Protein 2L92 (pdb70)

CATH classification: 4.10.430.30

Structure (mmCIF, N/CA/C/O backbone):
data_2L92
#
_entry.id   2L92
#
loop_
_atom_site.group_PDB
_atom_site.id
_atom_site.type_symbol
_atom_site.label_atom_id
_atom_site.label_alt_id
_atom_site.label_comp_id
_atom_site.label_asym_id
_atom_site.label_entity_id
_atom_site.label_seq_id
_atom_site.pdbx_PDB_ins_code
_atom_site.Cartn_x
_atom_site.Cartn_y
_atom_site.Cartn_z
_atom_site.occupancy
_atom_site.B_iso_or_equiv
_atom_site.auth_seq_id
_atom_site.auth_comp_id
_atom_site.auth_asym_id
_atom_site.auth_atom_id
_atom_site.pdbx_PDB_model_num
ATOM 1 N N . MET A 1 1 ? -3.364 7.309 7.983 1.00 1.00 71 MET A N 1
ATOM 2 C CA . MET A 1 1 ? -4.466 7.242 6.976 1.00 1.00 71 MET A CA 1
ATOM 3 C C . MET A 1 1 ? -5.214 8.584 6.907 1.00 1.00 71 MET A C 1
ATOM 4 O O . MET A 1 1 ? -5.698 9.067 7.930 1.00 1.00 71 MET A O 1
ATOM 20 N N . SER A 1 2 ? -5.308 9.187 5.714 1.00 1.00 72 SER A N 1
ATOM 21 C CA . SER A 1 2 ? -5.895 10.531 5.497 1.00 1.00 72 SER A CA 1
ATOM 22 C C . SER A 1 2 ? -6.829 10.638 4.275 1.00 1.00 72 SER A C 1
ATOM 23 O O . SER A 1 2 ? -7.386 11.707 4.013 1.00 1.00 72 SER A O 1
ATOM 31 N N . THR A 1 3 ? -7.045 9.537 3.543 1.00 1.00 73 THR A N 1
ATOM 32 C CA . THR A 1 3 ? -7.896 9.449 2.337 1.00 1.00 73 THR A CA 1
ATOM 33 C C . THR A 1 3 ? -8.720 8.148 2.320 1.00 1.00 73 THR A C 1
ATOM 34 O O . THR A 1 3 ? -8.456 7.224 3.094 1.00 1.00 73 THR A O 1
ATOM 45 N N . VAL A 1 4 ? -9.736 8.071 1.448 1.00 1.00 74 VAL A N 1
ATOM 46 C CA . VAL A 1 4 ? -10.623 6.898 1.282 1.00 1.00 74 VAL A CA 1
ATOM 47 C C . VAL A 1 4 ? -11.015 6.712 -0.199 1.00 1.00 74 VAL A C 1
ATOM 48 O O . VAL A 1 4 ? -11.206 7.714 -0.897 1.00 1.00 74 VAL A O 1
ATOM 61 N N . PRO A 1 5 ? -11.136 5.464 -0.701 1.00 1.00 75 PRO A N 1
ATOM 62 C CA . PRO A 1 5 ? -11.620 5.158 -2.050 1.00 1.00 75 PRO A CA 1
ATOM 63 C C . PRO A 1 5 ? -12.909 5.886 -2.472 1.00 1.00 75 PRO A C 1
ATOM 64 O O . PRO A 1 5 ? -13.791 6.168 -1.654 1.00 1.00 75 PRO A O 1
ATOM 75 N N . LYS A 1 6 ? -13.041 6.105 -3.787 1.00 1.00 76 LYS A N 1
ATOM 76 C CA . LYS A 1 6 ? -14.179 6.772 -4.449 1.00 1.00 76 LYS A CA 1
ATOM 77 C C . LYS A 1 6 ? -14.779 5.941 -5.590 1.00 1.00 76 LYS A C 1
ATOM 78 O O . LYS A 1 6 ? -15.990 5.963 -5.780 1.00 1.00 76 LYS A O 1
ATOM 97 N N . TYR A 1 7 ? -13.972 5.132 -6.278 1.00 1.00 77 TYR A N 1
ATOM 98 C CA . TYR A 1 7 ? -14.389 4.308 -7.424 1.00 1.00 77 TYR A CA 1
ATOM 99 C C . TYR A 1 7 ? -13.773 2.902 -7.349 1.00 1.00 77 TYR A C 1
ATOM 100 O O . TYR A 1 7 ? -12.658 2.748 -6.844 1.00 1.00 77 TYR A O 1
ATOM 118 N N . ARG A 1 8 ? -14.458 1.891 -7.901 1.00 1.00 78 ARG A N 1
ATOM 119 C CA . ARG A 1 8 ? -13.957 0.510 -8.022 1.00 1.00 78 ARG A CA 1
ATOM 120 C C . ARG A 1 8 ? -14.437 -0.166 -9.311 1.00 1.00 78 ARG A C 1
ATOM 121 O O . ARG A 1 8 ? -15.631 -0.395 -9.490 1.00 1.00 78 ARG A O 1
ATOM 142 N N . ASP A 1 9 ? -13.496 -0.505 -10.186 1.00 1.00 79 ASP A N 1
ATOM 143 C CA . ASP A 1 9 ? -13.725 -1.161 -11.474 1.00 1.00 79 ASP A CA 1
ATOM 144 C C . ASP A 1 9 ? -14.328 -2.577 -11.301 1.00 1.00 79 ASP A C 1
ATOM 145 O O . ASP A 1 9 ? -13.670 -3.441 -10.713 1.00 1.00 79 ASP A O 1
ATOM 154 N N . PRO A 1 10 ? -15.537 -2.869 -11.822 1.00 1.00 80 PRO A N 1
ATOM 155 C CA . PRO A 1 10 ? -16.176 -4.179 -11.656 1.00 1.00 80 PRO A CA 1
ATOM 156 C C . PRO A 1 10 ? -15.520 -5.305 -12.478 1.00 1.00 80 PRO A C 1
ATOM 157 O O . PRO A 1 10 ? -15.693 -6.481 -12.143 1.00 1.00 80 PRO A O 1
ATOM 168 N N . ALA A 1 11 ? -14.771 -4.979 -13.541 1.00 1.00 81 ALA A N 1
ATOM 169 C CA . ALA A 1 11 ? -14.140 -5.964 -14.423 1.00 1.00 81 ALA A CA 1
ATOM 170 C C . ALA A 1 11 ? -12.885 -6.631 -13.813 1.00 1.00 81 ALA A C 1
ATOM 171 O O . ALA A 1 11 ? -12.619 -7.801 -14.097 1.00 1.00 81 ALA A O 1
ATOM 178 N N . THR A 1 12 ? -12.139 -5.915 -12.960 1.00 1.00 82 THR A N 1
ATOM 179 C CA . THR A 1 12 ? -10.845 -6.361 -12.390 1.00 1.00 82 THR A CA 1
ATOM 180 C C . THR A 1 12 ? -10.716 -6.188 -10.870 1.00 1.00 82 THR A C 1
ATOM 181 O O . THR A 1 12 ? -9.841 -6.803 -10.259 1.00 1.00 82 THR A O 1
ATOM 192 N N . GLY A 1 13 ? -11.570 -5.367 -10.245 1.00 1.00 83 GLY A N 1
ATOM 193 C CA . GLY A 1 13 ? -11.559 -5.087 -8.804 1.00 1.00 83 GLY A CA 1
ATOM 194 C C . GLY A 1 13 ? -10.671 -3.908 -8.375 1.00 1.00 83 GLY A C 1
ATOM 195 O O . GLY A 1 13 ? -10.644 -3.588 -7.183 1.00 1.00 83 GLY A O 1
ATOM 199 N N . LYS A 1 14 ? -9.954 -3.263 -9.310 1.00 1.00 84 LYS A N 1
ATOM 200 C CA . LYS A 1 14 ? -9.078 -2.097 -9.072 1.00 1.00 84 LYS A CA 1
ATOM 201 C C . LYS A 1 14 ? -9.840 -0.892 -8.512 1.00 1.00 84 LYS A C 1
ATOM 202 O O . LYS A 1 14 ? -11.004 -0.683 -8.842 1.00 1.00 84 LYS A O 1
ATOM 221 N N . THR A 1 15 ? -9.172 -0.071 -7.703 1.00 1.00 85 THR A N 1
ATOM 222 C CA . THR A 1 15 ? -9.765 1.078 -6.982 1.00 1.00 85 THR A CA 1
ATOM 223 C C . THR A 1 15 ? -9.063 2.405 -7.286 1.00 1.00 85 THR A C 1
ATOM 224 O O . THR A 1 15 ? -7.895 2.433 -7.681 1.00 1.00 85 THR A O 1
ATOM 235 N N . TRP A 1 16 ? -9.779 3.516 -7.069 1.00 1.00 86 TRP A N 1
ATOM 236 C CA . TRP A 1 16 ? -9.242 4.885 -7.128 1.00 1.00 86 TRP A CA 1
ATOM 237 C C . TRP A 1 16 ? -10.000 5.814 -6.160 1.00 1.00 86 TRP A C 1
ATOM 238 O O . TRP A 1 16 ? -11.113 5.488 -5.740 1.00 1.00 86 TRP A O 1
ATOM 259 N N . SER A 1 17 ? -9.443 6.987 -5.840 1.00 1.00 87 SER A N 1
ATOM 260 C CA . SER A 1 17 ? -9.927 7.859 -4.745 1.00 1.00 87 SER A CA 1
ATOM 261 C C . SER A 1 17 ? -10.161 9.336 -5.101 1.00 1.00 87 SER A C 1
ATOM 262 O O . SER A 1 17 ? -10.290 10.171 -4.204 1.00 1.00 87 SER A O 1
ATOM 270 N N . GLY A 1 18 ? -10.213 9.689 -6.391 1.00 1.00 88 GLY A N 1
ATOM 271 C CA . GLY A 1 18 ? -10.485 11.074 -6.822 1.00 1.00 88 GLY A CA 1
ATOM 272 C C . GLY A 1 18 ? -9.275 12.023 -6.749 1.00 1.00 88 GLY A C 1
ATOM 273 O O . GLY A 1 18 ? -9.458 13.240 -6.821 1.00 1.00 88 GLY A O 1
ATOM 277 N N . ARG A 1 19 ? -8.056 11.485 -6.578 1.00 1.00 89 ARG A N 1
ATOM 278 C CA . ARG A 1 19 ? -6.793 12.235 -6.388 1.00 1.00 89 ARG A CA 1
ATOM 279 C C . ARG A 1 19 ? -5.653 11.653 -7.236 1.00 1.00 89 ARG A C 1
ATOM 280 O O . ARG A 1 19 ? -5.665 10.465 -7.564 1.00 1.00 89 ARG A O 1
ATOM 301 N N . GLY A 1 20 ? -4.657 12.479 -7.570 1.00 1.00 90 GLY A N 1
ATOM 302 C CA . GLY A 1 20 ? -3.571 12.108 -8.493 1.00 1.00 90 GLY A CA 1
ATOM 303 C C . GLY A 1 20 ? -4.052 11.865 -9.935 1.00 1.00 90 GLY A C 1
ATOM 304 O O . GLY A 1 20 ? -5.173 12.228 -10.304 1.00 1.00 90 GLY A O 1
ATOM 308 N N . ARG A 1 21 ? -3.194 11.261 -10.769 1.00 1.00 91 ARG A N 1
ATOM 309 C CA . ARG A 1 21 ? -3.522 10.874 -12.156 1.00 1.00 91 ARG A CA 1
ATOM 310 C C . ARG A 1 21 ? -4.718 9.910 -12.205 1.00 1.00 91 ARG A C 1
ATOM 311 O O . ARG A 1 21 ? -4.728 8.873 -11.541 1.00 1.00 91 ARG A O 1
ATOM 332 N N . GLN A 1 22 ? -5.716 10.258 -13.017 1.00 1.00 92 GLN A N 1
ATOM 333 C CA . GLN A 1 22 ? -6.945 9.479 -13.206 1.00 1.00 92 GLN A CA 1
ATOM 334 C C . GLN A 1 22 ? -6.666 8.144 -13.953 1.00 1.00 92 GLN A C 1
ATOM 335 O O . GLN A 1 22 ? -5.939 8.162 -14.953 1.00 1.00 92 GLN A O 1
ATOM 349 N N . PRO A 1 23 ? -7.240 6.997 -13.527 1.00 1.00 93 PRO A N 1
ATOM 350 C CA . PRO A 1 23 ? -7.140 5.719 -14.247 1.00 1.00 93 PRO A CA 1
ATOM 351 C C . PRO A 1 23 ? -7.721 5.745 -15.672 1.00 1.00 93 PRO A C 1
ATOM 352 O O . PRO A 1 23 ? -8.630 6.520 -15.974 1.00 1.00 93 PRO A O 1
ATOM 363 N N . ALA A 1 24 ? -7.273 4.817 -16.525 1.00 1.00 94 ALA A N 1
ATOM 364 C CA . ALA A 1 24 ? -7.799 4.646 -17.887 1.00 1.00 94 ALA A CA 1
ATOM 365 C C . ALA A 1 24 ? -9.274 4.180 -17.917 1.00 1.00 94 ALA A C 1
ATOM 366 O O . ALA A 1 24 ? -10.079 4.713 -18.682 1.00 1.00 94 ALA A O 1
ATOM 373 N N . TRP A 1 25 ? -9.652 3.230 -17.045 1.00 1.00 95 TRP A N 1
ATOM 374 C CA . TRP A 1 25 ? -11.034 2.723 -16.922 1.00 1.00 95 TRP A CA 1
ATOM 375 C C . TRP A 1 25 ? -12.048 3.791 -16.475 1.00 1.00 95 TRP A C 1
ATOM 376 O O . TRP A 1 25 ? -13.230 3.696 -16.804 1.00 1.00 95 TRP A O 1
ATOM 397 N N . LEU A 1 26 ? -11.581 4.838 -15.785 1.00 1.00 96 LEU A N 1
ATOM 398 C CA . LEU A 1 26 ? -12.390 5.991 -15.378 1.00 1.00 96 LEU A CA 1
ATOM 399 C C . LEU A 1 26 ? -12.925 6.805 -16.580 1.00 1.00 96 LEU A C 1
ATOM 400 O O . LEU A 1 26 ? -13.989 7.420 -16.499 1.00 1.00 96 LEU A O 1
ATOM 416 N N . GLY A 1 27 ? -12.204 6.797 -17.706 1.00 1.00 97 GLY A N 1
ATOM 417 C CA . GLY A 1 27 ? -12.424 7.658 -18.875 1.00 1.00 97 GLY A CA 1
ATOM 418 C C . GLY A 1 27 ? -13.532 7.196 -19.835 1.00 1.00 97 GLY A C 1
ATOM 419 O O . GLY A 1 27 ? -13.313 7.184 -21.049 1.00 1.00 97 GLY A O 1
ATOM 423 N N . ASN A 1 28 ? -14.698 6.797 -19.312 1.00 1.00 98 ASN A N 1
ATOM 424 C CA . ASN A 1 28 ? -15.848 6.364 -20.119 1.00 1.00 98 ASN A CA 1
ATOM 425 C C . ASN A 1 28 ? -17.201 6.816 -19.530 1.00 1.00 98 ASN A C 1
ATOM 426 O O . ASN A 1 28 ? -17.937 7.556 -20.187 1.00 1.00 98 ASN A O 1
ATOM 437 N N . ASP A 1 29 ? -17.523 6.406 -18.299 1.00 1.00 99 ASP A N 1
ATOM 438 C CA . ASP A 1 29 ? -18.785 6.747 -17.620 1.00 1.00 99 ASP A CA 1
ATOM 439 C C . ASP A 1 29 ? -18.636 6.667 -16.084 1.00 1.00 99 ASP A C 1
ATOM 440 O O . ASP A 1 29 ? -18.966 5.633 -15.496 1.00 1.00 99 ASP A O 1
ATOM 449 N N . PRO A 1 30 ? -18.095 7.713 -15.423 1.00 1.00 100 PRO A N 1
ATOM 450 C CA . PRO A 1 30 ? -17.781 7.720 -13.989 1.00 1.00 100 PRO A CA 1
ATOM 451 C C . PRO A 1 30 ? -18.864 7.177 -13.042 1.00 1.00 100 PRO A C 1
ATOM 452 O O . PRO A 1 30 ? -18.545 6.560 -12.025 1.00 1.00 100 PRO A O 1
ATOM 463 N N . ALA A 1 31 ? -20.147 7.377 -13.367 1.00 1.00 101 ALA A N 1
ATOM 464 C CA . ALA A 1 31 ? -21.276 6.894 -12.574 1.00 1.00 101 ALA A CA 1
ATOM 465 C C . ALA A 1 31 ? -21.391 5.355 -12.491 1.00 1.00 101 ALA A C 1
ATOM 466 O O . ALA A 1 31 ? -21.975 4.839 -11.536 1.00 1.00 101 ALA A O 1
ATOM 473 N N . ALA A 1 32 ? -20.843 4.609 -13.460 1.00 1.00 102 ALA A N 1
ATOM 474 C CA . ALA A 1 32 ? -20.989 3.153 -13.555 1.00 1.00 102 ALA A CA 1
ATOM 475 C C . ALA A 1 32 ? -20.273 2.362 -12.438 1.00 1.00 102 ALA A C 1
ATOM 476 O O . ALA A 1 32 ? -20.683 1.243 -12.11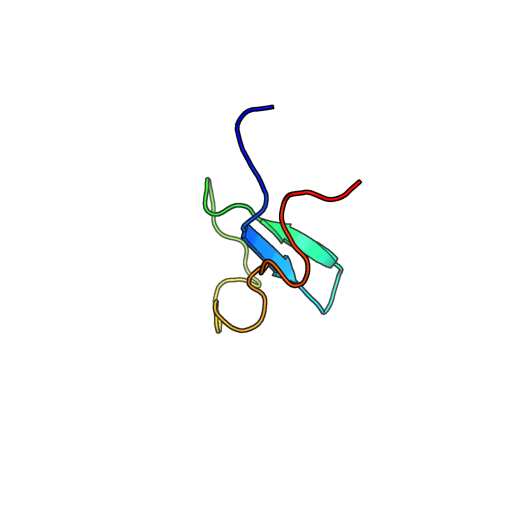8 1.00 1.00 102 ALA A O 1
ATOM 483 N N . PHE A 1 33 ? -19.212 2.930 -11.853 1.00 1.00 103 PHE A N 1
ATOM 484 C CA . PHE A 1 33 ? -18.294 2.247 -10.924 1.00 1.00 103 PHE A CA 1
ATOM 485 C C . PHE A 1 33 ? -17.941 3.083 -9.667 1.00 1.00 103 PHE A C 1
ATOM 486 O O . PHE A 1 33 ? -16.950 2.806 -8.987 1.00 1.00 103 PHE A O 1
ATOM 503 N N . LEU A 1 34 ? -18.723 4.124 -9.349 1.00 1.00 104 LEU A N 1
ATOM 504 C CA . LEU A 1 34 ? -18.628 4.853 -8.073 1.00 1.00 104 LEU A CA 1
ATOM 505 C C . LEU A 1 34 ? -18.921 3.929 -6.879 1.00 1.00 104 LEU A C 1
ATOM 506 O O . LEU A 1 34 ? -19.832 3.100 -6.924 1.00 1.00 104 LEU A O 1
ATOM 522 N N . ILE A 1 35 ? -18.166 4.109 -5.793 1.00 1.00 105 ILE A N 1
ATOM 523 C CA . ILE A 1 35 ? -18.431 3.482 -4.491 1.00 1.00 105 ILE A CA 1
ATOM 524 C C . ILE A 1 35 ? -19.542 4.285 -3.788 1.00 1.00 105 ILE A C 1
ATOM 525 O O . ILE A 1 35 ? -19.521 5.518 -3.775 1.00 1.00 105 ILE A O 1
ATOM 541 N N . GLN A 1 36 ? -20.510 3.577 -3.200 1.00 1.00 106 GLN A N 1
ATOM 542 C CA . GLN A 1 36 ? -21.705 4.145 -2.548 1.00 1.00 106 GLN A CA 1
ATOM 543 C C . GLN A 1 36 ? -21.975 3.504 -1.166 1.00 1.00 106 GLN A C 1
ATOM 544 O O . GLN A 1 36 ? -21.583 2.353 -0.947 1.00 1.00 106 GLN A O 1
ATOM 558 N N . PRO A 1 37 ? -22.665 4.210 -0.241 1.00 1.00 107 PRO A N 1
ATOM 559 C CA . PRO A 1 37 ? -23.011 3.717 1.099 1.00 1.00 107 PRO A CA 1
ATOM 560 C C . PRO A 1 37 ? -24.180 2.705 1.073 1.00 1.00 107 PRO A C 1
ATOM 561 O O . PRO A 1 37 ? -25.270 2.956 1.592 1.00 1.00 107 PRO A O 1
ATOM 572 N N . ASP A 1 38 ? -23.961 1.545 0.444 1.00 1.00 108 ASP A N 1
ATOM 573 C CA . ASP A 1 38 ? -24.904 0.421 0.362 1.00 1.00 108 ASP A CA 1
ATOM 574 C C . ASP A 1 38 ? -25.396 -0.102 1.732 1.00 1.00 108 ASP A C 1
ATOM 575 O O . ASP A 1 38 ? -26.500 -0.644 1.840 1.00 1.00 108 ASP A O 1
ATOM 584 N N . LEU A 1 39 ? -24.592 0.124 2.780 1.00 1.00 109 LEU A N 1
ATOM 585 C CA . LEU A 1 39 ? -24.895 -0.082 4.194 1.00 1.00 109 LEU A CA 1
ATOM 586 C C . LEU A 1 39 ? -24.448 1.148 5.023 1.00 1.00 109 LEU A C 1
ATOM 587 O O . LEU A 1 39 ? -23.554 1.879 4.583 1.00 1.00 109 LEU A O 1
ATOM 603 N N . PRO A 1 40 ? -25.047 1.399 6.210 1.00 1.00 110 PRO A N 1
ATOM 604 C CA . PRO A 1 40 ? -24.694 2.527 7.080 1.00 1.00 110 PRO A CA 1
ATOM 605 C C . PRO A 1 40 ? -23.199 2.623 7.424 1.00 1.00 110 PRO A C 1
ATOM 606 O O . PRO A 1 40 ? -22.537 1.614 7.678 1.00 1.00 110 PRO A O 1
ATOM 617 N N . ALA A 1 41 ? -22.689 3.854 7.551 1.00 1.00 111 ALA A N 1
ATOM 618 C CA . ALA A 1 41 ? -21.305 4.150 7.960 1.00 1.00 111 ALA A CA 1
ATOM 619 C C . ALA A 1 41 ? -21.054 4.033 9.485 1.00 1.00 111 ALA A C 1
ATOM 620 O O . ALA A 1 41 ? -20.227 4.742 10.066 1.00 1.00 111 ALA A O 1
ATOM 627 N N . ILE A 1 42 ? -21.792 3.123 10.124 1.00 1.00 112 ILE A N 1
ATOM 628 C CA . ILE A 1 42 ? -21.821 2.841 11.574 1.00 1.00 112 ILE A CA 1
ATOM 629 C C . ILE A 1 42 ? -21.953 1.329 11.822 1.00 1.00 112 ILE A C 1
ATOM 630 O O . ILE A 1 42 ? -22.866 0.832 12.485 1.00 1.00 112 ILE A O 1
ATOM 646 N N . LEU A 1 43 ? -21.020 0.605 11.206 1.00 1.00 113 LEU A N 1
ATOM 647 C CA . LEU A 1 43 ? -20.992 -0.856 11.081 1.00 1.00 113 LEU A CA 1
ATOM 648 C C . LEU A 1 43 ? -19.540 -1.381 11.051 1.00 1.00 113 LEU A C 1
ATOM 649 O O . LEU A 1 43 ? -18.653 -0.742 10.476 1.00 1.00 113 LEU A O 1
ATOM 665 N N . GLU A 1 44 ? -19.310 -2.554 11.654 1.00 1.00 114 GLU A N 1
ATOM 666 C CA . GLU A 1 44 ? -18.008 -3.247 11.740 1.00 1.00 114 GLU A CA 1
ATOM 667 C C . GLU A 1 44 ? -18.161 -4.780 11.731 1.00 1.00 114 GLU A C 1
ATOM 668 O O . GLU A 1 44 ? -17.547 -5.438 10.858 1.00 1.00 114 GLU A O 1
ATOM 680 N N . MET A 1 1 ? -7.285 6.914 12.880 1.00 1.00 71 MET A N 2
ATOM 681 C CA . MET A 1 1 ? -7.314 7.579 11.542 1.00 1.00 71 MET A CA 2
ATOM 682 C C . MET A 1 1 ? -7.334 6.532 10.419 1.00 1.00 71 MET A C 2
ATOM 683 O O . MET A 1 1 ? -6.556 5.578 10.447 1.00 1.00 71 MET A O 2
ATOM 699 N N . SER A 1 2 ? -8.222 6.700 9.431 1.00 1.00 72 SER A N 2
ATOM 700 C CA . SER A 1 2 ? -8.384 5.796 8.273 1.00 1.00 72 SER A CA 2
ATOM 701 C C . SER A 1 2 ? -8.913 6.531 7.025 1.00 1.00 72 SER A C 2
ATOM 702 O O . SER A 1 2 ? -9.351 7.682 7.104 1.00 1.00 72 SER A O 2
ATOM 710 N N . THR A 1 3 ? -8.860 5.872 5.861 1.00 1.00 73 THR A N 2
ATOM 711 C CA . THR A 1 3 ? -9.378 6.382 4.574 1.00 1.00 73 THR A CA 2
ATOM 712 C C . THR A 1 3 ? -9.999 5.262 3.717 1.00 1.00 73 THR A C 2
ATOM 713 O O . THR A 1 3 ? -9.806 4.076 4.001 1.00 1.00 73 THR A O 2
ATOM 724 N N . VAL A 1 4 ? -10.759 5.625 2.677 1.00 1.00 74 VAL A N 2
ATOM 725 C CA . VAL A 1 4 ? -11.509 4.716 1.783 1.00 1.00 74 VAL A CA 2
ATOM 726 C C . VAL A 1 4 ? -11.448 5.172 0.310 1.00 1.00 74 VAL A C 2
ATOM 727 O O . VAL A 1 4 ? -11.298 6.372 0.052 1.00 1.00 74 VAL A O 2
ATOM 740 N N . PRO A 1 5 ? -11.590 4.250 -0.668 1.00 1.00 75 PRO A N 2
ATOM 741 C CA . PRO A 1 5 ? -11.684 4.602 -2.086 1.00 1.00 75 PRO A CA 2
ATOM 742 C C . PRO A 1 5 ? -12.966 5.378 -2.437 1.00 1.00 75 PRO A C 2
ATOM 743 O O . PRO A 1 5 ? -13.944 5.407 -1.684 1.00 1.00 75 PRO A O 2
ATOM 754 N N . LYS A 1 6 ? -12.950 5.973 -3.634 1.00 1.00 76 LYS A N 2
ATOM 755 C CA . LYS A 1 6 ? -14.060 6.731 -4.249 1.00 1.00 76 LYS A CA 2
ATOM 756 C C . LYS A 1 6 ? -14.652 6.020 -5.478 1.00 1.00 76 LYS A C 2
ATOM 757 O O . LYS A 1 6 ? -15.836 6.163 -5.768 1.00 1.00 76 LYS A O 2
ATOM 776 N N . TYR A 1 7 ? -13.857 5.183 -6.151 1.00 1.00 77 TYR A N 2
ATOM 777 C CA . TYR A 1 7 ? -14.225 4.478 -7.384 1.00 1.00 77 TYR A CA 2
ATOM 778 C C . TYR A 1 7 ? -13.708 3.034 -7.349 1.00 1.00 77 TYR A C 2
ATOM 779 O O . TYR A 1 7 ? -12.614 2.787 -6.832 1.00 1.00 77 TYR A O 2
ATOM 797 N N . ARG A 1 8 ? -14.448 2.096 -7.951 1.00 1.00 78 ARG A N 2
ATOM 798 C CA . ARG A 1 8 ? -14.028 0.704 -8.159 1.00 1.00 78 ARG A CA 2
ATOM 799 C C . ARG A 1 8 ? -14.558 0.143 -9.482 1.00 1.00 78 ARG A C 2
ATOM 800 O O . ARG A 1 8 ? -15.767 0.091 -9.703 1.00 1.00 78 ARG A O 2
ATOM 821 N N . ASP A 1 9 ? -13.649 -0.303 -10.342 1.00 1.00 79 ASP A N 2
ATOM 822 C CA . ASP A 1 9 ? -13.937 -0.970 -11.613 1.00 1.00 79 ASP A CA 2
ATOM 823 C C . ASP A 1 9 ? -14.660 -2.318 -11.388 1.00 1.00 79 ASP A C 2
ATOM 824 O O . ASP A 1 9 ? -14.063 -3.222 -10.791 1.00 1.00 79 ASP A O 2
ATOM 833 N N . PRO A 1 10 ? -15.902 -2.522 -11.869 1.00 1.00 80 PRO A N 2
ATOM 834 C CA . PRO A 1 10 ? -16.631 -3.778 -11.670 1.00 1.00 80 PRO A CA 2
ATOM 835 C C . PRO A 1 10 ? -16.092 -4.952 -12.513 1.00 1.00 80 PRO A C 2
ATOM 836 O O . PRO A 1 10 ? -16.346 -6.111 -12.175 1.00 1.00 80 PRO A O 2
ATOM 847 N N . ALA A 1 11 ? -15.352 -4.681 -13.599 1.00 1.00 81 ALA A N 2
ATOM 848 C CA . ALA A 1 11 ? -14.854 -5.709 -14.517 1.00 1.00 81 ALA A CA 2
ATOM 849 C C . ALA A 1 11 ? -13.680 -6.530 -13.940 1.00 1.00 81 ALA A C 2
ATOM 850 O O . ALA A 1 11 ? -13.617 -7.745 -14.155 1.00 1.00 81 ALA A O 2
ATOM 857 N N . THR A 1 12 ? -12.769 -5.889 -13.197 1.00 1.00 82 THR A N 2
ATOM 858 C CA . THR A 1 12 ? -11.521 -6.492 -12.678 1.00 1.00 82 THR A CA 2
ATOM 859 C C . THR A 1 12 ? -11.217 -6.181 -11.202 1.00 1.00 82 THR A C 2
ATOM 860 O O . THR A 1 12 ? -10.331 -6.807 -10.617 1.00 1.00 82 THR A O 2
ATOM 871 N N . GLY A 1 13 ? -11.947 -5.247 -10.576 1.00 1.00 83 GLY A N 2
ATOM 872 C CA . GLY A 1 13 ? -11.875 -4.956 -9.135 1.00 1.00 83 GLY A CA 2
ATOM 873 C C . GLY A 1 13 ? -10.930 -3.814 -8.734 1.00 1.00 83 GLY A C 2
ATOM 874 O O . GLY A 1 13 ? -10.825 -3.530 -7.539 1.00 1.00 83 GLY A O 2
ATOM 878 N N . LYS A 1 14 ? -10.249 -3.164 -9.694 1.00 1.00 84 LYS A N 2
ATOM 879 C CA . LYS A 1 14 ? -9.322 -2.030 -9.468 1.00 1.00 84 LYS A CA 2
ATOM 880 C C . LYS A 1 14 ? -10.002 -0.859 -8.759 1.00 1.00 84 LYS A C 2
ATOM 881 O O . LYS A 1 14 ? -11.175 -0.593 -9.004 1.00 1.00 84 LYS A O 2
ATOM 900 N N . THR A 1 15 ? -9.263 -0.116 -7.934 1.00 1.00 85 THR A N 2
ATOM 901 C CA . THR A 1 15 ? -9.786 0.993 -7.102 1.00 1.00 85 THR A CA 2
ATOM 902 C C . THR A 1 15 ? -9.017 2.304 -7.292 1.00 1.00 85 THR A C 2
ATOM 903 O O . THR A 1 15 ? -7.841 2.303 -7.668 1.00 1.00 85 THR A O 2
ATOM 914 N N . TRP A 1 16 ? -9.677 3.431 -6.996 1.00 1.00 86 TRP A N 2
ATOM 915 C CA . TRP A 1 16 ? -9.077 4.774 -6.938 1.00 1.00 86 TRP A CA 2
ATOM 916 C C . TRP A 1 16 ? -9.842 5.684 -5.956 1.00 1.00 86 TRP A C 2
ATOM 917 O O . TRP A 1 16 ? -10.981 5.377 -5.586 1.00 1.00 86 TRP A O 2
ATOM 938 N N . SER A 1 17 ? -9.269 6.830 -5.565 1.00 1.00 87 SER A N 2
ATOM 939 C CA . SER A 1 17 ? -9.782 7.658 -4.448 1.00 1.00 87 SER A CA 2
ATOM 940 C C . SER A 1 17 ? -9.891 9.172 -4.695 1.00 1.00 87 SER A C 2
ATOM 941 O O . SER A 1 17 ? -10.074 9.930 -3.742 1.00 1.00 87 SER A O 2
ATOM 949 N N . GLY A 1 18 ? -9.798 9.641 -5.946 1.00 1.00 88 GLY A N 2
ATOM 950 C CA . GLY A 1 18 ? -10.000 11.068 -6.270 1.00 1.00 88 GLY A CA 2
ATOM 951 C C . GLY A 1 18 ? -8.745 11.952 -6.156 1.00 1.00 88 GLY A C 2
ATOM 952 O O . GLY A 1 18 ? -8.870 13.180 -6.146 1.00 1.00 88 GLY A O 2
ATOM 956 N N . ARG A 1 19 ? -7.546 11.354 -6.053 1.00 1.00 89 ARG A N 2
ATOM 957 C CA . ARG A 1 19 ? -6.248 12.044 -5.889 1.00 1.00 89 ARG A CA 2
ATOM 958 C C . ARG A 1 19 ? -5.174 11.439 -6.808 1.00 1.00 89 ARG A C 2
ATOM 959 O O . ARG A 1 19 ? -5.149 10.227 -7.027 1.00 1.00 89 ARG A O 2
ATOM 980 N N . GLY A 1 20 ? -4.285 12.277 -7.343 1.00 1.00 90 GLY A N 2
ATOM 981 C CA . GLY A 1 20 ? -3.320 11.881 -8.383 1.00 1.00 90 GLY A CA 2
ATOM 982 C C . GLY A 1 20 ? -3.964 11.741 -9.771 1.00 1.00 90 GLY A C 2
ATOM 983 O O . GLY A 1 20 ? -5.099 12.176 -9.992 1.00 1.00 90 GLY A O 2
ATOM 987 N N . ARG A 1 21 ? -3.236 11.140 -10.722 1.00 1.00 91 ARG A N 2
ATOM 988 C CA . ARG A 1 21 ? -3.732 10.871 -12.092 1.00 1.00 91 ARG A CA 2
ATOM 989 C C . ARG A 1 21 ? -4.932 9.910 -12.077 1.00 1.00 91 ARG A C 2
ATOM 990 O O . ARG A 1 21 ? -4.874 8.844 -11.462 1.00 1.00 91 ARG A O 2
ATOM 1011 N N . GLN A 1 22 ? -6.007 10.274 -12.779 1.00 1.00 92 GLN A N 2
ATOM 1012 C CA . GLN A 1 22 ? -7.212 9.446 -12.933 1.00 1.00 92 GLN A CA 2
ATOM 1013 C C . GLN A 1 22 ? -6.903 8.147 -13.723 1.00 1.00 92 GLN A C 2
ATOM 1014 O O . GLN A 1 22 ? -6.208 8.218 -14.745 1.00 1.00 92 GLN A O 2
ATOM 1028 N N . PRO A 1 23 ? -7.404 6.963 -13.303 1.00 1.00 93 PRO A N 2
ATOM 1029 C CA . PRO A 1 23 ? -7.173 5.700 -14.012 1.00 1.00 93 PRO A CA 2
ATOM 1030 C C . PRO A 1 23 ? -7.939 5.616 -15.348 1.00 1.00 93 PRO A C 2
ATOM 1031 O O . PRO A 1 23 ? -8.987 6.239 -15.530 1.00 1.00 93 PRO A O 2
ATOM 1042 N N . ALA A 1 24 ? -7.432 4.798 -16.279 1.00 1.00 94 ALA A N 2
ATOM 1043 C CA . ALA A 1 24 ? -7.954 4.698 -17.648 1.00 1.00 94 ALA A CA 2
ATOM 1044 C C . ALA A 1 24 ? -9.410 4.191 -17.736 1.00 1.00 94 ALA A C 2
ATOM 1045 O O . ALA A 1 24 ? -10.194 4.713 -18.533 1.00 1.00 94 ALA A O 2
ATOM 1052 N N . TRP A 1 25 ? -9.794 3.203 -16.911 1.00 1.00 95 TRP A N 2
ATOM 1053 C CA . TRP A 1 25 ? -11.151 2.622 -16.910 1.00 1.00 95 TRP A CA 2
ATOM 1054 C C . TRP A 1 25 ? -12.251 3.630 -16.540 1.00 1.00 95 TRP A C 2
ATOM 1055 O O . TRP A 1 25 ? -13.362 3.553 -17.062 1.00 1.00 95 TRP A O 2
ATOM 1076 N N . LEU A 1 26 ? -11.929 4.603 -15.682 1.00 1.00 96 LEU A N 2
ATOM 1077 C CA . LEU A 1 26 ? -12.850 5.634 -15.199 1.00 1.00 96 LEU A CA 2
ATOM 1078 C C . LEU A 1 26 ? -13.181 6.716 -16.250 1.00 1.00 96 LEU A C 2
ATOM 1079 O O . LEU A 1 26 ? -14.212 7.383 -16.157 1.00 1.00 96 LEU A O 2
ATOM 1095 N N . GLY A 1 27 ? -12.330 6.882 -17.268 1.00 1.00 97 GLY A N 2
ATOM 1096 C CA . GLY A 1 27 ? -12.367 7.984 -18.239 1.00 1.00 97 GLY A CA 2
ATOM 1097 C C . GLY A 1 27 ? -13.441 7.891 -19.336 1.00 1.00 97 GLY A C 2
ATOM 1098 O O . GLY A 1 27 ? -13.129 8.108 -20.509 1.00 1.00 97 GLY A O 2
ATOM 1102 N N . ASN A 1 28 ? -14.690 7.558 -18.982 1.00 1.00 98 ASN A N 2
ATOM 1103 C CA . ASN A 1 28 ? -15.819 7.484 -19.924 1.00 1.00 98 ASN A CA 2
ATOM 1104 C C . ASN A 1 28 ? -17.178 7.897 -19.307 1.00 1.00 98 ASN A C 2
ATOM 1105 O O . ASN A 1 28 ? -17.835 8.792 -19.841 1.00 1.00 98 ASN A O 2
ATOM 1116 N N . ASP A 1 29 ? -17.590 7.285 -18.189 1.00 1.00 99 ASP A N 2
ATOM 1117 C CA . ASP A 1 29 ? -18.888 7.540 -17.537 1.00 1.00 99 ASP A CA 2
ATOM 1118 C C . ASP A 1 29 ? -18.847 7.189 -16.030 1.00 1.00 99 ASP A C 2
ATOM 1119 O O . ASP A 1 29 ? -19.262 6.091 -15.646 1.00 1.00 99 ASP A O 2
ATOM 1128 N N . PRO A 1 30 ? -18.292 8.072 -15.165 1.00 1.00 100 PRO A N 2
ATOM 1129 C CA . PRO A 1 30 ? -18.015 7.812 -13.743 1.00 1.00 100 PRO A CA 2
ATOM 1130 C C . PRO A 1 30 ? -19.094 7.078 -12.942 1.00 1.00 100 PRO A C 2
ATOM 1131 O O . PRO A 1 30 ? -18.759 6.248 -12.096 1.00 1.00 100 PRO A O 2
ATOM 1142 N N . ALA A 1 31 ? -20.379 7.314 -13.211 1.00 1.00 101 ALA A N 2
ATOM 1143 C CA . ALA A 1 31 ? -21.486 6.653 -12.513 1.00 1.00 101 ALA A CA 2
ATOM 1144 C C . ALA A 1 31 ? -21.475 5.108 -12.594 1.00 1.00 101 ALA A C 2
ATOM 1145 O O . ALA A 1 31 ? -22.034 4.451 -11.714 1.00 1.00 101 ALA A O 2
ATOM 1152 N N . ALA A 1 32 ? -20.829 4.524 -13.609 1.00 1.00 102 ALA A N 2
ATOM 1153 C CA . ALA A 1 32 ? -20.686 3.075 -13.773 1.00 1.00 102 ALA A CA 2
ATOM 1154 C C . ALA A 1 32 ? -19.760 2.404 -12.730 1.00 1.00 102 ALA A C 2
ATOM 1155 O O . ALA A 1 32 ? -19.862 1.193 -12.509 1.00 1.00 102 ALA A O 2
ATOM 1162 N N . PHE A 1 33 ? -18.864 3.170 -12.091 1.00 1.00 103 PHE A N 2
ATOM 1163 C CA . PHE A 1 33 ? -17.818 2.665 -11.178 1.00 1.00 103 PHE A CA 2
ATOM 1164 C C . PHE A 1 33 ? -17.613 3.519 -9.908 1.00 1.00 103 PHE A C 2
ATOM 1165 O O . PHE A 1 33 ? -16.875 3.116 -9.010 1.00 1.00 103 PHE A O 2
ATOM 1182 N N . LEU A 1 34 ? -18.252 4.687 -9.797 1.00 1.00 104 LEU A N 2
ATOM 1183 C CA . LEU A 1 34 ? -18.315 5.480 -8.561 1.00 1.00 104 LEU A CA 2
ATOM 1184 C C . LEU A 1 34 ? -18.916 4.636 -7.423 1.00 1.00 104 LEU A C 2
ATOM 1185 O O . LEU A 1 34 ? -19.994 4.057 -7.590 1.00 1.00 104 LEU A O 2
ATOM 1201 N N . ILE A 1 35 ? -18.249 4.583 -6.269 1.00 1.00 105 ILE A N 2
ATOM 1202 C CA . ILE A 1 35 ? -18.762 3.883 -5.083 1.00 1.00 105 ILE A CA 2
ATOM 1203 C C . ILE A 1 35 ? -19.939 4.685 -4.503 1.00 1.00 105 ILE A C 2
ATOM 1204 O O . ILE A 1 35 ? -19.831 5.892 -4.277 1.00 1.00 105 ILE A O 2
ATOM 1220 N N . GLN A 1 36 ? -21.069 4.004 -4.293 1.00 1.00 106 GLN A N 2
ATOM 1221 C CA . GLN A 1 36 ? -22.368 4.593 -3.934 1.00 1.00 106 GLN A CA 2
ATOM 1222 C C . GLN A 1 36 ? -23.055 3.755 -2.830 1.00 1.00 106 GLN A C 2
ATOM 1223 O O . GLN A 1 36 ? -22.839 2.539 -2.769 1.00 1.00 106 GLN A O 2
ATOM 1237 N N . PRO A 1 37 ? -23.896 4.367 -1.966 1.00 1.00 107 PRO A N 2
ATOM 1238 C CA . PRO A 1 37 ? -24.512 3.679 -0.822 1.00 1.00 107 PRO A CA 2
ATOM 1239 C C . PRO A 1 37 ? -25.705 2.771 -1.182 1.00 1.00 107 PRO A C 2
ATOM 1240 O O . PRO A 1 37 ? -26.174 2.013 -0.332 1.00 1.00 107 PRO A O 2
ATOM 1251 N N . ASP A 1 38 ? -26.200 2.847 -2.424 1.00 1.00 108 ASP A N 2
ATOM 1252 C CA . ASP A 1 38 ? -27.436 2.205 -2.923 1.00 1.00 108 ASP A CA 2
ATOM 1253 C C . ASP A 1 38 ? -28.674 2.363 -1.997 1.00 1.00 108 ASP A C 2
ATOM 1254 O O . ASP A 1 38 ? -29.565 1.510 -1.955 1.00 1.00 108 ASP A O 2
ATOM 1263 N N . LEU A 1 39 ? -28.725 3.471 -1.246 1.00 1.00 109 LEU A N 2
ATOM 1264 C CA . LEU A 1 39 ? -29.752 3.818 -0.252 1.00 1.00 109 LEU A CA 2
ATOM 1265 C C . LEU A 1 39 ? -30.083 5.330 -0.289 1.00 1.00 109 LEU A C 2
ATOM 1266 O O . LEU A 1 39 ? -29.276 6.117 -0.798 1.00 1.00 109 LEU A O 2
ATOM 1282 N N . PRO A 1 40 ? -31.239 5.762 0.264 1.00 1.00 110 PRO A N 2
ATOM 1283 C CA . PRO A 1 40 ? -31.564 7.176 0.481 1.00 1.00 110 PRO A CA 2
ATOM 1284 C C . PRO A 1 40 ? -30.489 7.963 1.247 1.00 1.00 110 PRO A C 2
ATOM 1285 O O . PRO A 1 40 ? -29.716 7.408 2.031 1.00 1.00 110 PRO A O 2
ATOM 1296 N N . ALA A 1 41 ? -30.503 9.291 1.080 1.00 1.00 111 ALA A N 2
ATOM 1297 C CA . ALA A 1 41 ? -29.580 10.250 1.709 1.00 1.00 111 ALA A CA 2
ATOM 1298 C C . ALA A 1 41 ? -29.841 10.514 3.218 1.00 1.00 111 ALA A C 2
ATOM 1299 O O . ALA A 1 41 ? -29.662 11.627 3.716 1.00 1.00 111 ALA A O 2
ATOM 1306 N N . ILE A 1 42 ? -30.264 9.470 3.930 1.00 1.00 112 ILE A N 2
ATOM 1307 C CA . ILE A 1 42 ? -30.624 9.416 5.357 1.00 1.00 112 ILE A CA 2
ATOM 1308 C C . ILE A 1 42 ? -29.975 8.146 5.934 1.00 1.00 112 ILE A C 2
ATOM 1309 O O 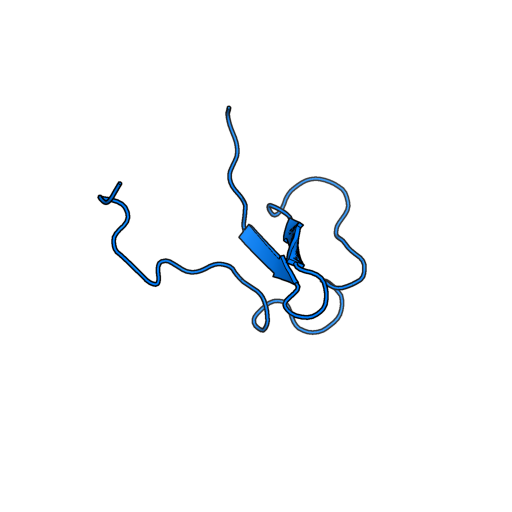. ILE A 1 42 ? -30.606 7.094 6.076 1.00 1.00 112 ILE A O 2
ATOM 1325 N N . LEU A 1 43 ? -28.659 8.235 6.168 1.00 1.00 113 LEU A N 2
ATOM 1326 C CA . LEU A 1 43 ? -27.788 7.096 6.509 1.00 1.00 113 LEU A CA 2
ATOM 1327 C C . LEU A 1 43 ? -26.752 7.404 7.620 1.00 1.00 113 LEU A C 2
ATOM 1328 O O . LEU A 1 43 ? -25.926 6.552 7.958 1.00 1.00 113 LEU A O 2
ATOM 1344 N N . GLU A 1 44 ? -26.806 8.606 8.214 1.00 1.00 114 GLU A N 2
ATOM 1345 C CA . GLU A 1 44 ? -25.890 9.115 9.256 1.00 1.00 114 GLU A CA 2
ATOM 1346 C C . GLU A 1 44 ? -26.623 9.924 10.344 1.00 1.00 114 GLU A C 2
ATOM 1347 O O . GLU A 1 44 ? -26.363 9.678 11.545 1.00 1.00 114 GLU A O 2
ATOM 1359 N N . MET A 1 1 ? -6.955 4.990 8.738 1.00 1.00 71 MET A N 3
ATOM 1360 C CA . MET A 1 1 ? -6.307 5.480 7.481 1.00 1.00 71 MET A CA 3
ATOM 1361 C C . MET A 1 1 ? -6.658 6.953 7.225 1.00 1.00 71 MET A C 3
ATOM 1362 O O . MET A 1 1 ? -7.791 7.371 7.463 1.00 1.00 71 MET A O 3
ATOM 1378 N N . SER A 1 2 ? -5.697 7.750 6.735 1.00 1.00 72 SER A N 3
ATOM 1379 C CA . SER A 1 2 ? -5.873 9.186 6.432 1.00 1.00 72 SER A CA 3
ATOM 1380 C C . SER A 1 2 ? -6.716 9.477 5.176 1.00 1.00 72 SER A C 3
ATOM 1381 O O . SER A 1 2 ? -7.244 10.583 5.038 1.00 1.00 72 SER A O 3
ATOM 1389 N N . THR A 1 3 ? -6.879 8.495 4.280 1.00 1.00 73 THR A N 3
ATOM 1390 C CA . THR A 1 3 ? -7.652 8.585 3.026 1.00 1.00 73 THR A CA 3
ATOM 1391 C C . THR A 1 3 ? -8.519 7.336 2.794 1.00 1.00 73 THR A C 3
ATOM 1392 O O . THR A 1 3 ? -8.310 6.295 3.424 1.00 1.00 73 THR A O 3
ATOM 1403 N N . VAL A 1 4 ? -9.493 7.432 1.879 1.00 1.00 74 VAL A N 3
ATOM 1404 C CA . VAL A 1 4 ? -10.452 6.362 1.522 1.00 1.00 74 VAL A CA 3
ATOM 1405 C C . VAL A 1 4 ? -10.708 6.333 0.002 1.00 1.00 74 VAL A C 3
ATOM 1406 O O . VAL A 1 4 ? -10.559 7.367 -0.655 1.00 1.00 74 VAL A O 3
ATOM 1419 N N . PRO A 1 5 ? -11.102 5.183 -0.586 1.00 1.00 75 PRO A N 3
ATOM 1420 C CA . PRO A 1 5 ? -11.447 5.093 -2.006 1.00 1.00 75 PRO A CA 3
ATOM 1421 C C . PRO A 1 5 ? -12.748 5.839 -2.354 1.00 1.00 75 PRO A C 3
ATOM 1422 O O . PRO A 1 5 ? -13.569 6.166 -1.491 1.00 1.00 75 PRO A O 3
ATOM 1433 N N . LYS A 1 6 ? -12.930 6.072 -3.659 1.00 1.00 76 LYS A N 3
ATOM 1434 C CA . LYS A 1 6 ? -14.060 6.793 -4.285 1.00 1.00 76 LYS A CA 3
ATOM 1435 C C . LYS A 1 6 ? -14.687 6.018 -5.456 1.00 1.00 76 LYS A C 3
ATOM 1436 O O . LYS A 1 6 ? -15.882 6.145 -5.704 1.00 1.00 76 LYS A O 3
ATOM 1455 N N . TYR A 1 7 ? -13.917 5.149 -6.116 1.00 1.00 77 TYR A N 3
ATOM 1456 C CA . TYR A 1 7 ? -14.334 4.380 -7.294 1.00 1.00 77 TYR A CA 3
ATOM 1457 C C . TYR A 1 7 ? -13.801 2.940 -7.230 1.00 1.00 77 TYR A C 3
ATOM 1458 O O . TYR A 1 7 ? -12.713 2.712 -6.697 1.00 1.00 77 TYR A O 3
ATOM 1476 N N . ARG A 1 8 ? -14.512 1.987 -7.849 1.00 1.00 78 ARG A N 3
ATOM 1477 C CA . ARG A 1 8 ? -14.078 0.597 -8.063 1.00 1.00 78 ARG A CA 3
ATOM 1478 C C . ARG A 1 8 ? -14.535 0.082 -9.436 1.00 1.00 78 ARG A C 3
ATOM 1479 O O . ARG A 1 8 ? -15.731 0.008 -9.710 1.00 1.00 78 ARG A O 3
ATOM 1500 N N . ASP A 1 9 ? -13.583 -0.310 -10.274 1.00 1.00 79 ASP A N 3
ATOM 1501 C CA . ASP A 1 9 ? -13.810 -0.939 -11.578 1.00 1.00 79 ASP A CA 3
ATOM 1502 C C . ASP A 1 9 ? -14.507 -2.312 -11.426 1.00 1.00 79 ASP A C 3
ATOM 1503 O O . ASP A 1 9 ? -13.922 -3.214 -10.818 1.00 1.00 79 ASP A O 3
ATOM 1512 N N . PRO A 1 10 ? -15.719 -2.532 -11.977 1.00 1.00 80 PRO A N 3
ATOM 1513 C CA . PRO A 1 10 ? -16.433 -3.803 -11.823 1.00 1.00 80 PRO A CA 3
ATOM 1514 C C . PRO A 1 10 ? -15.808 -4.971 -12.608 1.00 1.00 80 PRO A C 3
ATOM 1515 O O . PRO A 1 10 ? -16.050 -6.131 -12.266 1.00 1.00 80 PRO A O 3
ATOM 1526 N N . ALA A 1 11 ? -15.007 -4.697 -13.647 1.00 1.00 81 ALA A N 3
ATOM 1527 C CA . ALA A 1 11 ? -14.399 -5.725 -14.495 1.00 1.00 81 ALA A CA 3
ATOM 1528 C C . ALA A 1 11 ? -13.217 -6.463 -13.824 1.00 1.00 81 ALA A C 3
ATOM 1529 O O . ALA A 1 11 ? -12.993 -7.642 -14.110 1.00 1.00 81 ALA A O 3
ATOM 1536 N N . THR A 1 12 ? -12.481 -5.803 -12.919 1.00 1.00 82 THR A N 3
ATOM 1537 C CA . THR A 1 12 ? -11.262 -6.337 -12.271 1.00 1.00 82 THR A CA 3
ATOM 1538 C C . THR A 1 12 ? -11.221 -6.191 -10.744 1.00 1.00 82 THR A C 3
ATOM 1539 O O . THR A 1 12 ? -10.435 -6.871 -10.083 1.00 1.00 82 THR A O 3
ATOM 1550 N N . GLY A 1 13 ? -12.051 -5.317 -10.162 1.00 1.00 83 GLY A N 3
ATOM 1551 C CA . GLY A 1 13 ? -12.102 -5.027 -8.724 1.00 1.00 83 GLY A CA 3
ATOM 1552 C C . GLY A 1 13 ? -11.142 -3.923 -8.254 1.00 1.00 83 GLY A C 3
ATOM 1553 O O . GLY A 1 13 ? -11.178 -3.568 -7.072 1.00 1.00 83 GLY A O 3
ATOM 1557 N N . LYS A 1 14 ? -10.297 -3.381 -9.147 1.00 1.00 84 LYS A N 3
ATOM 1558 C CA . LYS A 1 14 ? -9.344 -2.280 -8.889 1.00 1.00 84 LYS A CA 3
ATOM 1559 C C . LYS A 1 14 ? -10.046 -0.990 -8.454 1.00 1.00 84 LYS A C 3
ATOM 1560 O O . LYS A 1 14 ? -11.171 -0.727 -8.864 1.00 1.00 84 LYS A O 3
ATOM 1579 N N . THR A 1 15 ? -9.374 -0.172 -7.645 1.00 1.00 85 THR A N 3
ATOM 1580 C CA . THR A 1 15 ? -9.945 1.034 -7.002 1.00 1.00 85 THR A CA 3
ATOM 1581 C C . THR A 1 15 ? -9.169 2.321 -7.299 1.00 1.00 85 THR A C 3
ATOM 1582 O O . THR A 1 15 ? -7.998 2.291 -7.692 1.00 1.00 85 THR A O 3
ATOM 1593 N N . TRP A 1 16 ? -9.827 3.465 -7.076 1.00 1.00 86 TRP A N 3
ATOM 1594 C CA . TRP A 1 16 ? -9.228 4.807 -7.102 1.00 1.00 86 TRP A CA 3
ATOM 1595 C C . TRP A 1 16 ? -9.929 5.735 -6.091 1.00 1.00 86 TRP A C 3
ATOM 1596 O O . TRP A 1 16 ? -11.016 5.407 -5.612 1.00 1.00 86 TRP A O 3
ATOM 1617 N N . SER A 1 17 ? -9.352 6.898 -5.773 1.00 1.00 87 SER A N 3
ATOM 1618 C CA . SER A 1 17 ? -9.785 7.758 -4.652 1.00 1.00 87 SER A CA 3
ATOM 1619 C C . SER A 1 17 ? -9.982 9.256 -4.933 1.00 1.00 87 SER A C 3
ATOM 1620 O O . SER A 1 17 ? -10.336 9.995 -4.011 1.00 1.00 87 SER A O 3
ATOM 1628 N N . GLY A 1 18 ? -9.789 9.729 -6.169 1.00 1.00 88 GLY A N 3
ATOM 1629 C CA . GLY A 1 18 ? -9.912 11.162 -6.495 1.00 1.00 88 GLY A CA 3
ATOM 1630 C C . GLY A 1 18 ? -8.596 11.956 -6.445 1.00 1.00 88 GLY A C 3
ATOM 1631 O O . GLY A 1 18 ? -8.632 13.187 -6.507 1.00 1.00 88 GLY A O 3
ATOM 1635 N N . ARG A 1 19 ? -7.443 11.280 -6.320 1.00 1.00 89 ARG A N 3
ATOM 1636 C CA . ARG A 1 19 ? -6.101 11.879 -6.184 1.00 1.00 89 ARG A CA 3
ATOM 1637 C C . ARG A 1 19 ? -5.072 11.176 -7.085 1.00 1.00 89 ARG A C 3
ATOM 1638 O O . ARG A 1 19 ? -5.163 9.967 -7.308 1.00 1.00 89 ARG A O 3
ATOM 1659 N N . GLY A 1 20 ? -4.093 11.926 -7.597 1.00 1.00 90 GLY A N 3
ATOM 1660 C CA . GLY A 1 20 ? -3.116 11.437 -8.583 1.00 1.00 90 GLY A CA 3
ATOM 1661 C C . GLY A 1 20 ? -3.675 11.360 -10.013 1.00 1.00 90 GLY A C 3
ATOM 1662 O O . GLY A 1 20 ? -4.769 11.858 -10.295 1.00 1.00 90 GLY A O 3
ATOM 1666 N N . ARG A 1 21 ? -2.908 10.750 -10.929 1.00 1.00 91 ARG A N 3
ATOM 1667 C CA . ARG A 1 21 ? -3.299 10.562 -12.344 1.00 1.00 91 ARG A CA 3
ATOM 1668 C C . ARG A 1 21 ? -4.591 9.739 -12.482 1.00 1.00 91 ARG A C 3
ATOM 1669 O O . ARG A 1 21 ? -4.784 8.746 -11.777 1.00 1.00 91 ARG A O 3
ATOM 1690 N N . GLN A 1 22 ? -5.462 10.142 -13.411 1.00 1.00 92 GLN A N 3
ATOM 1691 C CA . GLN A 1 22 ? -6.755 9.495 -13.671 1.00 1.00 92 GLN A CA 3
ATOM 1692 C C . GLN A 1 22 ? -6.571 8.052 -14.210 1.00 1.00 92 GLN A C 3
ATOM 1693 O O . GLN A 1 22 ? -5.814 7.870 -15.173 1.00 1.00 92 GLN A O 3
ATOM 1707 N N . PRO A 1 23 ? -7.246 7.024 -13.648 1.00 1.00 93 PRO A N 3
ATOM 1708 C CA . PRO A 1 23 ? -7.243 5.662 -14.192 1.00 1.00 93 PRO A CA 3
ATOM 1709 C C . PRO A 1 23 ? -7.780 5.580 -15.630 1.00 1.00 93 PRO A C 3
ATOM 1710 O O . PRO A 1 23 ? -8.728 6.283 -15.985 1.00 1.00 93 PRO A O 3
ATOM 1721 N N . ALA A 1 24 ? -7.244 4.664 -16.442 1.00 1.00 94 ALA A N 3
ATOM 1722 C CA . ALA A 1 24 ? -7.671 4.469 -17.837 1.00 1.00 94 ALA A CA 3
ATOM 1723 C C . ALA A 1 24 ? -9.151 4.048 -17.970 1.00 1.00 94 ALA A C 3
ATOM 1724 O O . ALA A 1 24 ? -9.857 4.521 -18.866 1.00 1.00 94 ALA A O 3
ATOM 1731 N N . TRP A 1 25 ? -9.643 3.202 -17.055 1.00 1.00 95 TRP A N 3
ATOM 1732 C CA . TRP A 1 25 ? -11.049 2.765 -16.993 1.00 1.00 95 TRP A CA 3
ATOM 1733 C C . TRP A 1 25 ? -12.034 3.878 -16.596 1.00 1.00 95 TRP A C 3
ATOM 1734 O O . TRP A 1 25 ? -13.228 3.760 -16.880 1.00 1.00 95 TRP A O 3
ATOM 1755 N N . LEU A 1 26 ? -11.559 4.972 -15.986 1.00 1.00 96 LEU A N 3
ATOM 1756 C CA . LEU A 1 26 ? -12.411 6.079 -15.536 1.00 1.00 96 LEU A CA 3
ATOM 1757 C C . LEU A 1 26 ? -12.995 6.920 -16.694 1.00 1.00 96 LEU A C 3
ATOM 1758 O O . LEU A 1 26 ? -13.988 7.627 -16.517 1.00 1.00 96 LEU A O 3
ATOM 1774 N N . GLY A 1 27 ? -12.382 6.859 -17.881 1.00 1.00 97 GLY A N 3
ATOM 1775 C CA . GLY A 1 27 ? -12.657 7.731 -19.033 1.00 1.00 97 GLY A CA 3
ATOM 1776 C C . GLY A 1 27 ? -13.861 7.330 -19.896 1.00 1.00 97 GLY A C 3
ATOM 1777 O O . GLY A 1 27 ? -13.730 7.271 -21.121 1.00 1.00 97 GLY A O 3
ATOM 1781 N N . ASN A 1 28 ? -15.019 7.038 -19.288 1.00 1.00 98 ASN A N 3
ATOM 1782 C CA . ASN A 1 28 ? -16.249 6.691 -20.014 1.00 1.00 98 ASN A CA 3
ATOM 1783 C C . ASN A 1 28 ? -17.530 7.221 -19.335 1.00 1.00 98 ASN A C 3
ATOM 1784 O O . ASN A 1 28 ? -18.223 8.058 -19.914 1.00 1.00 98 ASN A O 3
ATOM 1795 N N . ASP A 1 29 ? -17.838 6.770 -18.113 1.00 1.00 99 ASP A N 3
ATOM 1796 C CA . ASP A 1 29 ? -19.061 7.141 -17.378 1.00 1.00 99 ASP A CA 3
ATOM 1797 C C . ASP A 1 29 ? -18.893 6.917 -15.858 1.00 1.00 99 ASP A C 3
ATOM 1798 O O . ASP A 1 29 ? -19.179 5.817 -15.378 1.00 1.00 99 ASP A O 3
ATOM 1807 N N . PRO A 1 30 ? -18.411 7.920 -15.090 1.00 1.00 100 PRO A N 3
ATOM 1808 C CA . PRO A 1 30 ? -18.134 7.819 -13.651 1.00 1.00 100 PRO A CA 3
ATOM 1809 C C . PRO A 1 30 ? -19.171 7.077 -12.801 1.00 1.00 100 PRO A C 3
ATOM 1810 O O . PRO A 1 30 ? -18.806 6.310 -11.907 1.00 1.00 100 PRO A O 3
ATOM 1821 N N . ALA A 1 31 ? -20.464 7.260 -13.076 1.00 1.00 101 ALA A N 3
ATOM 1822 C CA . ALA A 1 31 ? -21.532 6.628 -12.309 1.00 1.00 101 ALA A CA 3
ATOM 1823 C C . ALA A 1 31 ? -21.566 5.085 -12.394 1.00 1.00 101 ALA A C 3
ATOM 1824 O O . ALA A 1 31 ? -22.114 4.446 -11.492 1.00 1.00 101 ALA A O 3
ATOM 1831 N N . ALA A 1 32 ? -20.958 4.478 -13.421 1.00 1.00 102 ALA A N 3
ATOM 1832 C CA . ALA A 1 32 ? -20.867 3.025 -13.574 1.00 1.00 102 ALA A CA 3
ATOM 1833 C C . ALA A 1 32 ? -19.934 2.346 -12.546 1.00 1.00 102 ALA A C 3
ATOM 1834 O O . ALA A 1 32 ? -20.081 1.149 -12.283 1.00 1.00 102 ALA A O 3
ATOM 1841 N N . PHE A 1 33 ? -18.981 3.091 -11.966 1.00 1.00 103 PHE A N 3
ATOM 1842 C CA . PHE A 1 33 ? -17.947 2.568 -11.056 1.00 1.00 103 PHE A CA 3
ATOM 1843 C C . PHE A 1 33 ? -17.696 3.434 -9.803 1.00 1.00 103 PHE A C 3
ATOM 1844 O O . PHE A 1 33 ? -16.879 3.060 -8.964 1.00 1.00 103 PHE A O 3
ATOM 1861 N N . LEU A 1 34 ? -18.371 4.577 -9.630 1.00 1.00 104 LEU A N 3
ATOM 1862 C CA . LEU A 1 34 ? -18.368 5.331 -8.362 1.00 1.00 104 LEU A CA 3
ATOM 1863 C C . LEU A 1 34 ? -18.893 4.436 -7.227 1.00 1.00 104 LEU A C 3
ATOM 1864 O O . LEU A 1 34 ? -19.901 3.747 -7.400 1.00 1.00 104 LEU A O 3
ATOM 1880 N N . ILE A 1 35 ? -18.244 4.467 -6.060 1.00 1.00 105 ILE A N 3
ATOM 1881 C CA . ILE A 1 35 ? -18.761 3.797 -4.857 1.00 1.00 105 ILE A CA 3
ATOM 1882 C C . ILE A 1 35 ? -20.047 4.518 -4.413 1.00 1.00 105 ILE A C 3
ATOM 1883 O O . ILE A 1 35 ? -20.053 5.730 -4.183 1.00 1.00 105 ILE A O 3
ATOM 1899 N N . GLN A 1 36 ? -21.145 3.762 -4.342 1.00 1.00 106 GLN A N 3
ATOM 1900 C CA . GLN A 1 36 ? -22.511 4.249 -4.126 1.00 1.00 106 GLN A CA 3
ATOM 1901 C C . GLN A 1 36 ? -23.327 3.242 -3.282 1.00 1.00 106 GLN A C 3
ATOM 1902 O O . GLN A 1 36 ? -23.026 2.044 -3.324 1.00 1.00 106 GLN A O 3
ATOM 1916 N N . PRO A 1 37 ? -24.341 3.685 -2.511 1.00 1.00 107 PRO A N 3
ATOM 1917 C CA . PRO A 1 37 ? -25.104 2.798 -1.633 1.00 1.00 107 PRO A CA 3
ATOM 1918 C C . PRO A 1 37 ? -25.957 1.793 -2.431 1.00 1.00 107 PRO A C 3
ATOM 1919 O O . PRO A 1 37 ? -26.599 2.143 -3.424 1.00 1.00 107 PRO A O 3
ATOM 1930 N N . ASP A 1 38 ? -25.978 0.537 -1.970 1.00 1.00 108 ASP A N 3
ATOM 1931 C CA . ASP A 1 38 ? -26.699 -0.586 -2.592 1.00 1.00 108 ASP A CA 3
ATOM 1932 C C . ASP A 1 38 ? -28.210 -0.349 -2.813 1.00 1.00 108 ASP A C 3
ATOM 1933 O O . ASP A 1 38 ? -28.803 -0.898 -3.747 1.00 1.00 108 ASP A O 3
ATOM 1942 N N . LEU A 1 39 ? -28.817 0.502 -1.980 1.00 1.00 109 LEU A N 3
ATOM 1943 C CA . LEU A 1 39 ? -30.189 0.990 -2.054 1.00 1.00 109 LEU A CA 3
ATOM 1944 C C . LEU A 1 39 ? -30.191 2.487 -1.671 1.00 1.00 109 LEU A C 3
ATOM 1945 O O . LEU A 1 39 ? -29.511 2.848 -0.706 1.00 1.00 109 LEU A O 3
ATOM 1961 N N . PRO A 1 40 ? -30.907 3.373 -2.396 1.00 1.00 110 PRO A N 3
ATOM 1962 C CA . PRO A 1 40 ? -30.907 4.824 -2.161 1.00 1.00 110 PRO A CA 3
ATOM 1963 C C . PRO A 1 40 ? -31.685 5.240 -0.897 1.00 1.00 110 PRO A C 3
ATOM 1964 O O . PRO A 1 40 ? -32.797 5.772 -0.944 1.00 1.00 110 PRO A O 3
ATOM 1975 N N . ALA A 1 41 ? -31.061 4.978 0.253 1.00 1.00 111 ALA A N 3
ATOM 1976 C CA . ALA A 1 41 ? -31.571 5.237 1.606 1.00 1.00 111 ALA A CA 3
ATOM 1977 C C . ALA A 1 41 ? -30.443 5.671 2.573 1.00 1.00 111 ALA A C 3
ATOM 1978 O O . ALA A 1 41 ? -30.401 5.260 3.735 1.00 1.00 111 ALA A O 3
ATOM 1985 N N . ILE A 1 42 ? -29.519 6.493 2.049 1.00 1.00 112 ILE A N 3
ATOM 1986 C CA . ILE A 1 42 ? -28.293 7.019 2.688 1.00 1.00 112 ILE A CA 3
ATOM 1987 C C . ILE A 1 42 ? -27.631 6.042 3.688 1.00 1.00 112 ILE A C 3
ATOM 1988 O O . ILE A 1 42 ? -27.489 6.291 4.890 1.00 1.00 112 ILE A O 3
ATOM 2004 N N . LEU A 1 43 ? -27.248 4.878 3.148 1.00 1.00 113 LEU A N 3
ATOM 2005 C CA . LEU A 1 43 ? -26.733 3.732 3.919 1.00 1.00 113 LEU A CA 3
ATOM 2006 C C . LEU A 1 43 ? -25.342 3.970 4.552 1.00 1.00 113 LEU A C 3
ATOM 2007 O O . LEU A 1 43 ? -25.025 3.356 5.574 1.00 1.00 113 LEU A O 3
ATOM 2023 N N . GLU A 1 44 ? -24.521 4.846 3.956 1.00 1.00 114 GLU A N 3
ATOM 2024 C CA . GLU A 1 44 ? -23.145 5.182 4.382 1.00 1.00 114 GLU A CA 3
ATOM 2025 C C . GLU A 1 44 ? -22.689 6.590 3.946 1.00 1.00 114 GLU A C 3
ATOM 2026 O O . GLU A 1 44 ? -21.887 7.202 4.690 1.00 1.00 114 GLU A O 3
ATOM 2038 N N . MET A 1 1 ? -8.319 8.830 12.508 1.00 1.00 71 MET A N 4
ATOM 2039 C CA . MET A 1 1 ? -8.339 9.346 11.107 1.00 1.00 71 MET A CA 4
ATOM 2040 C C . MET A 1 1 ? -8.316 8.185 10.101 1.00 1.00 71 MET A C 4
ATOM 2041 O O . MET A 1 1 ? -7.534 7.247 10.258 1.00 1.00 71 MET A O 4
ATOM 2057 N N . SER A 1 2 ? -9.167 8.241 9.068 1.00 1.00 72 SER A N 4
ATOM 2058 C CA . SER A 1 2 ? -9.298 7.216 8.013 1.00 1.00 72 SER A CA 4
ATOM 2059 C C . SER A 1 2 ? -9.737 7.820 6.664 1.00 1.00 72 SER A C 4
ATOM 2060 O O . SER A 1 2 ? -10.113 8.993 6.587 1.00 1.00 72 SER A O 4
ATOM 2068 N N . THR A 1 3 ? -9.672 7.023 5.590 1.00 1.00 73 THR A N 4
ATOM 2069 C CA . THR A 1 3 ? -10.098 7.402 4.225 1.00 1.00 73 THR A CA 4
ATOM 2070 C C . THR A 1 3 ? -10.744 6.224 3.471 1.00 1.00 73 THR A C 4
ATOM 2071 O O . THR A 1 3 ? -10.637 5.070 3.898 1.00 1.00 73 THR A O 4
ATOM 2082 N N . VAL A 1 4 ? -11.434 6.499 2.357 1.00 1.00 74 VAL A N 4
ATOM 2083 C CA . VAL A 1 4 ? -12.148 5.521 1.511 1.00 1.00 74 VAL A CA 4
ATOM 2084 C C . VAL A 1 4 ? -12.090 5.928 0.023 1.00 1.00 74 VAL A C 4
ATOM 2085 O O . VAL A 1 4 ? -12.176 7.123 -0.285 1.00 1.00 74 VAL A O 4
ATOM 2098 N N . PRO A 1 5 ? -11.947 4.977 -0.923 1.00 1.00 75 PRO A N 4
ATOM 2099 C CA . PRO A 1 5 ? -11.984 5.253 -2.362 1.00 1.00 75 PRO A CA 4
ATOM 2100 C C . PRO A 1 5 ? -13.339 5.789 -2.854 1.00 1.00 75 PRO A C 4
ATOM 2101 O O . PRO A 1 5 ? -14.385 5.614 -2.226 1.00 1.00 75 PRO A O 4
ATOM 2112 N N . LYS A 1 6 ? -13.299 6.423 -4.032 1.00 1.00 76 LYS A N 4
ATOM 2113 C CA . LYS A 1 6 ? -14.468 6.905 -4.791 1.00 1.00 76 LYS A CA 4
ATOM 2114 C C . LYS A 1 6 ? -14.981 5.883 -5.810 1.00 1.00 76 LYS A C 4
ATOM 2115 O O . LYS A 1 6 ? -16.179 5.834 -6.057 1.00 1.00 76 LYS A O 4
ATOM 2134 N N . TYR A 1 7 ? -14.116 5.039 -6.373 1.00 1.00 77 TYR A N 4
ATOM 2135 C CA . TYR A 1 7 ? -14.459 4.151 -7.496 1.00 1.00 77 TYR A CA 4
ATOM 2136 C C . TYR A 1 7 ? -13.851 2.753 -7.329 1.00 1.00 77 TYR A C 4
ATOM 2137 O O . TYR A 1 7 ? -12.763 2.615 -6.764 1.00 1.00 77 TYR A O 4
ATOM 2155 N N . ARG A 1 8 ? -14.523 1.734 -7.884 1.00 1.00 78 ARG A N 4
ATOM 2156 C CA . ARG A 1 8 ? -14.069 0.333 -7.937 1.00 1.00 78 ARG A CA 4
ATOM 2157 C C . ARG A 1 8 ? -14.487 -0.318 -9.261 1.00 1.00 78 ARG A C 4
ATOM 2158 O O . ARG A 1 8 ? -15.670 -0.544 -9.496 1.00 1.00 78 ARG A O 4
ATOM 2179 N N . ASP A 1 9 ? -13.512 -0.633 -10.109 1.00 1.00 79 ASP A N 4
ATOM 2180 C CA . ASP A 1 9 ? -13.702 -1.303 -11.397 1.00 1.00 79 ASP A CA 4
ATOM 2181 C C . ASP A 1 9 ? -14.280 -2.727 -11.219 1.00 1.00 79 ASP A C 4
ATOM 2182 O O . ASP A 1 9 ? -13.620 -3.571 -10.603 1.00 1.00 79 ASP A O 4
ATOM 2191 N N . PRO A 1 10 ? -15.477 -3.043 -11.749 1.00 1.00 80 PRO A N 4
ATOM 2192 C CA . PRO A 1 10 ? -16.114 -4.345 -11.537 1.00 1.00 80 PRO A CA 4
ATOM 2193 C C . PRO A 1 10 ? -15.438 -5.504 -12.297 1.00 1.00 80 PRO A C 4
ATOM 2194 O O . PRO A 1 10 ? -15.619 -6.665 -11.927 1.00 1.00 80 PRO A O 4
ATOM 2205 N N . ALA A 1 11 ? -14.658 -5.213 -13.346 1.00 1.00 81 ALA A N 4
ATOM 2206 C CA . ALA A 1 11 ? -13.987 -6.218 -14.172 1.00 1.00 81 ALA A CA 4
ATOM 2207 C C . ALA A 1 11 ? -12.697 -6.790 -13.534 1.00 1.00 81 ALA A C 4
ATOM 2208 O O . ALA A 1 11 ? -12.332 -7.933 -13.822 1.00 1.00 81 ALA A O 4
ATOM 2215 N N . THR A 1 12 ? -12.031 -6.031 -12.654 1.00 1.00 82 THR A N 4
ATOM 2216 C CA . THR A 1 12 ? -10.714 -6.377 -12.074 1.00 1.00 82 THR A CA 4
ATOM 2217 C C . THR A 1 12 ? -10.595 -6.176 -10.558 1.00 1.00 82 THR A C 4
ATOM 2218 O O . THR A 1 12 ? -9.712 -6.770 -9.931 1.00 1.00 82 THR A O 4
ATOM 2229 N N . GLY A 1 13 ? -11.451 -5.350 -9.949 1.00 1.00 83 GLY A N 4
ATOM 2230 C CA . GLY A 1 13 ? -11.390 -4.984 -8.529 1.00 1.00 83 GLY A CA 4
ATOM 2231 C C . GLY A 1 13 ? -10.472 -3.789 -8.208 1.00 1.00 83 GLY A C 4
ATOM 2232 O O . GLY A 1 13 ? -10.365 -3.416 -7.036 1.00 1.00 83 GLY A O 4
ATOM 2236 N N . LYS A 1 14 ? -9.813 -3.183 -9.211 1.00 1.00 84 LYS A N 4
ATOM 2237 C CA . LYS A 1 14 ? -8.998 -1.956 -9.060 1.00 1.00 84 LYS A CA 4
ATOM 2238 C C . LYS A 1 14 ? -9.825 -0.780 -8.526 1.00 1.00 84 LYS A C 4
ATOM 2239 O O . LYS A 1 14 ? -11.015 -0.675 -8.815 1.00 1.00 84 LYS A O 4
ATOM 2258 N N . THR A 1 15 ? -9.196 0.125 -7.776 1.00 1.00 85 THR A N 4
ATOM 2259 C CA . THR A 1 15 ? -9.866 1.256 -7.096 1.00 1.00 85 THR A CA 4
ATOM 2260 C C . THR A 1 15 ? -9.158 2.598 -7.312 1.00 1.00 85 THR A C 4
ATOM 2261 O O . THR A 1 15 ? -7.970 2.643 -7.640 1.00 1.00 85 THR A O 4
ATOM 2272 N N . TRP A 1 16 ? -9.893 3.702 -7.112 1.00 1.00 86 TRP A N 4
ATOM 2273 C CA . TRP A 1 16 ? -9.360 5.073 -7.178 1.00 1.00 86 TRP A CA 4
ATOM 2274 C C . TRP A 1 16 ? -10.140 6.033 -6.267 1.00 1.00 86 TRP A C 4
ATOM 2275 O O . TRP A 1 16 ? -11.274 5.745 -5.880 1.00 1.00 86 TRP A O 4
ATOM 2296 N N . SER A 1 17 ? -9.552 7.183 -5.922 1.00 1.00 87 SER A N 4
ATOM 2297 C CA . SER A 1 17 ? -10.065 8.105 -4.884 1.00 1.00 87 SER A CA 4
ATOM 2298 C C . SER A 1 17 ? -9.969 9.603 -5.210 1.00 1.00 87 SER A C 4
ATOM 2299 O O . SER A 1 17 ? -10.510 10.414 -4.458 1.00 1.00 87 SER A O 4
ATOM 2307 N N . GLY A 1 18 ? -9.291 9.993 -6.294 1.00 1.00 88 GLY A N 4
ATOM 2308 C CA . GLY A 1 18 ? -9.045 11.399 -6.657 1.00 1.00 88 GLY A CA 4
ATOM 2309 C C . GLY A 1 18 ? -7.556 11.782 -6.684 1.00 1.00 88 GLY A C 4
ATOM 2310 O O . GLY A 1 18 ? -7.186 12.754 -7.346 1.00 1.00 88 GLY A O 4
ATOM 2314 N N . ARG A 1 19 ? -6.698 11.027 -5.980 1.00 1.00 89 ARG A N 4
ATOM 2315 C CA . ARG A 1 19 ? -5.237 11.243 -5.924 1.00 1.00 89 ARG A CA 4
ATOM 2316 C C . ARG A 1 19 ? -4.546 10.856 -7.239 1.00 1.00 89 ARG A C 4
ATOM 2317 O O . ARG A 1 19 ? -4.966 9.914 -7.915 1.00 1.00 89 ARG A O 4
ATOM 2338 N N . GLY A 1 20 ? -3.444 11.539 -7.563 1.00 1.00 90 GLY A N 4
ATOM 2339 C CA . GLY A 1 20 ? -2.647 11.297 -8.778 1.00 1.00 90 GLY A CA 4
ATOM 2340 C C . GLY A 1 20 ? -3.412 11.518 -10.098 1.00 1.00 90 GLY A C 4
ATOM 2341 O O . GLY A 1 20 ? -4.492 12.117 -10.126 1.00 1.00 90 GLY A O 4
ATOM 2345 N N . ARG A 1 21 ? -2.835 11.039 -11.209 1.00 1.00 91 ARG A N 4
ATOM 2346 C CA . ARG A 1 21 ? -3.497 11.010 -12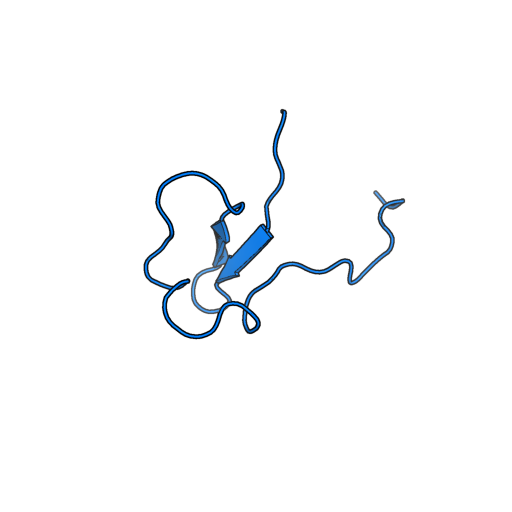.530 1.00 1.00 91 ARG A CA 4
ATOM 2347 C C . ARG A 1 21 ? -4.695 10.046 -12.532 1.00 1.00 91 ARG A C 4
ATOM 2348 O O . ARG A 1 21 ? -4.633 8.964 -11.945 1.00 1.00 91 ARG A O 4
ATOM 2369 N N . GLN A 1 22 ? -5.775 10.428 -13.215 1.00 1.00 92 GLN A N 4
ATOM 2370 C CA . GLN A 1 22 ? -6.991 9.613 -13.347 1.00 1.00 92 GLN A CA 4
ATOM 2371 C C . GLN A 1 22 ? -6.718 8.292 -14.121 1.00 1.00 92 GLN A C 4
ATOM 2372 O O . GLN A 1 22 ? -6.072 8.346 -15.175 1.00 1.00 92 GLN A O 4
ATOM 2386 N N . PRO A 1 23 ? -7.201 7.119 -13.652 1.00 1.00 93 PRO A N 4
ATOM 2387 C CA . PRO A 1 23 ? -7.063 5.840 -14.364 1.00 1.00 93 PRO A CA 4
ATOM 2388 C C . PRO A 1 23 ? -7.692 5.807 -15.770 1.00 1.00 93 PRO A C 4
ATOM 2389 O O . PRO A 1 23 ? -8.645 6.533 -16.060 1.00 1.00 93 PRO A O 4
ATOM 2400 N N . ALA A 1 24 ? -7.224 4.885 -16.618 1.00 1.00 94 ALA A N 4
ATOM 2401 C CA . ALA A 1 24 ? -7.755 4.684 -17.973 1.00 1.00 94 ALA A CA 4
ATOM 2402 C C . ALA A 1 24 ? -9.206 4.151 -17.993 1.00 1.00 94 ALA A C 4
ATOM 2403 O O . ALA A 1 24 ? -10.021 4.610 -18.794 1.00 1.00 94 ALA A O 4
ATOM 2410 N N . TRP A 1 25 ? -9.557 3.223 -17.085 1.00 1.00 95 TRP A N 4
ATOM 2411 C CA . TRP A 1 25 ? -10.924 2.680 -16.958 1.00 1.00 95 TRP A CA 4
ATOM 2412 C C . TRP A 1 25 ? -11.957 3.741 -16.542 1.00 1.00 95 TRP A C 4
ATOM 2413 O O . TRP A 1 25 ? -13.100 3.704 -17.000 1.00 1.00 95 TRP A O 4
ATOM 2434 N N . LEU A 1 26 ? -11.527 4.737 -15.758 1.00 1.00 96 LEU A N 4
ATOM 2435 C CA . LEU A 1 26 ? -12.335 5.874 -15.306 1.00 1.00 96 LEU A CA 4
ATOM 2436 C C . LEU A 1 26 ? -12.915 6.708 -16.467 1.00 1.00 96 LEU A C 4
ATOM 2437 O O . LEU A 1 26 ? -14.039 7.197 -16.384 1.00 1.00 96 LEU A O 4
ATOM 2453 N N . GLY A 1 27 ? -12.165 6.839 -17.568 1.00 1.00 97 GLY A N 4
ATOM 2454 C CA . GLY A 1 27 ? -12.475 7.689 -18.725 1.00 1.00 97 GLY A CA 4
ATOM 2455 C C . GLY A 1 27 ? -13.523 7.114 -19.694 1.00 1.00 97 GLY A C 4
ATOM 2456 O O . GLY A 1 27 ? -13.295 7.110 -20.906 1.00 1.00 97 GLY A O 4
ATOM 2460 N N . ASN A 1 28 ? -14.645 6.604 -19.171 1.00 1.00 98 ASN A N 4
ATOM 2461 C CA . ASN A 1 28 ? -15.729 5.987 -19.954 1.00 1.00 98 ASN A CA 4
ATOM 2462 C C . ASN A 1 28 ? -17.114 6.467 -19.481 1.00 1.00 98 ASN A C 4
ATOM 2463 O O . ASN A 1 28 ? -17.813 7.157 -20.226 1.00 1.00 98 ASN A O 4
ATOM 2474 N N . ASP A 1 29 ? -17.491 6.153 -18.236 1.00 1.00 99 ASP A N 4
ATOM 2475 C CA . ASP A 1 29 ? -18.733 6.602 -17.588 1.00 1.00 99 ASP A CA 4
ATOM 2476 C C . ASP A 1 29 ? -18.573 6.535 -16.051 1.00 1.00 99 ASP A C 4
ATOM 2477 O O . ASP A 1 29 ? -18.983 5.544 -15.441 1.00 1.00 99 ASP A O 4
ATOM 2486 N N . PRO A 1 30 ? -17.911 7.530 -15.419 1.00 1.00 100 PRO A N 4
ATOM 2487 C CA . PRO A 1 30 ? -17.499 7.495 -14.011 1.00 1.00 100 PRO A CA 4
ATOM 2488 C C . PRO A 1 30 ? -18.534 6.967 -13.004 1.00 1.00 100 PRO A C 4
ATOM 2489 O O . PRO A 1 30 ? -18.191 6.196 -12.107 1.00 1.00 100 PRO A O 4
ATOM 2500 N N . ALA A 1 31 ? -19.805 7.351 -13.152 1.00 1.00 101 ALA A N 4
ATOM 2501 C CA . ALA A 1 31 ? -20.889 6.955 -12.254 1.00 1.00 101 ALA A CA 4
ATOM 2502 C C . ALA A 1 31 ? -21.205 5.442 -12.255 1.00 1.00 101 ALA A C 4
ATOM 2503 O O . ALA A 1 31 ? -21.751 4.940 -11.269 1.00 1.00 101 ALA A O 4
ATOM 2510 N N . ALA A 1 32 ? -20.861 4.706 -13.320 1.00 1.00 102 ALA A N 4
ATOM 2511 C CA . ALA A 1 32 ? -21.150 3.274 -13.465 1.00 1.00 102 ALA A CA 4
ATOM 2512 C C . ALA A 1 32 ? -20.398 2.379 -12.455 1.00 1.00 102 ALA A C 4
ATOM 2513 O O . ALA A 1 32 ? -20.875 1.292 -12.115 1.00 1.00 102 ALA A O 4
ATOM 2520 N N . PHE A 1 33 ? -19.244 2.844 -11.962 1.00 1.00 103 PHE A N 4
ATOM 2521 C CA . PHE A 1 33 ? -18.356 2.123 -11.037 1.00 1.00 103 PHE A CA 4
ATOM 2522 C C . PHE A 1 33 ? -17.923 2.998 -9.836 1.00 1.00 103 PHE A C 4
ATOM 2523 O O . PHE A 1 33 ? -16.988 2.656 -9.112 1.00 1.00 103 PHE A O 4
ATOM 2540 N N . LEU A 1 34 ? -18.596 4.134 -9.608 1.00 1.00 104 LEU A N 4
ATOM 2541 C CA . LEU A 1 34 ? -18.458 4.955 -8.399 1.00 1.00 104 LEU A CA 4
ATOM 2542 C C . LEU A 1 34 ? -19.107 4.205 -7.221 1.00 1.00 104 LEU A C 4
ATOM 2543 O O . LEU A 1 34 ? -20.243 3.739 -7.331 1.00 1.00 104 LEU A O 4
ATOM 2559 N N . ILE A 1 35 ? -18.388 4.055 -6.109 1.00 1.00 105 ILE A N 4
ATOM 2560 C CA . ILE A 1 35 ? -18.847 3.344 -4.906 1.00 1.00 105 ILE A CA 4
ATOM 2561 C C . ILE A 1 35 ? -20.021 4.110 -4.267 1.00 1.00 105 ILE A C 4
ATOM 2562 O O . ILE A 1 35 ? -19.885 5.276 -3.892 1.00 1.00 105 ILE A O 4
ATOM 2578 N N . GLN A 1 36 ? -21.180 3.451 -4.161 1.00 1.00 106 GLN A N 4
ATOM 2579 C CA . GLN A 1 36 ? -22.472 4.046 -3.776 1.00 1.00 106 GLN A CA 4
ATOM 2580 C C . GLN A 1 36 ? -23.261 3.114 -2.821 1.00 1.00 106 GLN A C 4
ATOM 2581 O O . GLN A 1 36 ? -22.949 1.920 -2.755 1.00 1.00 106 GLN A O 4
ATOM 2595 N N . PRO A 1 37 ? -24.285 3.617 -2.092 1.00 1.00 107 PRO A N 4
ATOM 2596 C CA . PRO A 1 37 ? -25.085 2.824 -1.144 1.00 1.00 107 PRO A CA 4
ATOM 2597 C C . PRO A 1 37 ? -25.868 1.627 -1.719 1.00 1.00 107 PRO A C 4
ATOM 2598 O O . PRO A 1 37 ? -26.337 0.782 -0.953 1.00 1.00 107 PRO A O 4
ATOM 2609 N N . ASP A 1 38 ? -26.037 1.567 -3.046 1.00 1.00 108 ASP A N 4
ATOM 2610 C CA . ASP A 1 38 ? -26.918 0.634 -3.785 1.00 1.00 108 ASP A CA 4
ATOM 2611 C C . ASP A 1 38 ? -28.373 0.556 -3.246 1.00 1.00 108 ASP A C 4
ATOM 2612 O O . ASP A 1 38 ? -29.083 -0.433 -3.437 1.00 1.00 108 ASP A O 4
ATOM 2621 N N . LEU A 1 39 ? -28.818 1.626 -2.578 1.00 1.00 109 LEU A N 4
ATOM 2622 C CA . LEU A 1 39 ? -30.134 1.805 -1.954 1.00 1.00 109 LEU A CA 4
ATOM 2623 C C . LEU A 1 39 ? -30.628 3.262 -2.134 1.00 1.00 109 LEU A C 4
ATOM 2624 O O . LEU A 1 39 ? -29.803 4.158 -2.353 1.00 1.00 109 LEU A O 4
ATOM 2640 N N . PRO A 1 40 ? -31.948 3.530 -2.019 1.00 1.00 110 PRO A N 4
ATOM 2641 C CA . PRO A 1 40 ? -32.503 4.885 -1.986 1.00 1.00 110 PRO A CA 4
ATOM 2642 C C . PRO A 1 40 ? -31.854 5.802 -0.933 1.00 1.00 110 PRO A C 4
ATOM 2643 O O . PRO A 1 40 ? -31.515 5.364 0.171 1.00 1.00 110 PRO A O 4
ATOM 2654 N N . ALA A 1 41 ? -31.749 7.096 -1.260 1.00 1.00 111 ALA A N 4
ATOM 2655 C CA . ALA A 1 41 ? -31.211 8.144 -0.376 1.00 1.00 111 ALA A CA 4
ATOM 2656 C C . ALA A 1 41 ? -31.996 9.471 -0.473 1.00 1.00 111 ALA A C 4
ATOM 2657 O O . ALA A 1 41 ? -31.446 10.563 -0.314 1.00 1.00 111 ALA A O 4
ATOM 2664 N N . ILE A 1 42 ? -33.300 9.343 -0.738 1.00 1.00 112 ILE A N 4
ATOM 2665 C CA . ILE A 1 42 ? -34.285 10.422 -0.945 1.00 1.00 112 ILE A CA 4
ATOM 2666 C C . ILE A 1 42 ? -35.526 10.079 -0.101 1.00 1.00 112 ILE A C 4
ATOM 2667 O O . ILE A 1 42 ? -36.542 9.574 -0.588 1.00 1.00 112 ILE A O 4
ATOM 2683 N N . LEU A 1 43 ? -35.376 10.267 1.212 1.00 1.00 113 LEU A N 4
ATOM 2684 C CA . LEU A 1 43 ? -36.332 9.865 2.250 1.00 1.00 113 LEU A CA 4
ATOM 2685 C C . LEU A 1 43 ? -36.268 10.821 3.461 1.00 1.00 113 LEU A C 4
ATOM 2686 O O . LEU A 1 43 ? -35.188 11.296 3.826 1.00 1.00 113 LEU A O 4
ATOM 2702 N N . GLU A 1 44 ? -37.418 11.075 4.096 1.00 1.00 114 GLU A N 4
ATOM 2703 C CA . GLU A 1 44 ? -37.589 11.943 5.281 1.00 1.00 114 GLU A CA 4
ATOM 2704 C C . GLU A 1 44 ? -38.696 11.417 6.216 1.00 1.00 114 GLU A C 4
ATOM 2705 O O . GLU A 1 44 ? -39.865 11.301 5.776 1.00 1.00 114 GLU A O 4
ATOM 2717 N N . MET A 1 1 ? -6.206 8.549 11.074 1.00 1.00 71 MET A N 5
ATOM 2718 C CA . MET A 1 1 ? -7.635 8.349 10.686 1.00 1.00 71 MET A CA 5
ATOM 2719 C C . MET A 1 1 ? -7.739 7.480 9.426 1.00 1.00 71 MET A C 5
ATOM 2720 O O . MET A 1 1 ? -7.013 7.705 8.457 1.00 1.00 71 MET A O 5
ATOM 2736 N N . SER A 1 2 ? -8.626 6.479 9.434 1.00 1.00 72 SER A N 5
ATOM 2737 C CA . SER A 1 2 ? -8.874 5.563 8.299 1.00 1.00 72 SER A CA 5
ATOM 2738 C C . SER A 1 2 ? -9.394 6.278 7.037 1.00 1.00 72 SER A C 5
ATOM 2739 O O . SER A 1 2 ? -10.005 7.346 7.116 1.00 1.00 72 SER A O 5
ATOM 2747 N N . THR A 1 3 ? -9.195 5.653 5.871 1.00 1.00 73 THR A N 5
ATOM 2748 C CA . THR A 1 3 ? -9.612 6.157 4.544 1.00 1.00 73 THR A CA 5
ATOM 2749 C C . THR A 1 3 ? -10.234 5.049 3.675 1.00 1.00 73 THR A C 5
ATOM 2750 O O . THR A 1 3 ? -10.087 3.858 3.968 1.00 1.00 73 THR A O 5
ATOM 2761 N N . VAL A 1 4 ? -10.949 5.440 2.611 1.00 1.00 74 VAL A N 5
ATOM 2762 C CA . VAL A 1 4 ? -11.669 4.542 1.680 1.00 1.00 74 VAL A CA 5
ATOM 2763 C C . VAL A 1 4 ? -11.544 5.008 0.217 1.00 1.00 74 VAL A C 5
ATOM 2764 O O . VAL A 1 4 ? -11.337 6.203 -0.022 1.00 1.00 74 VAL A O 5
ATOM 2777 N N . PRO A 1 5 ? -11.694 4.110 -0.781 1.00 1.00 75 PRO A N 5
ATOM 2778 C CA . PRO A 1 5 ? -11.798 4.499 -2.188 1.00 1.00 75 PRO A CA 5
ATOM 2779 C C . PRO A 1 5 ? -13.099 5.261 -2.493 1.00 1.00 75 PRO A C 5
ATOM 2780 O O . PRO A 1 5 ? -14.076 5.223 -1.740 1.00 1.00 75 PRO A O 5
ATOM 2791 N N . LYS A 1 6 ? -13.101 5.909 -3.661 1.00 1.00 76 LYS A N 5
ATOM 2792 C CA . LYS A 1 6 ? -14.222 6.667 -4.249 1.00 1.00 76 LYS A CA 5
ATOM 2793 C C . LYS A 1 6 ? -14.769 6.003 -5.519 1.00 1.00 76 LYS A C 5
ATOM 2794 O O . LYS A 1 6 ? -15.917 6.234 -5.877 1.00 1.00 76 LYS A O 5
ATOM 2813 N N . TYR A 1 7 ? -13.992 5.120 -6.154 1.00 1.00 77 TYR A N 5
ATOM 2814 C CA . TYR A 1 7 ? -14.355 4.419 -7.388 1.00 1.00 77 TYR A CA 5
ATOM 2815 C C . TYR A 1 7 ? -13.775 2.995 -7.382 1.00 1.00 77 TYR A C 5
ATOM 2816 O O . TYR A 1 7 ? -12.659 2.792 -6.894 1.00 1.00 77 TYR A O 5
ATOM 2834 N N . ARG A 1 8 ? -14.486 2.021 -7.964 1.00 1.00 78 ARG A N 5
ATOM 2835 C CA . ARG A 1 8 ? -14.004 0.643 -8.166 1.00 1.00 78 ARG A CA 5
ATOM 2836 C C . ARG A 1 8 ? -14.560 0.029 -9.455 1.00 1.00 78 ARG A C 5
ATOM 2837 O O . ARG A 1 8 ? -15.768 -0.126 -9.600 1.00 1.00 78 ARG A O 5
ATOM 2858 N N . ASP A 1 9 ? -13.668 -0.347 -10.366 1.00 1.00 79 ASP A N 5
ATOM 2859 C CA . ASP A 1 9 ? -13.987 -1.036 -11.619 1.00 1.00 79 ASP A CA 5
ATOM 2860 C C . ASP A 1 9 ? -14.585 -2.440 -11.363 1.00 1.00 79 ASP A C 5
ATOM 2861 O O . ASP A 1 9 ? -13.882 -3.291 -10.808 1.00 1.00 79 ASP A O 5
ATOM 2870 N N . PRO A 1 10 ? -15.832 -2.745 -11.775 1.00 1.00 80 PRO A N 5
ATOM 2871 C CA . PRO A 1 10 ? -16.437 -4.060 -11.551 1.00 1.00 80 PRO A CA 5
ATOM 2872 C C . PRO A 1 10 ? -15.857 -5.175 -12.440 1.00 1.00 80 PRO A C 5
ATOM 2873 O O . PRO A 1 10 ? -15.990 -6.354 -12.106 1.00 1.00 80 PRO A O 5
ATOM 2884 N N . ALA A 1 11 ? -15.217 -4.832 -13.566 1.00 1.00 81 ALA A N 5
ATOM 2885 C CA . ALA A 1 11 ? -14.684 -5.804 -14.525 1.00 1.00 81 ALA A CA 5
ATOM 2886 C C . ALA A 1 11 ? -13.394 -6.508 -14.040 1.00 1.00 81 ALA A C 5
ATOM 2887 O O . ALA A 1 11 ? -13.193 -7.689 -14.336 1.00 1.00 81 ALA A O 5
ATOM 2894 N N . THR A 1 12 ? -12.545 -5.812 -13.271 1.00 1.00 82 THR A N 5
ATOM 2895 C CA . THR A 1 12 ? -11.231 -6.304 -12.799 1.00 1.00 82 THR A CA 5
ATOM 2896 C C . THR A 1 12 ? -10.974 -6.112 -11.298 1.00 1.00 82 THR A C 5
ATOM 2897 O O . THR A 1 12 ? -10.057 -6.728 -10.751 1.00 1.00 82 THR A O 5
ATOM 2908 N N . GLY A 1 13 ? -11.770 -5.278 -10.614 1.00 1.00 83 GLY A N 5
ATOM 2909 C CA . GLY A 1 13 ? -11.683 -5.024 -9.170 1.00 1.00 83 GLY A CA 5
ATOM 2910 C C . GLY A 1 13 ? -10.788 -3.843 -8.763 1.00 1.00 83 GLY A C 5
ATOM 2911 O O . GLY A 1 13 ? -10.703 -3.553 -7.566 1.00 1.00 83 GLY A O 5
ATOM 2915 N N . LYS A 1 14 ? -10.132 -3.169 -9.722 1.00 1.00 84 LYS A N 5
ATOM 2916 C CA . LYS A 1 14 ? -9.236 -2.010 -9.503 1.00 1.00 84 LYS A CA 5
ATOM 2917 C C . LYS A 1 14 ? -9.951 -0.834 -8.829 1.00 1.00 84 LYS A C 5
ATOM 2918 O O . LYS A 1 14 ? -11.127 -0.596 -9.086 1.00 1.00 84 LYS A O 5
ATOM 2937 N N . THR A 1 15 ? -9.234 -0.069 -8.006 1.00 1.00 85 THR A N 5
ATOM 2938 C CA . THR A 1 15 ? -9.782 1.012 -7.154 1.00 1.00 85 THR A CA 5
ATOM 2939 C C . THR A 1 15 ? -9.063 2.353 -7.344 1.00 1.00 85 THR A C 5
ATOM 2940 O O . THR A 1 15 ? -7.892 2.400 -7.728 1.00 1.00 85 THR A O 5
ATOM 2951 N N . TRP A 1 16 ? -9.764 3.452 -7.035 1.00 1.00 86 TRP A N 5
ATOM 2952 C CA . TRP A 1 16 ? -9.219 4.819 -6.994 1.00 1.00 86 TRP A CA 5
ATOM 2953 C C . TRP A 1 16 ? -10.007 5.696 -6.000 1.00 1.00 86 TRP A C 5
ATOM 2954 O O . TRP A 1 16 ? -11.109 5.329 -5.588 1.00 1.00 86 TRP A O 5
ATOM 2975 N N . SER A 1 17 ? -9.475 6.860 -5.609 1.00 1.00 87 SER A N 5
ATOM 2976 C CA . SER A 1 17 ? -10.011 7.683 -4.502 1.00 1.00 87 SER A CA 5
ATOM 2977 C C . SER A 1 17 ? -10.128 9.194 -4.751 1.00 1.00 87 SER A C 5
ATOM 2978 O O . SER A 1 17 ? -10.786 9.878 -3.966 1.00 1.00 87 SER A O 5
ATOM 2986 N N . GLY A 1 18 ? -9.519 9.729 -5.814 1.00 1.00 88 GLY A N 5
ATOM 2987 C CA . GLY A 1 18 ? -9.475 11.173 -6.109 1.00 1.00 88 GLY A CA 5
ATOM 2988 C C . GLY A 1 18 ? -8.055 11.761 -6.175 1.00 1.00 88 GLY A C 5
ATOM 2989 O O . GLY A 1 18 ? -7.867 12.846 -6.730 1.00 1.00 88 GLY A O 5
ATOM 2993 N N . ARG A 1 19 ? -7.052 11.060 -5.621 1.00 1.00 89 ARG A N 5
ATOM 2994 C CA . ARG A 1 19 ? -5.631 11.461 -5.655 1.00 1.00 89 ARG A CA 5
ATOM 2995 C C . ARG A 1 19 ? -5.053 11.379 -7.077 1.00 1.00 89 ARG A C 5
ATOM 2996 O O . ARG A 1 19 ? -5.153 10.334 -7.726 1.00 1.00 89 ARG A O 5
ATOM 3017 N N . GLY A 1 20 ? -4.411 12.455 -7.541 1.00 1.00 90 GLY A N 5
ATOM 3018 C CA . GLY A 1 20 ? -3.814 12.537 -8.885 1.00 1.00 90 GLY A CA 5
ATOM 3019 C C . GLY A 1 20 ? -4.840 12.492 -10.032 1.00 1.00 90 GLY A C 5
ATOM 3020 O O . GLY A 1 20 ? -6.043 12.676 -9.824 1.00 1.00 90 GLY A O 5
ATOM 3024 N N . ARG A 1 21 ? -4.361 12.264 -11.265 1.00 1.00 91 ARG A N 5
ATOM 3025 C CA . ARG A 1 21 ? -5.212 12.027 -12.447 1.00 1.00 91 ARG A CA 5
ATOM 3026 C C . ARG A 1 21 ? -5.980 10.700 -12.321 1.00 1.00 91 ARG A C 5
ATOM 3027 O O . ARG A 1 21 ? -5.432 9.703 -11.840 1.00 1.00 91 ARG A O 5
ATOM 3048 N N . GLN A 1 22 ? -7.234 10.676 -12.773 1.00 1.00 92 GLN A N 5
ATOM 3049 C CA . GLN A 1 22 ? -8.078 9.477 -12.806 1.00 1.00 92 GLN A CA 5
ATOM 3050 C C . GLN A 1 22 ? -7.475 8.326 -13.653 1.00 1.00 92 GLN A C 5
ATOM 3051 O O . GLN A 1 22 ? -6.783 8.601 -14.642 1.00 1.00 92 GLN A O 5
ATOM 3065 N N . PRO A 1 23 ? -7.737 7.046 -13.316 1.00 1.00 93 PRO A N 5
ATOM 3066 C CA . PRO A 1 23 ? -7.237 5.900 -14.079 1.00 1.00 93 PRO A CA 5
ATOM 3067 C C . PRO A 1 23 ? -7.995 5.707 -15.405 1.00 1.00 93 PRO A C 5
ATOM 3068 O O . PRO A 1 23 ? -9.127 6.164 -15.572 1.00 1.00 93 PRO A O 5
ATOM 3079 N N . ALA A 1 24 ? -7.381 4.982 -16.346 1.00 1.00 94 ALA A N 5
ATOM 3080 C CA . ALA A 1 24 ? -7.894 4.808 -17.713 1.00 1.00 94 ALA A CA 5
ATOM 3081 C C . ALA A 1 24 ? -9.299 4.176 -17.794 1.00 1.00 94 ALA A C 5
ATOM 3082 O O . ALA A 1 24 ? -10.101 4.568 -18.647 1.00 1.00 94 ALA A O 5
ATOM 3089 N N . TRP A 1 25 ? -9.629 3.236 -16.896 1.00 1.00 95 TRP A N 5
ATOM 3090 C CA . TRP A 1 25 ? -10.956 2.597 -16.843 1.00 1.00 95 TRP A CA 5
ATOM 3091 C C . TRP A 1 25 ? -12.097 3.571 -16.509 1.00 1.00 95 TRP A C 5
ATOM 3092 O O . TRP A 1 25 ? -13.227 3.356 -16.948 1.00 1.00 95 TRP A O 5
ATOM 3113 N N . LEU A 1 26 ? -11.817 4.668 -15.790 1.00 1.00 96 LEU A N 5
ATOM 3114 C CA . LEU A 1 26 ? -12.833 5.651 -15.389 1.00 1.00 96 LEU A CA 5
ATOM 3115 C C . LEU A 1 26 ? -13.383 6.493 -16.562 1.00 1.00 96 LEU A C 5
ATOM 3116 O O . LEU A 1 26 ? -14.462 7.076 -16.452 1.00 1.00 96 LEU A O 5
ATOM 3132 N N . GLY A 1 27 ? -12.638 6.574 -17.673 1.00 1.00 97 GLY A N 5
ATOM 3133 C CA . GLY A 1 27 ? -12.874 7.481 -18.807 1.00 1.00 97 GLY A CA 5
ATOM 3134 C C . GLY A 1 27 ? -14.295 7.514 -19.383 1.00 1.00 97 GLY A C 5
ATOM 3135 O O . GLY A 1 27 ? -14.796 8.586 -19.732 1.00 1.00 97 GLY A O 5
ATOM 3139 N N . ASN A 1 28 ? -14.934 6.349 -19.499 1.00 1.00 98 ASN A N 5
ATOM 3140 C CA . ASN A 1 28 ? -16.241 6.198 -20.149 1.00 1.00 98 ASN A CA 5
ATOM 3141 C C . ASN A 1 28 ? -17.372 6.986 -19.449 1.00 1.00 98 ASN A C 5
ATOM 3142 O O . ASN A 1 28 ? -18.046 7.796 -20.088 1.00 1.00 98 ASN A O 5
ATOM 3153 N N . ASP A 1 29 ? -17.582 6.746 -18.147 1.00 1.00 99 ASP A N 5
ATOM 3154 C CA . ASP A 1 29 ? -18.675 7.321 -17.345 1.00 1.00 99 ASP A CA 5
ATOM 3155 C C . ASP A 1 29 ? -18.479 7.018 -15.838 1.00 1.00 99 ASP A C 5
ATOM 3156 O O . ASP A 1 29 ? -18.826 5.914 -15.409 1.00 1.00 99 ASP A O 5
ATOM 3165 N N . PRO A 1 30 ? -17.944 7.950 -15.017 1.00 1.00 100 PRO A N 5
ATOM 3166 C CA . PRO A 1 30 ? -17.732 7.774 -13.572 1.00 1.00 100 PRO A CA 5
ATOM 3167 C C . PRO A 1 30 ? -18.872 7.093 -12.795 1.00 1.00 100 PRO A C 5
ATOM 3168 O O . PRO A 1 30 ? -18.606 6.279 -11.911 1.00 1.00 100 PRO A O 5
ATOM 3179 N N . ALA A 1 31 ? -20.135 7.363 -13.138 1.00 1.00 101 ALA A N 5
ATOM 3180 C CA . ALA A 1 31 ? -21.298 6.762 -12.485 1.00 1.00 101 ALA A CA 5
ATOM 3181 C C . ALA A 1 31 ? -21.378 5.221 -12.589 1.00 1.00 101 ALA A C 5
ATOM 3182 O O . ALA A 1 31 ? -22.030 4.589 -11.752 1.00 1.00 101 ALA A O 5
ATOM 3189 N N . ALA A 1 32 ? -20.701 4.594 -13.560 1.00 1.00 102 ALA A N 5
ATOM 3190 C CA . ALA A 1 32 ? -20.653 3.138 -13.713 1.00 1.00 102 ALA A CA 5
ATOM 3191 C C . ALA A 1 32 ? -19.883 2.413 -12.583 1.00 1.00 102 ALA A C 5
ATOM 3192 O O . ALA A 1 32 ? -20.132 1.233 -12.326 1.00 1.00 102 ALA A O 5
ATOM 3199 N N . PHE A 1 33 ? -18.956 3.110 -11.910 1.00 1.00 103 PHE A N 5
ATOM 3200 C CA . PHE A 1 33 ? -18.021 2.540 -10.923 1.00 1.00 103 PHE A CA 5
ATOM 3201 C C . PHE A 1 33 ? -17.793 3.421 -9.673 1.00 1.00 103 PHE A C 5
ATOM 3202 O O . PHE A 1 33 ? -17.036 3.038 -8.779 1.00 1.00 103 PHE A O 5
ATOM 3219 N N . LEU A 1 34 ? -18.450 4.583 -9.574 1.00 1.00 104 LEU A N 5
ATOM 3220 C CA . LEU A 1 34 ? -18.508 5.432 -8.375 1.00 1.00 104 LEU A CA 5
ATOM 3221 C C . LEU A 1 34 ? -18.994 4.685 -7.115 1.00 1.00 104 LEU A C 5
ATOM 3222 O O . LEU A 1 34 ? -19.838 3.789 -7.181 1.00 1.00 104 LEU A O 5
ATOM 3238 N N . ILE A 1 35 ? -18.502 5.133 -5.958 1.00 1.00 105 ILE A N 5
ATOM 3239 C CA . ILE A 1 35 ? -18.856 4.665 -4.614 1.00 1.00 105 ILE A CA 5
ATOM 3240 C C . ILE A 1 35 ? -19.378 5.864 -3.809 1.00 1.00 105 ILE A C 5
ATOM 3241 O O . ILE A 1 35 ? -18.735 6.914 -3.754 1.00 1.00 105 ILE A O 5
ATOM 3257 N N . GLN A 1 36 ? -20.534 5.694 -3.162 1.00 1.00 106 GLN A N 5
ATOM 3258 C CA . GLN A 1 36 ? -21.169 6.691 -2.283 1.00 1.00 106 GLN A CA 5
ATOM 3259 C C . GLN A 1 36 ? -21.675 6.043 -0.970 1.00 1.00 106 GLN A C 5
ATOM 3260 O O . GLN A 1 36 ? -22.054 4.868 -0.980 1.00 1.00 106 GLN A O 5
ATOM 3274 N N . PRO A 1 37 ? -21.701 6.784 0.161 1.00 1.00 107 PRO A N 5
ATOM 3275 C CA . PRO A 1 37 ? -22.019 6.225 1.484 1.00 1.00 107 PRO A CA 5
ATOM 3276 C C . PRO A 1 37 ? -23.524 6.053 1.779 1.00 1.00 107 PRO A C 5
ATOM 3277 O O . PRO A 1 37 ? -23.881 5.476 2.808 1.00 1.00 107 PRO A O 5
ATOM 3288 N N . ASP A 1 38 ? -24.403 6.548 0.896 1.00 1.00 108 ASP A N 5
ATOM 3289 C CA . ASP A 1 38 ? -25.867 6.648 1.087 1.00 1.00 108 ASP A CA 5
ATOM 3290 C C . ASP A 1 38 ? -26.285 7.252 2.455 1.00 1.00 108 ASP A C 5
ATOM 3291 O O . ASP A 1 38 ? -27.293 6.869 3.062 1.00 1.00 108 ASP A O 5
ATOM 3300 N N . LEU A 1 39 ? -25.483 8.206 2.950 1.00 1.00 109 LEU A N 5
ATOM 3301 C CA . LEU A 1 39 ? -25.615 8.874 4.250 1.00 1.00 109 LEU A CA 5
ATOM 3302 C C . LEU A 1 39 ? -25.156 10.348 4.127 1.00 1.00 109 LEU A C 5
ATOM 3303 O O . LEU A 1 39 ? -24.140 10.596 3.468 1.00 1.00 109 LEU A O 5
ATOM 3319 N N . PRO A 1 40 ? -25.845 11.334 4.742 1.00 1.00 110 PRO A N 5
ATOM 3320 C CA . PRO A 1 40 ? -25.414 12.734 4.710 1.00 1.00 110 PRO A CA 5
ATOM 3321 C C . PRO A 1 40 ? -24.091 12.944 5.474 1.00 1.00 110 PRO A C 5
ATOM 3322 O O . PRO A 1 40 ? -23.874 12.377 6.549 1.00 1.00 110 PRO A O 5
ATOM 3333 N N . ALA A 1 41 ? -23.207 13.772 4.912 1.00 1.00 111 ALA A N 5
ATOM 3334 C CA . ALA A 1 41 ? -21.853 14.028 5.410 1.00 1.00 111 ALA A CA 5
ATOM 3335 C C . ALA A 1 41 ? -21.339 15.427 5.002 1.00 1.00 111 ALA A C 5
ATOM 3336 O O . ALA A 1 41 ? -21.915 16.089 4.133 1.00 1.00 111 ALA A O 5
ATOM 3343 N N . ILE A 1 42 ? -20.210 15.856 5.580 1.00 1.00 112 ILE A N 5
ATOM 3344 C CA . ILE A 1 42 ? -19.543 17.147 5.314 1.00 1.00 112 ILE A CA 5
ATOM 3345 C C . ILE A 1 42 ? -18.619 17.035 4.083 1.00 1.00 112 ILE A C 5
ATOM 3346 O O . ILE A 1 42 ? -17.406 17.243 4.112 1.00 1.00 112 ILE A O 5
ATOM 3362 N N . LEU A 1 43 ? -19.253 16.638 2.980 1.00 1.00 113 LEU A N 5
ATOM 3363 C CA . LEU A 1 43 ? -18.646 16.320 1.675 1.00 1.00 113 LEU A CA 5
ATOM 3364 C C . LEU A 1 43 ? -19.305 17.082 0.498 1.00 1.00 113 LEU A C 5
ATOM 3365 O O . LEU A 1 43 ? -18.967 16.843 -0.665 1.00 1.00 113 LEU A O 5
ATOM 3381 N N . GLU A 1 44 ? -20.231 18.006 0.787 1.00 1.00 114 GLU A N 5
ATOM 3382 C CA . GLU A 1 44 ? -20.980 18.837 -0.179 1.00 1.00 114 GLU A CA 5
ATOM 3383 C C . GLU A 1 44 ? -21.258 20.252 0.369 1.00 1.00 114 GLU A C 5
ATOM 3384 O O . GLU A 1 44 ? -21.789 20.379 1.499 1.00 1.00 114 GLU A O 5
ATOM 3396 N N . MET A 1 1 ? -8.652 2.852 9.275 1.00 1.00 71 MET A N 6
ATOM 3397 C CA . MET A 1 1 ? -7.888 3.151 8.026 1.00 1.00 71 MET A CA 6
ATOM 3398 C C . MET A 1 1 ? -7.984 4.647 7.684 1.00 1.00 71 MET A C 6
ATOM 3399 O O . MET A 1 1 ? -9.073 5.219 7.706 1.00 1.00 71 MET A O 6
ATOM 3415 N N . SER A 1 2 ? -6.851 5.295 7.378 1.00 1.00 72 SER A N 6
ATOM 3416 C CA . SER A 1 2 ? -6.747 6.761 7.196 1.00 1.00 72 SER A CA 6
ATOM 3417 C C . SER A 1 2 ? -7.420 7.318 5.925 1.00 1.00 72 SER A C 6
ATOM 3418 O O . SER A 1 2 ? -7.695 8.519 5.855 1.00 1.00 72 SER A O 6
ATOM 3426 N N . THR A 1 3 ? -7.694 6.469 4.929 1.00 1.00 73 THR A N 6
ATOM 3427 C CA . THR A 1 3 ? -8.279 6.823 3.616 1.00 1.00 73 THR A CA 6
ATOM 3428 C C . THR A 1 3 ? -9.356 5.816 3.176 1.00 1.00 73 THR A C 6
ATOM 3429 O O . THR A 1 3 ? -9.482 4.731 3.750 1.00 1.00 73 THR A O 6
ATOM 3440 N N . VAL A 1 4 ? -10.157 6.173 2.160 1.00 1.00 74 VAL A N 6
ATOM 3441 C CA . VAL A 1 4 ? -11.225 5.325 1.586 1.00 1.00 74 VAL A CA 6
ATOM 3442 C C . VAL A 1 4 ? -11.367 5.564 0.066 1.00 1.00 74 VAL A C 6
ATOM 3443 O O . VAL A 1 4 ? -11.246 6.709 -0.382 1.00 1.00 74 VAL A O 6
ATOM 3456 N N . PRO A 1 5 ? -11.601 4.515 -0.753 1.00 1.00 75 PRO A N 6
ATOM 3457 C CA . PRO A 1 5 ? -11.837 4.653 -2.195 1.00 1.00 75 PRO A CA 6
ATOM 3458 C C . PRO A 1 5 ? -13.173 5.348 -2.524 1.00 1.00 75 PRO A C 6
ATOM 3459 O O . PRO A 1 5 ? -14.088 5.446 -1.705 1.00 1.00 75 PRO A O 6
ATOM 3470 N N . LYS A 1 6 ? -13.278 5.789 -3.783 1.00 1.00 76 LYS A N 6
ATOM 3471 C CA . LYS A 1 6 ? -14.455 6.452 -4.385 1.00 1.00 76 LYS A CA 6
ATOM 3472 C C . LYS A 1 6 ? -14.982 5.702 -5.617 1.00 1.00 76 LYS A C 6
ATOM 3473 O O . LYS A 1 6 ? -16.167 5.782 -5.915 1.00 1.00 76 LYS A O 6
ATOM 3492 N N . TYR A 1 7 ? -14.149 4.897 -6.278 1.00 1.00 77 TYR A N 6
ATOM 3493 C CA . TYR A 1 7 ? -14.514 4.101 -7.460 1.00 1.00 77 TYR A CA 6
ATOM 3494 C C . TYR A 1 7 ? -13.855 2.719 -7.394 1.00 1.00 77 TYR A C 6
ATOM 3495 O O . TYR A 1 7 ? -12.730 2.605 -6.901 1.00 1.00 77 TYR A O 6
ATOM 3513 N N . ARG A 1 8 ? -14.524 1.687 -7.926 1.00 1.00 78 ARG A N 6
ATOM 3514 C CA . ARG A 1 8 ? -14.011 0.304 -7.995 1.00 1.00 78 ARG A CA 6
ATOM 3515 C C . ARG A 1 8 ? -14.463 -0.390 -9.284 1.00 1.00 78 ARG A C 6
ATOM 3516 O O . ARG A 1 8 ? -15.638 -0.714 -9.433 1.00 1.00 78 ARG A O 6
ATOM 3537 N N . ASP A 1 9 ? -13.525 -0.638 -10.191 1.00 1.00 79 ASP A N 6
ATOM 3538 C CA . ASP A 1 9 ? -13.734 -1.332 -11.465 1.00 1.00 79 ASP A CA 6
ATOM 3539 C C . ASP A 1 9 ? -14.266 -2.768 -11.254 1.00 1.00 79 ASP A C 6
ATOM 3540 O O . ASP A 1 9 ? -13.541 -3.598 -10.695 1.00 1.00 79 ASP A O 6
ATOM 3549 N N . PRO A 1 10 ? -15.491 -3.112 -11.699 1.00 1.00 80 PRO A N 6
ATOM 3550 C CA . PRO A 1 10 ? -16.062 -4.443 -11.477 1.00 1.00 80 PRO A CA 6
ATOM 3551 C C . PRO A 1 10 ? -15.393 -5.551 -12.314 1.00 1.00 80 PRO A C 6
ATOM 3552 O O . PRO A 1 10 ? -15.516 -6.730 -11.975 1.00 1.00 80 PRO A O 6
ATOM 3563 N N . ALA A 1 11 ? -14.685 -5.198 -13.397 1.00 1.00 81 ALA A N 6
ATOM 3564 C CA . ALA A 1 11 ? -14.038 -6.155 -14.299 1.00 1.00 81 ALA A CA 6
ATOM 3565 C C . ALA A 1 11 ? -12.720 -6.743 -13.741 1.00 1.00 81 ALA A C 6
ATOM 3566 O O . ALA A 1 11 ? -12.415 -7.912 -13.995 1.00 1.00 81 ALA A O 6
ATOM 3573 N N . THR A 1 12 ? -11.951 -5.960 -12.968 1.00 1.00 82 THR A N 6
ATOM 3574 C CA . THR A 1 12 ? -10.595 -6.318 -12.489 1.00 1.00 82 THR A CA 6
ATOM 3575 C C . THR A 1 12 ? -10.322 -6.026 -11.004 1.00 1.00 82 THR A C 6
ATOM 3576 O O . THR A 1 12 ? -9.339 -6.529 -10.454 1.00 1.00 82 THR A O 6
ATOM 3587 N N . GLY A 1 13 ? -11.168 -5.234 -10.333 1.00 1.00 83 GLY A N 6
ATOM 3588 C CA . GLY A 1 13 ? -11.033 -4.889 -8.908 1.00 1.00 83 GLY A CA 6
ATOM 3589 C C . GLY A 1 13 ? -10.173 -3.648 -8.612 1.00 1.00 83 GLY A C 6
ATOM 3590 O O . GLY A 1 13 ? -9.976 -3.319 -7.440 1.00 1.00 83 GLY A O 6
ATOM 3594 N N . LYS A 1 14 ? -9.659 -2.958 -9.642 1.00 1.00 84 LYS A N 6
ATOM 3595 C CA . LYS A 1 14 ? -8.902 -1.691 -9.533 1.00 1.00 84 LYS A CA 6
ATOM 3596 C C . LYS A 1 14 ? -9.730 -0.580 -8.873 1.00 1.00 84 LYS A C 6
ATOM 3597 O O . LYS A 1 14 ? -10.949 -0.538 -9.029 1.00 1.00 84 LYS A O 6
ATOM 3616 N N . THR A 1 15 ? -9.071 0.340 -8.166 1.00 1.00 85 THR A N 6
ATOM 3617 C CA . THR A 1 15 ? -9.726 1.413 -7.385 1.00 1.00 85 THR A CA 6
ATOM 3618 C C . THR A 1 15 ? -9.076 2.793 -7.554 1.00 1.00 85 THR A C 6
ATOM 3619 O O . THR A 1 15 ? -7.913 2.907 -7.949 1.00 1.00 85 THR A O 6
ATOM 3630 N N . TRP A 1 16 ? -9.837 3.847 -7.230 1.00 1.00 86 TRP A N 6
ATOM 3631 C CA . TRP A 1 16 ? -9.375 5.246 -7.149 1.00 1.00 86 TRP A CA 6
ATOM 3632 C C . TRP A 1 16 ? -10.211 6.021 -6.117 1.00 1.00 86 TRP A C 6
ATOM 3633 O O . TRP A 1 16 ? -11.291 5.561 -5.740 1.00 1.00 86 TRP A O 6
ATOM 3654 N N . SER A 1 17 ? -9.764 7.200 -5.669 1.00 1.00 87 SER A N 6
ATOM 3655 C CA . SER A 1 17 ? -10.363 7.910 -4.515 1.00 1.00 87 SER A CA 6
ATOM 3656 C C . SER A 1 17 ? -10.604 9.422 -4.648 1.00 1.00 87 SER A C 6
ATOM 3657 O O . SER A 1 17 ? -11.282 9.984 -3.788 1.00 1.00 87 SER A O 6
ATOM 3665 N N . GLY A 1 18 ? -10.097 10.087 -5.694 1.00 1.00 88 GLY A N 6
ATOM 3666 C CA . GLY A 1 18 ? -10.235 11.547 -5.871 1.00 1.00 88 GLY A CA 6
ATOM 3667 C C . GLY A 1 18 ? -8.916 12.335 -5.947 1.00 1.00 88 GLY A C 6
ATOM 3668 O O . GLY A 1 18 ? -8.956 13.559 -6.095 1.00 1.00 88 GLY A O 6
ATOM 3672 N N . ARG A 1 19 ? -7.757 11.665 -5.832 1.00 1.00 89 ARG A N 6
ATOM 3673 C CA . ARG A 1 19 ? -6.412 12.280 -5.755 1.00 1.00 89 ARG A CA 6
ATOM 3674 C C . ARG A 1 19 ? -5.400 11.555 -6.656 1.00 1.00 89 ARG A C 6
ATOM 3675 O O . ARG A 1 19 ? -5.511 10.349 -6.883 1.00 1.00 89 ARG A O 6
ATOM 3696 N N . GLY A 1 20 ? -4.411 12.292 -7.169 1.00 1.00 90 GLY A N 6
ATOM 3697 C CA . GLY A 1 20 ? -3.449 11.803 -8.169 1.00 1.00 90 GLY A CA 6
ATOM 3698 C C . GLY A 1 20 ? -4.078 11.591 -9.558 1.00 1.00 90 GLY A C 6
ATOM 3699 O O . GLY A 1 20 ? -5.267 11.858 -9.766 1.00 1.00 90 GLY A O 6
ATOM 3703 N N . ARG A 1 21 ? -3.277 11.115 -10.523 1.00 1.00 91 ARG A N 6
ATOM 3704 C CA . ARG A 1 21 ? -3.733 10.814 -11.896 1.00 1.00 91 ARG A CA 6
ATOM 3705 C C . ARG A 1 21 ? -4.836 9.746 -11.903 1.00 1.00 91 ARG A C 6
ATOM 3706 O O . ARG A 1 21 ? -4.655 8.643 -11.385 1.00 1.00 91 ARG A O 6
ATOM 3727 N N . GLN A 1 22 ? -5.968 10.085 -12.515 1.00 1.00 92 GLN A N 6
ATOM 3728 C CA . GLN A 1 22 ? -7.141 9.219 -12.645 1.00 1.00 92 GLN A CA 6
ATOM 3729 C C . GLN A 1 22 ? -6.885 8.091 -13.679 1.00 1.00 92 GLN A C 6
ATOM 3730 O O . GLN A 1 22 ? -6.397 8.386 -14.776 1.00 1.00 92 GLN A O 6
ATOM 3744 N N . PRO A 1 23 ? -7.190 6.812 -13.372 1.00 1.00 93 PRO A N 6
ATOM 3745 C CA . PRO A 1 23 ? -6.884 5.682 -14.258 1.00 1.00 93 PRO A CA 6
ATOM 3746 C C . PRO A 1 23 ? -7.822 5.574 -15.478 1.00 1.00 93 PRO A C 6
ATOM 3747 O O . PRO A 1 23 ? -8.964 6.039 -15.463 1.00 1.00 93 PRO A O 6
ATOM 3758 N N . ALA A 1 24 ? -7.340 4.914 -16.539 1.00 1.00 94 ALA A N 6
ATOM 3759 C CA . ALA A 1 24 ? -7.975 4.876 -17.865 1.00 1.00 94 ALA A CA 6
ATOM 3760 C C . ALA A 1 24 ? -9.379 4.233 -17.913 1.00 1.00 94 ALA A C 6
ATOM 3761 O O . ALA A 1 24 ? -10.240 4.704 -18.661 1.00 1.00 94 ALA A O 6
ATOM 3768 N N . TRP A 1 25 ? -9.636 3.189 -17.112 1.00 1.00 95 TRP A N 6
ATOM 3769 C CA . TRP A 1 25 ? -10.968 2.560 -17.010 1.00 1.00 95 TRP A CA 6
ATOM 3770 C C . TRP A 1 25 ? -12.041 3.526 -16.489 1.00 1.00 95 TRP A C 6
ATOM 3771 O O . TRP A 1 25 ? -13.211 3.425 -16.867 1.00 1.00 95 TRP A O 6
ATOM 3792 N N . LEU A 1 26 ? -11.636 4.467 -15.630 1.00 1.00 96 LEU A N 6
ATOM 3793 C CA . LEU A 1 26 ? -12.524 5.338 -14.868 1.00 1.00 96 LEU A CA 6
ATOM 3794 C C . LEU A 1 26 ? -13.038 6.519 -15.707 1.00 1.00 96 LEU A C 6
ATOM 3795 O O . LEU A 1 26 ? -14.230 6.818 -15.693 1.00 1.00 96 LEU A O 6
ATOM 3811 N N . GLY A 1 27 ? -12.151 7.145 -16.489 1.00 1.00 97 GLY A N 6
ATOM 3812 C CA . GLY A 1 27 ? -12.447 8.319 -17.321 1.00 1.00 97 GLY A CA 6
ATOM 3813 C C . GLY A 1 27 ? -13.604 8.166 -18.316 1.00 1.00 97 GLY A C 6
ATOM 3814 O O . GLY A 1 27 ? -14.285 9.144 -18.639 1.00 1.00 97 GLY A O 6
ATOM 3818 N N . ASN A 1 28 ? -13.810 6.943 -18.811 1.00 1.00 98 ASN A N 6
ATOM 3819 C CA . ASN A 1 28 ? -14.817 6.607 -19.822 1.00 1.00 98 ASN A CA 6
ATOM 3820 C C . ASN A 1 28 ? -16.264 6.950 -19.403 1.00 1.00 98 ASN A C 6
ATOM 3821 O O . ASN A 1 28 ? -16.998 7.559 -20.185 1.00 1.00 98 ASN A O 6
ATOM 3832 N N . ASP A 1 29 ? -16.671 6.575 -18.184 1.00 1.00 99 ASP A N 6
ATOM 3833 C CA . ASP A 1 29 ? -18.002 6.860 -17.621 1.00 1.00 99 ASP A CA 6
ATOM 3834 C C . ASP A 1 29 ? -17.992 6.728 -16.077 1.00 1.00 99 ASP A C 6
ATOM 3835 O O . ASP A 1 29 ? -18.424 5.700 -15.543 1.00 1.00 99 ASP A O 6
ATOM 3844 N N . PRO A 1 30 ? -17.463 7.732 -15.341 1.00 1.00 100 PRO A N 6
ATOM 3845 C CA . PRO A 1 30 ? -17.192 7.652 -13.902 1.00 1.00 100 PRO A CA 6
ATOM 3846 C C . PRO A 1 30 ? -18.318 7.088 -13.020 1.00 1.00 100 PRO A C 6
ATOM 3847 O O . PRO A 1 30 ? -18.059 6.297 -12.113 1.00 1.00 100 PRO A O 6
ATOM 3858 N N . ALA A 1 31 ? -19.575 7.462 -13.282 1.00 1.00 101 ALA A N 6
ATOM 3859 C CA . ALA A 1 31 ? -20.722 7.062 -12.465 1.00 1.00 101 ALA A CA 6
ATOM 3860 C C . ALA A 1 31 ? -21.049 5.551 -12.500 1.00 1.00 101 ALA A C 6
ATOM 3861 O O . ALA A 1 31 ? -21.735 5.059 -11.601 1.00 1.00 101 ALA A O 6
ATOM 3868 N N . ALA A 1 32 ? -20.569 4.800 -13.503 1.00 1.00 102 ALA A N 6
ATOM 3869 C CA . ALA A 1 32 ? -20.878 3.373 -13.675 1.00 1.00 102 ALA A CA 6
ATOM 3870 C C . ALA A 1 32 ? -20.350 2.466 -12.538 1.00 1.00 102 ALA A C 6
ATOM 3871 O O . ALA A 1 32 ? -20.940 1.418 -12.254 1.00 1.0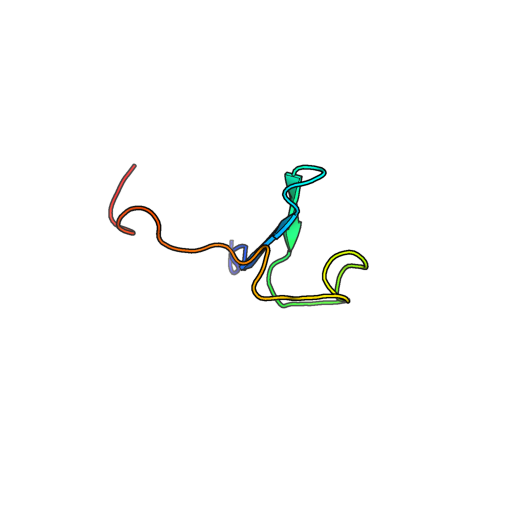0 102 ALA A O 6
ATOM 3878 N N . PHE A 1 33 ? -19.251 2.869 -11.887 1.00 1.00 103 PHE A N 6
ATOM 3879 C CA . PHE A 1 33 ? -18.511 2.097 -10.877 1.00 1.00 103 PHE A CA 6
ATOM 3880 C C . PHE A 1 33 ? -18.095 2.955 -9.656 1.00 1.00 103 PHE A C 6
ATOM 3881 O O . PHE A 1 33 ? -17.173 2.606 -8.913 1.00 1.00 103 PHE A O 6
ATOM 3898 N N . LEU A 1 34 ? -18.753 4.102 -9.451 1.00 1.00 104 LEU A N 6
ATOM 3899 C CA . LEU A 1 34 ? -18.600 4.960 -8.270 1.00 1.00 104 LEU A CA 6
ATOM 3900 C C . LEU A 1 34 ? -19.236 4.281 -7.039 1.00 1.00 104 LEU A C 6
ATOM 3901 O O . LEU A 1 34 ? -20.408 3.904 -7.063 1.00 1.00 104 LEU A O 6
ATOM 3917 N N . ILE A 1 35 ? -18.456 4.099 -5.974 1.00 1.00 105 ILE A N 6
ATOM 3918 C CA . ILE A 1 35 ? -18.874 3.443 -4.726 1.00 1.00 105 ILE A CA 6
ATOM 3919 C C . ILE A 1 35 ? -19.872 4.339 -3.971 1.00 1.00 105 ILE A C 6
ATOM 3920 O O . ILE A 1 35 ? -19.566 5.491 -3.670 1.00 1.00 105 ILE A O 6
ATOM 3936 N N . GLN A 1 36 ? -21.041 3.797 -3.620 1.00 1.00 106 GLN A N 6
ATOM 3937 C CA . GLN A 1 36 ? -22.062 4.431 -2.763 1.00 1.00 106 GLN A CA 6
ATOM 3938 C C . GLN A 1 36 ? -22.620 3.387 -1.761 1.00 1.00 106 GLN A C 6
ATOM 3939 O O . GLN A 1 36 ? -22.614 2.191 -2.072 1.00 1.00 106 GLN A O 6
ATOM 3953 N N . PRO A 1 37 ? -23.096 3.796 -0.565 1.00 1.00 107 PRO A N 6
ATOM 3954 C CA . PRO A 1 37 ? -23.430 2.858 0.520 1.00 1.00 107 PRO A CA 6
ATOM 3955 C C . PRO A 1 37 ? -24.705 2.023 0.320 1.00 1.00 107 PRO A C 6
ATOM 3956 O O . PRO A 1 37 ? -24.811 0.922 0.865 1.00 1.00 107 PRO A O 6
ATOM 3967 N N . ASP A 1 38 ? -25.656 2.533 -0.466 1.00 1.00 108 ASP A N 6
ATOM 3968 C CA . ASP A 1 38 ? -26.911 1.872 -0.866 1.00 1.00 108 ASP A CA 6
ATOM 3969 C C . ASP A 1 38 ? -27.669 2.658 -1.955 1.00 1.00 108 ASP A C 6
ATOM 3970 O O . ASP A 1 38 ? -28.182 2.076 -2.913 1.00 1.00 108 ASP A O 6
ATOM 3979 N N . LEU A 1 39 ? -27.674 3.989 -1.827 1.00 1.00 109 LEU A N 6
ATOM 3980 C CA . LEU A 1 39 ? -28.244 4.976 -2.744 1.00 1.00 109 LEU A CA 6
ATOM 3981 C C . LEU A 1 39 ? -27.317 6.210 -2.861 1.00 1.00 109 LEU A C 6
ATOM 3982 O O . LEU A 1 39 ? -26.455 6.398 -1.993 1.00 1.00 109 LEU A O 6
ATOM 3998 N N . PRO A 1 40 ? -27.462 7.051 -3.909 1.00 1.00 110 PRO A N 6
ATOM 3999 C CA . PRO A 1 40 ? -26.672 8.274 -4.078 1.00 1.00 110 PRO A CA 6
ATOM 4000 C C . PRO A 1 40 ? -26.687 9.201 -2.856 1.00 1.00 110 PRO A C 6
ATOM 4001 O O . PRO A 1 40 ? -27.744 9.470 -2.280 1.00 1.00 110 PRO A O 6
ATOM 4012 N N . ALA A 1 41 ? -25.535 9.786 -2.521 1.00 1.00 111 ALA A N 6
ATOM 4013 C CA . ALA A 1 41 ? -25.360 10.776 -1.450 1.00 1.00 111 ALA A CA 6
ATOM 4014 C C . ALA A 1 41 ? -25.867 12.196 -1.809 1.00 1.00 111 ALA A C 6
ATOM 4015 O O . ALA A 1 41 ? -25.315 13.208 -1.369 1.00 1.00 111 ALA A O 6
ATOM 4022 N N . ILE A 1 42 ? -26.928 12.250 -2.617 1.00 1.00 112 ILE A N 6
ATOM 4023 C CA . ILE A 1 42 ? -27.596 13.457 -3.145 1.00 1.00 112 ILE A CA 6
ATOM 4024 C C . ILE A 1 42 ? -29.121 13.295 -3.102 1.00 1.00 112 ILE A C 6
ATOM 4025 O O . ILE A 1 42 ? -29.844 13.448 -4.090 1.00 1.00 112 ILE A O 6
ATOM 4041 N N . LEU A 1 43 ? -29.587 12.937 -1.903 1.00 1.00 113 LEU A N 6
ATOM 4042 C CA . LEU A 1 43 ? -30.962 12.505 -1.601 1.00 1.00 113 LEU A CA 6
ATOM 4043 C C . LEU A 1 43 ? -31.550 13.141 -0.313 1.00 1.00 113 LEU A C 6
ATOM 4044 O O . LEU A 1 43 ? -32.697 12.864 0.041 1.00 1.00 113 LEU A O 6
ATOM 4060 N N . GLU A 1 44 ? -30.781 14.022 0.351 1.00 1.00 114 GLU A N 6
ATOM 4061 C CA . GLU A 1 44 ? -31.062 14.705 1.640 1.00 1.00 114 GLU A CA 6
ATOM 4062 C C . GLU A 1 44 ? -31.799 13.847 2.701 1.00 1.00 114 GLU A C 6
ATOM 4063 O O . GLU A 1 44 ? -33.027 13.989 2.912 1.00 1.00 114 GLU A O 6
ATOM 4075 N N . MET A 1 1 ? -8.557 2.819 8.147 1.00 1.00 71 MET A N 7
ATOM 4076 C CA . MET A 1 1 ? -7.596 3.950 7.948 1.00 1.00 71 MET A CA 7
ATOM 4077 C C . MET A 1 1 ? -8.322 5.299 7.789 1.00 1.00 71 MET A C 7
ATOM 4078 O O . MET A 1 1 ? -9.551 5.342 7.740 1.00 1.00 71 MET A O 7
ATOM 4094 N N . SER A 1 2 ? -7.581 6.413 7.727 1.00 1.00 72 SER A N 7
ATOM 4095 C CA . SER A 1 2 ? -8.120 7.792 7.699 1.00 1.00 72 SER A CA 7
ATOM 4096 C C . SER A 1 2 ? -8.842 8.209 6.401 1.00 1.00 72 SER A C 7
ATOM 4097 O O . SER A 1 2 ? -9.571 9.205 6.402 1.00 1.00 72 SER A O 7
ATOM 4105 N N . THR A 1 3 ? -8.681 7.457 5.306 1.00 1.00 73 THR A N 7
ATOM 4106 C CA . THR A 1 3 ? -9.268 7.733 3.977 1.00 1.00 73 THR A CA 7
ATOM 4107 C C . THR A 1 3 ? -9.899 6.482 3.341 1.00 1.00 73 THR A C 7
ATOM 4108 O O . THR A 1 3 ? -9.677 5.358 3.797 1.00 1.00 73 THR A O 7
ATOM 4119 N N . VAL A 1 4 ? -10.704 6.672 2.286 1.00 1.00 74 VAL A N 7
ATOM 4120 C CA . VAL A 1 4 ? -11.435 5.606 1.561 1.00 1.00 74 VAL A CA 7
ATOM 4121 C C . VAL A 1 4 ? -11.436 5.841 0.039 1.00 1.00 74 VAL A C 7
ATOM 4122 O O . VAL A 1 4 ? -11.327 6.992 -0.400 1.00 1.00 74 VAL A O 7
ATOM 4135 N N . PRO A 1 5 ? -11.585 4.785 -0.792 1.00 1.00 75 PRO A N 7
ATOM 4136 C CA . PRO A 1 5 ? -11.789 4.924 -2.237 1.00 1.00 75 PRO A CA 7
ATOM 4137 C C . PRO A 1 5 ? -13.151 5.553 -2.589 1.00 1.00 75 PRO A C 7
ATOM 4138 O O . PRO A 1 5 ? -14.069 5.628 -1.770 1.00 1.00 75 PRO A O 7
ATOM 4149 N N . LYS A 1 6 ? -13.266 5.967 -3.857 1.00 1.00 76 LYS A N 7
ATOM 4150 C CA . LYS A 1 6 ? -14.456 6.589 -4.477 1.00 1.00 76 LYS A CA 7
ATOM 4151 C C . LYS A 1 6 ? -14.986 5.787 -5.672 1.00 1.00 76 LYS A C 7
ATOM 4152 O O . LYS A 1 6 ? -16.174 5.847 -5.962 1.00 1.00 76 LYS A O 7
ATOM 4171 N N . TYR A 1 7 ? -14.154 4.971 -6.319 1.00 1.00 77 TYR A N 7
ATOM 4172 C CA . TYR A 1 7 ? -14.519 4.156 -7.483 1.00 1.00 77 TYR A CA 7
ATOM 4173 C C . TYR A 1 7 ? -13.857 2.777 -7.399 1.00 1.00 77 TYR A C 7
ATOM 4174 O O . TYR A 1 7 ? -12.730 2.671 -6.910 1.00 1.00 77 TYR A O 7
ATOM 4192 N N . ARG A 1 8 ? -14.518 1.739 -7.927 1.00 1.00 78 ARG A N 7
ATOM 4193 C CA . ARG A 1 8 ? -13.946 0.392 -8.063 1.00 1.00 78 ARG A CA 7
ATOM 4194 C C . ARG A 1 8 ? -14.425 -0.304 -9.342 1.00 1.00 78 ARG A C 7
ATOM 4195 O O . ARG A 1 8 ? -15.616 -0.554 -9.513 1.00 1.00 78 ARG A O 7
ATOM 4216 N N . ASP A 1 9 ? -13.483 -0.635 -10.217 1.00 1.00 79 ASP A N 7
ATOM 4217 C CA . ASP A 1 9 ? -13.696 -1.337 -11.484 1.00 1.00 79 ASP A CA 7
ATOM 4218 C C . ASP A 1 9 ? -14.301 -2.743 -11.268 1.00 1.00 79 ASP A C 7
ATOM 4219 O O . ASP A 1 9 ? -13.640 -3.588 -10.655 1.00 1.00 79 ASP A O 7
ATOM 4228 N N . PRO A 1 10 ? -15.514 -3.045 -11.769 1.00 1.00 80 PRO A N 7
ATOM 4229 C CA . PRO A 1 10 ? -16.152 -4.346 -11.557 1.00 1.00 80 PRO A CA 7
ATOM 4230 C C . PRO A 1 10 ? -15.507 -5.495 -12.357 1.00 1.00 80 PRO A C 7
ATOM 4231 O O . PRO A 1 10 ? -15.687 -6.663 -12.000 1.00 1.00 80 PRO A O 7
ATOM 4242 N N . ALA A 1 11 ? -14.754 -5.194 -13.424 1.00 1.00 81 ALA A N 7
ATOM 4243 C CA . ALA A 1 11 ? -14.139 -6.197 -14.295 1.00 1.00 81 ALA A CA 7
ATOM 4244 C C . ALA A 1 11 ? -12.909 -6.891 -13.667 1.00 1.00 81 ALA A C 7
ATOM 4245 O O . ALA A 1 11 ? -12.732 -8.103 -13.834 1.00 1.00 81 ALA A O 7
ATOM 4252 N N . THR A 1 12 ? -12.075 -6.143 -12.930 1.00 1.00 82 THR A N 7
ATOM 4253 C CA . THR A 1 12 ? -10.785 -6.612 -12.378 1.00 1.00 82 THR A CA 7
ATOM 4254 C C . THR A 1 12 ? -10.507 -6.201 -10.921 1.00 1.00 82 THR A C 7
ATOM 4255 O O . THR A 1 12 ? -9.574 -6.724 -10.309 1.00 1.00 82 THR A O 7
ATOM 4266 N N . GLY A 1 13 ? -11.306 -5.299 -10.336 1.00 1.00 83 GLY A N 7
ATOM 4267 C CA . GLY A 1 13 ? -11.246 -4.932 -8.909 1.00 1.00 83 GLY A CA 7
ATOM 4268 C C . GLY A 1 13 ? -10.391 -3.703 -8.571 1.00 1.00 83 GLY A C 7
ATOM 4269 O O . GLY A 1 13 ? -10.277 -3.369 -7.389 1.00 1.00 83 GLY A O 7
ATOM 4273 N N . LYS A 1 14 ? -9.794 -3.034 -9.570 1.00 1.00 84 LYS A N 7
ATOM 4274 C CA . LYS A 1 14 ? -8.976 -1.807 -9.418 1.00 1.00 84 LYS A CA 7
ATOM 4275 C C . LYS A 1 14 ? -9.757 -0.671 -8.753 1.00 1.00 84 LYS A C 7
ATOM 4276 O O . LYS A 1 14 ? -10.959 -0.559 -8.955 1.00 1.00 84 LYS A O 7
ATOM 4295 N N . THR A 1 15 ? -9.083 0.202 -8.008 1.00 1.00 85 THR A N 7
ATOM 4296 C CA . THR A 1 15 ? -9.703 1.305 -7.234 1.00 1.00 85 THR A CA 7
ATOM 4297 C C . THR A 1 15 ? -9.109 2.685 -7.546 1.00 1.00 85 THR A C 7
ATOM 4298 O O . THR A 1 15 ? -7.959 2.806 -7.973 1.00 1.00 85 THR A O 7
ATOM 4309 N N . TRP A 1 16 ? -9.903 3.738 -7.306 1.00 1.00 86 TRP A N 7
ATOM 4310 C CA . TRP A 1 16 ? -9.480 5.149 -7.346 1.00 1.00 86 TRP A CA 7
ATOM 4311 C C . TRP A 1 16 ? -10.276 5.981 -6.319 1.00 1.00 86 TRP A C 7
ATOM 4312 O O . TRP A 1 16 ? -11.310 5.519 -5.831 1.00 1.00 86 TRP A O 7
ATOM 4333 N N . SER A 1 17 ? -9.842 7.203 -5.991 1.00 1.00 87 SER A N 7
ATOM 4334 C CA . SER A 1 17 ? -10.383 7.988 -4.853 1.00 1.00 87 SER A CA 7
ATOM 4335 C C . SER A 1 17 ? -10.663 9.481 -5.098 1.00 1.00 87 SER A C 7
ATOM 4336 O O . SER A 1 17 ? -11.036 10.185 -4.158 1.00 1.00 87 SER A O 7
ATOM 4344 N N . GLY A 1 18 ? -10.520 9.985 -6.331 1.00 1.00 88 GLY A N 7
ATOM 4345 C CA . GLY A 1 18 ? -10.755 11.406 -6.646 1.00 1.00 88 GLY A CA 7
ATOM 4346 C C . GLY A 1 18 ? -9.496 12.292 -6.638 1.00 1.00 88 GLY A C 7
ATOM 4347 O O . GLY A 1 18 ? -9.614 13.510 -6.792 1.00 1.00 88 GLY A O 7
ATOM 4351 N N . ARG A 1 19 ? -8.306 11.702 -6.435 1.00 1.00 89 ARG A N 7
ATOM 4352 C CA . ARG A 1 19 ? -7.009 12.398 -6.286 1.00 1.00 89 ARG A CA 7
ATOM 4353 C C . ARG A 1 19 ? -5.889 11.683 -7.062 1.00 1.00 89 ARG A C 7
ATOM 4354 O O . ARG A 1 19 ? -5.969 10.479 -7.306 1.00 1.00 89 ARG A O 7
ATOM 4375 N N . GLY A 1 20 ? -4.833 12.417 -7.431 1.00 1.00 90 GLY A N 7
ATOM 4376 C CA . GLY A 1 20 ? -3.674 11.881 -8.164 1.00 1.00 90 GLY A CA 7
ATOM 4377 C C . GLY A 1 20 ? -3.977 11.532 -9.630 1.00 1.00 90 GLY A C 7
ATOM 4378 O O . GLY A 1 20 ? -5.014 11.913 -10.181 1.00 1.00 90 GLY A O 7
ATOM 4382 N N . ARG A 1 21 ? -3.050 10.810 -10.274 1.00 1.00 91 ARG A N 7
ATOM 4383 C CA . ARG A 1 21 ? -3.171 10.323 -11.665 1.00 1.00 91 ARG A CA 7
ATOM 4384 C C . ARG A 1 21 ? -4.328 9.319 -11.812 1.00 1.00 91 ARG A C 7
ATOM 4385 O O . ARG A 1 21 ? -4.210 8.156 -11.423 1.00 1.00 91 ARG A O 7
ATOM 4406 N N . GLN A 1 22 ? -5.450 9.780 -12.368 1.00 1.00 92 GLN A N 7
ATOM 4407 C CA . GLN A 1 22 ? -6.652 8.974 -12.625 1.00 1.00 92 GLN A CA 7
ATOM 4408 C C . GLN A 1 22 ? -6.359 7.801 -13.597 1.00 1.00 92 GLN A C 7
ATOM 4409 O O . GLN A 1 22 ? -5.705 8.026 -14.623 1.00 1.00 92 GLN A O 7
ATOM 4423 N N . PRO A 1 23 ? -6.833 6.566 -13.324 1.00 1.00 93 PRO A N 7
ATOM 4424 C CA . PRO A 1 23 ? -6.589 5.407 -14.187 1.00 1.00 93 PRO A CA 7
ATOM 4425 C C . PRO A 1 23 ? -7.464 5.398 -15.456 1.00 1.00 93 PRO A C 7
ATOM 4426 O O . PRO A 1 23 ? -8.499 6.063 -15.528 1.00 1.00 93 PRO A O 7
ATOM 4437 N N . ALA A 1 24 ? -7.071 4.603 -16.459 1.00 1.00 94 ALA A N 7
ATOM 4438 C CA . ALA A 1 24 ? -7.703 4.591 -17.787 1.00 1.00 94 ALA A CA 7
ATOM 4439 C C . ALA A 1 24 ? -9.185 4.159 -17.788 1.00 1.00 94 ALA A C 7
ATOM 4440 O O . ALA A 1 24 ? -9.993 4.734 -18.520 1.00 1.00 94 ALA A O 7
ATOM 4447 N N . TRP A 1 25 ? -9.567 3.178 -16.956 1.00 1.00 95 TRP A N 7
ATOM 4448 C CA . TRP A 1 25 ? -10.950 2.663 -16.865 1.00 1.00 95 TRP A CA 7
ATOM 4449 C C . TRP A 1 25 ? -11.969 3.716 -16.397 1.00 1.00 95 TRP A C 7
ATOM 4450 O O . TRP A 1 25 ? -13.149 3.622 -16.739 1.00 1.00 95 TRP A O 7
ATOM 4471 N N . LEU A 1 26 ? -11.517 4.750 -15.675 1.00 1.00 96 LEU A N 7
ATOM 4472 C CA . LEU A 1 26 ? -12.340 5.885 -15.245 1.00 1.00 96 LEU A CA 7
ATOM 4473 C C . LEU A 1 26 ? -12.861 6.731 -16.427 1.00 1.00 96 LEU A C 7
ATOM 4474 O O . LEU A 1 26 ? -13.933 7.330 -16.343 1.00 1.00 96 LEU A O 7
ATOM 4490 N N . GLY A 1 27 ? -12.125 6.764 -17.544 1.00 1.00 97 GLY A N 7
ATOM 4491 C CA . GLY A 1 27 ? -12.347 7.650 -18.693 1.00 1.00 97 GLY A CA 7
ATOM 4492 C C . GLY A 1 27 ? -13.443 7.201 -19.674 1.00 1.00 97 GLY A C 7
ATOM 4493 O O . GLY A 1 27 ? -13.209 7.202 -20.884 1.00 1.00 97 GLY A O 7
ATOM 4497 N N . ASN A 1 28 ? -14.618 6.800 -19.174 1.00 1.00 98 ASN A N 7
ATOM 4498 C CA . ASN A 1 28 ? -15.763 6.384 -19.998 1.00 1.00 98 ASN A CA 7
ATOM 4499 C C . ASN A 1 28 ? -17.119 6.844 -19.419 1.00 1.00 98 ASN A C 7
ATOM 4500 O O . ASN A 1 28 ? -17.824 7.622 -20.064 1.00 1.00 98 ASN A O 7
ATOM 4511 N N . ASP A 1 29 ? -17.470 6.402 -18.205 1.00 1.00 99 ASP A N 7
ATOM 4512 C CA . ASP A 1 29 ? -18.721 6.766 -17.520 1.00 1.00 99 ASP A CA 7
ATOM 4513 C C . ASP A 1 29 ? -18.562 6.644 -15.989 1.00 1.00 99 ASP A C 7
ATOM 4514 O O . ASP A 1 29 ? -18.949 5.622 -15.415 1.00 1.00 99 ASP A O 7
ATOM 4523 N N . PRO A 1 30 ? -17.938 7.639 -15.318 1.00 1.00 100 PRO A N 7
ATOM 4524 C CA . PRO A 1 30 ? -17.542 7.568 -13.907 1.00 1.00 100 PRO A CA 7
ATOM 4525 C C . PRO A 1 30 ? -18.592 7.022 -12.925 1.00 1.00 100 PRO A C 7
ATOM 4526 O O . PRO A 1 30 ? -18.258 6.256 -12.020 1.00 1.00 100 PRO A O 7
ATOM 4537 N N . ALA A 1 31 ? -19.867 7.384 -13.100 1.00 1.00 101 ALA A N 7
ATOM 4538 C CA . ALA A 1 31 ? -20.963 6.966 -12.226 1.00 1.00 101 ALA A CA 7
ATOM 4539 C C . ALA A 1 31 ? -21.270 5.451 -12.256 1.00 1.00 101 ALA A C 7
ATOM 4540 O O . ALA A 1 31 ? -21.846 4.933 -11.296 1.00 1.00 101 ALA A O 7
ATOM 4547 N N . ALA A 1 32 ? -20.875 4.728 -13.314 1.00 1.00 102 ALA A N 7
ATOM 4548 C CA . ALA A 1 32 ? -21.148 3.296 -13.483 1.00 1.00 102 ALA A CA 7
ATOM 4549 C C . ALA A 1 32 ? -20.426 2.398 -12.453 1.00 1.00 102 ALA A C 7
ATOM 4550 O O . ALA A 1 32 ? -20.914 1.313 -12.124 1.00 1.00 102 ALA A O 7
ATOM 4557 N N . PHE A 1 33 ? -19.281 2.857 -11.936 1.00 1.00 103 PHE A N 7
ATOM 4558 C CA . PHE A 1 33 ? -18.406 2.120 -11.010 1.00 1.00 103 PHE A CA 7
ATOM 4559 C C . PHE A 1 33 ? -17.976 2.969 -9.787 1.00 1.00 103 PHE A C 7
ATOM 4560 O O . PHE A 1 33 ? -17.074 2.587 -9.038 1.00 1.00 103 PHE A O 7
ATOM 4577 N N . LEU A 1 34 ? -18.611 4.131 -9.570 1.00 1.00 104 LEU A N 7
ATOM 4578 C CA . LEU A 1 34 ? -18.474 4.936 -8.346 1.00 1.00 104 LEU A CA 7
ATOM 4579 C C . LEU A 1 34 ? -19.075 4.145 -7.169 1.00 1.00 104 LEU A C 7
ATOM 4580 O O . LEU A 1 34 ? -20.183 3.613 -7.273 1.00 1.00 104 LEU A O 7
ATOM 4596 N N . ILE A 1 35 ? -18.353 4.045 -6.055 1.00 1.00 105 ILE A N 7
ATOM 4597 C CA . ILE A 1 35 ? -18.808 3.371 -4.831 1.00 1.00 105 ILE A CA 7
ATOM 4598 C C . ILE A 1 35 ? -19.991 4.157 -4.237 1.00 1.00 105 ILE A C 7
ATOM 4599 O O . ILE A 1 35 ? -19.828 5.282 -3.763 1.00 1.00 105 ILE A O 7
ATOM 4615 N N . GLN A 1 36 ? -21.187 3.565 -4.298 1.00 1.00 106 GLN A N 7
ATOM 4616 C CA . GLN A 1 36 ? -22.473 4.213 -3.989 1.00 1.00 106 GLN A CA 7
ATOM 4617 C C . GLN A 1 36 ? -23.426 3.258 -3.232 1.00 1.00 106 GLN A C 7
ATOM 4618 O O . GLN A 1 36 ? -23.184 2.050 -3.254 1.00 1.00 106 GLN A O 7
ATOM 4632 N N . PRO A 1 37 ? -24.514 3.754 -2.594 1.00 1.00 107 PRO A N 7
ATOM 4633 C CA . PRO A 1 37 ? -25.443 2.955 -1.769 1.00 1.00 107 PRO A CA 7
ATOM 4634 C C . PRO A 1 37 ? -26.095 1.710 -2.402 1.00 1.00 107 PRO A C 7
ATOM 4635 O O . PRO A 1 37 ? -26.739 0.926 -1.700 1.00 1.00 107 PRO A O 7
ATOM 4646 N N . ASP A 1 38 ? -25.938 1.512 -3.713 1.00 1.00 108 ASP A N 7
ATOM 4647 C CA . ASP A 1 38 ? -26.297 0.287 -4.430 1.00 1.00 108 ASP A CA 7
ATOM 4648 C C . ASP A 1 38 ? -25.589 -0.971 -3.873 1.00 1.00 108 ASP A C 7
ATOM 4649 O O . ASP A 1 38 ? -26.101 -2.089 -3.996 1.00 1.00 108 ASP A O 7
ATOM 4658 N N . LEU A 1 39 ? -24.439 -0.776 -3.215 1.00 1.00 109 LEU A N 7
ATOM 4659 C CA . LEU A 1 39 ? -23.620 -1.773 -2.536 1.00 1.00 109 LEU A CA 7
ATOM 4660 C C . LEU A 1 39 ? -23.362 -1.373 -1.061 1.00 1.00 109 LEU A C 7
ATOM 4661 O O . LEU A 1 39 ? -23.470 -0.189 -0.728 1.00 1.00 109 LEU A O 7
ATOM 4677 N N . PRO A 1 40 ? -23.011 -2.317 -0.164 1.00 1.00 110 PRO A N 7
ATOM 4678 C CA . PRO A 1 40 ? -22.831 -2.075 1.274 1.00 1.00 110 PRO A CA 7
ATOM 4679 C C . PRO A 1 40 ? -21.512 -1.353 1.610 1.00 1.00 110 PRO A C 7
ATOM 4680 O O . PRO A 1 40 ? -20.593 -1.889 2.233 1.00 1.00 110 PRO A O 7
ATOM 4691 N N . ALA A 1 41 ? -21.431 -0.102 1.166 1.00 1.00 111 ALA A N 7
ATOM 4692 C CA . ALA A 1 41 ? -20.302 0.825 1.294 1.00 1.00 111 ALA A CA 7
ATOM 4693 C C . ALA A 1 41 ? -20.178 1.431 2.717 1.00 1.00 111 ALA A C 7
ATOM 4694 O O . ALA A 1 41 ? -20.149 2.654 2.879 1.00 1.00 111 ALA A O 7
ATOM 4701 N N . ILE A 1 42 ? -20.147 0.568 3.748 1.00 1.00 112 ILE A N 7
ATOM 4702 C CA . ILE A 1 42 ? -20.200 0.885 5.191 1.00 1.00 112 ILE A CA 7
ATOM 4703 C C . ILE A 1 42 ? -21.118 2.082 5.529 1.00 1.00 112 ILE A C 7
ATOM 4704 O O . ILE A 1 42 ? -20.722 3.118 6.068 1.00 1.00 112 ILE A O 7
ATOM 4720 N N . LEU A 1 43 ? -22.386 1.911 5.135 1.00 1.00 113 LEU A N 7
ATOM 4721 C CA . LEU A 1 43 ? -23.422 2.958 5.134 1.00 1.00 113 LEU A CA 7
ATOM 4722 C C . LEU A 1 43 ? -23.921 3.360 6.539 1.00 1.00 113 LEU A C 7
ATOM 4723 O O . LEU A 1 43 ? -24.510 4.436 6.689 1.00 1.00 113 LEU A O 7
ATOM 4739 N N . GLU A 1 44 ? -23.688 2.524 7.561 1.00 1.00 114 GLU A N 7
ATOM 4740 C CA . GLU A 1 44 ? -24.088 2.735 8.972 1.00 1.00 114 GLU A CA 7
ATOM 4741 C C . GLU A 1 44 ? -23.096 2.097 9.967 1.00 1.00 114 GLU A C 7
ATOM 4742 O O . GLU A 1 44 ? -22.840 0.873 9.876 1.00 1.00 114 GLU A O 7
ATOM 4754 N N . MET A 1 1 ? -2.636 4.875 8.545 1.00 1.00 71 MET A N 8
ATOM 4755 C CA . MET A 1 1 ? -3.255 5.420 7.296 1.00 1.00 71 MET A CA 8
ATOM 4756 C C . MET A 1 1 ? -4.787 5.411 7.412 1.00 1.00 71 MET A C 8
ATOM 4757 O O . MET A 1 1 ? -5.353 4.452 7.940 1.00 1.00 71 MET A O 8
ATOM 4773 N N . SER A 1 2 ? -5.458 6.459 6.912 1.00 1.00 72 SER A N 8
ATOM 4774 C CA . SER A 1 2 ? -6.906 6.702 7.134 1.00 1.00 72 SER A CA 8
ATOM 4775 C C . SER A 1 2 ? -7.685 7.081 5.857 1.00 1.00 72 SER A C 8
ATOM 4776 O O . SER A 1 2 ? -8.831 7.531 5.937 1.00 1.00 72 SER A O 8
ATOM 4784 N N . THR A 1 3 ? -7.081 6.917 4.674 1.00 1.00 73 THR A N 8
ATOM 4785 C CA . THR A 1 3 ? -7.726 7.167 3.367 1.00 1.00 73 THR A CA 8
ATOM 4786 C C . THR A 1 3 ? -8.770 6.093 3.003 1.00 1.00 73 THR A C 8
ATOM 4787 O O . THR A 1 3 ? -8.775 4.991 3.564 1.00 1.00 73 THR A O 8
ATOM 4798 N N . VAL A 1 4 ? -9.664 6.406 2.056 1.00 1.00 74 VAL A N 8
ATOM 4799 C CA . VAL A 1 4 ? -10.715 5.501 1.545 1.00 1.00 74 VAL A CA 8
ATOM 4800 C C . VAL A 1 4 ? -10.988 5.761 0.049 1.00 1.00 74 VAL A C 8
ATOM 4801 O O . VAL A 1 4 ? -11.006 6.926 -0.365 1.00 1.00 74 VAL A O 8
ATOM 4814 N N . PRO A 1 5 ? -11.193 4.716 -0.780 1.00 1.00 75 PRO A N 8
ATOM 4815 C CA . PRO A 1 5 ? -11.505 4.858 -2.204 1.00 1.00 75 PRO A CA 8
ATOM 4816 C C . PRO A 1 5 ? -12.897 5.453 -2.474 1.00 1.00 75 PRO A C 8
ATOM 4817 O O . PRO A 1 5 ? -13.772 5.502 -1.606 1.00 1.00 75 PRO A O 8
ATOM 4828 N N . LYS A 1 6 ? -13.094 5.866 -3.733 1.00 1.00 76 LYS A N 8
ATOM 4829 C CA . LYS A 1 6 ? -14.323 6.483 -4.268 1.00 1.00 76 LYS A CA 8
ATOM 4830 C C . LYS A 1 6 ? -14.926 5.686 -5.434 1.00 1.00 76 LYS A C 8
ATOM 4831 O O . LYS A 1 6 ? -16.143 5.638 -5.576 1.00 1.00 76 LYS A O 8
ATOM 4850 N N . TYR A 1 7 ? -14.096 4.978 -6.204 1.00 1.00 77 TYR A N 8
ATOM 4851 C CA . TYR A 1 7 ? -14.495 4.197 -7.383 1.00 1.00 77 TYR A CA 8
ATOM 4852 C C . TYR A 1 7 ? -13.818 2.820 -7.365 1.00 1.00 77 TYR A C 8
ATOM 4853 O O . TYR A 1 7 ? -12.680 2.703 -6.902 1.00 1.00 77 TYR A O 8
ATOM 4871 N N . ARG A 1 8 ? -14.482 1.789 -7.906 1.00 1.00 78 ARG A N 8
ATOM 4872 C CA . ARG A 1 8 ? -13.930 0.433 -8.044 1.00 1.00 78 ARG A CA 8
ATOM 4873 C C . ARG A 1 8 ? -14.426 -0.258 -9.319 1.00 1.00 78 ARG A C 8
ATOM 4874 O O . ARG A 1 8 ? -15.616 -0.524 -9.468 1.00 1.00 78 ARG A O 8
ATOM 4895 N N . ASP A 1 9 ? -13.497 -0.572 -10.219 1.00 1.00 79 ASP A N 8
ATOM 4896 C CA . ASP A 1 9 ? -13.747 -1.255 -11.492 1.00 1.00 79 ASP A CA 8
ATOM 4897 C C . ASP A 1 9 ? -14.328 -2.675 -11.282 1.00 1.00 79 ASP A C 8
ATOM 4898 O O . ASP A 1 9 ? -13.641 -3.523 -10.700 1.00 1.00 79 ASP A O 8
ATOM 4907 N N . PRO A 1 10 ? -15.549 -2.989 -11.759 1.00 1.00 80 PRO A N 8
ATOM 4908 C CA . PRO A 1 10 ? -16.169 -4.299 -11.542 1.00 1.00 80 PRO A CA 8
ATOM 4909 C C . PRO A 1 10 ? -15.514 -5.441 -12.340 1.00 1.00 80 PRO A C 8
ATOM 4910 O O . PRO A 1 10 ? -15.667 -6.609 -11.972 1.00 1.00 80 PRO A O 8
ATOM 4921 N N . ALA A 1 11 ? -14.782 -5.136 -13.422 1.00 1.00 81 ALA A N 8
ATOM 4922 C CA . ALA A 1 11 ? -14.154 -6.138 -14.287 1.00 1.00 81 ALA A CA 8
ATOM 4923 C C . ALA A 1 11 ? -12.865 -6.752 -13.694 1.00 1.00 81 ALA A C 8
ATOM 4924 O O . ALA A 1 11 ? -12.575 -7.926 -13.946 1.00 1.00 81 ALA A O 8
ATOM 4931 N N . THR A 1 12 ? -12.106 -5.985 -12.899 1.00 1.00 82 THR A N 8
ATOM 4932 C CA . THR A 1 12 ? -10.775 -6.369 -12.374 1.00 1.00 82 THR A CA 8
ATOM 4933 C C . THR A 1 12 ? -10.570 -6.127 -10.872 1.00 1.00 82 THR A C 8
ATOM 4934 O O . THR A 1 12 ? -9.646 -6.691 -10.283 1.00 1.00 82 THR A O 8
ATOM 4945 N N . GLY A 1 13 ? -11.413 -5.304 -10.235 1.00 1.00 83 GLY A N 8
ATOM 4946 C CA . GLY A 1 13 ? -11.343 -4.976 -8.805 1.00 1.00 83 GLY A CA 8
ATOM 4947 C C . GLY A 1 13 ? -10.452 -3.773 -8.454 1.00 1.00 83 GLY A C 8
ATOM 4948 O O . GLY A 1 13 ? -10.360 -3.428 -7.273 1.00 1.00 83 GLY A O 8
ATOM 4952 N N . LYS A 1 14 ? -9.806 -3.134 -9.442 1.00 1.00 84 LYS A N 8
ATOM 4953 C CA . LYS A 1 14 ? -8.972 -1.919 -9.287 1.00 1.00 84 LYS A CA 8
ATOM 4954 C C . LYS A 1 14 ? -9.763 -0.740 -8.705 1.00 1.00 84 LYS A C 8
ATOM 4955 O O . LYS A 1 14 ? -10.957 -0.608 -8.959 1.00 1.00 84 LYS A O 8
ATOM 4974 N N . THR A 1 15 ? -9.096 0.139 -7.958 1.00 1.00 85 THR A N 8
ATOM 4975 C CA . THR A 1 15 ? -9.718 1.262 -7.219 1.00 1.00 85 THR A CA 8
ATOM 4976 C C . THR A 1 15 ? -9.089 2.625 -7.534 1.00 1.00 85 THR A C 8
ATOM 4977 O O . THR A 1 15 ? -7.937 2.717 -7.967 1.00 1.00 85 THR A O 8
ATOM 4988 N N . TRP A 1 16 ? -9.856 3.696 -7.290 1.00 1.00 86 TRP A N 8
ATOM 4989 C CA . TRP A 1 16 ? -9.395 5.093 -7.317 1.00 1.00 86 TRP A CA 8
ATOM 4990 C C . TRP A 1 16 ? -10.145 5.924 -6.259 1.00 1.00 86 TRP A C 8
ATOM 4991 O O . TRP A 1 16 ? -11.225 5.527 -5.818 1.00 1.00 86 TRP A O 8
ATOM 5012 N N . SER A 1 17 ? -9.620 7.095 -5.876 1.00 1.00 87 SER A N 8
ATOM 5013 C CA . SER A 1 17 ? -10.099 7.862 -4.703 1.00 1.00 87 SER A CA 8
ATOM 5014 C C . SER A 1 17 ? -10.445 9.341 -4.944 1.00 1.00 87 SER A C 8
ATOM 5015 O O . SER A 1 17 ? -10.590 10.099 -3.986 1.00 1.00 87 SER A O 8
ATOM 5023 N N . GLY A 1 18 ? -10.590 9.777 -6.201 1.00 1.00 88 GLY A N 8
ATOM 5024 C CA . GLY A 1 18 ? -11.031 11.146 -6.528 1.00 1.00 88 GLY A CA 8
ATOM 5025 C C . GLY A 1 18 ? -9.917 12.206 -6.563 1.00 1.00 88 GLY A C 8
ATOM 5026 O O . GLY A 1 18 ? -10.225 13.396 -6.667 1.00 1.00 88 GLY A O 8
ATOM 5030 N N . ARG A 1 19 ? -8.643 11.798 -6.457 1.00 1.00 89 ARG A N 8
ATOM 5031 C CA . ARG A 1 19 ? -7.457 12.682 -6.422 1.00 1.00 89 ARG A CA 8
ATOM 5032 C C . ARG A 1 19 ? -6.326 12.161 -7.320 1.00 1.00 89 ARG A C 8
ATOM 5033 O O . ARG A 1 19 ? -6.222 10.958 -7.562 1.00 1.00 89 ARG A O 8
ATOM 5054 N N . GLY A 1 20 ? -5.468 13.067 -7.794 1.00 1.00 90 GLY A N 8
ATOM 5055 C CA . GLY A 1 20 ? -4.403 12.760 -8.762 1.00 1.00 90 GLY A CA 8
ATOM 5056 C C . GLY A 1 20 ? -4.926 12.347 -10.150 1.00 1.00 90 GLY A C 8
ATOM 5057 O O . GLY A 1 20 ? -6.119 12.464 -10.447 1.00 1.00 90 GLY A O 8
ATOM 5061 N N . ARG A 1 21 ? -4.024 11.870 -11.018 1.00 1.00 91 ARG A N 8
ATOM 5062 C CA . ARG A 1 21 ? -4.357 11.341 -12.355 1.00 1.00 91 ARG A CA 8
ATOM 5063 C C . ARG A 1 21 ? -5.229 10.079 -12.253 1.00 1.00 91 ARG A C 8
ATOM 5064 O O . ARG A 1 21 ? -4.761 9.028 -11.812 1.00 1.00 91 ARG A O 8
ATOM 5085 N N . GLN A 1 22 ? -6.494 10.185 -12.667 1.00 1.00 92 GLN A N 8
ATOM 5086 C CA . GLN A 1 22 ? -7.434 9.054 -12.716 1.00 1.00 92 GLN A CA 8
ATOM 5087 C C . GLN A 1 22 ? -6.963 7.926 -13.669 1.00 1.00 92 GLN A C 8
ATOM 5088 O O . GLN A 1 22 ? -6.315 8.217 -14.682 1.00 1.00 92 GLN A O 8
ATOM 5102 N N . PRO A 1 23 ? -7.281 6.646 -13.384 1.00 1.00 93 PRO A N 8
ATOM 5103 C CA . PRO A 1 23 ? -6.882 5.513 -14.223 1.00 1.00 93 PRO A CA 8
ATOM 5104 C C . PRO A 1 23 ? -7.700 5.416 -15.525 1.00 1.00 93 PRO A C 8
ATOM 5105 O O . PRO A 1 23 ? -8.768 6.012 -15.655 1.00 1.00 93 PRO A O 8
ATOM 5116 N N . ALA A 1 24 ? -7.222 4.616 -16.486 1.00 1.00 94 ALA A N 8
ATOM 5117 C CA . ALA A 1 24 ? -7.799 4.518 -17.834 1.00 1.00 94 ALA A CA 8
ATOM 5118 C C . ALA A 1 24 ? -9.280 4.082 -17.861 1.00 1.00 94 ALA A C 8
ATOM 5119 O O . ALA A 1 24 ? -10.065 4.611 -18.650 1.00 1.00 94 ALA A O 8
ATOM 5126 N N . TRP A 1 25 ? -9.685 3.160 -16.975 1.00 1.00 95 TRP A N 8
ATOM 5127 C CA . TRP A 1 25 ? -11.080 2.703 -16.851 1.00 1.00 95 TRP A CA 8
ATOM 5128 C C . TRP A 1 25 ? -12.049 3.797 -16.361 1.00 1.00 95 TRP A C 8
ATOM 5129 O O . TRP A 1 25 ? -13.243 3.735 -16.661 1.00 1.00 95 TRP A O 8
ATOM 5150 N N . LEU A 1 26 ? -11.544 4.817 -15.655 1.00 1.00 96 LEU A N 8
ATOM 5151 C CA . LEU A 1 26 ? -12.335 5.955 -15.170 1.00 1.00 96 LEU A CA 8
ATOM 5152 C C . LEU A 1 26 ? -12.815 6.871 -16.314 1.00 1.00 96 LEU A C 8
ATOM 5153 O O . LEU A 1 26 ? -13.918 7.418 -16.260 1.00 1.00 96 LEU A O 8
ATOM 5169 N N . GLY A 1 27 ? -12.010 7.004 -17.373 1.00 1.00 97 GLY A N 8
ATOM 5170 C CA . GLY A 1 27 ? -12.198 7.951 -18.482 1.00 1.00 97 GLY A CA 8
ATOM 5171 C C . GLY A 1 27 ? -13.250 7.548 -19.527 1.00 1.00 97 GLY A C 8
ATOM 5172 O O . GLY A 1 27 ? -12.978 7.632 -20.726 1.00 1.00 97 GLY A O 8
ATOM 5176 N N . ASN A 1 28 ? -14.432 7.093 -19.093 1.00 1.00 98 ASN A N 8
ATOM 5177 C CA . ASN A 1 28 ? -15.540 6.701 -19.974 1.00 1.00 98 ASN A CA 8
ATOM 5178 C C . ASN A 1 28 ? -16.922 7.089 -19.413 1.00 1.00 98 ASN A C 8
ATOM 5179 O O . ASN A 1 28 ? -17.659 7.832 -20.062 1.00 1.00 98 ASN A O 8
ATOM 5190 N N . ASP A 1 29 ? -17.270 6.622 -18.205 1.00 1.00 99 ASP A N 8
ATOM 5191 C CA . ASP A 1 29 ? -18.562 6.905 -17.553 1.00 1.00 99 ASP A CA 8
ATOM 5192 C C . ASP A 1 29 ? -18.456 6.791 -16.013 1.00 1.00 99 ASP A C 8
ATOM 5193 O O . ASP A 1 29 ? -18.811 5.750 -15.451 1.00 1.00 99 ASP A O 8
ATOM 5202 N N . PRO A 1 30 ? -17.923 7.822 -15.317 1.00 1.00 100 PRO A N 8
ATOM 5203 C CA . PRO A 1 30 ? -17.616 7.789 -13.879 1.00 1.00 100 PRO A CA 8
ATOM 5204 C C . PRO A 1 30 ? -18.705 7.227 -12.947 1.00 1.00 100 PRO A C 8
ATOM 5205 O O . PRO A 1 30 ? -18.393 6.585 -11.942 1.00 1.00 100 PRO A O 8
ATOM 5216 N N . ALA A 1 31 ? -19.987 7.446 -13.267 1.00 1.00 101 ALA A N 8
ATOM 5217 C CA . ALA A 1 31 ? -21.120 6.962 -12.477 1.00 1.00 101 ALA A CA 8
ATOM 5218 C C . ALA A 1 31 ? -21.260 5.421 -12.435 1.00 1.00 101 ALA A C 8
ATOM 5219 O O . ALA A 1 31 ? -21.849 4.890 -11.492 1.00 1.00 101 ALA A O 8
ATOM 5226 N N . ALA A 1 32 ? -20.737 4.695 -13.432 1.00 1.00 102 ALA A N 8
ATOM 5227 C CA . ALA A 1 32 ? -20.953 3.252 -13.598 1.00 1.00 102 ALA A CA 8
ATOM 5228 C C . ALA A 1 32 ? -20.299 2.372 -12.507 1.00 1.00 102 ALA A C 8
ATOM 5229 O O . ALA A 1 32 ? -20.756 1.252 -12.260 1.00 1.00 102 ALA A O 8
ATOM 5236 N N . PHE A 1 33 ? -19.241 2.870 -11.855 1.00 1.00 103 PHE A N 8
ATOM 5237 C CA . PHE A 1 33 ? -18.372 2.112 -10.938 1.00 1.00 103 PHE A CA 8
ATOM 5238 C C . PHE A 1 33 ? -18.025 2.887 -9.644 1.00 1.00 103 PHE A C 8
ATOM 5239 O O . PHE A 1 33 ? -17.034 2.590 -8.972 1.00 1.00 103 PHE A O 8
ATOM 5256 N N . LEU A 1 34 ? -18.815 3.908 -9.286 1.00 1.00 104 LEU A N 8
ATOM 5257 C CA . LEU A 1 34 ? -18.734 4.580 -7.977 1.00 1.00 104 LEU A CA 8
ATOM 5258 C C . LEU A 1 34 ? -19.023 3.584 -6.839 1.00 1.00 104 LEU A C 8
ATOM 5259 O O . LEU A 1 34 ? -19.923 2.745 -6.945 1.00 1.00 104 LEU A O 8
ATOM 5275 N N . ILE A 1 35 ? -18.288 3.700 -5.732 1.00 1.00 105 ILE A N 8
ATOM 5276 C CA . ILE A 1 35 ? -18.534 2.926 -4.505 1.00 1.00 105 ILE A CA 8
ATOM 5277 C C . ILE A 1 35 ? -19.716 3.555 -3.747 1.00 1.00 105 ILE A C 8
ATOM 5278 O O . ILE A 1 35 ? -19.666 4.728 -3.368 1.00 1.00 105 ILE A O 8
ATOM 5294 N N . GLN A 1 36 ? -20.780 2.773 -3.533 1.00 1.00 106 GLN A N 8
ATOM 5295 C CA . GLN A 1 36 ? -22.032 3.191 -2.877 1.00 1.00 106 GLN A CA 8
ATOM 5296 C C . GLN A 1 36 ? -22.576 2.076 -1.951 1.00 1.00 106 GLN A C 8
ATOM 5297 O O . GLN A 1 36 ? -22.309 0.895 -2.204 1.00 1.00 106 GLN A O 8
ATOM 5311 N N . PRO A 1 37 ? -23.370 2.411 -0.908 1.00 1.00 107 PRO A N 8
ATOM 5312 C CA . PRO A 1 37 ? -24.003 1.446 -0.000 1.00 1.00 107 PRO A CA 8
ATOM 5313 C C . PRO A 1 37 ? -25.227 0.751 -0.640 1.00 1.00 107 PRO A C 8
ATOM 5314 O O . PRO A 1 37 ? -26.376 0.948 -0.234 1.00 1.00 107 PRO A O 8
ATOM 5325 N N . ASP A 1 38 ? -24.984 -0.054 -1.682 1.00 1.00 108 ASP A N 8
ATOM 5326 C CA . ASP A 1 38 ? -25.986 -0.833 -2.419 1.00 1.00 108 ASP A CA 8
ATOM 5327 C C . ASP A 1 38 ? -26.827 -1.786 -1.537 1.00 1.00 108 ASP A C 8
ATOM 5328 O O . ASP A 1 38 ? -27.978 -2.097 -1.858 1.00 1.00 108 ASP A O 8
ATOM 5337 N N . LEU A 1 39 ? -26.265 -2.188 -0.394 1.00 1.00 109 LEU A N 8
ATOM 5338 C CA . LEU A 1 39 ? -26.896 -2.907 0.708 1.00 1.00 109 LEU A CA 8
ATOM 5339 C C . LEU A 1 39 ? -26.484 -2.273 2.060 1.00 1.00 109 LEU A C 8
ATOM 5340 O O . LEU A 1 39 ? -25.429 -1.630 2.123 1.00 1.00 109 LEU A O 8
ATOM 5356 N N . PRO A 1 40 ? -27.281 -2.439 3.136 1.00 1.00 110 PRO A N 8
ATOM 5357 C CA . PRO A 1 40 ? -26.966 -1.921 4.473 1.00 1.00 110 PRO A CA 8
ATOM 5358 C C . PRO A 1 40 ? -25.562 -2.292 4.992 1.00 1.00 110 PRO A C 8
ATOM 5359 O O . PRO A 1 40 ? -25.081 -3.412 4.785 1.00 1.00 110 PRO A O 8
ATOM 5370 N N . ALA A 1 41 ? -24.934 -1.357 5.712 1.00 1.00 111 ALA A N 8
ATOM 5371 C CA . ALA A 1 41 ? -23.610 -1.506 6.328 1.00 1.00 111 ALA A CA 8
ATOM 5372 C C . ALA A 1 41 ? -23.499 -0.710 7.648 1.00 1.00 111 ALA A C 8
ATOM 5373 O O . ALA A 1 41 ? -24.267 0.230 7.875 1.00 1.00 111 ALA A O 8
ATOM 5380 N N . ILE A 1 42 ? -22.520 -1.082 8.490 1.00 1.00 112 ILE A N 8
ATOM 5381 C CA . ILE A 1 42 ? -22.203 -0.515 9.823 1.00 1.00 112 ILE A CA 8
ATOM 5382 C C . ILE A 1 42 ? -23.425 0.025 10.604 1.00 1.00 112 ILE A C 8
ATOM 5383 O O . ILE A 1 42 ? -23.560 1.211 10.919 1.00 1.00 112 ILE A O 8
ATOM 5399 N N . LEU A 1 43 ? -24.341 -0.905 10.895 1.00 1.00 113 LEU A N 8
ATOM 5400 C CA . LEU A 1 43 ? -25.635 -0.649 11.543 1.00 1.00 113 LEU A CA 8
ATOM 5401 C C . LEU A 1 43 ? -26.092 -1.806 12.456 1.00 1.00 113 LEU A C 8
ATOM 5402 O O . LEU A 1 43 ? -26.542 -1.559 13.578 1.00 1.00 113 LEU A O 8
ATOM 5418 N N . GLU A 1 44 ? -25.956 -3.055 11.991 1.00 1.00 114 GLU A N 8
ATOM 5419 C CA . GLU A 1 44 ? -26.344 -4.295 12.696 1.00 1.00 114 GLU A CA 8
ATOM 5420 C C . GLU A 1 44 ? -25.507 -5.524 12.277 1.00 1.00 114 GLU A C 8
ATOM 5421 O O . GLU A 1 44 ? -25.396 -6.469 13.092 1.00 1.00 114 GLU A O 8
ATOM 5433 N N . MET A 1 1 ? -6.019 2.826 7.528 1.00 1.00 71 MET A N 9
ATOM 5434 C CA . MET A 1 1 ? -5.466 3.877 8.434 1.00 1.00 71 MET A CA 9
ATOM 5435 C C . MET A 1 1 ? -6.382 5.113 8.482 1.00 1.00 71 MET A C 9
ATOM 5436 O O . MET A 1 1 ? -7.172 5.227 9.420 1.00 1.00 71 MET A O 9
ATOM 5452 N N . SER A 1 2 ? -6.305 6.031 7.501 1.00 1.00 72 SER A N 9
ATOM 5453 C CA . SER A 1 2 ? -6.971 7.358 7.545 1.00 1.00 72 SER A CA 9
ATOM 5454 C C . SER A 1 2 ? -7.654 7.790 6.230 1.00 1.00 72 SER A C 9
ATOM 5455 O O . SER A 1 2 ? -8.160 8.911 6.137 1.00 1.00 72 SER A O 9
ATOM 5463 N N . THR A 1 3 ? -7.707 6.914 5.218 1.00 1.00 73 THR A N 9
ATOM 5464 C CA . THR A 1 3 ? -8.276 7.185 3.878 1.00 1.00 73 THR A CA 9
ATOM 5465 C C . THR A 1 3 ? -9.098 5.995 3.348 1.00 1.00 73 THR A C 9
ATOM 5466 O O . THR A 1 3 ? -8.976 4.870 3.846 1.00 1.00 73 THR A O 9
ATOM 5477 N N . VAL A 1 4 ? -9.952 6.246 2.343 1.00 1.00 74 VAL A N 9
ATOM 5478 C CA . VAL A 1 4 ? -10.857 5.257 1.712 1.00 1.00 74 VAL A CA 9
ATOM 5479 C C . VAL A 1 4 ? -10.939 5.455 0.187 1.00 1.00 74 VAL A C 9
ATOM 5480 O O . VAL A 1 4 ? -10.711 6.574 -0.291 1.00 1.00 74 VAL A O 9
ATOM 5493 N N . PRO A 1 5 ? -11.279 4.417 -0.606 1.00 1.00 75 PRO A N 9
ATOM 5494 C CA . PRO A 1 5 ? -11.569 4.566 -2.031 1.00 1.00 75 PRO A CA 9
ATOM 5495 C C . PRO A 1 5 ? -12.880 5.335 -2.290 1.00 1.00 75 PRO A C 9
ATOM 5496 O O . PRO A 1 5 ? -13.727 5.503 -1.408 1.00 1.00 75 PRO A O 9
ATOM 5507 N N . LYS A 1 6 ? -13.043 5.759 -3.546 1.00 1.00 76 LYS A N 9
ATOM 5508 C CA . LYS A 1 6 ? -14.215 6.479 -4.086 1.00 1.00 76 LYS A CA 9
ATOM 5509 C C . LYS A 1 6 ? -14.778 5.829 -5.360 1.00 1.00 76 LYS A C 9
ATOM 5510 O O . LYS A 1 6 ? -15.966 5.951 -5.645 1.00 1.00 76 LYS A O 9
ATOM 5529 N N . TYR A 1 7 ? -13.957 5.063 -6.081 1.00 1.00 77 TYR A N 9
ATOM 5530 C CA . TYR A 1 7 ? -14.305 4.414 -7.350 1.00 1.00 77 TYR A CA 9
ATOM 5531 C C . TYR A 1 7 ? -13.717 2.996 -7.388 1.00 1.00 77 TYR A C 9
ATOM 5532 O O . TYR A 1 7 ? -12.603 2.780 -6.901 1.00 1.00 77 TYR A O 9
ATOM 5550 N N . ARG A 1 8 ? -14.427 2.041 -7.999 1.00 1.00 78 ARG A N 9
ATOM 5551 C CA . ARG A 1 8 ? -13.964 0.663 -8.206 1.00 1.00 78 ARG A CA 9
ATOM 5552 C C . ARG A 1 8 ? -14.471 0.094 -9.534 1.00 1.00 78 ARG A C 9
ATOM 5553 O O . ARG A 1 8 ? -15.677 0.017 -9.759 1.00 1.00 78 ARG A O 9
ATOM 5574 N N . ASP A 1 9 ? -13.547 -0.318 -10.394 1.00 1.00 79 ASP A N 9
ATOM 5575 C CA . ASP A 1 9 ? -13.823 -0.970 -11.676 1.00 1.00 79 ASP A CA 9
ATOM 5576 C C . ASP A 1 9 ? -14.507 -2.343 -11.483 1.00 1.00 79 ASP A C 9
ATOM 5577 O O . ASP A 1 9 ? -13.887 -3.245 -10.910 1.00 1.00 79 ASP A O 9
ATOM 5586 N N . PRO A 1 10 ? -15.746 -2.564 -11.965 1.00 1.00 80 PRO A N 9
ATOM 5587 C CA . PRO A 1 10 ? -16.440 -3.842 -11.793 1.00 1.00 80 PRO A CA 9
ATOM 5588 C C . PRO A 1 10 ? -15.856 -4.986 -12.649 1.00 1.00 80 PRO A C 9
ATOM 5589 O O . PRO A 1 10 ? -16.067 -6.158 -12.328 1.00 1.00 80 PRO A O 9
ATOM 5600 N N . ALA A 1 11 ? -15.124 -4.670 -13.728 1.00 1.00 81 ALA A N 9
ATOM 5601 C CA . ALA A 1 11 ? -14.573 -5.665 -14.654 1.00 1.00 81 ALA A CA 9
ATOM 5602 C C . ALA A 1 11 ? -13.345 -6.422 -14.098 1.00 1.00 81 ALA A C 9
ATOM 5603 O O . ALA A 1 11 ? -13.179 -7.611 -14.381 1.00 1.00 81 ALA A O 9
ATOM 5610 N N . THR A 1 12 ? -12.502 -5.755 -13.298 1.00 1.00 82 THR A N 9
ATOM 5611 C CA . THR A 1 12 ? -11.220 -6.293 -12.785 1.00 1.00 82 THR A CA 9
ATOM 5612 C C . THR A 1 12 ? -10.994 -6.089 -11.280 1.00 1.00 82 THR A C 9
ATOM 5613 O O . THR A 1 12 ? -10.116 -6.730 -10.701 1.00 1.00 82 THR A O 9
ATOM 5624 N N . GLY A 1 13 ? -11.772 -5.215 -10.626 1.00 1.00 83 GLY A N 9
ATOM 5625 C CA . GLY A 1 13 ? -11.713 -4.959 -9.179 1.00 1.00 83 GLY A CA 9
ATOM 5626 C C . GLY A 1 13 ? -10.784 -3.813 -8.746 1.00 1.00 83 GLY A C 9
ATOM 5627 O O . GLY A 1 13 ? -10.708 -3.533 -7.545 1.00 1.00 83 GLY A O 9
ATOM 5631 N N . LYS A 1 14 ? -10.091 -3.152 -9.685 1.00 1.00 84 LYS A N 9
ATOM 5632 C CA . LYS A 1 14 ? -9.179 -2.009 -9.441 1.00 1.00 84 LYS A CA 9
ATOM 5633 C C . LYS A 1 14 ? -9.887 -0.826 -8.769 1.00 1.00 84 LYS A C 9
ATOM 5634 O O . LYS A 1 14 ? -11.062 -0.586 -9.026 1.00 1.00 84 LYS A O 9
ATOM 5653 N N . THR A 1 15 ? -9.165 -0.059 -7.952 1.00 1.00 85 THR A N 9
ATOM 5654 C CA . THR A 1 15 ? -9.717 1.019 -7.095 1.00 1.00 85 THR A CA 9
ATOM 5655 C C . THR A 1 15 ? -8.995 2.362 -7.264 1.00 1.00 85 THR A C 9
ATOM 5656 O O . THR A 1 15 ? -7.807 2.409 -7.590 1.00 1.00 85 THR A O 9
ATOM 5667 N N . TRP A 1 16 ? -9.712 3.458 -6.992 1.00 1.00 86 TRP A N 9
ATOM 5668 C CA . TRP A 1 16 ? -9.192 4.836 -6.950 1.00 1.00 86 TRP A CA 9
ATOM 5669 C C . TRP A 1 16 ? -9.985 5.685 -5.933 1.00 1.00 86 TRP A C 9
ATOM 5670 O O . TRP A 1 16 ? -11.064 5.279 -5.497 1.00 1.00 86 TRP A O 9
ATOM 5691 N N . SER A 1 17 ? -9.496 6.872 -5.555 1.00 1.00 87 SER A N 9
ATOM 5692 C CA . SER A 1 17 ? -10.024 7.665 -4.421 1.00 1.00 87 SER A CA 9
ATOM 5693 C C . SER A 1 17 ? -10.267 9.163 -4.664 1.00 1.00 87 SER A C 9
ATOM 5694 O O . SER A 1 17 ? -10.613 9.880 -3.723 1.00 1.00 87 SER A O 9
ATOM 5702 N N . GLY A 1 18 ? -10.126 9.659 -5.900 1.00 1.00 88 GLY A N 9
ATOM 5703 C CA . GLY A 1 18 ? -10.372 11.079 -6.211 1.00 1.00 88 GLY A CA 9
ATOM 5704 C C . GLY A 1 18 ? -9.147 11.992 -6.047 1.00 1.00 88 GLY A C 9
ATOM 5705 O O . GLY A 1 18 ? -9.305 13.210 -5.925 1.00 1.00 88 GLY A O 9
ATOM 5709 N N . ARG A 1 19 ? -7.933 11.418 -6.027 1.00 1.00 89 ARG A N 9
ATOM 5710 C CA . ARG A 1 19 ? -6.647 12.121 -5.838 1.00 1.00 89 ARG A CA 9
ATOM 5711 C C . ARG A 1 19 ? -5.682 11.804 -6.985 1.00 1.00 89 ARG A C 9
ATOM 5712 O O . ARG A 1 19 ? -5.619 10.663 -7.452 1.00 1.00 89 ARG A O 9
ATOM 5733 N N . GLY A 1 20 ? -4.936 12.812 -7.440 1.00 1.00 90 GLY A N 9
ATOM 5734 C CA . GLY A 1 20 ? -4.129 12.737 -8.665 1.00 1.00 90 GLY A CA 9
ATOM 5735 C C . GLY A 1 20 ? -4.980 12.608 -9.942 1.00 1.00 90 GLY A C 9
ATOM 5736 O O . GLY A 1 20 ? -6.206 12.772 -9.912 1.00 1.00 90 GLY A O 9
ATOM 5740 N N . ARG A 1 21 ? -4.335 12.324 -11.081 1.00 1.00 91 ARG A N 9
ATOM 5741 C CA . ARG A 1 21 ? -5.015 12.027 -12.359 1.00 1.00 91 ARG A CA 9
ATOM 5742 C C . ARG A 1 21 ? -5.862 10.742 -12.257 1.00 1.00 91 ARG A C 9
ATOM 5743 O O . ARG A 1 21 ? -5.417 9.753 -11.673 1.00 1.00 91 ARG A O 9
ATOM 5764 N N . GLN A 1 22 ? -7.064 10.750 -12.843 1.00 1.00 92 GLN A N 9
ATOM 5765 C CA . GLN A 1 22 ? -7.952 9.575 -12.903 1.00 1.00 92 GLN A CA 9
ATOM 5766 C C . GLN A 1 22 ? -7.303 8.357 -13.607 1.00 1.00 92 GLN A C 9
ATOM 5767 O O . GLN A 1 22 ? -6.464 8.537 -14.496 1.00 1.00 92 GLN A O 9
ATOM 5781 N N . PRO A 1 23 ? -7.713 7.114 -13.285 1.00 1.00 93 PRO A N 9
ATOM 5782 C CA . PRO A 1 23 ? -7.321 5.926 -14.044 1.00 1.00 93 PRO A CA 9
ATOM 5783 C C . PRO A 1 23 ? -8.058 5.848 -15.395 1.00 1.00 93 PRO A C 9
ATOM 5784 O O . PRO A 1 23 ? -9.101 6.478 -15.598 1.00 1.00 93 PRO A O 9
ATOM 5795 N N . ALA A 1 24 ? -7.531 5.038 -16.321 1.00 1.00 94 ALA A N 9
ATOM 5796 C CA . ALA A 1 24 ? -8.090 4.875 -17.667 1.00 1.00 94 ALA A CA 9
ATOM 5797 C C . ALA A 1 24 ? -9.486 4.212 -17.677 1.00 1.00 94 ALA A C 9
ATOM 5798 O O . ALA A 1 24 ? -10.358 4.620 -18.448 1.00 1.00 94 ALA A O 9
ATOM 5805 N N . TRP A 1 25 ? -9.726 3.226 -16.798 1.00 1.00 95 TRP A N 9
ATOM 5806 C CA . TRP A 1 25 ? -11.013 2.516 -16.698 1.00 1.00 95 TRP A CA 9
ATOM 5807 C C . TRP A 1 25 ? -12.196 3.420 -16.313 1.00 1.00 95 TRP A C 9
ATOM 5808 O O . TRP A 1 25 ? -13.339 3.088 -16.628 1.00 1.00 95 TRP A O 9
ATOM 5829 N N . LEU A 1 26 ? -11.938 4.578 -15.686 1.00 1.00 96 LEU A N 9
ATOM 5830 C CA . LEU A 1 26 ? -12.968 5.563 -15.331 1.00 1.00 96 LEU A CA 9
ATOM 5831 C C . LEU A 1 26 ? -13.602 6.262 -16.560 1.00 1.00 96 LEU A C 9
ATOM 5832 O O . LEU A 1 26 ? -14.657 6.886 -16.436 1.00 1.00 96 LEU A O 9
ATOM 5848 N N . GLY A 1 27 ? -12.978 6.166 -17.745 1.00 1.00 97 GLY A N 9
ATOM 5849 C CA . GLY A 1 27 ? -13.448 6.799 -18.982 1.00 1.00 97 GLY A CA 9
ATOM 5850 C C . GLY A 1 27 ? -13.764 8.295 -18.816 1.00 1.00 97 GLY A C 9
ATOM 5851 O O . GLY A 1 27 ? -12.944 9.049 -18.286 1.00 1.00 97 GLY A O 9
ATOM 5855 N N . ASN A 1 28 ? -14.966 8.710 -19.244 1.00 1.00 98 ASN A N 9
ATOM 5856 C CA . ASN A 1 28 ? -15.470 10.091 -19.143 1.00 1.00 98 ASN A CA 9
ATOM 5857 C C . ASN A 1 28 ? -16.849 10.185 -18.437 1.00 1.00 98 ASN A C 9
ATOM 5858 O O . ASN A 1 28 ? -17.511 11.223 -18.504 1.00 1.00 98 ASN A O 9
ATOM 5869 N N . ASP A 1 29 ? -17.289 9.119 -17.757 1.00 1.00 99 ASP A N 9
ATOM 5870 C CA . ASP A 1 29 ? -18.579 9.040 -17.052 1.00 1.00 99 ASP A CA 9
ATOM 5871 C C . ASP A 1 29 ? -18.482 8.150 -15.786 1.00 1.00 99 ASP A C 9
ATOM 5872 O O . ASP A 1 29 ? -18.858 6.972 -15.827 1.00 1.00 99 ASP A O 9
ATOM 5881 N N . PRO A 1 30 ? -17.937 8.673 -14.665 1.00 1.00 100 PRO A N 9
ATOM 5882 C CA . PRO A 1 30 ? -17.670 7.924 -13.424 1.00 1.00 100 PRO A CA 9
ATOM 5883 C C . PRO A 1 30 ? -18.827 7.113 -12.818 1.00 1.00 100 PRO A C 9
ATOM 5884 O O . PRO A 1 30 ? -18.571 6.185 -12.054 1.00 1.00 100 PRO A O 9
ATOM 5895 N N . ALA A 1 31 ? -20.090 7.431 -13.122 1.00 1.00 101 ALA A N 9
ATOM 5896 C CA . ALA A 1 31 ? -21.275 6.824 -12.502 1.00 1.00 101 ALA A CA 9
ATOM 5897 C C . ALA A 1 31 ? -21.337 5.282 -12.567 1.00 1.00 101 ALA A C 9
ATOM 5898 O O . ALA A 1 31 ? -21.894 4.657 -11.660 1.00 1.00 101 ALA A O 9
ATOM 5905 N N . ALA A 1 32 ? -20.746 4.662 -13.596 1.00 1.00 102 ALA A N 9
ATOM 5906 C CA . ALA A 1 32 ? -20.708 3.203 -13.768 1.00 1.00 102 ALA A CA 9
ATOM 5907 C C . ALA A 1 32 ? -19.795 2.458 -12.763 1.00 1.00 102 ALA A C 9
ATOM 5908 O O . ALA A 1 32 ? -19.976 1.257 -12.547 1.00 1.00 102 ALA A O 9
ATOM 5915 N N . PHE A 1 33 ? -18.829 3.153 -12.148 1.00 1.00 103 PHE A N 9
ATOM 5916 C CA . PHE A 1 33 ? -17.793 2.585 -11.256 1.00 1.00 103 PHE A CA 9
ATOM 5917 C C . PHE A 1 33 ? -17.617 3.375 -9.942 1.00 1.00 103 PHE A C 9
ATOM 5918 O O . PHE A 1 33 ? -16.874 2.956 -9.056 1.00 1.00 103 PHE A O 9
ATOM 5935 N N . LEU A 1 34 ? -18.290 4.518 -9.781 1.00 1.00 104 LEU A N 9
ATOM 5936 C CA . LEU A 1 34 ? -18.400 5.260 -8.521 1.00 1.00 104 LEU A CA 9
ATOM 5937 C C . LEU A 1 34 ? -18.945 4.343 -7.411 1.00 1.00 104 LEU A C 9
ATOM 5938 O O . LEU A 1 34 ? -19.968 3.680 -7.605 1.00 1.00 104 LEU A O 9
ATOM 5954 N N . ILE A 1 35 ? -18.299 4.324 -6.243 1.00 1.00 105 ILE A N 9
ATOM 5955 C CA . ILE A 1 35 ? -18.831 3.619 -5.067 1.00 1.00 105 ILE A CA 9
ATOM 5956 C C . ILE A 1 35 ? -20.066 4.384 -4.567 1.00 1.00 105 ILE A C 9
ATOM 5957 O O . ILE A 1 35 ? -19.989 5.569 -4.232 1.00 1.00 105 ILE A O 9
ATOM 5973 N N . GLN A 1 36 ? -21.216 3.707 -4.570 1.00 1.00 106 GLN A N 9
ATOM 5974 C CA . GLN A 1 36 ? -22.547 4.284 -4.338 1.00 1.00 106 GLN A CA 9
ATOM 5975 C C . GLN A 1 36 ? -23.440 3.312 -3.532 1.00 1.00 106 GLN A C 9
ATOM 5976 O O . GLN A 1 36 ? -23.245 2.095 -3.627 1.00 1.00 106 GLN A O 9
ATOM 5990 N N . PRO A 1 37 ? -24.402 3.805 -2.725 1.00 1.00 107 PRO A N 9
ATOM 5991 C CA . PRO A 1 37 ? -25.212 2.955 -1.855 1.00 1.00 107 PRO A CA 9
ATOM 5992 C C . PRO A 1 37 ? -26.173 2.059 -2.651 1.00 1.00 107 PRO A C 9
ATOM 5993 O O . PRO A 1 37 ? -26.850 2.505 -3.581 1.00 1.00 107 PRO A O 9
ATOM 6004 N N . ASP A 1 38 ? -26.247 0.784 -2.260 1.00 1.00 108 ASP A N 9
ATOM 6005 C CA . ASP A 1 38 ? -27.209 -0.185 -2.797 1.00 1.00 108 ASP A CA 9
ATOM 6006 C C . ASP A 1 38 ? -28.682 0.183 -2.503 1.00 1.00 108 ASP A C 9
ATOM 6007 O O . ASP A 1 38 ? -29.580 -0.119 -3.295 1.00 1.00 108 ASP A O 9
ATOM 6016 N N . LEU A 1 39 ? -28.922 0.848 -1.364 1.00 1.00 109 LEU A N 9
ATOM 6017 C CA . LEU A 1 39 ? -30.232 1.306 -0.902 1.00 1.00 109 LEU A CA 9
ATOM 6018 C C . LEU A 1 39 ? -30.829 2.406 -1.819 1.00 1.00 109 LEU A C 9
ATOM 6019 O O . LEU A 1 39 ? -30.074 3.194 -2.404 1.00 1.00 109 LEU A O 9
ATOM 6035 N N . PRO A 1 40 ? -32.171 2.525 -1.911 1.00 1.00 110 PRO A N 9
ATOM 6036 C CA . PRO A 1 40 ? -32.838 3.588 -2.669 1.00 1.00 110 PRO A CA 9
ATOM 6037 C C . PRO A 1 40 ? -32.629 4.979 -2.046 1.00 1.00 110 PRO A C 9
ATOM 6038 O O . PRO A 1 40 ? -32.397 5.129 -0.842 1.00 1.00 110 PRO A O 9
ATOM 6049 N N . ALA A 1 41 ? -32.731 6.009 -2.892 1.00 1.00 111 ALA A N 9
ATOM 6050 C CA . ALA A 1 41 ? -32.674 7.419 -2.490 1.00 1.00 111 ALA A CA 9
ATOM 6051 C C . ALA A 1 41 ? -33.865 7.843 -1.599 1.00 1.00 111 ALA A C 9
ATOM 6052 O O . ALA A 1 41 ? -34.901 7.174 -1.545 1.00 1.00 111 ALA A O 9
ATOM 6059 N N . ILE A 1 42 ? -33.748 9.009 -0.948 1.00 1.00 112 ILE A N 9
ATOM 6060 C CA . ILE A 1 42 ? -34.785 9.648 -0.109 1.00 1.00 112 ILE A CA 9
ATOM 6061 C C . ILE A 1 42 ? -35.852 10.377 -0.951 1.00 1.00 112 ILE A C 9
ATOM 6062 O O . ILE A 1 42 ? -36.170 11.556 -0.793 1.00 1.00 112 ILE A O 9
ATOM 6078 N N . LEU A 1 43 ? -36.386 9.616 -1.905 1.00 1.00 113 LEU A N 9
ATOM 6079 C CA . LEU A 1 43 ? -37.449 10.004 -2.839 1.00 1.00 113 LEU A CA 9
ATOM 6080 C C . LEU A 1 43 ? -38.827 10.193 -2.155 1.00 1.00 113 LEU A C 9
ATOM 6081 O O . LEU A 1 43 ? -39.687 10.907 -2.680 1.00 1.00 113 LEU A O 9
ATOM 6097 N N . GLU A 1 44 ? -39.033 9.556 -0.995 1.00 1.00 114 GLU A N 9
ATOM 6098 C CA . GLU A 1 44 ? -40.264 9.614 -0.174 1.00 1.00 114 GLU A CA 9
ATOM 6099 C C . GLU A 1 44 ? -40.703 11.039 0.230 1.00 1.00 114 GLU A C 9
ATOM 6100 O O . GLU A 1 44 ? -41.894 11.371 0.018 1.00 1.00 114 GLU A O 9
ATOM 6112 N N . MET A 1 1 ? -7.811 3.768 10.567 1.00 1.00 71 MET A N 10
ATOM 6113 C CA . MET A 1 1 ? -7.867 4.235 9.147 1.00 1.00 71 MET A CA 10
ATOM 6114 C C . MET A 1 1 ? -8.656 5.549 9.039 1.00 1.00 71 MET A C 10
ATOM 6115 O O . MET A 1 1 ? -9.651 5.726 9.743 1.00 1.00 71 MET A O 10
ATOM 6131 N N . SER A 1 2 ? -8.226 6.459 8.149 1.00 1.00 72 SER A N 10
ATOM 6132 C CA . SER A 1 2 ? -8.736 7.849 8.070 1.00 1.00 72 SER A CA 10
ATOM 6133 C C . SER A 1 2 ? -9.084 8.316 6.641 1.00 1.00 72 SER A C 10
ATOM 6134 O O . SER A 1 2 ? -9.304 9.508 6.414 1.00 1.00 72 SER A O 10
ATOM 6142 N N . THR A 1 3 ? -9.126 7.401 5.664 1.00 1.00 73 THR A N 10
ATOM 6143 C CA . THR A 1 3 ? -9.502 7.670 4.261 1.00 1.00 73 THR A CA 10
ATOM 6144 C C . THR A 1 3 ? -10.252 6.486 3.625 1.00 1.00 73 THR A C 10
ATOM 6145 O O . THR A 1 3 ? -10.207 5.366 4.144 1.00 1.00 73 THR A O 10
ATOM 6156 N N . VAL A 1 4 ? -10.953 6.725 2.510 1.00 1.00 74 VAL A N 10
ATOM 6157 C CA . VAL A 1 4 ? -11.790 5.749 1.779 1.00 1.00 74 VAL A CA 10
ATOM 6158 C C . VAL A 1 4 ? -11.662 5.915 0.251 1.00 1.00 74 VAL A C 10
ATOM 6159 O O . VAL A 1 4 ? -11.367 7.021 -0.220 1.00 1.00 74 VAL A O 10
ATOM 6172 N N . PRO A 1 5 ? -11.906 4.857 -0.552 1.00 1.00 75 PRO A N 10
ATOM 6173 C CA . PRO A 1 5 ? -11.982 4.972 -2.009 1.00 1.00 75 PRO A CA 10
ATOM 6174 C C . PRO A 1 5 ? -13.214 5.771 -2.468 1.00 1.00 75 PRO A C 10
ATOM 6175 O O . PRO A 1 5 ? -14.208 5.915 -1.750 1.00 1.00 75 PRO A O 10
ATOM 6186 N N . LYS A 1 6 ? -13.149 6.231 -3.722 1.00 1.00 76 LYS A N 10
ATOM 6187 C CA . LYS A 1 6 ? -14.244 6.895 -4.454 1.00 1.00 76 LYS A CA 10
ATOM 6188 C C . LYS A 1 6 ? -14.781 6.047 -5.609 1.00 1.00 76 LYS A C 10
ATOM 6189 O O . LYS A 1 6 ? -15.946 6.187 -5.963 1.00 1.00 76 LYS A O 10
ATOM 6208 N N . TYR A 1 7 ? -13.972 5.139 -6.162 1.00 1.00 77 TYR A N 10
ATOM 6209 C CA . TYR A 1 7 ? -14.307 4.385 -7.372 1.00 1.00 77 TYR A CA 10
ATOM 6210 C C . TYR A 1 7 ? -13.799 2.937 -7.284 1.00 1.00 77 TYR A C 10
ATOM 6211 O O . TYR A 1 7 ? -12.712 2.698 -6.752 1.00 1.00 77 TYR A O 10
ATOM 6229 N N . ARG A 1 8 ? -14.552 1.985 -7.852 1.00 1.00 78 ARG A N 10
ATOM 6230 C CA . ARG A 1 8 ? -14.209 0.558 -7.977 1.00 1.00 78 ARG A CA 10
ATOM 6231 C C . ARG A 1 8 ? -14.715 0.006 -9.314 1.00 1.00 78 ARG A C 10
ATOM 6232 O O . ARG A 1 8 ? -15.921 -0.073 -9.525 1.00 1.00 78 ARG A O 10
ATOM 6253 N N . ASP A 1 9 ? -13.799 -0.361 -10.206 1.00 1.00 79 ASP A N 10
ATOM 6254 C CA . ASP A 1 9 ? -14.071 -0.922 -11.535 1.00 1.00 79 ASP A CA 10
ATOM 6255 C C . ASP A 1 9 ? -14.775 -2.297 -11.464 1.00 1.00 79 ASP A C 10
ATOM 6256 O O . ASP A 1 9 ? -14.115 -3.279 -11.106 1.00 1.00 79 ASP A O 10
ATOM 6265 N N . PRO A 1 10 ? -16.071 -2.435 -11.815 1.00 1.00 80 PRO A N 10
ATOM 6266 C CA . PRO A 1 10 ? -16.772 -3.725 -11.774 1.00 1.00 80 PRO A CA 10
ATOM 6267 C C . PRO A 1 10 ? -16.124 -4.829 -12.628 1.00 1.00 80 PRO A C 10
ATOM 6268 O O . PRO A 1 10 ? -16.271 -6.015 -12.327 1.00 1.00 80 PRO A O 10
ATOM 6279 N N . ALA A 1 11 ? -15.406 -4.450 -13.693 1.00 1.00 81 ALA A N 10
ATOM 6280 C CA . ALA A 1 11 ? -14.792 -5.370 -14.645 1.00 1.00 81 ALA A CA 10
ATOM 6281 C C . ALA A 1 11 ? -13.506 -6.060 -14.130 1.00 1.00 81 ALA A C 10
ATOM 6282 O O . ALA A 1 11 ? -13.124 -7.102 -14.675 1.00 1.00 81 ALA A O 10
ATOM 6289 N N . THR A 1 12 ? -12.846 -5.522 -13.094 1.00 1.00 82 THR A N 10
ATOM 6290 C CA . THR A 1 12 ? -11.547 -6.027 -12.586 1.00 1.00 82 THR A CA 10
ATOM 6291 C C . THR A 1 12 ? -11.383 -6.015 -11.061 1.00 1.00 82 THR A C 10
ATOM 6292 O O . THR A 1 12 ? -10.555 -6.760 -10.532 1.00 1.00 82 THR A O 10
ATOM 6303 N N . GLY A 1 13 ? -12.131 -5.171 -10.343 1.00 1.00 83 GLY A N 10
ATOM 6304 C CA . GLY A 1 13 ? -11.957 -4.932 -8.905 1.00 1.00 83 GLY A CA 10
ATOM 6305 C C . GLY A 1 13 ? -10.915 -3.856 -8.555 1.00 1.00 83 GLY A C 10
ATOM 6306 O O . GLY A 1 13 ? -10.697 -3.598 -7.368 1.00 1.00 83 GLY A O 10
ATOM 6310 N N . LYS A 1 14 ? -10.273 -3.220 -9.551 1.00 1.00 84 LYS A N 10
ATOM 6311 C CA . LYS A 1 14 ? -9.377 -2.060 -9.360 1.00 1.00 84 LYS A CA 10
ATOM 6312 C C . LYS A 1 14 ? -10.110 -0.888 -8.695 1.00 1.00 84 LYS A C 10
ATOM 6313 O O . LYS A 1 14 ? -11.302 -0.696 -8.918 1.00 1.00 84 LYS A O 10
ATOM 6332 N N . THR A 1 15 ? -9.390 -0.084 -7.914 1.00 1.00 85 THR A N 10
ATOM 6333 C CA . THR A 1 15 ? -9.956 1.023 -7.110 1.00 1.00 85 THR A CA 10
ATOM 6334 C C . THR A 1 15 ? -9.161 2.325 -7.232 1.00 1.00 85 THR A C 10
ATOM 6335 O O . THR A 1 15 ? -7.976 2.321 -7.574 1.00 1.00 85 THR A O 10
ATOM 6346 N N . TRP A 1 16 ? -9.823 3.451 -6.932 1.00 1.00 86 TRP A N 10
ATOM 6347 C CA . TRP A 1 16 ? -9.221 4.792 -6.908 1.00 1.00 86 TRP A CA 10
ATOM 6348 C C . TRP A 1 16 ? -9.959 5.726 -5.932 1.00 1.00 86 TRP A C 10
ATOM 6349 O O . TRP A 1 16 ? -11.092 5.446 -5.534 1.00 1.00 86 TRP A O 10
ATOM 6370 N N . SER A 1 17 ? -9.339 6.845 -5.540 1.00 1.00 87 SER A N 10
ATOM 6371 C CA . SER A 1 17 ? -9.812 7.724 -4.451 1.00 1.00 87 SER A CA 10
ATOM 6372 C C . SER A 1 17 ? -9.646 9.237 -4.686 1.00 1.00 87 SER A C 10
ATOM 6373 O O . SER A 1 17 ? -10.006 10.034 -3.818 1.00 1.00 87 SER A O 10
ATOM 6381 N N . GLY A 1 18 ? -9.107 9.651 -5.841 1.00 1.00 88 GLY A N 10
ATOM 6382 C CA . GLY A 1 18 ? -8.854 11.062 -6.184 1.00 1.00 88 GLY A CA 10
ATOM 6383 C C . GLY A 1 18 ? -7.369 11.465 -6.176 1.00 1.00 88 GLY A C 10
ATOM 6384 O O . GLY A 1 18 ? -7.007 12.478 -6.781 1.00 1.00 88 GLY A O 10
ATOM 6388 N N . ARG A 1 19 ? -6.502 10.686 -5.509 1.00 1.00 89 ARG A N 10
ATOM 6389 C CA . ARG A 1 19 ? -5.040 10.903 -5.458 1.00 1.00 89 ARG A CA 10
ATOM 6390 C C . ARG A 1 19 ? -4.383 10.614 -6.819 1.00 1.00 89 ARG A C 10
ATOM 6391 O O . ARG A 1 19 ? -4.658 9.580 -7.431 1.00 1.00 89 ARG A O 10
ATOM 6412 N N . GLY A 1 20 ? -3.481 11.490 -7.265 1.00 1.00 90 GLY A N 10
ATOM 6413 C CA . GLY A 1 20 ? -2.780 11.357 -8.556 1.00 1.00 90 GLY A CA 10
ATOM 6414 C C . GLY A 1 20 ? -3.694 11.477 -9.788 1.00 1.00 90 GLY A C 10
ATOM 6415 O O . GLY A 1 20 ? -4.837 11.938 -9.700 1.00 1.00 90 GLY A O 10
ATOM 6419 N N . ARG A 1 21 ? -3.174 11.078 -10.961 1.00 1.00 91 ARG A N 10
ATOM 6420 C CA . ARG A 1 21 ? -3.921 11.064 -12.237 1.00 1.00 91 ARG A CA 10
ATOM 6421 C C . ARG A 1 21 ? -5.096 10.072 -12.214 1.00 1.00 91 ARG A C 10
ATOM 6422 O O . ARG A 1 21 ? -5.015 9.009 -11.593 1.00 1.00 91 ARG A O 10
ATOM 6443 N N . GLN A 1 22 ? -6.165 10.398 -12.944 1.00 1.00 92 GLN A N 10
ATOM 6444 C CA . GLN A 1 22 ? -7.339 9.531 -13.129 1.00 1.00 92 GLN A CA 10
ATOM 6445 C C . GLN A 1 22 ? -6.964 8.206 -13.844 1.00 1.00 92 GLN A C 10
ATOM 6446 O O . GLN A 1 22 ? -6.262 8.254 -14.860 1.00 1.00 92 GLN A O 10
ATOM 6460 N N . PRO A 1 23 ? -7.449 7.031 -13.382 1.00 1.00 93 PRO A N 10
ATOM 6461 C CA . PRO A 1 23 ? -7.336 5.766 -14.114 1.00 1.00 93 PRO A CA 10
ATOM 6462 C C . PRO A 1 23 ? -7.961 5.811 -15.518 1.00 1.00 93 PRO A C 10
ATOM 6463 O O . PRO A 1 23 ? -8.932 6.536 -15.757 1.00 1.00 93 PRO A O 10
ATOM 6474 N N . ALA A 1 24 ? -7.454 4.980 -16.435 1.00 1.00 94 ALA A N 10
ATOM 6475 C CA . ALA A 1 24 ? -7.958 4.894 -17.810 1.00 1.00 94 ALA A CA 10
ATOM 6476 C C . ALA A 1 24 ? -9.376 4.291 -17.898 1.00 1.00 94 ALA A C 10
ATOM 6477 O O . ALA A 1 24 ? -10.199 4.764 -18.684 1.00 1.00 94 ALA A O 10
ATOM 6484 N N . TRP A 1 25 ? -9.690 3.283 -17.066 1.00 1.00 95 TRP A N 10
ATOM 6485 C CA . TRP A 1 25 ? -11.014 2.632 -17.028 1.00 1.00 95 TRP A CA 10
ATOM 6486 C C . TRP A 1 25 ? -12.160 3.587 -16.664 1.00 1.00 95 TRP A C 10
ATOM 6487 O O . TRP A 1 25 ? -13.279 3.408 -17.147 1.00 1.00 95 TRP A O 10
ATOM 6508 N N . LEU A 1 26 ? -11.877 4.630 -15.873 1.00 1.00 96 LEU A N 10
ATOM 6509 C CA . LEU A 1 26 ? -12.875 5.611 -15.426 1.00 1.00 96 LEU A CA 10
ATOM 6510 C C . LEU A 1 26 ? -13.433 6.510 -16.557 1.00 1.00 96 LEU A C 10
ATOM 6511 O O . LEU A 1 26 ? -14.471 7.148 -16.385 1.00 1.00 96 LEU A O 10
ATOM 6527 N N . GLY A 1 27 ? -12.741 6.579 -17.702 1.00 1.00 97 GLY A N 10
ATOM 6528 C CA . GLY A 1 27 ? -12.986 7.529 -18.798 1.00 1.00 97 GLY A CA 10
ATOM 6529 C C . GLY A 1 27 ? -14.413 7.598 -19.358 1.00 1.00 97 GLY A C 10
ATOM 6530 O O . GLY A 1 27 ? -14.905 8.689 -19.655 1.00 1.00 97 GLY A O 10
ATOM 6534 N N . ASN A 1 28 ? -15.060 6.441 -19.529 1.00 1.00 98 ASN A N 10
ATOM 6535 C CA . ASN A 1 28 ? -16.349 6.330 -20.226 1.00 1.00 98 ASN A CA 10
ATOM 6536 C C . ASN A 1 28 ? -17.495 7.110 -19.541 1.00 1.00 98 ASN A C 10
ATOM 6537 O O . ASN A 1 28 ? -18.150 7.936 -20.180 1.00 1.00 98 ASN A O 10
ATOM 6548 N N . ASP A 1 29 ? -17.737 6.843 -18.252 1.00 1.00 99 ASP A N 10
ATOM 6549 C CA . ASP A 1 29 ? -18.825 7.432 -17.452 1.00 1.00 99 ASP A CA 10
ATOM 6550 C C . ASP A 1 29 ? -18.634 7.107 -15.954 1.00 1.00 99 ASP A C 10
ATOM 6551 O O . ASP A 1 29 ? -19.000 6.004 -15.540 1.00 1.00 99 ASP A O 10
ATOM 6560 N N . PRO A 1 30 ? -18.042 8.002 -15.129 1.00 1.00 100 PRO A N 10
ATOM 6561 C CA . PRO A 1 30 ? -17.739 7.767 -13.709 1.00 1.00 100 PRO A CA 10
ATOM 6562 C C . PRO A 1 30 ? -18.836 7.089 -12.875 1.00 1.00 100 PRO A C 10
ATOM 6563 O O . PRO A 1 30 ? -18.528 6.287 -11.992 1.00 1.00 100 PRO A O 10
ATOM 6574 N N . ALA A 1 31 ? -20.116 7.339 -13.169 1.00 1.00 101 ALA A N 10
ATOM 6575 C CA . ALA A 1 31 ? -21.249 6.699 -12.496 1.00 1.00 101 ALA A CA 10
ATOM 6576 C C . ALA A 1 31 ? -21.262 5.154 -12.565 1.00 1.00 101 ALA A C 10
ATOM 6577 O O . ALA A 1 31 ? -21.841 4.511 -11.686 1.00 1.00 101 ALA A O 10
ATOM 6584 N N . ALA A 1 32 ? -20.598 4.548 -13.558 1.00 1.00 102 ALA A N 10
ATOM 6585 C CA . ALA A 1 32 ? -20.483 3.093 -13.701 1.00 1.00 102 ALA A CA 10
ATOM 6586 C C . ALA A 1 32 ? -19.611 2.418 -12.613 1.00 1.00 102 ALA A C 10
ATOM 6587 O O . ALA A 1 32 ? -19.757 1.218 -12.373 1.00 1.00 102 ALA A O 10
ATOM 6594 N N . PHE A 1 33 ? -18.725 3.175 -11.949 1.00 1.00 103 PHE A N 10
ATOM 6595 C CA . PHE A 1 33 ? -17.734 2.666 -10.983 1.00 1.00 103 PHE A CA 10
ATOM 6596 C C . PHE A 1 33 ? -17.670 3.479 -9.674 1.00 1.00 103 PHE A C 10
ATOM 6597 O O . PHE A 1 33 ? -17.035 3.041 -8.717 1.00 1.00 103 PHE A O 10
ATOM 6614 N N . LEU A 1 34 ? -18.295 4.660 -9.618 1.00 1.00 104 LEU A N 10
ATOM 6615 C CA . LEU A 1 34 ? -18.421 5.504 -8.424 1.00 1.00 104 LEU A CA 10
ATOM 6616 C C . LEU A 1 34 ? -19.013 4.756 -7.211 1.00 1.00 104 LEU A C 10
ATOM 6617 O O . LEU A 1 34 ? -19.879 3.889 -7.355 1.00 1.00 104 LEU A O 10
ATOM 6633 N N . ILE A 1 35 ? -18.594 5.167 -6.011 1.00 1.00 105 ILE A N 10
ATOM 6634 C CA . ILE A 1 35 ? -19.021 4.616 -4.719 1.00 1.00 105 ILE A CA 10
ATOM 6635 C C . ILE A 1 35 ? -19.717 5.731 -3.923 1.00 1.00 105 ILE A C 10
ATOM 6636 O O . ILE A 1 35 ? -19.130 6.784 -3.671 1.00 1.00 105 ILE A O 10
ATOM 6652 N N . GLN A 1 36 ? -20.969 5.487 -3.526 1.00 1.00 106 GLN A N 10
ATOM 6653 C CA . GLN A 1 36 ? -21.804 6.404 -2.731 1.00 1.00 106 GLN A CA 10
ATOM 6654 C C . GLN A 1 36 ? -22.622 5.626 -1.672 1.00 1.00 106 GLN A C 10
ATOM 6655 O O . GLN A 1 36 ? -22.890 4.440 -1.884 1.00 1.00 106 GLN A O 10
ATOM 6669 N N . PRO A 1 37 ? -23.072 6.264 -0.564 1.00 1.00 107 PRO A N 10
ATOM 6670 C CA . PRO A 1 37 ? -23.831 5.620 0.526 1.00 1.00 107 PRO A CA 10
ATOM 6671 C C . PRO A 1 37 ? -25.111 4.855 0.147 1.00 1.00 107 PRO A C 10
ATOM 6672 O O . PRO A 1 37 ? -25.613 4.058 0.944 1.00 1.00 107 PRO A O 10
ATOM 6683 N N . ASP A 1 38 ? -25.630 5.066 -1.064 1.00 1.00 108 ASP A N 10
ATOM 6684 C CA . ASP A 1 38 ? -26.729 4.314 -1.671 1.00 1.00 108 ASP A CA 10
ATOM 6685 C C . ASP A 1 38 ? -26.520 2.780 -1.678 1.00 1.00 108 ASP A C 10
ATOM 6686 O O . ASP A 1 38 ? -27.493 2.020 -1.657 1.00 1.00 108 ASP A O 10
ATOM 6695 N N . LEU A 1 39 ? -25.258 2.329 -1.644 1.00 1.00 109 LEU A N 10
ATOM 6696 C CA . LEU A 1 39 ? -24.843 0.942 -1.463 1.00 1.00 109 LEU A CA 10
ATOM 6697 C C . LEU A 1 39 ? -23.602 0.873 -0.542 1.00 1.00 109 LEU A C 10
ATOM 6698 O O . LEU A 1 39 ? -22.596 1.517 -0.855 1.00 1.00 109 LEU A O 10
ATOM 6714 N N . PRO A 1 40 ? -23.640 0.128 0.587 1.00 1.00 110 PRO A N 10
ATOM 6715 C CA . PRO A 1 40 ? -22.514 -0.039 1.516 1.00 1.00 110 PRO A CA 10
ATOM 6716 C C . PRO A 1 40 ? -21.178 -0.382 0.830 1.00 1.00 110 PRO A C 10
ATOM 6717 O O . PRO A 1 40 ? -21.041 -1.454 0.233 1.00 1.00 110 PRO A O 10
ATOM 6728 N N . ALA A 1 41 ? -20.195 0.525 0.918 1.00 1.00 111 ALA A N 10
ATOM 6729 C CA . ALA A 1 41 ? -18.892 0.434 0.246 1.00 1.00 111 ALA A CA 10
ATOM 6730 C C . ALA A 1 41 ? -18.203 -0.930 0.474 1.00 1.00 111 ALA A C 10
ATOM 6731 O O . ALA A 1 41 ? -17.706 -1.207 1.568 1.00 1.00 111 ALA A O 10
ATOM 6738 N N . ILE A 1 42 ? -18.194 -1.774 -0.571 1.00 1.00 112 ILE A N 10
ATOM 6739 C CA . ILE A 1 42 ? -17.803 -3.196 -0.570 1.00 1.00 112 ILE A CA 10
ATOM 6740 C C . ILE A 1 42 ? -18.155 -3.976 0.717 1.00 1.00 112 ILE A C 10
ATOM 6741 O O . ILE A 1 42 ? -17.360 -4.705 1.314 1.00 1.00 112 ILE A O 10
ATOM 6757 N N . LEU A 1 43 ? -19.425 -3.819 1.099 1.00 1.00 113 LEU A N 10
ATOM 6758 C CA . LEU A 1 43 ? -20.088 -4.419 2.271 1.00 1.00 113 LEU A CA 10
ATOM 6759 C C . LEU A 1 43 ? -21.516 -4.938 1.962 1.00 1.00 113 LEU A C 10
ATOM 6760 O O . LEU A 1 43 ? -22.220 -5.390 2.872 1.00 1.00 113 LEU A O 10
ATOM 6776 N N . GLU A 1 44 ? -21.937 -4.912 0.689 1.00 1.00 114 GLU A N 10
ATOM 6777 C CA . GLU A 1 44 ? -23.227 -5.422 0.182 1.00 1.00 114 GLU A CA 10
ATOM 6778 C C . GLU A 1 44 ? -23.092 -6.066 -1.215 1.00 1.00 114 GLU A C 10
ATOM 6779 O O . GLU A 1 44 ? -23.577 -7.208 -1.391 1.00 1.00 114 GLU A O 10
ATOM 6791 N N . MET A 1 1 ? -9.631 7.766 13.226 1.00 1.00 71 MET A N 11
ATOM 6792 C CA . MET A 1 1 ? -9.999 8.310 11.883 1.00 1.00 71 MET A CA 11
ATOM 6793 C C . MET A 1 1 ? -9.632 7.310 10.775 1.00 1.00 71 MET A C 11
ATOM 6794 O O . MET A 1 1 ? -8.646 6.582 10.896 1.00 1.00 71 MET A O 11
ATOM 6810 N N . SER A 1 2 ? -10.421 7.265 9.695 1.00 1.00 72 SER A N 11
ATOM 6811 C CA . SER A 1 2 ? -10.234 6.364 8.539 1.00 1.00 72 SER A CA 11
ATOM 6812 C C . SER A 1 2 ? -10.772 6.968 7.227 1.00 1.00 72 SER A C 11
ATOM 6813 O O . SER A 1 2 ? -11.464 7.990 7.234 1.00 1.00 72 SER A O 11
ATOM 6821 N N . THR A 1 3 ? -10.448 6.335 6.093 1.00 1.00 73 THR A N 11
ATOM 6822 C CA . THR A 1 3 ? -10.816 6.768 4.728 1.00 1.00 73 THR A CA 11
ATOM 6823 C C . THR A 1 3 ? -11.251 5.586 3.841 1.00 1.00 73 THR A C 11
ATOM 6824 O O . THR A 1 3 ? -11.037 4.420 4.190 1.00 1.00 73 THR A O 11
ATOM 6835 N N . VAL A 1 4 ? -11.882 5.875 2.692 1.00 1.00 74 VAL A N 11
ATOM 6836 C CA . VAL A 1 4 ? -12.355 4.876 1.710 1.00 1.00 74 VAL A CA 11
ATOM 6837 C C . VAL A 1 4 ? -12.226 5.406 0.265 1.00 1.00 74 VAL A C 11
ATOM 6838 O O . VAL A 1 4 ? -12.389 6.612 0.046 1.00 1.00 74 VAL A O 11
ATOM 6851 N N . PRO A 1 5 ? -11.917 4.546 -0.731 1.00 1.00 75 PRO A N 11
ATOM 6852 C CA . PRO A 1 5 ? -11.974 4.881 -2.159 1.00 1.00 75 PRO A CA 11
ATOM 6853 C C . PRO A 1 5 ? -13.310 5.481 -2.632 1.00 1.00 75 PRO A C 11
ATOM 6854 O O . PRO A 1 5 ? -14.351 5.360 -1.982 1.00 1.00 75 PRO A O 11
ATOM 6865 N N . LYS A 1 6 ? -13.271 6.083 -3.828 1.00 1.00 76 LYS A N 11
ATOM 6866 C CA . LYS A 1 6 ? -14.407 6.736 -4.516 1.00 1.00 76 LYS A CA 11
ATOM 6867 C C . LYS A 1 6 ? -14.944 5.911 -5.696 1.00 1.00 76 LYS A C 11
ATOM 6868 O O . LYS A 1 6 ? -16.127 5.995 -6.021 1.00 1.00 76 LYS A O 11
ATOM 6887 N N . TYR A 1 7 ? -14.117 5.046 -6.285 1.00 1.00 77 TYR A N 11
ATOM 6888 C CA . TYR A 1 7 ? -14.437 4.273 -7.490 1.00 1.00 77 TYR A CA 11
ATOM 6889 C C . TYR A 1 7 ? -13.844 2.860 -7.402 1.00 1.00 77 TYR A C 11
ATOM 6890 O O . TYR A 1 7 ? -12.738 2.697 -6.877 1.00 1.00 77 TYR A O 11
ATOM 6908 N N . ARG A 1 8 ? -14.519 1.853 -7.977 1.00 1.00 78 ARG A N 11
ATOM 6909 C CA . ARG A 1 8 ? -13.980 0.488 -8.126 1.00 1.00 78 ARG A CA 11
ATOM 6910 C C . ARG A 1 8 ? -14.432 -0.186 -9.428 1.00 1.00 78 ARG A C 11
ATOM 6911 O O . ARG A 1 8 ? -15.607 -0.494 -9.600 1.00 1.00 78 ARG A O 11
ATOM 6932 N N . ASP A 1 9 ? -13.478 -0.448 -10.316 1.00 1.00 79 ASP A N 11
ATOM 6933 C CA . ASP A 1 9 ? -13.660 -1.118 -11.607 1.00 1.00 79 ASP A CA 11
ATOM 6934 C C . ASP A 1 9 ? -14.310 -2.518 -11.449 1.00 1.00 79 ASP A C 11
ATOM 6935 O O . ASP A 1 9 ? -13.695 -3.396 -10.833 1.00 1.00 79 ASP A O 11
ATOM 6944 N N . PRO A 1 10 ? -15.505 -2.784 -12.009 1.00 1.00 80 PRO A N 11
ATOM 6945 C CA . PRO A 1 10 ? -16.171 -4.080 -11.870 1.00 1.00 80 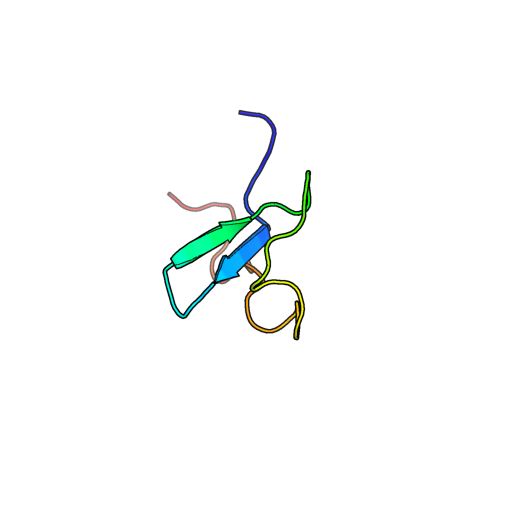PRO A CA 11
ATOM 6946 C C . PRO A 1 10 ? -15.511 -5.210 -12.683 1.00 1.00 80 PRO A C 11
ATOM 6947 O O . PRO A 1 10 ? -15.718 -6.385 -12.365 1.00 1.00 80 PRO A O 11
ATOM 6958 N N . ALA A 1 11 ? -14.730 -4.888 -13.722 1.00 1.00 81 ALA A N 11
ATOM 6959 C CA . ALA A 1 11 ? -14.115 -5.878 -14.606 1.00 1.00 81 ALA A CA 11
ATOM 6960 C C . ALA A 1 11 ? -12.933 -6.633 -13.959 1.00 1.00 81 ALA A C 11
ATOM 6961 O O . ALA A 1 11 ? -12.791 -7.841 -14.167 1.00 1.00 81 ALA A O 11
ATOM 6968 N N . THR A 1 12 ? -12.106 -5.938 -13.166 1.00 1.00 82 THR A N 11
ATOM 6969 C CA . THR A 1 12 ? -10.853 -6.470 -12.580 1.00 1.00 82 THR A CA 11
ATOM 6970 C C . THR A 1 12 ? -10.639 -6.135 -11.095 1.00 1.00 82 THR A C 11
ATOM 6971 O O . THR A 1 12 ? -9.744 -6.701 -10.464 1.00 1.00 82 THR A O 11
ATOM 6982 N N . GLY A 1 13 ? -11.445 -5.237 -10.512 1.00 1.00 83 GLY A N 11
ATOM 6983 C CA . GLY A 1 13 ? -11.444 -4.930 -9.072 1.00 1.00 83 GLY A CA 11
ATOM 6984 C C . GLY A 1 13 ? -10.566 -3.742 -8.649 1.00 1.00 83 GLY A C 11
ATOM 6985 O O . GLY A 1 13 ? -10.492 -3.459 -7.450 1.00 1.00 83 GLY A O 11
ATOM 6989 N N . LYS A 1 14 ? -9.906 -3.052 -9.593 1.00 1.00 84 LYS A N 11
ATOM 6990 C CA . LYS A 1 14 ? -9.049 -1.869 -9.350 1.00 1.00 84 LYS A CA 11
ATOM 6991 C C . LYS A 1 14 ? -9.818 -0.723 -8.686 1.00 1.00 84 LYS A C 11
ATOM 6992 O O . LYS A 1 14 ? -10.997 -0.537 -8.960 1.00 1.00 84 LYS A O 11
ATOM 7011 N N . THR A 1 15 ? -9.148 0.088 -7.870 1.00 1.00 85 THR A N 11
ATOM 7012 C CA . THR A 1 15 ? -9.755 1.195 -7.093 1.00 1.00 85 THR A CA 11
ATOM 7013 C C . THR A 1 15 ? -9.085 2.551 -7.339 1.00 1.00 85 THR A C 11
ATOM 7014 O O . THR A 1 15 ? -7.911 2.621 -7.712 1.00 1.00 85 THR A O 11
ATOM 7025 N N . TRP A 1 16 ? -9.832 3.636 -7.100 1.00 1.00 86 TRP A N 11
ATOM 7026 C CA . TRP A 1 16 ? -9.325 5.020 -7.094 1.00 1.00 86 TRP A CA 11
ATOM 7027 C C . TRP A 1 16 ? -10.134 5.901 -6.123 1.00 1.00 86 TRP A C 11
ATOM 7028 O O . TRP A 1 16 ? -11.237 5.523 -5.724 1.00 1.00 86 TRP A O 11
ATOM 7049 N N . SER A 1 17 ? -9.631 7.082 -5.746 1.00 1.00 87 SER A N 11
ATOM 7050 C CA . SER A 1 17 ? -10.186 7.904 -4.645 1.00 1.00 87 SER A CA 11
ATOM 7051 C C . SER A 1 17 ? -10.350 9.411 -4.905 1.00 1.00 87 SER A C 11
ATOM 7052 O O . SER A 1 17 ? -10.691 10.155 -3.981 1.00 1.00 87 SER A O 11
ATOM 7060 N N . GLY A 1 18 ? -10.151 9.887 -6.140 1.00 1.00 88 GLY A N 11
ATOM 7061 C CA . GLY A 1 18 ? -10.326 11.313 -6.467 1.00 1.00 88 GLY A CA 11
ATOM 7062 C C . GLY A 1 18 ? -9.084 12.183 -6.235 1.00 1.00 88 GLY A C 11
ATOM 7063 O O . GLY A 1 18 ? -9.211 13.403 -6.115 1.00 1.00 88 GLY A O 11
ATOM 7067 N N . ARG A 1 19 ? -7.889 11.579 -6.139 1.00 1.00 89 ARG A N 11
ATOM 7068 C CA . ARG A 1 19 ? -6.582 12.243 -5.925 1.00 1.00 89 ARG A CA 11
ATOM 7069 C C . ARG A 1 19 ? -5.555 11.762 -6.958 1.00 1.00 89 ARG A C 11
ATOM 7070 O O . ARG A 1 19 ? -5.568 10.597 -7.355 1.00 1.00 89 ARG A O 11
ATOM 7091 N N . GLY A 1 20 ? -4.654 12.653 -7.386 1.00 1.00 90 GLY A N 11
ATOM 7092 C CA . GLY A 1 20 ? -3.754 12.405 -8.523 1.00 1.00 90 GLY A CA 11
ATOM 7093 C C . GLY A 1 20 ? -4.501 12.292 -9.863 1.00 1.00 90 GLY A C 11
ATOM 7094 O O . GLY A 1 20 ? -5.686 12.627 -9.963 1.00 1.00 90 GLY A O 11
ATOM 7098 N N . ARG A 1 21 ? -3.810 11.823 -10.910 1.00 1.00 91 ARG A N 11
ATOM 7099 C CA . ARG A 1 21 ? -4.426 11.522 -12.219 1.00 1.00 91 ARG A CA 11
ATOM 7100 C C . ARG A 1 21 ? -5.394 10.330 -12.122 1.00 1.00 91 ARG A C 11
ATOM 7101 O O . ARG A 1 21 ? -5.088 9.328 -11.470 1.00 1.00 91 ARG A O 11
ATOM 7122 N N . GLN A 1 22 ? -6.539 10.421 -12.805 1.00 1.00 92 GLN A N 11
ATOM 7123 C CA . GLN A 1 22 ? -7.506 9.318 -12.919 1.00 1.00 92 GLN A CA 11
ATOM 7124 C C . GLN A 1 22 ? -6.925 8.078 -13.639 1.00 1.00 92 GLN A C 11
ATOM 7125 O O . GLN A 1 22 ? -6.057 8.230 -14.509 1.00 1.00 92 GLN A O 11
ATOM 7139 N N . PRO A 1 23 ? -7.417 6.856 -13.344 1.00 1.00 93 PRO A N 11
ATOM 7140 C CA . PRO A 1 23 ? -7.046 5.649 -14.082 1.00 1.00 93 PRO A CA 11
ATOM 7141 C C . PRO A 1 23 ? -7.748 5.568 -15.452 1.00 1.00 93 PRO A C 11
ATOM 7142 O O . PRO A 1 23 ? -8.793 6.184 -15.675 1.00 1.00 93 PRO A O 11
ATOM 7153 N N . ALA A 1 24 ? -7.204 4.758 -16.366 1.00 1.00 94 ALA A N 11
ATOM 7154 C CA . ALA A 1 24 ? -7.707 4.631 -17.741 1.00 1.00 94 ALA A CA 11
ATOM 7155 C C . ALA A 1 24 ? -9.165 4.128 -17.829 1.00 1.00 94 ALA A C 11
ATOM 7156 O O . ALA A 1 24 ? -9.938 4.613 -18.659 1.00 1.00 94 ALA A O 11
ATOM 7163 N N . TRP A 1 25 ? -9.573 3.199 -16.950 1.00 1.00 95 TRP A N 11
ATOM 7164 C CA . TRP A 1 25 ? -10.944 2.664 -16.900 1.00 1.00 95 TRP A CA 11
ATOM 7165 C C . TRP A 1 25 ? -12.010 3.697 -16.500 1.00 1.00 95 TRP A C 11
ATOM 7166 O O . TRP A 1 25 ? -13.195 3.475 -16.766 1.00 1.00 95 TRP A O 11
ATOM 7187 N N . LEU A 1 26 ? -11.621 4.841 -15.920 1.00 1.00 96 LEU A N 11
ATOM 7188 C CA . LEU A 1 26 ? -12.560 5.912 -15.574 1.00 1.00 96 LEU A CA 11
ATOM 7189 C C . LEU A 1 26 ? -13.170 6.617 -16.809 1.00 1.00 96 LEU A C 11
ATOM 7190 O O . LEU A 1 26 ? -14.230 7.239 -16.713 1.00 1.00 96 LEU A O 11
ATOM 7206 N N . GLY A 1 27 ? -12.501 6.531 -17.966 1.00 1.00 97 GLY A N 11
ATOM 7207 C CA . GLY A 1 27 ? -12.784 7.287 -19.196 1.00 1.00 97 GLY A CA 11
ATOM 7208 C C . GLY A 1 27 ? -13.965 6.784 -20.037 1.00 1.00 97 GLY A C 11
ATOM 7209 O O . GLY A 1 27 ? -13.820 6.620 -21.251 1.00 1.00 97 GLY A O 11
ATOM 7213 N N . ASN A 1 28 ? -15.122 6.532 -19.413 1.00 1.00 98 ASN A N 11
ATOM 7214 C CA . ASN A 1 28 ? -16.364 6.150 -20.103 1.00 1.00 98 ASN A CA 11
ATOM 7215 C C . ASN A 1 28 ? -17.613 6.760 -19.439 1.00 1.00 98 ASN A C 11
ATOM 7216 O O . ASN A 1 28 ? -18.344 7.519 -20.077 1.00 1.00 98 ASN A O 11
ATOM 7227 N N . ASP A 1 29 ? -17.838 6.470 -18.152 1.00 1.00 99 ASP A N 11
ATOM 7228 C CA . ASP A 1 29 ? -18.961 6.995 -17.363 1.00 1.00 99 ASP A CA 11
ATOM 7229 C C . ASP A 1 29 ? -18.625 6.940 -15.857 1.00 1.00 99 ASP A C 11
ATOM 7230 O O . ASP A 1 29 ? -18.808 5.885 -15.243 1.00 1.00 99 ASP A O 11
ATOM 7239 N N . PRO A 1 30 ? -18.105 8.030 -15.252 1.00 1.00 100 PRO A N 11
ATOM 7240 C CA . PRO A 1 30 ? -17.703 8.090 -13.843 1.00 1.00 100 PRO A CA 11
ATOM 7241 C C . PRO A 1 30 ? -18.708 7.555 -12.804 1.00 1.00 100 PRO A C 11
ATOM 7242 O O . PRO A 1 30 ? -18.298 7.175 -11.711 1.00 1.00 100 PRO A O 11
ATOM 7253 N N . ALA A 1 31 ? -20.011 7.512 -13.110 1.00 1.00 101 ALA A N 11
ATOM 7254 C CA . ALA A 1 31 ? -21.043 6.964 -12.232 1.00 1.00 101 ALA A CA 11
ATOM 7255 C C . ALA A 1 31 ? -21.155 5.419 -12.254 1.00 1.00 101 ALA A C 11
ATOM 7256 O O . ALA A 1 31 ? -21.647 4.833 -11.287 1.00 1.00 101 ALA A O 11
ATOM 7263 N N . ALA A 1 32 ? -20.704 4.746 -13.323 1.00 1.00 102 ALA A N 11
ATOM 7264 C CA . ALA A 1 32 ? -20.933 3.311 -13.574 1.00 1.00 102 ALA A CA 11
ATOM 7265 C C . ALA A 1 32 ? -20.264 2.354 -12.558 1.00 1.00 102 ALA A C 11
ATOM 7266 O O . ALA A 1 32 ? -20.710 1.219 -12.375 1.00 1.00 102 ALA A O 11
ATOM 7273 N N . PHE A 1 33 ? -19.210 2.824 -11.891 1.00 1.00 103 PHE A N 11
ATOM 7274 C CA . PHE A 1 33 ? -18.348 2.078 -10.958 1.00 1.00 103 PHE A CA 11
ATOM 7275 C C . PHE A 1 33 ? -18.118 2.856 -9.639 1.00 1.00 103 PHE A C 11
ATOM 7276 O O . PHE A 1 33 ? -17.205 2.555 -8.868 1.00 1.00 103 PHE A O 11
ATOM 7293 N N . LEU A 1 34 ? -18.890 3.928 -9.422 1.00 1.00 104 LEU A N 11
ATOM 7294 C CA . LEU A 1 34 ? -18.748 4.841 -8.289 1.00 1.00 104 LEU A CA 11
ATOM 7295 C C . LEU A 1 34 ? -19.211 4.168 -6.986 1.00 1.00 104 LEU A C 11
ATOM 7296 O O . LEU A 1 34 ? -20.342 3.681 -6.902 1.00 1.00 104 LEU A O 11
ATOM 7312 N N . ILE A 1 35 ? -18.356 4.173 -5.961 1.00 1.00 105 ILE A N 11
ATOM 7313 C CA . ILE A 1 35 ? -18.710 3.704 -4.614 1.00 1.00 105 ILE A CA 11
ATOM 7314 C C . ILE A 1 35 ? -19.708 4.693 -3.993 1.00 1.00 105 ILE A C 11
ATOM 7315 O O . ILE A 1 35 ? -19.495 5.908 -3.995 1.00 1.00 105 ILE A O 11
ATOM 7331 N N . GLN A 1 36 ? -20.811 4.153 -3.479 1.00 1.00 106 GLN A N 11
ATOM 7332 C CA . GLN A 1 36 ? -21.977 4.894 -2.985 1.00 1.00 106 GLN A CA 11
ATOM 7333 C C . GLN A 1 36 ? -22.630 4.167 -1.793 1.00 1.00 106 GLN A C 11
ATOM 7334 O O . GLN A 1 36 ? -22.513 2.937 -1.700 1.00 1.00 106 GLN A O 11
ATOM 7348 N N . PRO A 1 37 ? -23.303 4.883 -0.870 1.00 1.00 107 PRO A N 11
ATOM 7349 C CA . PRO A 1 37 ? -23.884 4.274 0.323 1.00 1.00 107 PRO A CA 11
ATOM 7350 C C . PRO A 1 37 ? -25.054 3.335 -0.012 1.00 1.00 107 PRO A C 11
ATOM 7351 O O . PRO A 1 37 ? -25.844 3.579 -0.929 1.00 1.00 107 PRO A O 11
ATOM 7362 N N . ASP A 1 38 ? -25.164 2.252 0.764 1.00 1.00 108 ASP A N 11
ATOM 7363 C CA . ASP A 1 38 ? -26.182 1.200 0.627 1.00 1.00 108 ASP A CA 11
ATOM 7364 C C . ASP A 1 38 ? -27.647 1.688 0.721 1.00 1.00 108 ASP A C 11
ATOM 7365 O O . ASP A 1 38 ? -28.556 1.040 0.194 1.00 1.00 108 ASP A O 11
ATOM 7374 N N . LEU A 1 39 ? -27.864 2.850 1.347 1.00 1.00 109 LEU A N 11
ATOM 7375 C CA . LEU A 1 39 ? -29.140 3.545 1.502 1.00 1.00 109 LEU A CA 11
ATOM 7376 C C . LEU A 1 39 ? -28.971 5.064 1.261 1.00 1.00 109 LEU A C 11
ATOM 7377 O O . LEU A 1 39 ? -27.894 5.609 1.536 1.00 1.00 109 LEU A O 11
ATOM 7393 N N . PRO A 1 40 ? -30.009 5.768 0.770 1.00 1.00 110 PRO A N 11
ATOM 7394 C CA . PRO A 1 40 ? -29.943 7.205 0.485 1.00 1.00 110 PRO A CA 11
ATOM 7395 C C . PRO A 1 40 ? -29.821 8.065 1.755 1.00 1.00 110 PRO A C 11
ATOM 7396 O O . PRO A 1 40 ? -30.277 7.690 2.842 1.00 1.00 110 PRO A O 11
ATOM 7407 N N . ALA A 1 41 ? -29.216 9.247 1.600 1.00 1.00 111 ALA A N 11
ATOM 7408 C CA . ALA A 1 41 ? -29.117 10.269 2.645 1.00 1.00 111 ALA A CA 11
ATOM 7409 C C . ALA A 1 41 ? -30.484 10.890 3.008 1.00 1.00 111 ALA A C 11
ATOM 7410 O O . ALA A 1 41 ? -31.459 10.799 2.254 1.00 1.00 111 ALA A O 11
ATOM 7417 N N . ILE A 1 42 ? -30.544 11.601 4.143 1.00 1.00 112 ILE A N 11
ATOM 7418 C CA . ILE A 1 42 ? -31.714 12.367 4.621 1.00 1.00 112 ILE A CA 11
ATOM 7419 C C . ILE A 1 42 ? -31.712 13.741 3.925 1.00 1.00 112 ILE A C 11
ATOM 7420 O O . ILE A 1 42 ? -31.520 14.803 4.522 1.00 1.00 112 ILE A O 11
ATOM 7436 N N . LEU A 1 43 ? -31.845 13.660 2.601 1.00 1.00 113 LEU A N 11
ATOM 7437 C CA . LEU A 1 43 ? -31.674 14.750 1.630 1.00 1.00 113 LEU A CA 11
ATOM 7438 C C . LEU A 1 43 ? -32.785 14.797 0.552 1.00 1.00 113 LEU A C 11
ATOM 7439 O O . LEU A 1 43 ? -32.887 15.777 -0.192 1.00 1.00 113 LEU A O 11
ATOM 7455 N N . GLU A 1 44 ? -33.642 13.768 0.482 1.00 1.00 114 GLU A N 11
ATOM 7456 C CA . GLU A 1 44 ? -34.762 13.629 -0.473 1.00 1.00 114 GLU A CA 11
ATOM 7457 C C . GLU A 1 44 ? -35.971 12.898 0.145 1.00 1.00 114 GLU A C 11
ATOM 7458 O O . GLU A 1 44 ? -37.091 13.457 0.086 1.00 1.00 114 GLU A O 11
ATOM 7470 N N . MET A 1 1 ? -5.881 8.775 12.159 1.00 1.00 71 MET A N 12
ATOM 7471 C CA . MET A 1 1 ? -6.751 9.166 11.009 1.00 1.00 71 MET A CA 12
ATOM 7472 C C . MET A 1 1 ? -6.817 8.059 9.943 1.00 1.00 71 MET A C 12
ATOM 7473 O O . MET A 1 1 ? -5.923 7.211 9.871 1.00 1.00 71 MET A O 12
ATOM 7489 N N . SER A 1 2 ? -7.861 8.075 9.103 1.00 1.00 72 SER A N 12
ATOM 7490 C CA . SER A 1 2 ? -8.150 7.045 8.082 1.00 1.00 72 SER A CA 12
ATOM 7491 C C . SER A 1 2 ? -8.700 7.655 6.781 1.00 1.00 72 SER A C 12
ATOM 7492 O O . SER A 1 2 ? -9.173 8.796 6.769 1.00 1.00 72 SER A O 12
ATOM 7500 N N . THR A 1 3 ? -8.657 6.891 5.683 1.00 1.00 73 THR A N 12
ATOM 7501 C CA . THR A 1 3 ? -9.209 7.266 4.362 1.00 1.00 73 THR A CA 12
ATOM 7502 C C . THR A 1 3 ? -9.824 6.058 3.631 1.00 1.00 73 THR A C 12
ATOM 7503 O O . THR A 1 3 ? -9.607 4.908 4.030 1.00 1.00 73 THR A O 12
ATOM 7514 N N . VAL A 1 4 ? -10.608 6.308 2.576 1.00 1.00 74 VAL A N 12
ATOM 7515 C CA . VAL A 1 4 ? -11.370 5.309 1.798 1.00 1.00 74 VAL A CA 12
ATOM 7516 C C . VAL A 1 4 ? -11.339 5.612 0.287 1.00 1.00 74 VAL A C 12
ATOM 7517 O O . VAL A 1 4 ? -11.201 6.782 -0.094 1.00 1.00 74 VAL A O 12
ATOM 7530 N N . PRO A 1 5 ? -11.498 4.601 -0.595 1.00 1.00 75 PRO A N 12
ATOM 7531 C CA . PRO A 1 5 ? -11.623 4.810 -2.038 1.00 1.00 75 PRO A CA 12
ATOM 7532 C C . PRO A 1 5 ? -12.920 5.534 -2.433 1.00 1.00 75 PRO A C 12
ATOM 7533 O O . PRO A 1 5 ? -13.884 5.609 -1.668 1.00 1.00 75 PRO A O 12
ATOM 7544 N N . LYS A 1 6 ? -12.937 6.024 -3.680 1.00 1.00 76 LYS A N 12
ATOM 7545 C CA . LYS A 1 6 ? -14.074 6.726 -4.312 1.00 1.00 76 LYS A CA 12
ATOM 7546 C C . LYS A 1 6 ? -14.661 5.967 -5.510 1.00 1.00 76 LYS A C 12
ATOM 7547 O O . LYS A 1 6 ? -15.842 6.117 -5.802 1.00 1.00 76 LYS A O 12
ATOM 7566 N N . TYR A 1 7 ? -13.887 5.094 -6.157 1.00 1.00 77 TYR A N 12
ATOM 7567 C CA . TYR A 1 7 ? -14.280 4.361 -7.370 1.00 1.00 77 TYR A CA 12
ATOM 7568 C C . TYR A 1 7 ? -13.772 2.914 -7.312 1.00 1.00 77 TYR A C 12
ATOM 7569 O O . TYR A 1 7 ? -12.683 2.667 -6.788 1.00 1.00 77 TYR A O 12
ATOM 7587 N N . ARG A 1 8 ? -14.520 1.976 -7.903 1.00 1.00 78 ARG A N 12
ATOM 7588 C CA . ARG A 1 8 ? -14.172 0.550 -8.028 1.00 1.00 78 ARG A CA 12
ATOM 7589 C C . ARG A 1 8 ? -14.690 -0.030 -9.353 1.00 1.00 78 ARG A C 12
ATOM 7590 O O . ARG A 1 8 ? -15.897 -0.122 -9.570 1.00 1.00 78 ARG A O 12
ATOM 7611 N N . ASP A 1 9 ? -13.774 -0.445 -10.223 1.00 1.00 79 ASP A N 12
ATOM 7612 C CA . ASP A 1 9 ? -14.065 -1.101 -11.500 1.00 1.00 79 ASP A CA 12
ATOM 7613 C C . ASP A 1 9 ? -14.759 -2.470 -11.290 1.00 1.00 79 ASP A C 12
ATOM 7614 O O . ASP A 1 9 ? -14.162 -3.354 -10.665 1.00 1.00 79 ASP A O 12
ATOM 7623 N N . PRO A 1 10 ? -15.985 -2.700 -11.801 1.00 1.00 80 PRO A N 12
ATOM 7624 C CA . PRO A 1 10 ? -16.721 -3.944 -11.556 1.00 1.00 80 PRO A CA 12
ATOM 7625 C C . PRO A 1 10 ? -16.157 -5.170 -12.301 1.00 1.00 80 PRO A C 12
ATOM 7626 O O . PRO A 1 10 ? -16.416 -6.303 -11.886 1.00 1.00 80 PRO A O 12
ATOM 7637 N N . ALA A 1 11 ? -15.391 -4.973 -13.383 1.00 1.00 81 ALA A N 12
ATOM 7638 C CA . ALA A 1 11 ? -14.843 -6.059 -14.198 1.00 1.00 81 ALA A CA 12
ATOM 7639 C C . ALA A 1 11 ? -13.570 -6.702 -13.599 1.00 1.00 81 ALA A C 12
ATOM 7640 O O . ALA A 1 11 ? -13.307 -7.883 -13.844 1.00 1.00 81 ALA A O 12
ATOM 7647 N N . THR A 1 12 ? -12.793 -5.947 -12.809 1.00 1.00 82 THR A N 12
ATOM 7648 C CA . THR A 1 12 ? -11.458 -6.353 -12.312 1.00 1.00 82 THR A CA 12
ATOM 7649 C C . THR A 1 12 ? -11.223 -6.122 -10.816 1.00 1.00 82 THR A C 12
ATOM 7650 O O . THR A 1 12 ? -10.289 -6.698 -10.251 1.00 1.00 82 THR A O 12
ATOM 7661 N N . GLY A 1 13 ? -12.036 -5.286 -10.155 1.00 1.00 83 GLY A N 12
ATOM 7662 C CA . GLY A 1 13 ? -11.885 -4.931 -8.740 1.00 1.00 83 GLY A CA 12
ATOM 7663 C C . GLY A 1 13 ? -10.845 -3.834 -8.454 1.00 1.00 83 GLY A C 12
ATOM 7664 O O . GLY A 1 13 ? -10.607 -3.519 -7.285 1.00 1.00 83 GLY A O 12
ATOM 7668 N N . LYS A 1 14 ? -10.223 -3.246 -9.491 1.00 1.00 84 LYS A N 12
ATOM 7669 C CA . LYS A 1 14 ? -9.331 -2.071 -9.391 1.00 1.00 84 LYS A CA 12
ATOM 7670 C C . LYS A 1 14 ? -10.055 -0.869 -8.778 1.00 1.00 84 LYS A C 12
ATOM 7671 O O . LYS A 1 14 ? -11.256 -0.704 -8.973 1.00 1.00 84 LYS A O 12
ATOM 7690 N N . THR A 1 15 ? -9.331 -0.004 -8.070 1.00 1.00 85 THR A N 12
ATOM 7691 C CA . THR A 1 15 ? -9.902 1.147 -7.334 1.00 1.00 85 THR A CA 12
ATOM 7692 C C . THR A 1 15 ? -9.145 2.460 -7.564 1.00 1.00 85 THR A C 12
ATOM 7693 O O . THR A 1 15 ? -7.986 2.467 -7.983 1.00 1.00 85 THR A O 12
ATOM 7704 N N . TRP A 1 16 ? -9.811 3.585 -7.267 1.00 1.00 86 TRP A N 12
ATOM 7705 C CA . TRP A 1 16 ? -9.211 4.928 -7.233 1.00 1.00 86 TRP A CA 12
ATOM 7706 C C . TRP A 1 16 ? -9.874 5.796 -6.146 1.00 1.00 86 TRP A C 12
ATOM 7707 O O . TRP A 1 16 ? -10.998 5.507 -5.724 1.00 1.00 86 TRP A O 12
ATOM 7728 N N . SER A 1 17 ? -9.214 6.883 -5.725 1.00 1.00 87 SER A N 12
ATOM 7729 C CA . SER A 1 17 ? -9.608 7.664 -4.529 1.00 1.00 87 SER A CA 12
ATOM 7730 C C . SER A 1 17 ? -9.564 9.196 -4.678 1.00 1.00 87 SER A C 12
ATOM 7731 O O . SER A 1 17 ? -9.565 9.907 -3.672 1.00 1.00 87 SER A O 12
ATOM 7739 N N . GLY A 1 18 ? -9.524 9.728 -5.904 1.00 1.00 88 GLY A N 12
ATOM 7740 C CA . GLY A 1 18 ? -9.581 11.182 -6.143 1.00 1.00 88 GLY A CA 12
ATOM 7741 C C . GLY A 1 18 ? -8.228 11.914 -6.120 1.00 1.00 88 GLY A C 12
ATOM 7742 O O . GLY A 1 18 ? -8.214 13.145 -6.050 1.00 1.00 88 GLY A O 12
ATOM 7746 N N . ARG A 1 19 ? -7.101 11.182 -6.151 1.00 1.00 89 ARG A N 12
ATOM 7747 C CA . ARG A 1 19 ? -5.727 11.715 -6.022 1.00 1.00 89 ARG A CA 12
ATOM 7748 C C . ARG A 1 19 ? -4.756 11.053 -7.015 1.00 1.00 89 ARG A C 12
ATOM 7749 O O . ARG A 1 19 ? -4.905 9.875 -7.344 1.00 1.00 89 ARG A O 12
ATOM 7770 N N . GLY A 1 20 ? -3.747 11.800 -7.469 1.00 1.00 90 GLY A N 12
ATOM 7771 C CA . GLY A 1 20 ? -2.752 11.330 -8.448 1.00 1.00 90 GLY A CA 12
ATOM 7772 C C . GLY A 1 20 ? -3.302 11.167 -9.874 1.00 1.00 90 GLY A C 12
ATOM 7773 O O . GLY A 1 20 ? -4.423 11.585 -10.180 1.00 1.00 90 GLY A O 12
ATOM 7777 N N . ARG A 1 21 ? -2.499 10.563 -10.764 1.00 1.00 91 ARG A N 12
ATOM 7778 C CA . ARG A 1 21 ? -2.896 10.245 -12.152 1.00 1.00 91 ARG A CA 12
ATOM 7779 C C . ARG A 1 21 ? -4.019 9.196 -12.161 1.00 1.00 91 ARG A C 12
ATOM 7780 O O . ARG A 1 21 ? -3.805 8.045 -11.779 1.00 1.00 91 ARG A O 12
ATOM 7801 N N . GLN A 1 22 ? -5.218 9.605 -12.583 1.00 1.00 92 GLN A N 12
ATOM 7802 C CA . GLN A 1 22 ? -6.418 8.758 -12.645 1.00 1.00 92 GLN A CA 12
ATOM 7803 C C . GLN A 1 22 ? -6.222 7.531 -13.577 1.00 1.00 92 GLN A C 12
ATOM 7804 O O . GLN A 1 22 ? -5.825 7.719 -14.734 1.00 1.00 92 GLN A O 12
ATOM 7818 N N . PRO A 1 23 ? -6.508 6.289 -13.127 1.00 1.00 93 PRO A N 12
ATOM 7819 C CA . PRO A 1 23 ? -6.508 5.087 -13.973 1.00 1.00 93 PRO A CA 12
ATOM 7820 C C . PRO A 1 23 ? -7.394 5.183 -15.232 1.00 1.00 93 PRO A C 12
ATOM 7821 O O . PRO A 1 23 ? -8.438 5.838 -15.231 1.00 1.00 93 PRO A O 12
ATOM 7832 N N . ALA A 1 24 ? -7.000 4.487 -16.304 1.00 1.00 94 ALA A N 12
ATOM 7833 C CA . ALA A 1 24 ? -7.617 4.616 -17.631 1.00 1.00 94 ALA A CA 12
ATOM 7834 C C . ALA A 1 24 ? -9.106 4.214 -17.706 1.00 1.00 94 ALA A C 12
ATOM 7835 O O . ALA A 1 24 ? -9.872 4.828 -18.453 1.00 1.00 94 ALA A O 12
ATOM 7842 N N . TRP A 1 25 ? -9.543 3.213 -16.925 1.00 1.00 95 TRP A N 12
ATOM 7843 C CA . TRP A 1 25 ? -10.933 2.719 -16.938 1.00 1.00 95 TRP A CA 12
ATOM 7844 C C . TRP A 1 25 ? -11.973 3.781 -16.553 1.00 1.00 95 TRP A C 12
ATOM 7845 O O . TRP A 1 25 ? -13.108 3.716 -17.028 1.00 1.00 95 TRP A O 12
ATOM 7866 N N . LEU A 1 26 ? -11.589 4.793 -15.763 1.00 1.00 96 LEU A N 12
ATOM 7867 C CA . LEU A 1 26 ? -12.487 5.882 -15.363 1.00 1.00 96 LEU A CA 12
ATOM 7868 C C . LEU A 1 26 ? -12.902 6.811 -16.521 1.00 1.00 96 LEU A C 12
ATOM 7869 O O . LEU A 1 26 ? -13.909 7.508 -16.416 1.00 1.00 96 LEU A O 12
ATOM 7885 N N . GLY A 1 27 ? -12.169 6.803 -17.643 1.00 1.00 97 GLY A N 12
ATOM 7886 C CA . GLY A 1 27 ? -12.418 7.635 -18.828 1.00 1.00 97 GLY A CA 12
ATOM 7887 C C . GLY A 1 27 ? -13.573 7.154 -19.722 1.00 1.00 97 GLY A C 12
ATOM 7888 O O . GLY A 1 27 ? -13.412 7.091 -20.943 1.00 1.00 97 GLY A O 12
ATOM 7892 N N . ASN A 1 28 ? -14.716 6.782 -19.126 1.00 1.00 98 ASN A N 12
ATOM 7893 C CA . ASN A 1 28 ? -15.879 6.215 -19.824 1.00 1.00 98 ASN A CA 12
ATOM 7894 C C . ASN A 1 28 ? -17.214 6.803 -19.314 1.00 1.00 98 ASN A C 12
ATOM 7895 O O . ASN A 1 28 ? -17.837 7.601 -20.015 1.00 1.00 98 ASN A O 12
ATOM 7906 N N . ASP A 1 29 ? -17.642 6.431 -18.100 1.00 1.00 99 ASP A N 12
ATOM 7907 C CA . ASP A 1 29 ? -18.918 6.850 -17.495 1.00 1.00 99 ASP A CA 12
ATOM 7908 C C . ASP A 1 29 ? -18.869 6.720 -15.955 1.00 1.00 99 ASP A C 12
ATOM 7909 O O . ASP A 1 29 ? -19.280 5.686 -15.423 1.00 1.00 99 ASP A O 12
ATOM 7918 N N . PRO A 1 30 ? -18.314 7.717 -15.228 1.00 1.00 100 PRO A N 12
ATOM 7919 C CA . PRO A 1 30 ? -18.048 7.663 -13.785 1.00 1.00 100 PRO A CA 12
ATOM 7920 C C . PRO A 1 30 ? -19.110 7.009 -12.894 1.00 1.00 100 PRO A C 12
ATOM 7921 O O . PRO A 1 30 ? -18.772 6.244 -11.991 1.00 1.00 100 PRO A O 12
ATOM 7932 N N . ALA A 1 31 ? -20.396 7.260 -13.142 1.00 1.00 101 ALA A N 12
ATOM 7933 C CA . ALA A 1 31 ? -21.479 6.717 -12.326 1.00 1.00 101 ALA A CA 12
ATOM 7934 C C . ALA A 1 31 ? -21.604 5.176 -12.354 1.00 1.00 101 ALA A C 12
ATOM 7935 O O . ALA A 1 31 ? -22.176 4.598 -11.425 1.00 1.00 101 ALA A O 12
ATOM 7942 N N . ALA A 1 32 ? -21.052 4.502 -13.372 1.00 1.00 102 ALA A N 12
ATOM 7943 C CA . ALA A 1 32 ? -21.051 3.041 -13.482 1.00 1.00 102 ALA A CA 12
ATOM 7944 C C . ALA A 1 32 ? -20.124 2.340 -12.462 1.00 1.00 102 ALA A C 12
ATOM 7945 O O . ALA A 1 32 ? -20.351 1.173 -12.131 1.00 1.00 102 ALA A O 12
ATOM 7952 N N . PHE A 1 33 ? -19.093 3.038 -11.965 1.00 1.00 103 PHE A N 12
ATOM 7953 C CA . PHE A 1 33 ? -18.063 2.490 -11.067 1.00 1.00 103 PHE A CA 12
ATOM 7954 C C . PHE A 1 33 ? -17.742 3.379 -9.845 1.00 1.00 103 PHE A C 12
ATOM 7955 O O . PHE A 1 33 ? -16.911 3.005 -9.016 1.00 1.00 103 PHE A O 12
ATOM 7972 N N . LEU A 1 34 ? -18.377 4.549 -9.691 1.00 1.00 104 LEU A N 12
ATOM 7973 C CA . LEU A 1 34 ? -18.321 5.338 -8.449 1.00 1.00 104 LEU A CA 12
ATOM 7974 C C . LEU A 1 34 ? -18.868 4.487 -7.291 1.00 1.00 104 LEU A C 12
ATOM 7975 O O . LEU A 1 34 ? -19.928 3.871 -7.424 1.00 1.00 104 LEU A O 12
ATOM 7991 N N . ILE A 1 35 ? -18.184 4.476 -6.147 1.00 1.00 105 ILE A N 12
ATOM 7992 C CA . ILE A 1 35 ? -18.690 3.830 -4.927 1.00 1.00 105 ILE A CA 12
ATOM 7993 C C . ILE A 1 35 ? -19.866 4.661 -4.388 1.00 1.00 105 ILE A C 12
ATOM 7994 O O . ILE A 1 35 ? -19.737 5.867 -4.162 1.00 1.00 105 ILE A O 12
ATOM 8010 N N . GLN A 1 36 ? -21.024 4.014 -4.217 1.00 1.00 106 GLN A N 12
ATOM 8011 C CA . GLN A 1 36 ? -22.319 4.641 -3.918 1.00 1.00 106 GLN A CA 12
ATOM 8012 C C . GLN A 1 36 ? -23.083 3.841 -2.835 1.00 1.00 106 GLN A C 12
ATOM 8013 O O . GLN A 1 36 ? -22.890 2.626 -2.727 1.00 1.00 106 GLN A O 12
ATOM 8027 N N . PRO A 1 37 ? -23.968 4.485 -2.047 1.00 1.00 107 PRO A N 12
ATOM 8028 C CA . PRO A 1 37 ? -24.672 3.849 -0.925 1.00 1.00 107 PRO A CA 12
ATOM 8029 C C . PRO A 1 37 ? -25.879 2.976 -1.330 1.00 1.00 107 PRO A C 12
ATOM 8030 O O . PRO A 1 37 ? -26.513 2.372 -0.464 1.00 1.00 107 PRO A O 12
ATOM 8041 N N . ASP A 1 38 ? -26.212 2.908 -2.628 1.00 1.00 108 ASP A N 12
ATOM 8042 C CA . ASP A 1 38 ? -27.436 2.289 -3.187 1.00 1.00 108 ASP A CA 12
ATOM 8043 C C . ASP A 1 38 ? -28.754 2.723 -2.488 1.00 1.00 108 ASP A C 12
ATOM 8044 O O . ASP A 1 38 ? -29.722 1.963 -2.398 1.00 1.00 108 ASP A O 12
ATOM 8053 N N . LEU A 1 39 ? -28.786 3.966 -1.984 1.00 1.00 109 LEU A N 12
ATOM 8054 C CA . LEU A 1 39 ? -29.891 4.590 -1.242 1.00 1.00 109 LEU A CA 12
ATOM 8055 C C . LEU A 1 39 ? -30.066 6.074 -1.641 1.00 1.00 109 LEU A C 12
ATOM 8056 O O . LEU A 1 39 ? -29.100 6.700 -2.095 1.00 1.00 109 LEU A O 12
ATOM 8072 N N . PRO A 1 40 ? -31.263 6.668 -1.450 1.00 1.00 110 PRO A N 12
ATOM 8073 C CA . PRO A 1 40 ? -31.498 8.094 -1.696 1.00 1.00 110 PRO A CA 12
ATOM 8074 C C . PRO A 1 40 ? -30.757 8.999 -0.695 1.00 1.00 110 PRO A C 12
ATOM 8075 O O . PRO A 1 40 ? -30.442 8.601 0.433 1.00 1.00 110 PRO A O 12
ATOM 8086 N N . ALA A 1 41 ? -30.502 10.240 -1.118 1.00 1.00 111 ALA A N 12
ATOM 8087 C CA . ALA A 1 41 ? -29.765 11.259 -0.364 1.00 1.00 111 ALA A CA 12
ATOM 8088 C C . ALA A 1 41 ? -30.263 12.690 -0.668 1.00 1.00 111 ALA A C 12
ATOM 8089 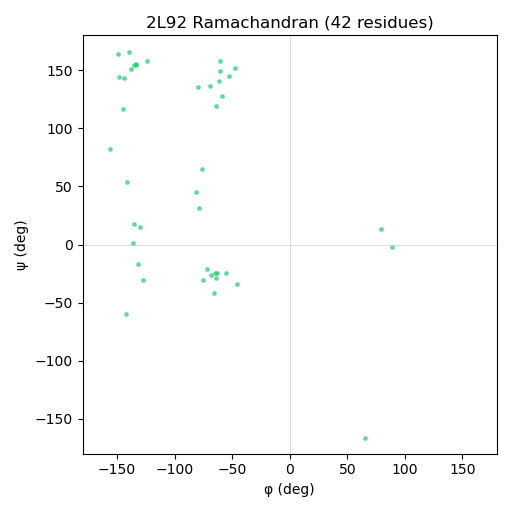O O . ALA A 1 41 ? -30.986 12.919 -1.641 1.00 1.00 111 ALA A O 12
ATOM 8096 N N . ILE A 1 42 ? -29.834 13.667 0.137 1.00 1.00 112 ILE A N 12
ATOM 8097 C CA . ILE A 1 42 ? -30.212 15.090 0.035 1.00 1.00 112 ILE A CA 12
ATOM 8098 C C . ILE A 1 42 ? -29.252 15.793 -0.943 1.00 1.00 112 ILE A C 12
ATOM 8099 O O . ILE A 1 42 ? -28.467 16.676 -0.595 1.00 1.00 112 ILE A O 12
ATOM 8115 N N . LEU A 1 43 ? -29.299 15.300 -2.180 1.00 1.00 113 LEU A N 12
ATOM 8116 C CA . LEU A 1 43 ? -28.438 15.674 -3.315 1.00 1.00 113 LEU A CA 12
ATOM 8117 C C . LEU A 1 43 ? -29.240 16.059 -4.582 1.00 1.00 113 LEU A C 12
ATOM 8118 O O . LEU A 1 43 ? -28.649 16.325 -5.634 1.00 1.00 113 LEU A O 12
ATOM 8134 N N . GLU A 1 44 ? -30.577 16.108 -4.494 1.00 1.00 114 GLU A N 12
ATOM 8135 C CA . GLU A 1 44 ? -31.517 16.453 -5.579 1.00 1.00 114 GLU A CA 12
ATOM 8136 C C . GLU A 1 44 ? -32.753 17.216 -5.060 1.00 1.00 114 GLU A C 12
ATOM 8137 O O . GLU A 1 44 ? -33.028 18.324 -5.577 1.00 1.00 114 GLU A O 12
ATOM 8149 N N . MET A 1 1 ? -4.785 10.645 11.047 1.00 1.00 71 MET A N 13
ATOM 8150 C CA . MET A 1 1 ? -5.003 10.920 9.598 1.00 1.00 71 MET A CA 13
ATOM 8151 C C . MET A 1 1 ? -5.287 9.616 8.834 1.00 1.00 71 MET A C 13
ATOM 8152 O O . MET A 1 1 ? -4.579 8.625 9.023 1.00 1.00 71 MET A O 13
ATOM 8168 N N . SER A 1 2 ? -6.313 9.605 7.977 1.00 1.00 72 SER A N 13
ATOM 8169 C CA . SER A 1 2 ? -6.732 8.440 7.169 1.00 1.00 72 SER A CA 13
ATOM 8170 C C . SER A 1 2 ? -7.383 8.856 5.836 1.00 1.00 72 SER A C 13
ATOM 8171 O O . SER A 1 2 ? -7.687 10.032 5.613 1.00 1.00 72 SER A O 13
ATOM 8179 N N . THR A 1 3 ? -7.588 7.887 4.933 1.00 1.00 73 THR A N 13
ATOM 8180 C CA . THR A 1 3 ? -8.252 8.074 3.624 1.00 1.00 73 THR A CA 13
ATOM 8181 C C . THR A 1 3 ? -9.108 6.853 3.235 1.00 1.00 73 THR A C 13
ATOM 8182 O O . THR A 1 3 ? -8.985 5.785 3.842 1.00 1.00 73 THR A O 13
ATOM 8193 N N . VAL A 1 4 ? -9.983 7.004 2.234 1.00 1.00 74 VAL A N 13
ATOM 8194 C CA . VAL A 1 4 ? -10.923 5.975 1.735 1.00 1.00 74 VAL A CA 13
ATOM 8195 C C . VAL A 1 4 ? -11.038 6.008 0.198 1.00 1.00 74 VAL A C 13
ATOM 8196 O O . VAL A 1 4 ? -10.849 7.068 -0.406 1.00 1.00 74 VAL A O 13
ATOM 8209 N N . PRO A 1 5 ? -11.371 4.880 -0.464 1.00 1.00 75 PRO A N 13
ATOM 8210 C CA . PRO A 1 5 ? -11.647 4.855 -1.902 1.00 1.00 75 PRO A CA 13
ATOM 8211 C C . PRO A 1 5 ? -12.960 5.577 -2.254 1.00 1.00 75 PRO A C 13
ATOM 8212 O O . PRO A 1 5 ? -13.840 5.779 -1.416 1.00 1.00 75 PRO A O 13
ATOM 8223 N N . LYS A 1 6 ? -13.087 5.923 -3.541 1.00 1.00 76 LYS A N 13
ATOM 8224 C CA . LYS A 1 6 ? -14.263 6.588 -4.146 1.00 1.00 76 LYS A CA 13
ATOM 8225 C C . LYS A 1 6 ? -14.782 5.868 -5.398 1.00 1.00 76 LYS A C 13
ATOM 8226 O O . LYS A 1 6 ? -15.966 5.965 -5.707 1.00 1.00 76 LYS A O 13
ATOM 8245 N N . TYR A 1 7 ? -13.938 5.095 -6.081 1.00 1.00 77 TYR A N 13
ATOM 8246 C CA . TYR A 1 7 ? -14.254 4.438 -7.356 1.00 1.00 77 TYR A CA 13
ATOM 8247 C C . TYR A 1 7 ? -13.684 3.015 -7.367 1.00 1.00 77 TYR A C 13
ATOM 8248 O O . TYR A 1 7 ? -12.606 2.782 -6.816 1.00 1.00 77 TYR A O 13
ATOM 8266 N N . ARG A 1 8 ? -14.375 2.073 -8.017 1.00 1.00 78 ARG A N 13
ATOM 8267 C CA . ARG A 1 8 ? -13.939 0.679 -8.183 1.00 1.00 78 ARG A CA 13
ATOM 8268 C C . ARG A 1 8 ? -14.386 0.121 -9.536 1.00 1.00 78 ARG A C 13
ATOM 8269 O O . ARG A 1 8 ? -15.580 0.045 -9.817 1.00 1.00 78 ARG A O 13
ATOM 8290 N N . ASP A 1 9 ? -13.424 -0.287 -10.359 1.00 1.00 79 ASP A N 13
ATOM 8291 C CA . ASP A 1 9 ? -13.649 -0.925 -11.656 1.00 1.00 79 ASP A CA 13
ATOM 8292 C C . ASP A 1 9 ? -14.351 -2.295 -11.500 1.00 1.00 79 ASP A C 13
ATOM 8293 O O . ASP A 1 9 ? -13.750 -3.203 -10.919 1.00 1.00 79 ASP A O 13
ATOM 8302 N N . PRO A 1 10 ? -15.575 -2.508 -12.023 1.00 1.00 80 PRO A N 13
ATOM 8303 C CA . PRO A 1 10 ? -16.279 -3.784 -11.890 1.00 1.00 80 PRO A CA 13
ATOM 8304 C C . PRO A 1 10 ? -15.656 -4.926 -12.720 1.00 1.00 80 PRO A C 13
ATOM 8305 O O . PRO A 1 10 ? -15.901 -6.098 -12.423 1.00 1.00 80 PRO A O 13
ATOM 8316 N N . ALA A 1 11 ? -14.856 -4.613 -13.747 1.00 1.00 81 ALA A N 13
ATOM 8317 C CA . ALA A 1 11 ? -14.251 -5.605 -14.639 1.00 1.00 81 ALA A CA 13
ATOM 8318 C C . ALA A 1 11 ? -13.064 -6.363 -14.003 1.00 1.00 81 ALA A C 13
ATOM 8319 O O . ALA A 1 11 ? -12.858 -7.542 -14.314 1.00 1.00 81 ALA A O 13
ATOM 8326 N N . THR A 1 12 ? -12.306 -5.721 -13.103 1.00 1.00 82 THR A N 13
ATOM 8327 C CA . THR A 1 12 ? -11.084 -6.278 -12.477 1.00 1.00 82 THR A CA 13
ATOM 8328 C C . THR A 1 12 ? -11.031 -6.150 -10.949 1.00 1.00 82 THR A C 13
ATOM 8329 O O . THR A 1 12 ? -10.244 -6.845 -10.303 1.00 1.00 82 THR A O 13
ATOM 8340 N N . GLY A 1 13 ? -11.851 -5.278 -10.349 1.00 1.00 83 GLY A N 13
ATOM 8341 C CA . GLY A 1 13 ? -11.904 -5.023 -8.902 1.00 1.00 83 GLY A CA 13
ATOM 8342 C C . GLY A 1 13 ? -10.951 -3.927 -8.401 1.00 1.00 83 GLY A C 13
ATOM 8343 O O . GLY A 1 13 ? -10.966 -3.629 -7.205 1.00 1.00 83 GLY A O 13
ATOM 8347 N N . LYS A 1 14 ? -10.134 -3.327 -9.277 1.00 1.00 84 LYS A N 13
ATOM 8348 C CA . LYS A 1 14 ? -9.183 -2.239 -8.954 1.00 1.00 84 LYS A CA 13
ATOM 8349 C C . LYS A 1 14 ? -9.892 -0.967 -8.467 1.00 1.00 84 LYS A C 13
ATOM 8350 O O . LYS A 1 14 ? -11.000 -0.667 -8.900 1.00 1.00 84 LYS A O 13
ATOM 8369 N N . THR A 1 15 ? -9.243 -0.204 -7.588 1.00 1.00 85 THR A N 13
ATOM 8370 C CA . THR A 1 15 ? -9.827 0.954 -6.872 1.00 1.00 85 THR A CA 13
ATOM 8371 C C . THR A 1 15 ? -9.066 2.265 -7.106 1.00 1.00 85 THR A C 13
ATOM 8372 O O . THR A 1 15 ? -7.892 2.270 -7.484 1.00 1.00 85 THR A O 13
ATOM 8383 N N . TRP A 1 16 ? -9.748 3.392 -6.857 1.00 1.00 86 TRP A N 13
ATOM 8384 C CA . TRP A 1 16 ? -9.194 4.754 -6.903 1.00 1.00 86 TRP A CA 13
ATOM 8385 C C . TRP A 1 16 ? -9.942 5.681 -5.921 1.00 1.00 86 TRP A C 13
ATOM 8386 O O . TRP A 1 16 ? -11.042 5.357 -5.467 1.00 1.00 86 TRP A O 13
ATOM 8407 N N . SER A 1 17 ? -9.380 6.848 -5.595 1.00 1.00 87 SER A N 13
ATOM 8408 C CA . SER A 1 17 ? -9.848 7.730 -4.502 1.00 1.00 87 SER A CA 13
ATOM 8409 C C . SER A 1 17 ? -9.929 9.228 -4.834 1.00 1.00 87 SER A C 13
ATOM 8410 O O . SER A 1 17 ? -9.927 10.061 -3.925 1.00 1.00 87 SER A O 13
ATOM 8418 N N . GLY A 1 18 ? -10.015 9.601 -6.113 1.00 1.00 88 GLY A N 13
ATOM 8419 C CA . GLY A 1 18 ? -10.290 10.992 -6.524 1.00 1.00 88 GLY A CA 13
ATOM 8420 C C . GLY A 1 18 ? -9.078 11.933 -6.529 1.00 1.00 88 GLY A C 13
ATOM 8421 O O . GLY A 1 18 ? -9.258 13.153 -6.529 1.00 1.00 88 GLY A O 13
ATOM 8425 N N . ARG A 1 19 ? -7.852 11.387 -6.499 1.00 1.00 89 ARG A N 13
ATOM 8426 C CA . ARG A 1 19 ? -6.579 12.134 -6.432 1.00 1.00 89 ARG A CA 13
ATOM 8427 C C . ARG A 1 19 ? -5.487 11.537 -7.330 1.00 1.00 89 ARG A C 13
ATOM 8428 O O . ARG A 1 19 ? -5.557 10.364 -7.700 1.00 1.00 89 ARG A O 13
ATOM 8449 N N . GLY A 1 20 ? -4.483 12.340 -7.679 1.00 1.00 90 GLY A N 13
ATOM 8450 C CA . GLY A 1 20 ? -3.481 11.986 -8.698 1.00 1.00 90 GLY A CA 13
ATOM 8451 C C . GLY A 1 20 ? -4.083 11.862 -10.111 1.00 1.00 90 GLY A C 13
ATOM 8452 O O . GLY A 1 20 ? -5.220 12.275 -10.356 1.00 1.00 90 GLY A O 13
ATOM 8456 N N . ARG A 1 21 ? -3.313 11.303 -11.056 1.00 1.00 91 ARG A N 13
ATOM 8457 C CA . ARG A 1 21 ? -3.768 11.034 -12.435 1.00 1.00 91 ARG A CA 13
ATOM 8458 C C . ARG A 1 21 ? -4.978 10.084 -12.457 1.00 1.00 91 ARG A C 13
ATOM 8459 O O . ARG A 1 21 ? -4.992 9.059 -11.772 1.00 1.00 91 ARG A O 13
ATOM 8480 N N . GLN A 1 22 ? -5.981 10.426 -13.266 1.00 1.00 92 GLN A N 13
ATOM 8481 C CA . GLN A 1 22 ? -7.211 9.640 -13.442 1.00 1.00 92 GLN A CA 13
ATOM 8482 C C . GLN A 1 22 ? -6.906 8.230 -14.005 1.00 1.00 92 GLN A C 13
ATOM 8483 O O . GLN A 1 22 ? -6.133 8.126 -14.965 1.00 1.00 92 GLN A O 13
ATOM 8497 N N . PRO A 1 23 ? -7.511 7.146 -13.476 1.00 1.00 93 PRO A N 13
ATOM 8498 C CA . PRO A 1 23 ? -7.344 5.802 -14.026 1.00 1.00 93 PRO A CA 13
ATOM 8499 C C . PRO A 1 23 ? -8.076 5.642 -15.369 1.00 1.00 93 PRO A C 13
ATOM 8500 O O . PRO A 1 23 ? -9.194 6.129 -15.547 1.00 1.00 93 PRO A O 13
ATOM 8511 N N . ALA A 1 24 ? -7.462 4.921 -16.314 1.00 1.00 94 ALA A N 13
ATOM 8512 C CA . ALA A 1 24 ? -7.964 4.787 -17.689 1.00 1.00 94 ALA A CA 13
ATOM 8513 C C . ALA A 1 24 ? -9.373 4.166 -17.786 1.00 1.00 94 ALA A C 13
ATOM 8514 O O . ALA A 1 24 ? -10.156 4.537 -18.663 1.00 1.00 94 ALA A O 13
ATOM 8521 N N . TRP A 1 25 ? -9.724 3.255 -16.868 1.00 1.00 95 TRP A N 13
ATOM 8522 C CA . TRP A 1 25 ? -11.047 2.616 -16.814 1.00 1.00 95 TRP A CA 13
ATOM 8523 C C . TRP A 1 25 ? -12.208 3.568 -16.475 1.00 1.00 95 TRP A C 13
ATOM 8524 O O . TRP A 1 25 ? -13.356 3.222 -16.759 1.00 1.00 95 TRP A O 13
ATOM 8545 N N . LEU A 1 26 ? -11.945 4.763 -15.923 1.00 1.00 96 LEU A N 13
ATOM 8546 C CA . LEU A 1 26 ? -12.996 5.742 -15.601 1.00 1.00 96 LEU A CA 13
ATOM 8547 C C . LEU A 1 26 ? -13.711 6.321 -16.847 1.00 1.00 96 LEU A C 13
ATOM 8548 O O . LEU A 1 26 ? -14.825 6.839 -16.739 1.00 1.00 96 LEU A O 13
ATOM 8564 N N . GLY A 1 27 ? -13.093 6.229 -18.035 1.00 1.00 97 GLY A N 13
ATOM 8565 C CA . GLY A 1 27 ? -13.676 6.643 -19.320 1.00 1.00 97 GLY A CA 13
ATOM 8566 C C . GLY A 1 27 ? -14.253 8.066 -19.309 1.00 1.00 97 GLY A C 13
ATOM 8567 O O . GLY A 1 27 ? -13.527 9.029 -19.046 1.00 1.00 97 GLY A O 13
ATOM 8571 N N . ASN A 1 28 ? -15.557 8.196 -19.593 1.00 1.00 98 ASN A N 13
ATOM 8572 C CA . ASN A 1 28 ? -16.276 9.478 -19.695 1.00 1.00 98 ASN A CA 13
ATOM 8573 C C . ASN A 1 28 ? -17.587 9.527 -18.870 1.00 1.00 98 ASN A C 13
ATOM 8574 O O . ASN A 1 28 ? -18.370 10.470 -19.012 1.00 1.00 98 ASN A O 13
ATOM 8585 N N . ASP A 1 29 ? -17.845 8.533 -18.007 1.00 1.00 99 ASP A N 13
ATOM 8586 C CA . ASP A 1 29 ? -19.068 8.441 -17.188 1.00 1.00 99 ASP A CA 13
ATOM 8587 C C . ASP A 1 29 ? -18.808 7.749 -15.827 1.00 1.00 99 ASP A C 13
ATOM 8588 O O . ASP A 1 29 ? -19.111 6.561 -15.668 1.00 1.00 99 ASP A O 13
ATOM 8597 N N . PRO A 1 30 ? -18.235 8.469 -14.834 1.00 1.00 100 PRO A N 13
ATOM 8598 C CA . PRO A 1 30 ? -17.882 7.944 -13.505 1.00 1.00 100 PRO A CA 13
ATOM 8599 C C . PRO A 1 30 ? -18.962 7.128 -12.782 1.00 1.00 100 PRO A C 13
ATOM 8600 O O . PRO A 1 30 ? -18.629 6.229 -12.013 1.00 1.00 100 PRO A O 13
ATOM 8611 N N . ALA A 1 31 ? -20.249 7.403 -13.016 1.00 1.00 101 ALA A N 13
ATOM 8612 C CA . ALA A 1 31 ? -21.369 6.734 -12.350 1.00 1.00 101 ALA A CA 13
ATOM 8613 C C . ALA A 1 31 ? -21.393 5.197 -12.510 1.00 1.00 101 ALA A C 13
ATOM 8614 O O . ALA A 1 31 ? -21.954 4.508 -11.656 1.00 1.00 101 ALA A O 13
ATOM 8621 N N . ALA A 1 32 ? -20.765 4.649 -13.559 1.00 1.00 102 ALA A N 13
ATOM 8622 C CA . ALA A 1 32 ? -20.661 3.205 -13.791 1.00 1.00 102 ALA A CA 13
ATOM 8623 C C . ALA A 1 32 ? -19.730 2.460 -12.801 1.00 1.00 102 ALA A C 13
ATOM 8624 O O . ALA A 1 32 ? -19.858 1.244 -12.637 1.00 1.00 102 ALA A O 13
ATOM 8631 N N . PHE A 1 33 ? -18.806 3.172 -12.141 1.00 1.00 103 PHE A N 13
ATOM 8632 C CA . PHE A 1 33 ? -17.769 2.611 -11.248 1.00 1.00 103 PHE A CA 13
ATOM 8633 C C . PHE A 1 33 ? -17.584 3.401 -9.936 1.00 1.00 103 PHE A C 13
ATOM 8634 O O . PHE A 1 33 ? -16.837 2.978 -9.055 1.00 1.00 103 PHE A O 13
ATOM 8651 N N . LEU A 1 34 ? -18.253 4.547 -9.769 1.00 1.00 104 LEU A N 13
ATOM 8652 C CA . LEU A 1 34 ? -18.351 5.277 -8.501 1.00 1.00 104 LEU A CA 13
ATOM 8653 C C . LEU A 1 34 ? -18.909 4.351 -7.406 1.00 1.00 104 LEU A C 13
ATOM 8654 O O . LEU A 1 34 ? -19.925 3.686 -7.619 1.00 1.00 104 LEU A O 13
ATOM 8670 N N . ILE A 1 35 ? -18.275 4.316 -6.233 1.00 1.00 105 ILE A N 13
ATOM 8671 C CA . ILE A 1 35 ? -18.766 3.544 -5.080 1.00 1.00 105 ILE A CA 13
ATOM 8672 C C . ILE A 1 35 ? -20.053 4.205 -4.544 1.00 1.00 105 ILE A C 13
ATOM 8673 O O . ILE A 1 35 ? -20.051 5.379 -4.168 1.00 1.00 105 ILE A O 13
ATOM 8689 N N . GLN A 1 36 ? -21.155 3.447 -4.553 1.00 1.00 106 GLN A N 13
ATOM 8690 C CA . GLN A 1 36 ? -22.529 3.910 -4.292 1.00 1.00 106 GLN A CA 13
ATOM 8691 C C . GLN A 1 36 ? -23.296 2.872 -3.435 1.00 1.00 106 GLN A C 13
ATOM 8692 O O . GLN A 1 36 ? -22.944 1.692 -3.489 1.00 1.00 106 GLN A O 13
ATOM 8706 N N . PRO A 1 37 ? -24.359 3.258 -2.688 1.00 1.00 107 PRO A N 13
ATOM 8707 C CA . PRO A 1 37 ? -25.156 2.360 -1.828 1.00 1.00 107 PRO A CA 13
ATOM 8708 C C . PRO A 1 37 ? -25.746 1.088 -2.463 1.00 1.00 107 PRO A C 13
ATOM 8709 O O . PRO A 1 37 ? -26.175 0.178 -1.749 1.00 1.00 107 PRO A O 13
ATOM 8720 N N . ASP A 1 38 ? -25.756 0.999 -3.796 1.00 1.00 108 ASP A N 13
ATOM 8721 C CA . ASP A 1 38 ? -26.066 -0.208 -4.568 1.00 1.00 108 ASP A CA 13
ATOM 8722 C C . ASP A 1 38 ? -25.127 -1.400 -4.249 1.00 1.00 108 ASP A C 13
ATOM 8723 O O . ASP A 1 38 ? -25.450 -2.557 -4.528 1.00 1.00 108 ASP A O 13
ATOM 8732 N N . LEU A 1 39 ? -23.985 -1.108 -3.619 1.00 1.00 109 LEU A N 13
ATOM 8733 C CA . LEU A 1 39 ? -22.950 -2.014 -3.132 1.00 1.00 109 LEU A CA 13
ATOM 8734 C C . LEU A 1 39 ? -22.571 -1.650 -1.675 1.00 1.00 109 LEU A C 13
ATOM 8735 O O . LEU A 1 39 ? -22.768 -0.503 -1.259 1.00 1.00 109 LEU A O 13
ATOM 8751 N N . PRO A 1 40 ? -22.006 -2.587 -0.886 1.00 1.00 110 PRO A N 13
ATOM 8752 C CA . PRO A 1 40 ? -21.534 -2.304 0.470 1.00 1.00 110 PRO A CA 13
ATOM 8753 C C . PRO A 1 40 ? -20.397 -1.264 0.455 1.00 1.00 110 PRO A C 13
ATOM 8754 O O . PRO A 1 40 ? -19.388 -1.438 -0.236 1.00 1.00 110 PRO A O 13
ATOM 8765 N N . ALA A 1 41 ? -20.567 -0.177 1.212 1.00 1.00 111 ALA A N 13
ATOM 8766 C CA . ALA A 1 41 ? -19.672 0.985 1.229 1.00 1.00 111 ALA A CA 13
ATOM 8767 C C . ALA A 1 41 ? -19.584 1.652 2.620 1.00 1.00 111 ALA A C 13
ATOM 8768 O O . ALA A 1 41 ? -20.366 1.354 3.525 1.00 1.00 111 ALA A O 13
ATOM 8775 N N . ILE A 1 42 ? -18.656 2.607 2.780 1.00 1.00 112 ILE A N 13
ATOM 8776 C CA . ILE A 1 42 ? -18.421 3.410 4.000 1.00 1.00 112 ILE A CA 13
ATOM 8777 C C . ILE A 1 42 ? -19.429 4.569 4.148 1.00 1.00 112 ILE A C 13
ATOM 8778 O O . ILE A 1 42 ? -19.107 5.741 4.333 1.00 1.00 112 ILE A O 13
ATOM 8794 N N . LEU A 1 43 ? -20.701 4.190 4.028 1.00 1.00 113 LEU A N 13
ATOM 8795 C CA . LEU A 1 43 ? -21.885 5.043 4.186 1.00 1.00 113 LEU A CA 13
ATOM 8796 C C . LEU A 1 43 ? -22.126 5.484 5.653 1.00 1.00 113 LEU A C 13
ATOM 8797 O O . LEU A 1 43 ? -22.826 6.472 5.895 1.00 1.00 113 LEU A O 13
ATOM 8813 N N . GLU A 1 44 ? -21.546 4.763 6.623 1.00 1.00 114 GLU A N 13
ATOM 8814 C CA . GLU A 1 44 ? -21.641 5.009 8.079 1.00 1.00 114 GLU A CA 13
ATOM 8815 C C . GLU A 1 44 ? -21.250 6.438 8.519 1.00 1.00 114 GLU A C 13
ATOM 8816 O O . GLU A 1 44 ? -20.153 6.920 8.153 1.00 1.00 114 GLU A O 13
ATOM 8828 N N . MET A 1 1 ? -7.348 8.779 12.703 1.00 1.00 71 MET A N 14
ATOM 8829 C CA . MET A 1 1 ? -7.882 9.186 11.364 1.00 1.00 71 MET A CA 14
ATOM 8830 C C . MET A 1 1 ? -7.801 8.021 10.366 1.00 1.00 71 MET A C 14
ATOM 8831 O O . MET A 1 1 ? -6.893 7.194 10.446 1.00 1.00 71 MET A O 14
ATOM 8847 N N . SER A 1 2 ? -8.743 7.950 9.418 1.00 1.00 72 SER A N 14
ATOM 8848 C CA . SER A 1 2 ? -8.793 6.938 8.344 1.00 1.00 72 SER A CA 14
ATOM 8849 C C . SER A 1 2 ? -9.482 7.482 7.072 1.00 1.00 72 SER A C 14
ATOM 8850 O O . SER A 1 2 ? -10.109 8.547 7.105 1.00 1.00 72 SER A O 14
ATOM 8858 N N . THR A 1 3 ? -9.359 6.765 5.950 1.00 1.00 73 THR A N 14
ATOM 8859 C CA . THR A 1 3 ? -9.949 7.111 4.641 1.00 1.00 73 THR A CA 14
ATOM 8860 C C . THR A 1 3 ? -10.339 5.856 3.832 1.00 1.00 73 THR A C 14
ATOM 8861 O O . THR A 1 3 ? -9.922 4.743 4.166 1.00 1.00 73 THR A O 14
ATOM 8872 N N . VAL A 1 4 ? -11.138 6.024 2.770 1.00 1.00 74 VAL A N 14
ATOM 8873 C CA . VAL A 1 4 ? -11.661 4.950 1.898 1.00 1.00 74 VAL A CA 14
ATOM 8874 C C . VAL A 1 4 ? -11.660 5.365 0.412 1.00 1.00 74 VAL A C 14
ATOM 8875 O O . VAL A 1 4 ? -11.696 6.566 0.117 1.00 1.00 74 VAL A O 14
ATOM 8888 N N . PRO A 1 5 ? -11.631 4.407 -0.542 1.00 1.00 75 PRO A N 14
ATOM 8889 C CA . PRO A 1 5 ? -11.797 4.678 -1.972 1.00 1.00 75 PRO A CA 14
ATOM 8890 C C . PRO A 1 5 ? -13.059 5.469 -2.347 1.00 1.00 75 PRO A C 14
ATOM 8891 O O . PRO A 1 5 ? -14.058 5.493 -1.624 1.00 1.00 75 PRO A O 14
ATOM 8902 N N . LYS A 1 6 ? -13.018 6.049 -3.553 1.00 1.00 76 LYS A N 14
ATOM 8903 C CA . LYS A 1 6 ? -14.116 6.784 -4.216 1.00 1.00 76 LYS A CA 14
ATOM 8904 C C . LYS A 1 6 ? -14.684 6.017 -5.422 1.00 1.00 76 LYS A C 14
ATOM 8905 O O . LYS A 1 6 ? -15.854 6.171 -5.759 1.00 1.00 76 LYS A O 14
ATOM 8924 N N . TYR A 1 7 ? -13.889 5.125 -6.019 1.00 1.00 77 TYR A N 14
ATOM 8925 C CA . TYR A 1 7 ? -14.238 4.340 -7.208 1.00 1.00 77 TYR A CA 14
ATOM 8926 C C . TYR A 1 7 ? -13.778 2.882 -7.095 1.00 1.00 77 TYR A C 14
ATOM 8927 O O . TYR A 1 7 ? -12.736 2.602 -6.502 1.00 1.00 77 TYR A O 14
ATOM 8945 N N . ARG A 1 8 ? -14.511 1.981 -7.759 1.00 1.00 78 ARG A N 14
ATOM 8946 C CA . ARG A 1 8 ? -14.166 0.571 -7.977 1.00 1.00 78 ARG A CA 14
ATOM 8947 C C . ARG A 1 8 ? -14.627 0.126 -9.371 1.00 1.00 78 ARG A C 14
ATOM 8948 O O . ARG A 1 8 ? -15.821 0.101 -9.656 1.00 1.00 78 ARG A O 14
ATOM 8969 N N . ASP A 1 9 ? -13.678 -0.238 -10.226 1.00 1.00 79 ASP A N 14
ATOM 8970 C CA . ASP A 1 9 ? -13.911 -0.797 -11.560 1.00 1.00 79 ASP A CA 14
ATOM 8971 C C . ASP A 1 9 ? -14.629 -2.166 -11.472 1.00 1.00 79 ASP A C 14
ATOM 8972 O O . ASP A 1 9 ? -14.045 -3.109 -10.926 1.00 1.00 79 ASP A O 14
ATOM 8981 N N . PRO A 1 10 ? -15.852 -2.339 -12.011 1.00 1.00 80 PRO A N 14
ATOM 8982 C CA . PRO A 1 10 ? -16.583 -3.604 -11.912 1.00 1.00 80 PRO A CA 14
ATOM 8983 C C . PRO A 1 10 ? -15.982 -4.735 -12.770 1.00 1.00 80 PRO A C 14
ATOM 8984 O O . PRO A 1 10 ? -16.247 -5.910 -12.499 1.00 1.00 80 PRO A O 14
ATOM 8995 N N . ALA A 1 11 ? -15.178 -4.413 -13.793 1.00 1.00 81 ALA A N 14
ATOM 8996 C CA . ALA A 1 11 ? -14.592 -5.401 -14.704 1.00 1.00 81 ALA A CA 14
ATOM 8997 C C . ALA A 1 11 ? -13.408 -6.183 -14.092 1.00 1.00 81 ALA A C 14
ATOM 8998 O O . ALA A 1 11 ? -13.225 -7.361 -14.413 1.00 1.00 81 ALA A O 14
ATOM 9005 N N . THR A 1 12 ? -12.624 -5.558 -13.202 1.00 1.00 82 THR A N 14
ATOM 9006 C CA . THR A 1 12 ? -11.374 -6.126 -12.644 1.00 1.00 82 THR A CA 14
ATOM 9007 C C . THR A 1 12 ? -11.228 -6.005 -11.120 1.00 1.00 82 THR A C 14
ATOM 9008 O O . THR A 1 12 ? -10.391 -6.692 -10.531 1.00 1.00 82 THR A O 14
ATOM 9019 N N . GLY A 1 13 ? -12.020 -5.146 -10.466 1.00 1.00 83 GLY A N 14
ATOM 9020 C CA . GLY A 1 13 ? -11.968 -4.903 -9.017 1.00 1.00 83 GLY A CA 14
ATOM 9021 C C . GLY A 1 13 ? -10.951 -3.839 -8.572 1.00 1.00 83 GLY A C 14
ATOM 9022 O O . GLY A 1 13 ? -10.828 -3.591 -7.370 1.00 1.00 83 GLY A O 14
ATOM 9026 N N . LYS A 1 14 ? -10.230 -3.202 -9.507 1.00 1.00 84 LYS A N 14
ATOM 9027 C CA . LYS A 1 14 ? -9.313 -2.069 -9.253 1.00 1.00 84 LYS A CA 14
ATOM 9028 C C . LYS A 1 14 ? -10.042 -0.879 -8.620 1.00 1.00 84 LYS A C 14
ATOM 9029 O O . LYS A 1 14 ? -11.217 -0.650 -8.901 1.00 1.00 84 LYS A O 14
ATOM 9048 N N . THR A 1 15 ? -9.346 -0.097 -7.797 1.00 1.00 85 THR A N 14
ATOM 9049 C CA . THR A 1 15 ? -9.924 1.016 -7.015 1.00 1.00 85 THR A CA 14
ATOM 9050 C C . THR A 1 15 ? -9.110 2.311 -7.117 1.00 1.00 85 THR A C 14
ATOM 9051 O O . THR A 1 15 ? -7.921 2.296 -7.446 1.00 1.00 85 THR A O 14
ATOM 9062 N N . TRP A 1 16 ? -9.764 3.444 -6.827 1.00 1.00 86 TRP A N 14
ATOM 9063 C CA . TRP A 1 16 ? -9.162 4.787 -6.821 1.00 1.00 86 TRP A CA 14
ATOM 9064 C C . TRP A 1 16 ? -9.896 5.722 -5.841 1.00 1.00 86 TRP A C 14
ATOM 9065 O O . TRP A 1 16 ? -11.038 5.441 -5.467 1.00 1.00 86 TRP A O 14
ATOM 9086 N N . SER A 1 17 ? -9.285 6.849 -5.454 1.00 1.00 87 SER A N 14
ATOM 9087 C CA . SER A 1 17 ? -9.765 7.706 -4.347 1.00 1.00 87 SER A CA 14
ATOM 9088 C C . SER A 1 17 ? -9.816 9.218 -4.635 1.00 1.00 87 SER A C 14
ATOM 9089 O O . SER A 1 17 ? -9.926 10.016 -3.702 1.00 1.00 87 SER A O 14
ATOM 9097 N N . GLY A 1 18 ? -9.748 9.638 -5.903 1.00 1.00 88 GLY A N 14
ATOM 9098 C CA . GLY A 1 18 ? -9.939 11.048 -6.289 1.00 1.00 88 GLY A CA 14
ATOM 9099 C C . GLY A 1 18 ? -8.670 11.917 -6.300 1.00 1.00 88 GLY A C 14
ATOM 9100 O O . GLY A 1 18 ? -8.786 13.143 -6.338 1.00 1.00 88 GLY A O 14
ATOM 9104 N N . ARG A 1 19 ? -7.473 11.310 -6.249 1.00 1.00 89 ARG A N 14
ATOM 9105 C CA . ARG A 1 19 ? -6.163 12.004 -6.201 1.00 1.00 89 ARG A CA 14
ATOM 9106 C C . ARG A 1 19 ? -5.145 11.377 -7.164 1.00 1.00 89 ARG A C 14
ATOM 9107 O O . ARG A 1 19 ? -5.212 10.182 -7.453 1.00 1.00 89 ARG A O 14
ATOM 9128 N N . GLY A 1 20 ? -4.193 12.176 -7.649 1.00 1.00 90 GLY A N 14
ATOM 9129 C CA . GLY A 1 20 ? -3.263 11.778 -8.716 1.00 1.00 90 GLY A CA 14
ATOM 9130 C C . GLY A 1 20 ? -3.943 11.639 -10.091 1.00 1.00 90 GLY A C 14
ATOM 9131 O O . GLY A 1 20 ? -5.091 12.058 -10.279 1.00 1.00 90 GLY A O 14
ATOM 9135 N N . ARG A 1 21 ? -3.227 11.061 -11.069 1.00 1.00 91 ARG A N 14
ATOM 9136 C CA . ARG A 1 21 ? -3.746 10.791 -12.428 1.00 1.00 91 ARG A CA 14
ATOM 9137 C C . ARG A 1 21 ? -4.961 9.850 -12.393 1.00 1.00 91 ARG A C 14
ATOM 9138 O O . ARG A 1 21 ? -4.927 8.803 -11.742 1.00 1.00 91 ARG A O 14
ATOM 9159 N N . GLN A 1 22 ? -6.025 10.215 -13.112 1.00 1.00 92 GLN A N 14
ATOM 9160 C CA . GLN A 1 22 ? -7.272 9.440 -13.183 1.00 1.00 92 GLN A CA 14
ATOM 9161 C C . GLN A 1 22 ? -7.061 8.080 -13.906 1.00 1.00 92 GLN A C 14
ATOM 9162 O O . GLN A 1 22 ? -6.430 8.062 -14.969 1.00 1.00 92 GLN A O 14
ATOM 9176 N N . PRO A 1 23 ? -7.581 6.949 -13.382 1.00 1.00 93 PRO A N 14
ATOM 9177 C CA . PRO A 1 23 ? -7.524 5.635 -14.039 1.00 1.00 93 PRO A CA 14
ATOM 9178 C C . PRO A 1 23 ? -8.097 5.598 -15.469 1.00 1.00 93 PRO A C 14
ATOM 9179 O O . PRO A 1 23 ? -9.084 6.269 -15.776 1.00 1.00 93 PRO A O 14
ATOM 9190 N N . ALA A 1 24 ? -7.524 4.753 -16.334 1.00 1.00 94 ALA A N 14
ATOM 9191 C CA . ALA A 1 24 ? -7.900 4.656 -17.751 1.00 1.00 94 ALA A CA 14
ATOM 9192 C C . ALA A 1 24 ? -9.341 4.156 -17.988 1.00 1.00 94 ALA A C 14
ATOM 9193 O O . ALA A 1 24 ? -10.021 4.642 -18.896 1.00 1.00 94 ALA A O 14
ATOM 9200 N N . TRP A 1 25 ? -9.830 3.219 -17.163 1.00 1.00 95 TRP A N 14
ATOM 9201 C CA . TRP A 1 25 ? -11.212 2.705 -17.218 1.00 1.00 95 TRP A CA 14
ATOM 9202 C C . TRP A 1 25 ? -12.268 3.772 -16.889 1.00 1.00 95 TRP A C 14
ATOM 9203 O O . TRP A 1 25 ? -13.376 3.732 -17.425 1.00 1.00 95 TRP A O 14
ATOM 9224 N N . LEU A 1 26 ? -11.919 4.731 -16.025 1.00 1.00 96 LEU A N 14
ATOM 9225 C CA . LEU A 1 26 ? -12.841 5.712 -15.447 1.00 1.00 96 LEU A CA 14
ATOM 9226 C C . LEU A 1 26 ? -13.264 6.807 -16.450 1.00 1.00 96 LEU A C 14
ATOM 9227 O O . LEU A 1 26 ? -14.391 7.296 -16.400 1.00 1.00 96 LEU A O 14
ATOM 9243 N N . GLY A 1 27 ? -12.376 7.166 -17.385 1.00 1.00 97 GLY A N 14
ATOM 9244 C CA . GLY A 1 27 ? -12.477 8.316 -18.298 1.00 1.00 97 GLY A CA 14
ATOM 9245 C C . GLY A 1 27 ? -13.537 8.249 -19.412 1.00 1.00 97 GLY A C 14
ATOM 9246 O O . GLY A 1 27 ? -13.223 8.543 -20.569 1.00 1.00 97 GLY A O 14
ATOM 9250 N N . ASN A 1 28 ? -14.777 7.868 -19.086 1.00 1.00 98 ASN A N 14
ATOM 9251 C CA . ASN A 1 28 ? -15.920 7.857 -20.008 1.00 1.00 98 ASN A CA 14
ATOM 9252 C C . ASN A 1 28 ? -17.254 8.215 -19.316 1.00 1.00 98 ASN A C 14
ATOM 9253 O O . ASN A 1 28 ? -17.978 9.082 -19.807 1.00 1.00 98 ASN A O 14
ATOM 9264 N N . ASP A 1 29 ? -17.578 7.569 -18.185 1.00 1.00 99 ASP A N 14
ATOM 9265 C CA . ASP A 1 29 ? -18.869 7.703 -17.491 1.00 1.00 99 ASP A CA 14
ATOM 9266 C C . ASP A 1 29 ? -18.784 7.310 -15.991 1.00 1.00 99 ASP A C 14
ATOM 9267 O O . ASP A 1 29 ? -19.157 6.192 -15.624 1.00 1.00 99 ASP A O 14
ATOM 9276 N N . PRO A 1 30 ? -18.290 8.211 -15.103 1.00 1.00 100 PRO A N 14
ATOM 9277 C CA . PRO A 1 30 ? -18.042 7.977 -13.667 1.00 1.00 100 PRO A CA 14
ATOM 9278 C C . PRO A 1 30 ? -19.075 7.145 -12.893 1.00 1.00 100 PRO A C 14
ATOM 9279 O O . PRO A 1 30 ? -18.700 6.319 -12.060 1.00 1.00 100 PRO A O 14
ATOM 9290 N N . ALA A 1 31 ? -20.371 7.315 -13.174 1.00 1.00 101 ALA A N 14
ATOM 9291 C CA . ALA A 1 31 ? -21.450 6.595 -12.497 1.00 1.00 101 ALA A CA 14
ATOM 9292 C C . ALA A 1 31 ? -21.369 5.052 -12.609 1.00 1.00 101 ALA A C 14
ATOM 9293 O O . ALA A 1 31 ? -21.922 4.352 -11.756 1.00 1.00 101 ALA A O 14
ATOM 9300 N N . ALA A 1 32 ? -20.675 4.509 -13.618 1.00 1.00 102 ALA A N 14
ATOM 9301 C CA . ALA A 1 32 ? -20.470 3.065 -13.782 1.00 1.00 102 ALA A CA 14
ATOM 9302 C C . ALA A 1 32 ? -19.555 2.423 -12.711 1.00 1.00 102 ALA A C 14
ATOM 9303 O O . ALA A 1 32 ? -19.619 1.209 -12.499 1.00 1.00 102 ALA A O 14
ATOM 9310 N N . PHE A 1 33 ? -18.715 3.221 -12.039 1.00 1.00 103 PHE A N 14
ATOM 9311 C CA . PHE A 1 33 ? -17.680 2.746 -11.100 1.00 1.00 103 PHE A CA 14
ATOM 9312 C C . PHE A 1 33 ? -17.551 3.587 -9.815 1.00 1.00 103 PHE A C 14
ATOM 9313 O O . PHE A 1 33 ? -16.832 3.188 -8.899 1.00 1.00 103 PHE A O 14
ATOM 9330 N N . LEU A 1 34 ? -18.230 4.733 -9.708 1.00 1.00 104 LEU A N 14
ATOM 9331 C CA . LEU A 1 34 ? -18.355 5.497 -8.460 1.00 1.00 104 LEU A CA 14
ATOM 9332 C C . LEU A 1 34 ? -18.933 4.622 -7.334 1.00 1.00 104 LEU A C 14
ATOM 9333 O O . LEU A 1 34 ? -19.982 3.994 -7.501 1.00 1.00 104 LEU A O 14
ATOM 9349 N N . ILE A 1 35 ? -18.271 4.614 -6.173 1.00 1.00 105 ILE A N 14
ATOM 9350 C CA . ILE A 1 35 ? -18.791 3.977 -4.952 1.00 1.00 105 ILE A CA 14
ATOM 9351 C C . ILE A 1 35 ? -19.894 4.869 -4.364 1.00 1.00 105 ILE A C 14
ATOM 9352 O O . ILE A 1 35 ? -19.720 6.081 -4.233 1.00 1.00 105 ILE A O 14
ATOM 9368 N N . GLN A 1 36 ? -21.039 4.273 -4.026 1.00 1.00 106 GLN A N 14
ATOM 9369 C CA . GLN A 1 36 ? -22.236 4.941 -3.487 1.00 1.00 106 GLN A CA 14
ATOM 9370 C C . GLN A 1 36 ? -22.847 4.098 -2.336 1.00 1.00 106 GLN A C 14
ATOM 9371 O O . GLN A 1 36 ? -22.662 2.877 -2.316 1.00 1.00 106 GLN A O 14
ATOM 9385 N N . PRO A 1 37 ? -23.576 4.710 -1.378 1.00 1.00 107 PRO A N 14
ATOM 9386 C CA . PRO A 1 37 ? -23.997 4.031 -0.142 1.00 1.00 107 PRO A CA 14
ATOM 9387 C C . PRO A 1 37 ? -25.139 3.010 -0.283 1.00 1.00 107 PRO A C 14
ATOM 9388 O O . PRO A 1 37 ? -25.270 2.122 0.561 1.00 1.00 107 PRO A O 14
ATOM 9399 N N . ASP A 1 38 ? -25.944 3.119 -1.342 1.00 1.00 108 ASP A N 14
ATOM 9400 C CA . ASP A 1 38 ? -27.026 2.185 -1.691 1.00 1.00 108 ASP A CA 14
ATOM 9401 C C . ASP A 1 38 ? -27.565 2.384 -3.119 1.00 1.00 108 ASP A C 14
ATOM 9402 O O . ASP A 1 38 ? -27.757 1.419 -3.862 1.00 1.00 108 ASP A O 14
ATOM 9411 N N . LEU A 1 39 ? -27.763 3.651 -3.506 1.00 1.00 109 LEU A N 14
ATOM 9412 C CA . LEU A 1 39 ? -28.242 4.101 -4.811 1.00 1.00 109 LEU A CA 14
ATOM 9413 C C . LEU A 1 39 ? -27.527 5.418 -5.205 1.00 1.00 109 LEU A C 14
ATOM 9414 O O . LEU A 1 39 ? -27.333 6.264 -4.325 1.00 1.00 109 LEU A O 14
ATOM 9430 N N . PRO A 1 40 ? -27.116 5.617 -6.476 1.00 1.00 110 PRO A N 14
ATOM 9431 C CA . PRO A 1 40 ? -26.452 6.845 -6.920 1.00 1.00 110 PRO A CA 14
ATOM 9432 C C . PRO A 1 40 ? -27.194 8.146 -6.584 1.00 1.00 110 PRO A C 14
ATOM 9433 O O . PRO A 1 40 ? -28.402 8.262 -6.800 1.00 1.00 110 PRO A O 14
ATOM 9444 N N . ALA A 1 41 ? -26.444 9.167 -6.154 1.00 1.00 111 ALA A N 14
ATOM 9445 C CA . ALA A 1 41 ? -26.904 10.550 -5.949 1.00 1.00 111 ALA A CA 14
ATOM 9446 C C . ALA A 1 41 ? -27.090 11.332 -7.276 1.00 1.00 111 ALA A C 14
ATOM 9447 O O . ALA A 1 41 ? -26.726 12.502 -7.400 1.00 1.00 111 ALA A O 14
ATOM 9454 N N . ILE A 1 42 ? -27.625 10.642 -8.288 1.00 1.00 112 ILE A N 14
ATOM 9455 C CA . ILE A 1 42 ? -27.767 11.067 -9.691 1.00 1.00 112 ILE A CA 14
ATOM 9456 C C . ILE A 1 42 ? -29.153 10.609 -10.173 1.00 1.00 112 ILE A C 14
ATOM 9457 O O . ILE A 1 42 ? -29.305 9.693 -10.985 1.00 1.00 112 ILE A O 14
ATOM 9473 N N . LEU A 1 43 ? -30.177 11.219 -9.567 1.00 1.00 113 LEU A N 14
ATOM 9474 C CA . LEU A 1 43 ? -31.589 10.814 -9.681 1.00 1.00 113 LEU A CA 14
ATOM 9475 C C . LEU A 1 43 ? -32.572 12.003 -9.836 1.00 1.00 113 LEU A C 14
ATOM 9476 O O . LEU A 1 43 ? -33.787 11.800 -9.929 1.00 1.00 113 LEU A O 14
ATOM 9492 N N . GLU A 1 44 ? -32.064 13.243 -9.896 1.00 1.00 114 GLU A N 14
ATOM 9493 C CA . GLU A 1 44 ? -32.840 14.497 -10.021 1.00 1.00 114 GLU A CA 14
ATOM 9494 C C . GLU A 1 44 ? -32.093 15.566 -10.849 1.00 1.00 114 GLU A C 14
ATOM 9495 O O . GLU A 1 44 ? -30.919 15.868 -10.535 1.00 1.00 114 GLU A O 14
ATOM 9507 N N . MET A 1 1 ? -5.247 8.785 11.720 1.00 1.00 71 MET A N 15
ATOM 9508 C CA . MET A 1 1 ? -5.716 9.298 10.398 1.00 1.00 71 MET A CA 15
ATOM 9509 C C . MET A 1 1 ? -5.894 8.137 9.407 1.00 1.00 71 MET A C 15
ATOM 9510 O O . MET A 1 1 ? -5.015 7.279 9.303 1.00 1.00 71 MET A O 15
ATOM 9526 N N . SER A 1 2 ? -7.020 8.113 8.680 1.00 1.00 72 SER A N 15
ATOM 9527 C CA . SER A 1 2 ? -7.420 7.019 7.769 1.00 1.00 72 SER A CA 15
ATOM 9528 C C . SER A 1 2 ? -8.110 7.549 6.501 1.00 1.00 72 SER A C 15
ATOM 9529 O O . SER A 1 2 ? -8.652 8.657 6.498 1.00 1.00 72 SER A O 15
ATOM 9537 N N . THR A 1 3 ? -8.124 6.742 5.435 1.00 1.00 73 THR A N 15
ATOM 9538 C CA . THR A 1 3 ? -8.704 7.076 4.117 1.00 1.00 73 THR A CA 15
ATOM 9539 C C . THR A 1 3 ? -9.474 5.890 3.508 1.00 1.00 73 THR A C 15
ATOM 9540 O O . THR A 1 3 ? -9.330 4.745 3.945 1.00 1.00 73 THR A O 15
ATOM 9551 N N . VAL A 1 4 ? -10.309 6.165 2.494 1.00 1.00 74 VAL A N 15
ATOM 9552 C CA . VAL A 1 4 ? -11.160 5.183 1.782 1.00 1.00 74 VAL A CA 15
ATOM 9553 C C . VAL A 1 4 ? -11.202 5.464 0.266 1.00 1.00 74 VAL A C 15
ATOM 9554 O O . VAL A 1 4 ? -11.013 6.615 -0.144 1.00 1.00 74 VAL A O 15
ATOM 9567 N N . PRO A 1 5 ? -11.468 4.454 -0.589 1.00 1.00 75 PRO A N 15
ATOM 9568 C CA . PRO A 1 5 ? -11.695 4.664 -2.021 1.00 1.00 75 PRO A CA 15
ATOM 9569 C C . PRO A 1 5 ? -13.015 5.401 -2.309 1.00 1.00 75 PRO A C 15
ATOM 9570 O O . PRO A 1 5 ? -13.929 5.456 -1.482 1.00 1.00 75 PRO A O 15
ATOM 9581 N N . LYS A 1 6 ? -13.117 5.913 -3.541 1.00 1.00 76 LYS A N 15
ATOM 9582 C CA . LYS A 1 6 ? -14.313 6.557 -4.122 1.00 1.00 76 LYS A CA 15
ATOM 9583 C C . LYS A 1 6 ? -14.826 5.842 -5.374 1.00 1.00 76 LYS A C 15
ATOM 9584 O O . LYS A 1 6 ? -16.000 5.963 -5.701 1.00 1.00 76 LYS A O 15
ATOM 9603 N N . TYR A 1 7 ? -13.985 5.046 -6.041 1.00 1.00 77 TYR A N 15
ATOM 9604 C CA . TYR A 1 7 ? -14.304 4.401 -7.318 1.00 1.00 77 TYR A CA 15
ATOM 9605 C C . TYR A 1 7 ? -13.729 2.979 -7.343 1.00 1.00 77 TYR A C 15
ATOM 9606 O O . TYR A 1 7 ? -12.623 2.758 -6.843 1.00 1.00 77 TYR A O 15
ATOM 9624 N N . ARG A 1 8 ? -14.446 2.023 -7.946 1.00 1.00 78 ARG A N 15
ATOM 9625 C CA . ARG A 1 8 ? -13.993 0.637 -8.132 1.00 1.00 78 ARG A CA 15
ATOM 9626 C C . ARG A 1 8 ? -14.510 0.052 -9.449 1.00 1.00 78 ARG A C 15
ATOM 9627 O O . ARG A 1 8 ? -15.716 -0.066 -9.648 1.00 1.00 78 ARG A O 15
ATOM 9648 N N . ASP A 1 9 ? -13.595 -0.331 -10.332 1.00 1.00 79 ASP A N 15
ATOM 9649 C CA . ASP A 1 9 ? -13.885 -1.007 -11.598 1.00 1.00 79 ASP A CA 15
ATOM 9650 C C . ASP A 1 9 ? -14.512 -2.401 -11.365 1.00 1.00 79 ASP A C 15
ATOM 9651 O O . ASP A 1 9 ? -13.846 -3.268 -10.790 1.00 1.00 79 ASP A O 15
ATOM 9660 N N . PRO A 1 10 ? -15.755 -2.677 -11.807 1.00 1.00 80 PRO A N 15
ATOM 9661 C CA . PRO A 1 10 ? -16.399 -3.975 -11.587 1.00 1.00 80 PRO A CA 15
ATOM 9662 C C . PRO A 1 10 ? -15.817 -5.110 -12.449 1.00 1.00 80 PRO A C 15
ATOM 9663 O O . PRO A 1 10 ? -15.998 -6.285 -12.118 1.00 1.00 80 PRO A O 15
ATOM 9674 N N . ALA A 1 11 ? -15.125 -4.786 -13.549 1.00 1.00 81 ALA A N 15
ATOM 9675 C CA . ALA A 1 11 ? -14.565 -5.766 -14.484 1.00 1.00 81 ALA A CA 15
ATOM 9676 C C . ALA A 1 11 ? -13.299 -6.476 -13.948 1.00 1.00 81 ALA A C 15
ATOM 9677 O O . ALA A 1 11 ? -13.059 -7.638 -14.286 1.00 1.00 81 ALA A O 15
ATOM 9684 N N . THR A 1 12 ? -12.513 -5.806 -13.092 1.00 1.00 82 THR A N 15
ATOM 9685 C CA . THR A 1 12 ? -11.220 -6.296 -12.567 1.00 1.00 82 THR A CA 15
ATOM 9686 C C . THR A 1 12 ? -11.060 -6.166 -11.047 1.00 1.00 82 THR A C 15
ATOM 9687 O O . THR A 1 12 ? -10.226 -6.860 -10.458 1.00 1.00 82 THR A O 15
ATOM 9698 N N . GLY A 1 13 ? -11.837 -5.292 -10.394 1.00 1.00 83 GLY A N 15
ATOM 9699 C CA . GLY A 1 13 ? -11.779 -5.028 -8.952 1.00 1.00 83 GLY A CA 15
ATOM 9700 C C . GLY A 1 13 ? -10.844 -3.880 -8.538 1.00 1.00 83 GLY A C 15
ATOM 9701 O O . GLY A 1 13 ? -10.788 -3.567 -7.348 1.00 1.00 83 GLY A O 15
ATOM 9705 N N . LYS A 1 14 ? -10.120 -3.255 -9.481 1.00 1.00 84 LYS A N 15
ATOM 9706 C CA . LYS A 1 14 ? -9.204 -2.116 -9.238 1.00 1.00 84 LYS A CA 15
ATOM 9707 C C . LYS A 1 14 ? -9.931 -0.888 -8.672 1.00 1.00 84 LYS A C 15
ATOM 9708 O O . LYS A 1 14 ? -11.090 -0.646 -8.996 1.00 1.00 84 LYS A O 15
ATOM 9727 N N . THR A 1 15 ? -9.240 -0.097 -7.851 1.00 1.00 85 THR A N 15
ATOM 9728 C CA . THR A 1 15 ? -9.811 1.018 -7.057 1.00 1.00 85 THR A CA 15
ATOM 9729 C C . THR A 1 15 ? -9.086 2.353 -7.265 1.00 1.00 85 THR A C 15
ATOM 9730 O O . THR A 1 15 ? -7.917 2.393 -7.661 1.00 1.00 85 THR A O 15
ATOM 9741 N N . TRP A 1 16 ? -9.785 3.457 -6.964 1.00 1.00 86 TRP A N 15
ATOM 9742 C CA . TRP A 1 16 ? -9.247 4.828 -6.951 1.00 1.00 86 TRP A CA 15
ATOM 9743 C C . TRP A 1 16 ? -9.995 5.709 -5.928 1.00 1.00 86 TRP A C 15
ATOM 9744 O O . TRP A 1 16 ? -11.087 5.353 -5.473 1.00 1.00 86 TRP A O 15
ATOM 9765 N N . SER A 1 17 ? -9.436 6.868 -5.565 1.00 1.00 87 SER A N 15
ATOM 9766 C CA . SER A 1 17 ? -9.911 7.703 -4.439 1.00 1.00 87 SER A CA 15
ATOM 9767 C C . SER A 1 17 ? -9.900 9.226 -4.658 1.00 1.00 87 SER A C 15
ATOM 9768 O O . SER A 1 17 ? -10.217 9.970 -3.730 1.00 1.00 87 SER A O 15
ATOM 9776 N N . GLY A 1 18 ? -9.540 9.711 -5.852 1.00 1.00 88 GLY A N 15
ATOM 9777 C CA . GLY A 1 18 ? -9.477 11.147 -6.176 1.00 1.00 88 GLY A CA 15
ATOM 9778 C C . GLY A 1 18 ? -8.054 11.717 -6.292 1.00 1.00 88 GLY A C 15
ATOM 9779 O O . GLY A 1 18 ? -7.873 12.811 -6.831 1.00 1.00 88 GLY A O 15
ATOM 9783 N N . ARG A 1 19 ? -7.035 10.996 -5.794 1.00 1.00 89 ARG A N 15
ATOM 9784 C CA . ARG A 1 19 ? -5.611 11.378 -5.865 1.00 1.00 89 ARG A CA 15
ATOM 9785 C C . ARG A 1 19 ? -5.078 11.288 -7.305 1.00 1.00 89 ARG A C 15
ATOM 9786 O O . ARG A 1 19 ? -5.182 10.235 -7.934 1.00 1.00 89 ARG A O 15
ATOM 9807 N N . GLY A 1 20 ? -4.473 12.366 -7.809 1.00 1.00 90 GLY A N 15
ATOM 9808 C CA . GLY A 1 20 ? -3.913 12.425 -9.168 1.00 1.00 90 GLY A CA 15
ATOM 9809 C C . GLY A 1 20 ? -4.977 12.452 -10.280 1.00 1.00 90 GLY A C 15
ATOM 9810 O O . GLY A 1 20 ? -6.155 12.720 -10.034 1.00 1.00 90 GLY A O 15
ATOM 9814 N N . ARG A 1 21 ? -4.547 12.196 -11.525 1.00 1.00 91 ARG A N 15
ATOM 9815 C CA . ARG A 1 21 ? -5.442 12.079 -12.700 1.00 1.00 91 ARG A CA 15
ATOM 9816 C C . ARG A 1 21 ? -6.361 10.847 -12.615 1.00 1.00 91 ARG A C 15
ATOM 9817 O O . ARG A 1 21 ? -6.025 9.846 -11.978 1.00 1.00 91 ARG A O 15
ATOM 9838 N N . GLN A 1 22 ? -7.503 10.908 -13.303 1.00 1.00 92 GLN A N 15
ATOM 9839 C CA . GLN A 1 22 ? -8.475 9.806 -13.390 1.00 1.00 92 GLN A CA 15
ATOM 9840 C C . GLN A 1 22 ? -7.860 8.544 -14.050 1.00 1.00 92 GLN A C 15
ATOM 9841 O O . GLN A 1 22 ? -7.168 8.680 -15.067 1.00 1.00 92 GLN A O 15
ATOM 9855 N N . PRO A 1 23 ? -8.118 7.327 -13.531 1.00 1.00 93 PRO A N 15
ATOM 9856 C CA . PRO A 1 23 ? -7.738 6.065 -14.172 1.00 1.00 93 PRO A CA 15
ATOM 9857 C C . PRO A 1 23 ? -8.281 5.900 -15.599 1.00 1.00 93 PRO A C 15
ATOM 9858 O O . PRO A 1 23 ? -9.364 6.392 -15.928 1.00 1.00 93 PRO A O 15
ATOM 9869 N N . ALA A 1 24 ? -7.581 5.115 -16.425 1.00 1.00 94 ALA A N 15
ATOM 9870 C CA . ALA A 1 24 ? -7.989 4.818 -17.803 1.00 1.00 94 ALA A CA 15
ATOM 9871 C C . ALA A 1 24 ? -9.357 4.104 -17.903 1.00 1.00 94 ALA A C 15
ATOM 9872 O O . ALA A 1 24 ? -10.116 4.350 -18.844 1.00 1.00 94 ALA A O 15
ATOM 9879 N N . TRP A 1 25 ? -9.699 3.254 -16.922 1.00 1.00 95 TRP A N 15
ATOM 9880 C CA . TRP A 1 25 ? -11.013 2.592 -16.834 1.00 1.00 95 TRP A CA 15
ATOM 9881 C C . TRP A 1 25 ? -12.167 3.544 -16.479 1.00 1.00 95 TRP A C 15
ATOM 9882 O O . TRP A 1 25 ? -13.313 3.264 -16.837 1.00 1.00 95 TRP A O 15
ATOM 9903 N N . LEU A 1 26 ? -11.887 4.669 -15.806 1.00 1.00 96 LEU A N 15
ATOM 9904 C CA . LEU A 1 26 ? -12.919 5.598 -15.329 1.00 1.00 96 LEU A CA 15
ATOM 9905 C C . LEU A 1 26 ? -13.568 6.420 -16.464 1.00 1.00 96 LEU A C 15
ATOM 9906 O O . LEU A 1 26 ? -14.770 6.687 -16.433 1.00 1.00 96 LEU A O 15
ATOM 9922 N N . GLY A 1 27 ? -12.789 6.800 -17.483 1.00 1.00 97 GLY A N 15
ATOM 9923 C CA . GLY A 1 27 ? -13.283 7.515 -18.668 1.00 1.00 97 GLY A CA 15
ATOM 9924 C C . GLY A 1 27 ? -14.016 8.837 -18.374 1.00 1.00 97 GLY A C 15
ATOM 9925 O O . GLY A 1 27 ? -13.771 9.506 -17.368 1.00 1.00 97 GLY A O 15
ATOM 9929 N N . ASN A 1 28 ? -14.904 9.233 -19.295 1.00 1.00 98 ASN A N 15
ATOM 9930 C CA . ASN A 1 28 ? -15.651 10.498 -19.250 1.00 1.00 98 ASN A CA 15
ATOM 9931 C C . ASN A 1 28 ? -16.811 10.528 -18.222 1.00 1.00 98 ASN A C 15
ATOM 9932 O O . ASN A 1 28 ? -17.285 11.610 -17.873 1.00 1.00 98 ASN A O 15
ATOM 9943 N N . ASP A 1 29 ? -17.269 9.369 -17.728 1.00 1.00 99 ASP A N 15
ATOM 9944 C CA . ASP A 1 29 ? -18.487 9.240 -16.907 1.00 1.00 99 ASP A CA 15
ATOM 9945 C C . ASP A 1 29 ? -18.318 8.248 -15.728 1.00 1.00 99 ASP A C 15
ATOM 9946 O O . ASP A 1 29 ? -18.647 7.065 -15.865 1.00 1.00 99 ASP A O 15
ATOM 9955 N N . PRO A 1 30 ? -17.797 8.704 -14.567 1.00 1.00 100 PRO A N 15
ATOM 9956 C CA . PRO A 1 30 ? -17.562 7.885 -13.369 1.00 1.00 100 PRO A CA 15
ATOM 9957 C C . PRO A 1 30 ? -18.749 7.082 -12.804 1.00 1.00 100 PRO A C 15
ATOM 9958 O O . PRO A 1 30 ? -18.533 6.176 -11.999 1.00 1.00 100 PRO A O 15
ATOM 9969 N N . ALA A 1 31 ? -19.997 7.394 -13.170 1.00 1.00 101 ALA A N 15
ATOM 9970 C CA . ALA A 1 31 ? -21.203 6.815 -12.565 1.00 1.00 101 ALA A CA 15
ATOM 9971 C C . ALA A 1 31 ? -21.278 5.270 -12.601 1.00 1.00 101 ALA A C 15
ATOM 9972 O O . ALA A 1 31 ? -21.858 4.663 -11.698 1.00 1.00 101 ALA A O 15
ATOM 9979 N N . ALA A 1 32 ? -20.668 4.623 -13.603 1.00 1.00 102 ALA A N 15
ATOM 9980 C CA . ALA A 1 32 ? -20.649 3.161 -13.743 1.00 1.00 102 ALA A CA 15
ATOM 9981 C C . ALA A 1 32 ? -19.795 2.420 -12.684 1.00 1.00 102 ALA A C 15
ATOM 9982 O O . ALA A 1 32 ? -19.991 1.221 -12.469 1.00 1.00 102 ALA A O 15
ATOM 9989 N N . PHE A 1 33 ? -18.866 3.117 -12.018 1.00 1.00 103 PHE A N 15
ATOM 9990 C CA . PHE A 1 33 ? -17.878 2.546 -11.079 1.00 1.00 103 PHE A CA 15
ATOM 9991 C C . PHE A 1 33 ? -17.703 3.371 -9.782 1.00 1.00 103 PHE A C 15
ATOM 9992 O O . PHE A 1 33 ? -16.958 2.975 -8.886 1.00 1.00 103 PHE A O 15
ATOM 10009 N N . LEU A 1 34 ? -18.387 4.514 -9.655 1.00 1.00 104 LEU A N 15
ATOM 10010 C CA . LEU A 1 34 ? -18.499 5.296 -8.416 1.00 1.00 104 LEU A CA 15
ATOM 10011 C C . LEU A 1 34 ? -19.064 4.441 -7.263 1.00 1.00 104 LEU A C 15
ATOM 10012 O O . LEU A 1 34 ? -20.093 3.777 -7.419 1.00 1.00 104 LEU A O 15
ATOM 10028 N N . ILE A 1 35 ? -18.416 4.478 -6.097 1.00 1.00 105 ILE A N 15
ATOM 10029 C CA . ILE A 1 35 ? -18.860 3.778 -4.881 1.00 1.00 105 ILE A CA 15
ATOM 10030 C C . ILE A 1 35 ? -19.935 4.634 -4.185 1.00 1.00 105 ILE A C 15
ATOM 10031 O O . ILE A 1 35 ? -19.666 5.759 -3.761 1.00 1.00 105 ILE A O 15
ATOM 10047 N N . GLN A 1 36 ? -21.159 4.105 -4.081 1.00 1.00 106 GLN A N 15
ATOM 10048 C CA . GLN A 1 36 ? -22.287 4.780 -3.416 1.00 1.00 106 GLN A CA 15
ATOM 10049 C C . GLN A 1 36 ? -22.082 4.879 -1.883 1.00 1.00 106 GLN A C 15
ATOM 10050 O O . GLN A 1 36 ? -21.469 3.983 -1.293 1.00 1.00 106 GLN A O 15
ATOM 10064 N N . PRO A 1 37 ? -22.621 5.920 -1.210 1.00 1.00 107 PRO A N 15
ATOM 10065 C CA . PRO A 1 37 ? -22.433 6.127 0.236 1.00 1.00 107 PRO A CA 15
ATOM 10066 C C . PRO A 1 37 ? -23.303 5.231 1.138 1.00 1.00 107 PRO A C 15
ATOM 10067 O O . PRO A 1 37 ? -23.060 5.155 2.343 1.00 1.00 107 PRO A O 15
ATOM 10078 N N . ASP A 1 38 ? -24.310 4.562 0.568 1.00 1.00 108 ASP A N 15
ATOM 10079 C CA . ASP A 1 38 ? -25.343 3.758 1.257 1.00 1.00 108 ASP A CA 15
ATOM 10080 C C . ASP A 1 38 ? -25.990 4.449 2.486 1.00 1.00 108 ASP A C 15
ATOM 10081 O O . ASP A 1 38 ? -26.400 3.799 3.455 1.00 1.00 108 ASP A O 15
ATOM 10090 N N . LEU A 1 39 ? -26.082 5.786 2.448 1.00 1.00 109 LEU A N 15
ATOM 10091 C CA . LEU A 1 39 ? -26.612 6.646 3.515 1.00 1.00 109 LEU A CA 15
ATOM 10092 C C . LEU A 1 39 ? -27.317 7.883 2.904 1.00 1.00 109 LEU A C 15
ATOM 10093 O O . LEU A 1 39 ? -26.761 8.478 1.974 1.00 1.00 109 LEU A O 15
ATOM 10109 N N . PRO A 1 40 ? -28.502 8.301 3.397 1.00 1.00 110 PRO A N 15
ATOM 10110 C CA . PRO A 1 40 ? -29.189 9.498 2.898 1.00 1.00 110 PRO A CA 15
ATOM 10111 C C . PRO A 1 40 ? -28.473 10.798 3.298 1.00 1.00 110 PRO A C 15
ATOM 10112 O O . PRO A 1 40 ? -27.752 10.856 4.296 1.00 1.00 110 PRO A O 15
ATOM 10123 N N . ALA A 1 41 ? -28.744 11.866 2.541 1.00 1.00 111 ALA A N 15
ATOM 10124 C CA . ALA A 1 41 ? -28.153 13.203 2.719 1.00 1.00 111 ALA A CA 15
ATOM 10125 C C . ALA A 1 41 ? -29.122 14.217 3.369 1.00 1.00 111 ALA A C 15
ATOM 10126 O O . ALA A 1 41 ? -29.068 15.424 3.119 1.00 1.00 111 ALA A O 15
ATOM 10133 N N . ILE A 1 42 ? -30.009 13.684 4.213 1.00 1.00 112 ILE A N 15
ATOM 10134 C CA . ILE A 1 42 ? -31.073 14.381 4.966 1.00 1.00 112 ILE A CA 15
ATOM 10135 C C . ILE A 1 42 ? -31.195 13.788 6.380 1.00 1.00 112 ILE A C 15
ATOM 10136 O O . ILE A 1 42 ? -32.249 13.333 6.831 1.00 1.00 112 ILE A O 15
ATOM 10152 N N . LEU A 1 43 ? -30.046 13.779 7.057 1.00 1.00 113 LEU A N 15
ATOM 10153 C CA . LEU A 1 43 ? -29.803 13.086 8.335 1.00 1.00 113 LEU A CA 15
ATOM 10154 C C . LEU A 1 43 ? -29.137 13.982 9.413 1.00 1.00 113 LEU A C 15
ATOM 10155 O O . LEU A 1 43 ? -28.886 13.528 10.533 1.00 1.00 113 LEU A O 15
ATOM 10171 N N . GLU A 1 44 ? -28.880 15.258 9.101 1.00 1.00 114 GLU A N 15
ATOM 10172 C CA . GLU A 1 44 ? -28.250 16.266 9.982 1.00 1.00 114 GLU A CA 15
ATOM 10173 C C . GLU A 1 44 ? -28.789 17.687 9.725 1.00 1.00 114 GLU A C 15
ATOM 10174 O O . GLU A 1 44 ? -29.242 18.332 10.699 1.00 1.00 114 GLU A O 15
ATOM 10186 N N . MET A 1 1 ? -7.641 10.856 10.830 1.00 1.00 71 MET A N 16
ATOM 10187 C CA . MET A 1 1 ? -9.031 10.429 10.488 1.00 1.00 71 MET A CA 16
ATOM 10188 C C . MET A 1 1 ? -9.024 9.463 9.292 1.00 1.00 71 MET A C 16
ATOM 10189 O O . MET A 1 1 ? -8.328 9.707 8.305 1.00 1.00 71 MET A O 16
ATOM 10205 N N . SER A 1 2 ? -9.782 8.362 9.377 1.00 1.00 72 SER A N 16
ATOM 10206 C CA . SER A 1 2 ? -9.901 7.335 8.323 1.00 1.00 72 SER A CA 16
ATOM 10207 C C . SER A 1 2 ? -10.497 7.871 7.010 1.00 1.00 72 SER A C 16
ATOM 10208 O O . SER A 1 2 ? -11.255 8.844 7.003 1.00 1.00 72 SER A O 16
ATOM 10216 N N . THR A 1 3 ? -10.197 7.199 5.893 1.00 1.00 73 THR A N 16
ATOM 10217 C CA . THR A 1 3 ? -10.666 7.533 4.530 1.00 1.00 73 THR A CA 16
ATOM 10218 C C . THR A 1 3 ? -11.065 6.276 3.736 1.00 1.00 73 THR A C 16
ATOM 10219 O O . THR A 1 3 ? -10.739 5.150 4.123 1.00 1.00 73 THR A O 16
ATOM 10230 N N . VAL A 1 4 ? -11.783 6.465 2.619 1.00 1.00 74 VAL A N 16
ATOM 10231 C CA . VAL A 1 4 ? -12.287 5.393 1.730 1.00 1.00 74 VAL A CA 16
ATOM 10232 C C . VAL A 1 4 ? -12.165 5.777 0.241 1.00 1.00 74 VAL A C 16
ATOM 10233 O O . VAL A 1 4 ? -12.177 6.973 -0.079 1.00 1.00 74 VAL A O 16
ATOM 10246 N N . PRO A 1 5 ? -12.070 4.802 -0.689 1.00 1.00 75 PRO A N 16
ATOM 10247 C CA . PRO A 1 5 ? -12.072 5.070 -2.128 1.00 1.00 75 PRO A CA 16
ATOM 10248 C C . PRO A 1 5 ? -13.400 5.638 -2.648 1.00 1.00 75 PRO A C 16
ATOM 10249 O O . PRO A 1 5 ? -14.450 5.540 -2.007 1.00 1.00 75 PRO A O 16
ATOM 10260 N N . LYS A 1 6 ? -13.335 6.198 -3.862 1.00 1.00 76 LYS A N 16
ATOM 10261 C CA . LYS A 1 6 ? -14.474 6.766 -4.609 1.00 1.00 76 LYS A CA 16
ATOM 10262 C C . LYS A 1 6 ? -14.977 5.849 -5.726 1.00 1.00 76 LYS A C 16
ATOM 10263 O O . LYS A 1 6 ? -16.160 5.884 -6.039 1.00 1.00 76 LYS A O 16
ATOM 10282 N N . TYR A 1 7 ? -14.134 4.991 -6.295 1.00 1.00 77 TYR A N 16
ATOM 10283 C CA . TYR A 1 7 ? -14.480 4.140 -7.442 1.00 1.00 77 TYR A CA 16
ATOM 10284 C C . TYR A 1 7 ? -13.841 2.751 -7.325 1.00 1.00 77 TYR A C 16
ATOM 10285 O O . TYR A 1 7 ? -12.728 2.631 -6.806 1.00 1.00 77 TYR A O 16
ATOM 10303 N N . ARG A 1 8 ? -14.502 1.718 -7.867 1.00 1.00 78 ARG A N 16
ATOM 10304 C CA . ARG A 1 8 ? -13.940 0.361 -8.001 1.00 1.00 78 ARG A CA 16
ATOM 10305 C C . ARG A 1 8 ? -14.411 -0.334 -9.282 1.00 1.00 78 ARG A C 16
ATOM 10306 O O . ARG A 1 8 ? -15.593 -0.636 -9.433 1.00 1.00 78 ARG A O 16
ATOM 10327 N N . ASP A 1 9 ? -13.471 -0.608 -10.182 1.00 1.00 79 ASP A N 16
ATOM 10328 C CA . ASP A 1 9 ? -13.691 -1.275 -11.466 1.00 1.00 79 ASP A CA 16
ATOM 10329 C C . ASP A 1 9 ? -14.231 -2.715 -11.291 1.00 1.00 79 ASP A C 16
ATOM 10330 O O . ASP A 1 9 ? -13.524 -3.555 -10.728 1.00 1.00 79 ASP A O 16
ATOM 10339 N N . PRO A 1 10 ? -15.443 -3.051 -11.774 1.00 1.00 80 PRO A N 16
ATOM 10340 C CA . PRO A 1 10 ? -16.016 -4.390 -11.609 1.00 1.00 80 PRO A CA 16
ATOM 10341 C C . PRO A 1 10 ? -15.326 -5.473 -12.460 1.00 1.00 80 PRO A C 16
ATOM 10342 O O . PRO A 1 10 ? -15.441 -6.661 -12.147 1.00 1.00 80 PRO A O 16
ATOM 10353 N N . ALA A 1 11 ? -14.611 -5.093 -13.529 1.00 1.00 81 ALA A N 16
ATOM 10354 C CA . ALA A 1 11 ? -13.957 -6.029 -14.448 1.00 1.00 81 ALA A CA 16
ATOM 10355 C C . ALA A 1 11 ? -12.652 -6.640 -13.886 1.00 1.00 81 ALA A C 16
ATOM 10356 O O . ALA A 1 11 ? -12.340 -7.794 -14.189 1.00 1.00 81 ALA A O 16
ATOM 10363 N N . THR A 1 12 ? -11.907 -5.896 -13.057 1.00 1.00 82 THR A N 16
ATOM 10364 C CA . THR A 1 12 ? -10.577 -6.286 -12.536 1.00 1.00 82 THR A CA 16
ATOM 10365 C C . THR A 1 12 ? -10.386 -6.086 -11.024 1.00 1.00 82 THR A C 16
ATOM 10366 O O . THR A 1 12 ? -9.456 -6.656 -10.448 1.00 1.00 82 THR A O 16
ATOM 10377 N N . GLY A 1 13 ? -11.248 -5.301 -10.365 1.00 1.00 83 GLY A N 16
ATOM 10378 C CA . GLY A 1 13 ? -11.198 -5.026 -8.921 1.00 1.00 83 GLY A CA 16
ATOM 10379 C C . GLY A 1 13 ? -10.371 -3.796 -8.517 1.00 1.00 83 GLY A C 16
ATOM 10380 O O . GLY A 1 13 ? -10.328 -3.477 -7.325 1.00 1.00 83 GLY A O 16
ATOM 10384 N N . LYS A 1 14 ? -9.727 -3.106 -9.471 1.00 1.00 84 LYS A N 16
ATOM 10385 C CA . LYS A 1 14 ? -8.929 -1.876 -9.264 1.00 1.00 84 LYS A CA 16
ATOM 10386 C C . LYS A 1 14 ? -9.753 -0.742 -8.644 1.00 1.00 84 LYS A C 16
ATOM 10387 O O . LYS A 1 14 ? -10.942 -0.623 -8.915 1.00 1.00 84 LYS A O 16
ATOM 10406 N N . THR A 1 15 ? -9.113 0.123 -7.859 1.00 1.00 85 THR A N 16
ATOM 10407 C CA . THR A 1 15 ? -9.762 1.221 -7.102 1.00 1.00 85 THR A CA 16
ATOM 10408 C C . THR A 1 15 ? -9.142 2.592 -7.385 1.00 1.00 85 THR A C 16
ATOM 10409 O O . THR A 1 15 ? -7.978 2.692 -7.782 1.00 1.00 85 THR A O 16
ATOM 10420 N N . TRP A 1 16 ? -9.920 3.659 -7.152 1.00 1.00 86 TRP A N 16
ATOM 10421 C CA . TRP A 1 16 ? -9.453 5.053 -7.197 1.00 1.00 86 TRP A CA 16
ATOM 10422 C C . TRP A 1 16 ? -10.220 5.938 -6.201 1.00 1.00 86 TRP A C 16
ATOM 10423 O O . TRP A 1 16 ? -11.335 5.598 -5.802 1.00 1.00 86 TRP A O 16
ATOM 10444 N N . SER A 1 17 ? -9.661 7.100 -5.832 1.00 1.00 87 SER A N 16
ATOM 10445 C CA . SER A 1 17 ? -10.160 7.924 -4.708 1.00 1.00 87 SER A CA 16
ATOM 10446 C C . SER A 1 17 ? -10.190 9.443 -4.944 1.00 1.00 87 SER A C 16
ATOM 10447 O O . SER A 1 17 ? -10.304 10.207 -3.987 1.00 1.00 87 SER A O 16
ATOM 10455 N N . GLY A 1 18 ? -10.092 9.914 -6.193 1.00 1.00 88 GLY A N 16
ATOM 10456 C CA . GLY A 1 18 ? -10.149 11.355 -6.501 1.00 1.00 88 GLY A CA 16
ATOM 10457 C C . GLY A 1 18 ? -8.819 12.105 -6.333 1.00 1.00 88 GLY A C 16
ATOM 10458 O O . GLY A 1 18 ? -8.826 13.328 -6.172 1.00 1.00 88 GLY A O 16
ATOM 10462 N N . ARG A 1 19 ? -7.681 11.389 -6.333 1.00 1.00 89 ARG A N 16
ATOM 10463 C CA . ARG A 1 19 ? -6.326 11.922 -6.085 1.00 1.00 89 ARG A CA 16
ATOM 10464 C C . ARG A 1 19 ? -5.307 11.366 -7.091 1.00 1.00 89 ARG A C 16
ATOM 10465 O O . ARG A 1 19 ? -5.407 10.209 -7.506 1.00 1.00 89 ARG A O 16
ATOM 10486 N N . GLY A 1 20 ? -4.320 12.181 -7.472 1.00 1.00 90 GLY A N 16
ATOM 10487 C CA . GLY A 1 20 ? -3.346 11.852 -8.524 1.00 1.00 90 GLY A CA 16
ATOM 10488 C C . GLY A 1 20 ? -3.966 11.786 -9.931 1.00 1.00 90 GLY A C 16
ATOM 10489 O O . GLY A 1 20 ? -5.125 12.168 -10.138 1.00 1.00 90 GLY A O 16
ATOM 10493 N N . ARG A 1 21 ? -3.187 11.311 -10.912 1.00 1.00 91 ARG A N 16
ATOM 10494 C CA . ARG A 1 21 ? -3.644 11.103 -12.299 1.00 1.00 91 ARG A CA 16
ATOM 10495 C C . ARG A 1 21 ? -4.820 10.115 -12.364 1.00 1.00 91 ARG A C 16
ATOM 10496 O O . ARG A 1 21 ? -4.783 9.043 -11.755 1.00 1.00 91 ARG A O 16
ATOM 10517 N N . GLN A 1 22 ? -5.851 10.473 -13.132 1.00 1.00 92 GLN A N 16
ATOM 10518 C CA . GLN A 1 22 ? -7.047 9.649 -13.351 1.00 1.00 92 GLN A CA 16
ATOM 10519 C C . GLN A 1 22 ? -6.689 8.335 -14.089 1.00 1.00 92 GLN A C 16
ATOM 10520 O O . GLN A 1 22 ? -5.989 8.395 -15.107 1.00 1.00 92 GLN A O 16
ATOM 10534 N N . PRO A 1 23 ? -7.165 7.154 -13.639 1.00 1.00 93 PRO A N 16
ATOM 10535 C CA . PRO A 1 23 ? -6.889 5.884 -14.314 1.00 1.00 93 PRO A CA 16
ATOM 10536 C C . PRO A 1 23 ? -7.712 5.715 -15.606 1.00 1.00 93 PRO A C 16
ATOM 10537 O O . PRO A 1 23 ? -8.811 6.257 -15.742 1.00 1.00 93 PRO A O 16
ATOM 10548 N N . ALA A 1 24 ? -7.195 4.923 -16.552 1.00 1.00 94 ALA A N 16
ATOM 10549 C CA . ALA A 1 24 ? -7.771 4.772 -17.895 1.00 1.00 94 ALA A CA 16
ATOM 10550 C C . ALA A 1 24 ? -9.200 4.189 -17.917 1.00 1.00 94 ALA A C 16
ATOM 10551 O O . ALA A 1 24 ? -10.023 4.592 -18.742 1.00 1.00 94 ALA A O 16
ATOM 10558 N N . TRP A 1 25 ? -9.523 3.271 -16.993 1.00 1.00 95 TRP A N 16
ATOM 10559 C CA . TRP A 1 25 ? -10.860 2.664 -16.881 1.00 1.00 95 TRP A CA 16
ATOM 10560 C C . TRP A 1 25 ? -11.963 3.663 -16.485 1.00 1.00 95 TRP A C 16
ATOM 10561 O O . TRP A 1 25 ? -13.134 3.421 -16.780 1.00 1.00 95 TRP A O 16
ATOM 10582 N N . LEU A 1 26 ? -11.609 4.802 -15.871 1.00 1.00 96 LEU A N 16
ATOM 10583 C CA . LEU A 1 26 ? -12.582 5.804 -15.422 1.00 1.00 96 LEU A CA 16
ATOM 10584 C C . LEU A 1 26 ? -13.291 6.558 -16.568 1.00 1.00 96 LEU A C 16
ATOM 10585 O O . LEU A 1 26 ? -14.361 7.131 -16.357 1.00 1.00 96 LEU A O 16
ATOM 10601 N N . GLY A 1 27 ? -12.690 6.586 -17.764 1.00 1.00 97 GLY A N 16
ATOM 10602 C CA . GLY A 1 27 ? -13.108 7.429 -18.893 1.00 1.00 97 GLY A CA 16
ATOM 10603 C C . GLY A 1 27 ? -14.492 7.149 -19.481 1.00 1.00 97 GLY A C 16
ATOM 10604 O O . GLY A 1 27 ? -15.203 8.084 -19.856 1.00 1.00 97 GLY A O 16
ATOM 10608 N N . ASN A 1 28 ? -14.863 5.870 -19.589 1.00 1.00 98 ASN A N 16
ATOM 10609 C CA . ASN A 1 28 ? -16.061 5.428 -20.319 1.00 1.00 98 ASN A CA 16
ATOM 10610 C C . ASN A 1 28 ? -17.378 6.006 -19.749 1.00 1.00 98 ASN A C 16
ATOM 10611 O O . ASN A 1 28 ? -18.175 6.585 -20.489 1.00 1.00 98 ASN A O 16
ATOM 10622 N N . ASP A 1 29 ? -17.588 5.867 -18.436 1.00 1.00 99 ASP A N 16
ATOM 10623 C CA . ASP A 1 29 ? -18.745 6.395 -17.695 1.00 1.00 99 ASP A CA 16
ATOM 10624 C C . ASP A 1 29 ? -18.441 6.361 -16.178 1.00 1.00 99 ASP A C 16
ATOM 10625 O O . ASP A 1 29 ? -18.703 5.339 -15.534 1.00 1.00 99 ASP A O 16
ATOM 10634 N N . PRO A 1 30 ? -17.863 7.425 -15.583 1.00 1.00 100 PRO A N 16
ATOM 10635 C CA . PRO A 1 30 ? -17.347 7.383 -14.209 1.00 1.00 100 PRO A CA 16
ATOM 10636 C C . PRO A 1 30 ? -18.389 6.995 -13.147 1.00 1.00 100 PRO A C 16
ATOM 10637 O O . PRO A 1 30 ? -18.056 6.319 -12.173 1.00 1.00 100 PRO A O 16
ATOM 10648 N N . ALA A 1 31 ? -19.659 7.372 -13.334 1.00 1.00 101 ALA A N 16
ATOM 10649 C CA . ALA A 1 31 ? -20.744 7.032 -12.416 1.00 1.00 101 ALA A CA 16
ATOM 10650 C C . ALA A 1 31 ? -21.092 5.525 -12.365 1.00 1.00 101 ALA A C 16
ATOM 10651 O O . ALA A 1 31 ? -21.690 5.074 -11.385 1.00 1.00 101 ALA A O 16
ATOM 10658 N N . ALA A 1 32 ? -20.720 4.731 -13.383 1.00 1.00 102 ALA A N 16
ATOM 10659 C CA . ALA A 1 32 ? -21.066 3.306 -13.478 1.00 1.00 102 ALA A CA 16
ATOM 10660 C C . ALA A 1 32 ? -20.428 2.428 -12.377 1.00 1.00 102 ALA A C 16
ATOM 10661 O O . ALA A 1 32 ? -20.988 1.394 -12.001 1.00 1.00 102 ALA A O 16
ATOM 10668 N N . PHE A 1 33 ? -19.272 2.847 -11.851 1.00 1.00 103 PHE A N 16
ATOM 10669 C CA . PHE A 1 33 ? -18.453 2.119 -10.870 1.00 1.00 103 PHE A CA 16
ATOM 10670 C C . PHE A 1 33 ? -18.003 3.016 -9.690 1.00 1.00 103 PHE A C 16
ATOM 10671 O O . PHE A 1 33 ? -17.068 2.681 -8.955 1.00 1.00 103 PHE A O 16
ATOM 10688 N N . LEU A 1 34 ? -18.667 4.165 -9.500 1.00 1.00 104 LEU A N 16
ATOM 10689 C CA . LEU A 1 34 ? -18.522 5.031 -8.323 1.00 1.00 104 LEU A CA 16
ATOM 10690 C C . LEU A 1 34 ? -19.188 4.361 -7.104 1.00 1.00 104 LEU A C 16
ATOM 10691 O O . LEU A 1 34 ? -20.361 3.985 -7.146 1.00 1.00 104 LEU A O 16
ATOM 10707 N N . ILE A 1 35 ? -18.421 4.180 -6.028 1.00 1.00 105 ILE A N 16
ATOM 10708 C CA . ILE A 1 35 ? -18.846 3.532 -4.780 1.00 1.00 105 ILE A CA 16
ATOM 10709 C C . ILE A 1 35 ? -19.891 4.407 -4.065 1.00 1.00 105 ILE A C 16
ATOM 10710 O O . ILE A 1 35 ? -19.658 5.592 -3.822 1.00 1.00 105 ILE A O 16
ATOM 10726 N N . GLN A 1 36 ? -21.040 3.820 -3.717 1.00 1.00 106 GLN A N 16
ATOM 10727 C CA . GLN A 1 36 ? -22.171 4.480 -3.042 1.00 1.00 106 GLN A CA 16
ATOM 10728 C C . GLN A 1 36 ? -22.801 3.553 -1.975 1.00 1.00 106 GLN A C 16
ATOM 10729 O O . GLN A 1 36 ? -22.676 2.331 -2.090 1.00 1.00 106 GLN A O 16
ATOM 10743 N N . PRO A 1 37 ? -23.494 4.100 -0.950 1.00 1.00 107 PRO A N 16
ATOM 10744 C CA . PRO A 1 37 ? -24.104 3.338 0.153 1.00 1.00 107 PRO A CA 16
ATOM 10745 C C . PRO A 1 37 ? -25.415 2.617 -0.256 1.00 1.00 107 PRO A C 16
ATOM 10746 O O . PRO A 1 37 ? -26.480 2.816 0.335 1.00 1.00 107 PRO A O 16
ATOM 10757 N N . ASP A 1 38 ? -25.356 1.783 -1.301 1.00 1.00 108 ASP A N 16
ATOM 10758 C CA . ASP A 1 38 ? -26.460 0.948 -1.787 1.00 1.00 108 ASP A CA 16
ATOM 10759 C C . ASP A 1 38 ? -26.937 -0.114 -0.766 1.00 1.00 108 ASP A C 16
ATOM 10760 O O . ASP A 1 38 ? -28.068 -0.600 -0.839 1.00 1.00 108 ASP A O 16
ATOM 10769 N N . LEU A 1 39 ? -26.078 -0.426 0.212 1.00 1.00 109 LEU A N 16
ATOM 10770 C CA . LEU A 1 39 ? -26.323 -1.259 1.389 1.00 1.00 109 LEU A CA 16
ATOM 10771 C C . LEU A 1 39 ? -26.081 -0.433 2.679 1.00 1.00 109 LEU A C 16
ATOM 10772 O O . LEU A 1 39 ? -25.342 0.558 2.629 1.00 1.00 109 LEU A O 16
ATOM 10788 N N . PRO A 1 40 ? -26.679 -0.818 3.831 1.00 1.00 110 PRO A N 16
ATOM 10789 C CA . PRO A 1 40 ? -26.521 -0.120 5.113 1.00 1.00 110 PRO A CA 16
ATOM 10790 C C . PRO A 1 40 ? -25.068 0.224 5.484 1.00 1.00 110 PRO A C 16
ATOM 10791 O O . PRO A 1 40 ? -24.168 -0.618 5.403 1.00 1.00 110 PRO A O 16
ATOM 10802 N N . ALA A 1 41 ? -24.850 1.474 5.907 1.00 1.00 111 ALA A N 16
ATOM 10803 C CA . ALA A 1 41 ? -23.538 2.056 6.206 1.00 1.00 111 ALA A CA 16
ATOM 10804 C C . ALA A 1 41 ? -23.624 3.147 7.299 1.00 1.00 111 ALA A C 16
ATOM 10805 O O . ALA A 1 41 ? -24.716 3.563 7.698 1.00 1.00 111 ALA A O 16
ATOM 10812 N N . ILE A 1 42 ? -22.469 3.660 7.745 1.00 1.00 112 ILE A N 16
ATOM 10813 C CA . ILE A 1 42 ? -22.324 4.781 8.694 1.00 1.00 112 ILE A CA 16
ATOM 10814 C C . ILE A 1 42 ? -22.506 6.148 8.004 1.00 1.00 112 ILE A C 16
ATOM 10815 O O . ILE A 1 42 ? -21.676 7.058 8.047 1.00 1.00 112 ILE A O 16
ATOM 10831 N N . LEU A 1 43 ? -23.643 6.238 7.319 1.00 1.00 113 LEU A N 16
ATOM 10832 C CA . LEU A 1 43 ? -24.072 7.333 6.448 1.00 1.00 113 LEU A CA 16
ATOM 10833 C C . LEU A 1 43 ? -25.600 7.493 6.531 1.00 1.00 113 LEU A C 16
ATOM 10834 O O . LEU A 1 43 ? -26.345 6.538 6.293 1.00 1.00 113 LEU A O 16
ATOM 10850 N N . GLU A 1 44 ? -26.064 8.704 6.865 1.00 1.00 114 GLU A N 16
ATOM 10851 C CA . GLU A 1 44 ? -27.488 9.086 6.981 1.00 1.00 114 GLU A CA 16
ATOM 10852 C C . GLU A 1 44 ? -27.738 10.548 6.561 1.00 1.00 114 GLU A C 16
ATOM 10853 O O . GLU A 1 44 ? -28.598 10.773 5.676 1.00 1.00 114 GLU A O 16
ATOM 10865 N N . MET A 1 1 ? -7.588 3.073 9.036 1.00 1.00 71 MET A N 17
ATOM 10866 C CA . MET A 1 1 ? -6.985 3.368 7.698 1.00 1.00 71 MET A CA 17
ATOM 10867 C C . MET A 1 1 ? -6.913 4.878 7.437 1.00 1.00 71 MET A C 17
ATOM 10868 O O . MET A 1 1 ? -7.879 5.594 7.688 1.00 1.00 71 MET A O 17
ATOM 10884 N N . SER A 1 2 ? -5.767 5.379 6.955 1.00 1.00 72 SER A N 17
ATOM 10885 C CA . SER A 1 2 ? -5.510 6.822 6.749 1.00 1.00 72 SER A CA 17
ATOM 10886 C C . SER A 1 2 ? -6.268 7.439 5.559 1.00 1.00 72 SER A C 17
ATOM 10887 O O . SER A 1 2 ? -6.494 8.649 5.532 1.00 1.00 72 SER A O 17
ATOM 10895 N N . THR A 1 3 ? -6.663 6.620 4.576 1.00 1.00 73 THR A N 17
ATOM 10896 C CA . THR A 1 3 ? -7.439 7.022 3.383 1.00 1.00 73 THR A CA 17
ATOM 10897 C C . THR A 1 3 ? -8.400 5.909 2.923 1.00 1.00 73 THR A C 17
ATOM 10898 O O . THR A 1 3 ? -8.294 4.766 3.379 1.00 1.00 73 THR A O 17
ATOM 10909 N N . VAL A 1 4 ? -9.350 6.231 2.037 1.00 1.00 74 VAL A N 17
ATOM 10910 C CA . VAL A 1 4 ? -10.384 5.322 1.497 1.00 1.00 74 VAL A CA 17
ATOM 10911 C C . VAL A 1 4 ? -10.628 5.568 -0.005 1.00 1.00 74 VAL A C 17
ATOM 10912 O O . VAL A 1 4 ? -10.436 6.693 -0.478 1.00 1.00 74 VAL A O 17
ATOM 10925 N N . PRO A 1 5 ? -11.068 4.549 -0.775 1.00 1.00 75 PRO A N 17
ATOM 10926 C CA . PRO A 1 5 ? -11.422 4.708 -2.188 1.00 1.00 75 PRO A CA 17
ATOM 10927 C C . PRO A 1 5 ? -12.714 5.519 -2.400 1.00 1.00 75 PRO A C 17
ATOM 10928 O O . PRO A 1 5 ? -13.516 5.726 -1.489 1.00 1.00 75 PRO A O 17
ATOM 10939 N N . LYS A 1 6 ? -12.912 5.926 -3.660 1.00 1.00 76 LYS A N 17
ATOM 10940 C CA . LYS A 1 6 ? -14.089 6.644 -4.191 1.00 1.00 76 LYS A CA 17
ATOM 10941 C C . LYS A 1 6 ? -14.716 5.922 -5.399 1.00 1.00 76 LYS A C 17
ATOM 10942 O O . LYS A 1 6 ? -15.913 6.052 -5.643 1.00 1.00 76 LYS A O 17
ATOM 10961 N N . TYR A 1 7 ? -13.942 5.089 -6.101 1.00 1.00 77 TYR A N 17
ATOM 10962 C CA . TYR A 1 7 ? -14.350 4.367 -7.314 1.00 1.00 77 TYR A CA 17
ATOM 10963 C C . TYR A 1 7 ? -13.801 2.932 -7.294 1.00 1.00 77 TYR A C 17
ATOM 10964 O O . TYR A 1 7 ? -12.697 2.704 -6.792 1.00 1.00 77 TYR A O 17
ATOM 10982 N N . ARG A 1 8 ? -14.530 1.984 -7.894 1.00 1.00 78 ARG A N 17
ATOM 10983 C CA . ARG A 1 8 ? -14.143 0.573 -8.058 1.00 1.00 78 ARG A CA 17
ATOM 10984 C C . ARG A 1 8 ? -14.651 0.014 -9.394 1.00 1.00 78 ARG A C 17
ATOM 10985 O O . ARG A 1 8 ? -15.855 -0.090 -9.607 1.00 1.00 78 ARG A O 17
ATOM 11006 N N . ASP A 1 9 ? -13.732 -0.366 -10.276 1.00 1.00 79 ASP A N 17
ATOM 11007 C CA . ASP A 1 9 ? -14.017 -0.991 -11.569 1.00 1.00 79 ASP A CA 17
ATOM 11008 C C . ASP A 1 9 ? -14.697 -2.372 -11.395 1.00 1.00 79 ASP A C 17
ATOM 11009 O O . ASP A 1 9 ? -14.091 -3.265 -10.792 1.00 1.00 79 ASP A O 17
ATOM 11018 N N . PRO A 1 10 ? -15.920 -2.603 -11.917 1.00 1.00 80 PRO A N 17
ATOM 11019 C CA . PRO A 1 10 ? -16.640 -3.864 -11.717 1.00 1.00 80 PRO A CA 17
ATOM 11020 C C . PRO A 1 10 ? -16.052 -5.059 -12.494 1.00 1.00 80 PRO A C 17
ATOM 11021 O O . PRO A 1 10 ? -16.292 -6.207 -12.113 1.00 1.00 80 PRO A O 17
ATOM 11032 N N . ALA A 1 11 ? -15.295 -4.821 -13.570 1.00 1.00 81 ALA A N 17
ATOM 11033 C CA . ALA A 1 11 ? -14.722 -5.876 -14.410 1.00 1.00 81 ALA A CA 17
ATOM 11034 C C . ALA A 1 11 ? -13.467 -6.544 -13.804 1.00 1.00 81 ALA A C 17
ATOM 11035 O O . ALA A 1 11 ? -13.211 -7.722 -14.072 1.00 1.00 81 ALA A O 17
ATOM 11042 N N . THR A 1 12 ? -12.700 -5.821 -12.979 1.00 1.00 82 THR A N 17
ATOM 11043 C CA . THR A 1 12 ? -11.385 -6.255 -12.456 1.00 1.00 82 THR A CA 17
ATOM 11044 C C . THR A 1 12 ? -11.191 -6.068 -10.946 1.00 1.00 82 THR A C 17
ATOM 11045 O O . THR A 1 12 ? -10.284 -6.672 -10.367 1.00 1.00 82 THR A O 17
ATOM 11056 N N . GLY A 1 13 ? -12.012 -5.240 -10.287 1.00 1.00 83 GLY A N 17
ATOM 11057 C CA . GLY A 1 13 ? -11.889 -4.916 -8.861 1.00 1.00 83 GLY A CA 17
ATOM 11058 C C . GLY A 1 13 ? -10.855 -3.823 -8.535 1.00 1.00 83 GLY A C 17
ATOM 11059 O O . GLY A 1 13 ? -10.645 -3.529 -7.354 1.00 1.00 83 GLY A O 17
ATOM 11063 N N . LYS A 1 14 ? -10.212 -3.213 -9.546 1.00 1.00 84 LYS A N 17
ATOM 11064 C CA . LYS A 1 14 ? -9.307 -2.052 -9.401 1.00 1.00 84 LYS A CA 17
ATOM 11065 C C . LYS A 1 14 ? -10.032 -0.852 -8.782 1.00 1.00 84 LYS A C 17
ATOM 11066 O O . LYS A 1 14 ? -11.226 -0.668 -9.006 1.00 1.00 84 LYS A O 17
ATOM 11085 N N . THR A 1 15 ? -9.310 -0.013 -8.040 1.00 1.00 85 THR A N 17
ATOM 11086 C CA . THR A 1 15 ? -9.877 1.125 -7.278 1.00 1.00 85 THR A CA 17
ATOM 11087 C C . THR A 1 15 ? -9.113 2.437 -7.477 1.00 1.00 85 THR A C 17
ATOM 11088 O O . THR A 1 15 ? -7.938 2.445 -7.853 1.00 1.00 85 THR A O 17
ATOM 11099 N N . TRP A 1 16 ? -9.793 3.557 -7.196 1.00 1.00 86 TRP A N 17
ATOM 11100 C CA . TRP A 1 16 ? -9.222 4.913 -7.179 1.00 1.00 86 TRP A CA 17
ATOM 11101 C C . TRP A 1 16 ? -9.939 5.778 -6.125 1.00 1.00 86 TRP A C 17
ATOM 11102 O O . TRP A 1 16 ? -11.018 5.407 -5.662 1.00 1.00 86 TRP A O 17
ATOM 11123 N N . SER A 1 17 ? -9.388 6.936 -5.749 1.00 1.00 87 SER A N 17
ATOM 11124 C CA . SER A 1 17 ? -9.841 7.731 -4.583 1.00 1.00 87 SER A CA 17
ATOM 11125 C C . SER A 1 17 ? -10.047 9.240 -4.797 1.00 1.00 87 SER A C 17
ATOM 11126 O O . SER A 1 17 ? -10.242 9.975 -3.826 1.00 1.00 87 SER A O 17
ATOM 11134 N N . GLY A 1 18 ? -10.051 9.727 -6.043 1.00 1.00 88 GLY A N 17
ATOM 11135 C CA . GLY A 1 18 ? -10.374 11.134 -6.341 1.00 1.00 88 GLY A CA 17
ATOM 11136 C C . GLY A 1 18 ? -9.176 12.097 -6.342 1.00 1.00 88 GLY A C 17
ATOM 11137 O O . GLY A 1 18 ? -9.383 13.312 -6.406 1.00 1.00 88 GLY A O 17
ATOM 11141 N N . ARG A 1 19 ? -7.939 11.581 -6.253 1.00 1.00 89 ARG A N 17
ATOM 11142 C CA . ARG A 1 19 ? -6.683 12.360 -6.222 1.00 1.00 89 ARG A CA 17
ATOM 11143 C C . ARG A 1 19 ? -5.584 11.758 -7.109 1.00 1.00 89 ARG A C 17
ATOM 11144 O O . ARG A 1 19 ? -5.577 10.554 -7.375 1.00 1.00 89 ARG A O 17
ATOM 11165 N N . GLY A 1 20 ? -4.651 12.600 -7.559 1.00 1.00 90 GLY A N 17
ATOM 11166 C CA . GLY A 1 20 ? -3.658 12.240 -8.584 1.00 1.00 90 GLY A CA 17
ATOM 11167 C C . GLY A 1 20 ? -4.274 11.982 -9.972 1.00 1.00 90 GLY A C 17
ATOM 11168 O O . GLY A 1 20 ? -5.463 12.223 -10.201 1.00 1.00 90 GLY A O 17
ATOM 11172 N N . ARG A 1 21 ? -3.457 11.498 -10.919 1.00 1.00 91 ARG A N 17
ATOM 11173 C CA . ARG A 1 21 ? -3.903 11.111 -12.274 1.00 1.00 91 ARG A CA 17
ATOM 11174 C C . ARG A 1 21 ? -4.883 9.927 -12.219 1.00 1.00 91 ARG A C 17
ATOM 11175 O O . ARG A 1 21 ? -4.553 8.873 -11.670 1.00 1.00 91 ARG A O 17
ATOM 11196 N N . GLN A 1 22 ? -6.076 10.096 -12.798 1.00 1.00 92 GLN A N 17
ATOM 11197 C CA . GLN A 1 22 ? -7.087 9.029 -12.896 1.00 1.00 92 GLN A CA 17
ATOM 11198 C C . GLN A 1 22 ? -6.599 7.801 -13.705 1.00 1.00 92 GLN A C 17
ATOM 11199 O O . GLN A 1 22 ? -5.819 7.966 -14.653 1.00 1.00 92 GLN A O 17
ATOM 11213 N N . PRO A 1 23 ? -7.070 6.576 -13.394 1.00 1.00 93 PRO A N 17
ATOM 11214 C CA . PRO A 1 23 ? -6.775 5.379 -14.185 1.00 1.00 93 PRO A CA 17
ATOM 11215 C C . PRO A 1 23 ? -7.588 5.334 -15.491 1.00 1.00 93 PRO A C 17
ATOM 11216 O O . PRO A 1 23 ? -8.629 5.980 -15.616 1.00 1.00 93 PRO A O 17
ATOM 11227 N N . ALA A 1 24 ? -7.141 4.529 -16.466 1.00 1.00 94 ALA A N 17
ATOM 11228 C CA . ALA A 1 24 ? -7.730 4.472 -17.811 1.00 1.00 94 ALA A CA 17
ATOM 11229 C C . ALA A 1 24 ? -9.225 4.081 -17.829 1.00 1.00 94 ALA A C 17
ATOM 11230 O O . ALA A 1 24 ? -10.003 4.648 -18.598 1.00 1.00 94 ALA A O 17
ATOM 11237 N N . TRP A 1 25 ? -9.649 3.155 -16.954 1.00 1.00 95 TRP A N 17
ATOM 11238 C CA . TRP A 1 25 ? -11.056 2.724 -16.844 1.00 1.00 95 TRP A CA 17
ATOM 11239 C C . TRP A 1 25 ? -12.015 3.836 -16.386 1.00 1.00 95 TRP A C 17
ATOM 11240 O O . TRP A 1 25 ? -13.212 3.759 -16.665 1.00 1.00 95 TRP A O 17
ATOM 11261 N N . LEU A 1 26 ? -11.505 4.893 -15.739 1.00 1.00 96 LEU A N 17
ATOM 11262 C CA . LEU A 1 26 ? -12.316 6.041 -15.325 1.00 1.00 96 LEU A CA 17
ATOM 11263 C C . LEU A 1 26 ? -12.822 6.898 -16.510 1.00 1.00 96 LEU A C 17
ATOM 11264 O O . LEU A 1 26 ? -13.789 7.651 -16.372 1.00 1.00 96 LEU A O 17
ATOM 11280 N N . GLY A 1 27 ? -12.181 6.787 -17.679 1.00 1.00 97 GLY A N 17
ATOM 11281 C CA . GLY A 1 27 ? -12.373 7.660 -18.844 1.00 1.00 97 GLY A CA 17
ATOM 11282 C C . GLY A 1 27 ? -13.577 7.314 -19.734 1.00 1.00 97 GLY A C 17
ATOM 11283 O O . GLY A 1 27 ? -13.430 7.258 -20.958 1.00 1.00 97 GLY A O 17
ATOM 11287 N N . ASN A 1 28 ? -14.752 7.061 -19.143 1.00 1.00 98 ASN A N 17
ATOM 11288 C CA . ASN A 1 28 ? -15.986 6.756 -19.886 1.00 1.00 98 ASN A CA 17
ATOM 11289 C C . ASN A 1 28 ? -17.257 7.322 -19.217 1.00 1.00 98 ASN A C 17
ATOM 11290 O O . ASN A 1 28 ? -17.884 8.228 -19.769 1.00 1.00 98 ASN A O 17
ATOM 11301 N N . ASP A 1 29 ? -17.636 6.811 -18.038 1.00 1.00 99 ASP A N 17
ATOM 11302 C CA . ASP A 1 29 ? -18.891 7.164 -17.351 1.00 1.00 99 ASP A CA 17
ATOM 11303 C C . ASP A 1 29 ? -18.792 6.925 -15.828 1.00 1.00 99 ASP A C 17
ATOM 11304 O O . ASP A 1 29 ? -19.119 5.828 -15.366 1.00 1.00 99 ASP A O 17
ATOM 11313 N N . PRO A 1 30 ? -18.312 7.911 -15.038 1.00 1.00 100 PRO A N 17
ATOM 11314 C CA . PRO A 1 30 ? -18.076 7.796 -13.596 1.00 1.00 100 PRO A CA 17
ATOM 11315 C C . PRO A 1 30 ? -19.143 7.063 -12.772 1.00 1.00 100 PRO A C 17
ATOM 11316 O O . PRO A 1 30 ? -18.811 6.280 -11.882 1.00 1.00 100 PRO A O 17
ATOM 11327 N N . ALA A 1 31 ? -20.428 7.273 -13.070 1.00 1.00 101 ALA A N 17
ATOM 11328 C CA . ALA A 1 31 ? -21.528 6.654 -12.335 1.00 1.00 101 ALA A CA 17
ATOM 11329 C C . ALA A 1 31 ? -21.577 5.112 -12.424 1.00 1.00 101 ALA A C 17
ATOM 11330 O O . ALA A 1 31 ? -22.146 4.473 -11.536 1.00 1.00 101 ALA A O 17
ATOM 11337 N N . ALA A 1 32 ? -20.959 4.501 -13.443 1.00 1.00 102 ALA A N 17
ATOM 11338 C CA . ALA A 1 32 ? -20.894 3.046 -13.607 1.00 1.00 102 ALA A CA 17
ATOM 11339 C C . ALA A 1 32 ? -19.997 2.338 -12.566 1.00 1.00 102 ALA A C 17
ATOM 11340 O O . ALA A 1 32 ? -20.180 1.145 -12.309 1.00 1.00 102 ALA A O 17
ATOM 11347 N N . PHE A 1 33 ? -19.039 3.057 -11.965 1.00 1.00 103 PHE A N 17
ATOM 11348 C CA . PHE A 1 33 ? -18.027 2.506 -11.045 1.00 1.00 103 PHE A CA 17
ATOM 11349 C C . PHE A 1 33 ? -17.771 3.362 -9.787 1.00 1.00 103 PHE A C 17
ATOM 11350 O O . PHE A 1 33 ? -16.953 2.985 -8.947 1.00 1.00 103 PHE A O 17
ATOM 11367 N N . LEU A 1 34 ? -18.439 4.508 -9.619 1.00 1.00 104 LEU A N 17
ATOM 11368 C CA . LEU A 1 34 ? -18.438 5.267 -8.359 1.00 1.00 104 LEU A CA 17
ATOM 11369 C C . LEU A 1 34 ? -18.955 4.389 -7.207 1.00 1.00 104 LEU A C 17
ATOM 11370 O O . LEU A 1 34 ? -19.962 3.696 -7.364 1.00 1.00 104 LEU A O 17
ATOM 11386 N N . ILE A 1 35 ? -18.309 4.452 -6.042 1.00 1.00 105 ILE A N 17
ATOM 11387 C CA . ILE A 1 35 ? -18.831 3.837 -4.811 1.00 1.00 105 ILE A CA 17
ATOM 11388 C C . ILE A 1 35 ? -20.070 4.644 -4.386 1.00 1.00 105 ILE A C 17
ATOM 11389 O O . ILE A 1 35 ? -19.982 5.855 -4.164 1.00 1.00 105 ILE A O 17
ATOM 11405 N N . GLN A 1 36 ? -21.230 3.984 -4.325 1.00 1.00 106 GLN A N 17
ATOM 11406 C CA . GLN A 1 36 ? -22.550 4.617 -4.166 1.00 1.00 106 GLN A CA 17
ATOM 11407 C C . GLN A 1 36 ? -23.505 3.810 -3.262 1.00 1.00 106 GLN A C 17
ATOM 11408 O O . GLN A 1 36 ? -23.375 2.585 -3.193 1.00 1.00 106 GLN A O 17
ATOM 11422 N N . PRO A 1 37 ? -24.500 4.453 -2.610 1.00 1.00 107 PRO A N 17
ATOM 11423 C CA . PRO A 1 37 ? -25.466 3.812 -1.706 1.00 1.00 107 PRO A CA 17
ATOM 11424 C C . PRO A 1 37 ? -26.593 3.045 -2.441 1.00 1.00 107 PRO A C 17
ATOM 11425 O O . PRO A 1 37 ? -27.772 3.146 -2.098 1.00 1.00 107 PRO A O 17
ATOM 11436 N N . ASP A 1 38 ? -26.245 2.260 -3.468 1.00 1.00 108 ASP A N 17
ATOM 11437 C CA . ASP A 1 38 ? -27.142 1.305 -4.138 1.00 1.00 108 ASP A CA 17
ATOM 11438 C C . ASP A 1 38 ? -27.799 0.292 -3.167 1.00 1.00 108 ASP A C 17
ATOM 11439 O O . ASP A 1 38 ? -28.891 -0.218 -3.424 1.00 1.00 1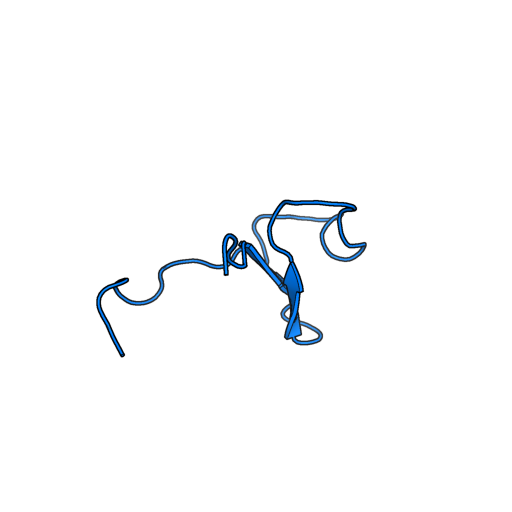08 ASP A O 17
ATOM 11448 N N . LEU A 1 39 ? -27.139 0.058 -2.026 1.00 1.00 109 LEU A N 17
ATOM 11449 C CA . LEU A 1 39 ? -27.605 -0.665 -0.847 1.00 1.00 109 LEU A CA 17
ATOM 11450 C C . LEU A 1 39 ? -27.531 0.291 0.368 1.00 1.00 109 LEU A C 17
ATOM 11451 O O . LEU A 1 39 ? -26.621 1.130 0.425 1.00 1.00 109 LEU A O 17
ATOM 11467 N N . PRO A 1 40 ? -28.459 0.194 1.341 1.00 1.00 110 PRO A N 17
ATOM 11468 C CA . PRO A 1 40 ? -28.550 1.148 2.448 1.00 1.00 110 PRO A CA 17
ATOM 11469 C C . PRO A 1 40 ? -27.363 1.070 3.425 1.00 1.00 110 PRO A C 17
ATOM 11470 O O . PRO A 1 40 ? -26.782 0.006 3.658 1.00 1.00 110 PRO A O 17
ATOM 11481 N N . ALA A 1 41 ? -27.069 2.212 4.056 1.00 1.00 111 ALA A N 17
ATOM 11482 C CA . ALA A 1 41 ? -26.065 2.368 5.118 1.00 1.00 111 ALA A CA 17
ATOM 11483 C C . ALA A 1 41 ? -26.581 3.267 6.261 1.00 1.00 111 ALA A C 17
ATOM 11484 O O . ALA A 1 41 ? -25.843 4.062 6.853 1.00 1.00 111 ALA A O 17
ATOM 11491 N N . ILE A 1 42 ? -27.883 3.142 6.543 1.00 1.00 112 ILE A N 17
ATOM 11492 C CA . ILE A 1 42 ? -28.672 3.982 7.470 1.00 1.00 112 ILE A CA 17
ATOM 11493 C C . ILE A 1 42 ? -29.597 3.123 8.345 1.00 1.00 112 ILE A C 17
ATOM 11494 O O . ILE A 1 42 ? -30.819 3.271 8.380 1.00 1.00 112 ILE A O 17
ATOM 11510 N N . LEU A 1 43 ? -28.954 2.181 9.033 1.00 1.00 113 LEU A N 17
ATOM 11511 C CA . LEU A 1 43 ? -29.569 1.126 9.845 1.00 1.00 113 LEU A CA 17
ATOM 11512 C C . LEU A 1 43 ? -28.695 0.848 11.083 1.00 1.00 113 LEU A C 17
ATOM 11513 O O . LEU A 1 43 ? -27.497 0.577 10.954 1.00 1.00 113 LEU A O 17
ATOM 11529 N N . GLU A 1 44 ? -29.299 0.923 12.276 1.00 1.00 114 GLU A N 17
ATOM 11530 C CA . GLU A 1 44 ? -28.652 0.752 13.595 1.00 1.00 114 GLU A CA 17
ATOM 11531 C C . GLU A 1 44 ? -29.528 -0.038 14.589 1.00 1.00 114 GLU A C 17
ATOM 11532 O O . GLU A 1 44 ? -30.741 0.264 14.714 1.00 1.00 114 GLU A O 17
ATOM 11544 N N . MET A 1 1 ? -7.379 7.177 8.773 1.00 1.00 71 MET A N 18
ATOM 11545 C CA . MET A 1 1 ? -6.615 7.325 7.496 1.00 1.00 71 MET A CA 18
ATOM 11546 C C . MET A 1 1 ? -6.953 8.659 6.810 1.00 1.00 71 MET A C 18
ATOM 11547 O O . MET A 1 1 ? -8.098 9.106 6.861 1.00 1.00 71 MET A O 18
ATOM 11563 N N . SER A 1 2 ? -5.966 9.312 6.181 1.00 1.00 72 SER A N 18
ATOM 11564 C CA . SER A 1 2 ? -6.105 10.645 5.553 1.00 1.00 72 SER A CA 18
ATOM 11565 C C . SER A 1 2 ? -7.063 10.703 4.350 1.00 1.00 72 SER A C 18
ATOM 11566 O O . SER A 1 2 ? -7.700 11.733 4.119 1.00 1.00 72 SER A O 18
ATOM 11574 N N . THR A 1 3 ? -7.196 9.600 3.606 1.00 1.00 73 THR A N 18
ATOM 11575 C CA . THR A 1 3 ? -8.098 9.443 2.444 1.00 1.00 73 THR A CA 18
ATOM 11576 C C . THR A 1 3 ? -8.767 8.059 2.408 1.00 1.00 73 THR A C 18
ATOM 11577 O O . THR A 1 3 ? -8.351 7.137 3.111 1.00 1.00 73 THR A O 18
ATOM 11588 N N . VAL A 1 4 ? -9.810 7.904 1.582 1.00 1.00 74 VAL A N 18
ATOM 11589 C CA . VAL A 1 4 ? -10.543 6.640 1.349 1.00 1.00 74 VAL A CA 18
ATOM 11590 C C . VAL A 1 4 ? -10.909 6.479 -0.139 1.00 1.00 74 VAL A C 18
ATOM 11591 O O . VAL A 1 4 ? -10.986 7.484 -0.852 1.00 1.00 74 VAL A O 18
ATOM 11604 N N . PRO A 1 5 ? -11.138 5.246 -0.642 1.00 1.00 75 PRO A N 18
ATOM 11605 C CA . PRO A 1 5 ? -11.631 5.002 -2.004 1.00 1.00 75 PRO A CA 18
ATOM 11606 C C . PRO A 1 5 ? -12.892 5.802 -2.392 1.00 1.00 75 PRO A C 18
ATOM 11607 O O . PRO A 1 5 ? -13.735 6.124 -1.551 1.00 1.00 75 PRO A O 18
ATOM 11618 N N . LYS A 1 6 ? -13.039 6.042 -3.700 1.00 1.00 76 LYS A N 18
ATOM 11619 C CA . LYS A 1 6 ? -14.202 6.686 -4.344 1.00 1.00 76 LYS A CA 18
ATOM 11620 C C . LYS A 1 6 ? -14.797 5.844 -5.478 1.00 1.00 76 LYS A C 18
ATOM 11621 O O . LYS A 1 6 ? -16.013 5.829 -5.645 1.00 1.00 76 LYS A O 18
ATOM 11640 N N . TYR A 1 7 ? -13.976 5.082 -6.201 1.00 1.00 77 TYR A N 18
ATOM 11641 C CA . TYR A 1 7 ? -14.378 4.300 -7.380 1.00 1.00 77 TYR A CA 18
ATOM 11642 C C . TYR A 1 7 ? -13.778 2.889 -7.333 1.00 1.00 77 TYR A C 18
ATOM 11643 O O . TYR A 1 7 ? -12.668 2.712 -6.823 1.00 1.00 77 TYR A O 18
ATOM 11661 N N . ARG A 1 8 ? -14.473 1.898 -7.906 1.00 1.00 78 ARG A N 18
ATOM 11662 C CA . ARG A 1 8 ? -13.982 0.517 -8.060 1.00 1.00 78 ARG A CA 18
ATOM 11663 C C . ARG A 1 8 ? -14.493 -0.130 -9.350 1.00 1.00 78 ARG A C 18
ATOM 11664 O O . ARG A 1 8 ? -15.694 -0.336 -9.514 1.00 1.00 78 ARG A O 18
ATOM 11685 N N . ASP A 1 9 ? -13.574 -0.469 -10.248 1.00 1.00 79 ASP A N 18
ATOM 11686 C CA . ASP A 1 9 ? -13.840 -1.118 -11.534 1.00 1.00 79 ASP A CA 18
ATOM 11687 C C . ASP A 1 9 ? -14.441 -2.533 -11.352 1.00 1.00 79 ASP A C 18
ATOM 11688 O O . ASP A 1 9 ? -13.775 -3.397 -10.768 1.00 1.00 79 ASP A O 18
ATOM 11697 N N . PRO A 1 10 ? -15.657 -2.829 -11.855 1.00 1.00 80 PRO A N 18
ATOM 11698 C CA . PRO A 1 10 ? -16.290 -4.139 -11.677 1.00 1.00 80 PRO A CA 18
ATOM 11699 C C . PRO A 1 10 ? -15.646 -5.266 -12.509 1.00 1.00 80 PRO A C 18
ATOM 11700 O O . PRO A 1 10 ? -15.790 -6.440 -12.159 1.00 1.00 80 PRO A O 18
ATOM 11711 N N . ALA A 1 11 ? -14.938 -4.942 -13.600 1.00 1.00 81 ALA A N 18
ATOM 11712 C CA . ALA A 1 11 ? -14.327 -5.929 -14.495 1.00 1.00 81 ALA A CA 18
ATOM 11713 C C . ALA A 1 11 ? -13.048 -6.583 -13.923 1.00 1.00 81 ALA A C 18
ATOM 11714 O O . ALA A 1 11 ? -12.773 -7.750 -14.218 1.00 1.00 81 ALA A O 18
ATOM 11721 N N . THR A 1 12 ? -12.284 -5.858 -13.095 1.00 1.00 82 THR A N 18
ATOM 11722 C CA . THR A 1 12 ? -10.966 -6.284 -12.574 1.00 1.00 82 THR A CA 18
ATOM 11723 C C . THR A 1 12 ? -10.782 -6.102 -11.061 1.00 1.00 82 THR A C 18
ATOM 11724 O O . THR A 1 12 ? -9.863 -6.688 -10.486 1.00 1.00 82 THR A O 18
ATOM 11735 N N . GLY A 1 13 ? -11.628 -5.305 -10.402 1.00 1.00 83 GLY A N 18
ATOM 11736 C CA . GLY A 1 13 ? -11.573 -5.033 -8.957 1.00 1.00 83 GLY A CA 18
ATOM 11737 C C . GLY A 1 13 ? -10.673 -3.855 -8.551 1.00 1.00 83 GLY A C 18
ATOM 11738 O O . GLY A 1 13 ? -10.616 -3.542 -7.358 1.00 1.00 83 GLY A O 18
ATOM 11742 N N . LYS A 1 14 ? -9.988 -3.205 -9.504 1.00 1.00 84 LYS A N 18
ATOM 11743 C CA . LYS A 1 14 ? -9.112 -2.030 -9.287 1.00 1.00 84 LYS A CA 18
ATOM 11744 C C . LYS A 1 14 ? -9.871 -0.842 -8.682 1.00 1.00 84 LYS A C 18
ATOM 11745 O O . LYS A 1 14 ? -11.046 -0.642 -8.975 1.00 1.00 84 LYS A O 18
ATOM 11764 N N . THR A 1 15 ? -9.192 -0.024 -7.881 1.00 1.00 85 THR A N 18
ATOM 11765 C CA . THR A 1 15 ? -9.780 1.100 -7.115 1.00 1.00 85 THR A CA 18
ATOM 11766 C C . THR A 1 15 ? -9.100 2.442 -7.399 1.00 1.00 85 THR A C 18
ATOM 11767 O O . THR A 1 15 ? -7.948 2.494 -7.837 1.00 1.00 85 THR A O 18
ATOM 11778 N N . TRP A 1 16 ? -9.811 3.542 -7.115 1.00 1.00 86 TRP A N 18
ATOM 11779 C CA . TRP A 1 16 ? -9.276 4.912 -7.135 1.00 1.00 86 TRP A CA 18
ATOM 11780 C C . TRP A 1 16 ? -9.959 5.799 -6.081 1.00 1.00 86 TRP A C 18
ATOM 11781 O O . TRP A 1 16 ? -11.063 5.488 -5.632 1.00 1.00 86 TRP A O 18
ATOM 11802 N N . SER A 1 17 ? -9.330 6.911 -5.692 1.00 1.00 87 SER A N 18
ATOM 11803 C CA . SER A 1 17 ? -9.728 7.738 -4.532 1.00 1.00 87 SER A CA 18
ATOM 11804 C C . SER A 1 17 ? -9.718 9.265 -4.726 1.00 1.00 87 SER A C 18
ATOM 11805 O O . SER A 1 17 ? -9.918 9.998 -3.756 1.00 1.00 87 SER A O 18
ATOM 11813 N N . GLY A 1 18 ? -9.532 9.770 -5.951 1.00 1.00 88 GLY A N 18
ATOM 11814 C CA . GLY A 1 18 ? -9.638 11.210 -6.243 1.00 1.00 88 GLY A CA 18
ATOM 11815 C C . GLY A 1 18 ? -8.311 11.984 -6.304 1.00 1.00 88 GLY A C 18
ATOM 11816 O O . GLY A 1 18 ? -8.338 13.215 -6.395 1.00 1.00 88 GLY A O 18
ATOM 11820 N N . ARG A 1 19 ? -7.158 11.294 -6.247 1.00 1.00 89 ARG A N 18
ATOM 11821 C CA . ARG A 1 19 ? -5.801 11.885 -6.260 1.00 1.00 89 ARG A CA 18
ATOM 11822 C C . ARG A 1 19 ? -4.852 11.148 -7.217 1.00 1.00 89 ARG A C 18
ATOM 11823 O O . ARG A 1 19 ? -5.087 9.992 -7.574 1.00 1.00 89 ARG A O 18
ATOM 11844 N N . GLY A 1 20 ? -3.774 11.818 -7.628 1.00 1.00 90 GLY A N 18
ATOM 11845 C CA . GLY A 1 20 ? -2.870 11.337 -8.683 1.00 1.00 90 GLY A CA 18
ATOM 11846 C C . GLY A 1 20 ? -3.496 11.399 -10.087 1.00 1.00 90 GLY A C 18
ATOM 11847 O O . GLY A 1 20 ? -4.577 11.965 -10.280 1.00 1.00 90 GLY A O 18
ATOM 11851 N N . ARG A 1 21 ? -2.806 10.828 -11.083 1.00 1.00 91 ARG A N 18
ATOM 11852 C CA . ARG A 1 21 ? -3.304 10.721 -12.470 1.00 1.00 91 ARG A CA 18
ATOM 11853 C C . ARG A 1 21 ? -4.579 9.865 -12.548 1.00 1.00 91 ARG A C 18
ATOM 11854 O O . ARG A 1 21 ? -4.712 8.866 -11.839 1.00 1.00 91 ARG A O 18
ATOM 11875 N N . GLN A 1 22 ? -5.507 10.244 -13.432 1.00 1.00 92 GLN A N 18
ATOM 11876 C CA . GLN A 1 22 ? -6.773 9.527 -13.649 1.00 1.00 92 GLN A CA 18
ATOM 11877 C C . GLN A 1 22 ? -6.532 8.096 -14.189 1.00 1.00 92 GLN A C 18
ATOM 11878 O O . GLN A 1 22 ? -5.776 7.946 -15.158 1.00 1.00 92 GLN A O 18
ATOM 11892 N N . PRO A 1 23 ? -7.173 7.044 -13.635 1.00 1.00 93 PRO A N 18
ATOM 11893 C CA . PRO A 1 23 ? -7.165 5.707 -14.235 1.00 1.00 93 PRO A CA 18
ATOM 11894 C C . PRO A 1 23 ? -7.782 5.693 -15.643 1.00 1.00 93 PRO A C 18
ATOM 11895 O O . PRO A 1 23 ? -8.722 6.442 -15.925 1.00 1.00 93 PRO A O 18
ATOM 11906 N N . ALA A 1 24 ? -7.316 4.791 -16.513 1.00 1.00 94 ALA A N 18
ATOM 11907 C CA . ALA A 1 24 ? -7.852 4.645 -17.874 1.00 1.00 94 ALA A CA 18
ATOM 11908 C C . ALA A 1 24 ? -9.324 4.177 -17.889 1.00 1.00 94 ALA A C 18
ATOM 11909 O O . ALA A 1 24 ? -10.150 4.738 -18.611 1.00 1.00 94 ALA A O 18
ATOM 11916 N N . TRP A 1 25 ? -9.676 3.200 -17.036 1.00 1.00 95 TRP A N 18
ATOM 11917 C CA . TRP A 1 25 ? -11.054 2.700 -16.875 1.00 1.00 95 TRP A CA 18
ATOM 11918 C C . TRP A 1 25 ? -12.044 3.770 -16.394 1.00 1.00 95 TRP A C 18
ATOM 11919 O O . TRP A 1 25 ? -13.236 3.676 -16.690 1.00 1.00 95 TRP A O 18
ATOM 11940 N N . LEU A 1 26 ? -11.559 4.818 -15.712 1.00 1.00 96 LEU A N 18
ATOM 11941 C CA . LEU A 1 26 ? -12.393 5.934 -15.254 1.00 1.00 96 LEU A CA 18
ATOM 11942 C C . LEU A 1 26 ? -13.008 6.764 -16.404 1.00 1.00 96 LEU A C 18
ATOM 11943 O O . LEU A 1 26 ? -13.971 7.497 -16.192 1.00 1.00 96 LEU A O 18
ATOM 11959 N N . GLY A 1 27 ? -12.452 6.668 -17.620 1.00 1.00 97 GLY A N 18
ATOM 11960 C CA . GLY A 1 27 ? -12.854 7.467 -18.781 1.00 1.00 97 GLY A CA 18
ATOM 11961 C C . GLY A 1 27 ? -14.225 7.124 -19.369 1.00 1.00 97 GLY A C 18
ATOM 11962 O O . GLY A 1 27 ? -14.919 8.002 -19.886 1.00 1.00 97 GLY A O 18
ATOM 11966 N N . ASN A 1 28 ? -14.599 5.844 -19.309 1.00 1.00 98 ASN A N 18
ATOM 11967 C CA . ASN A 1 28 ? -15.772 5.283 -19.991 1.00 1.00 98 ASN A CA 18
ATOM 11968 C C . ASN A 1 28 ? -17.108 5.910 -19.533 1.00 1.00 98 ASN A C 18
ATOM 11969 O O . ASN A 1 28 ? -17.843 6.458 -20.355 1.00 1.00 98 ASN A O 18
ATOM 11980 N N . ASP A 1 29 ? -17.419 5.833 -18.233 1.00 1.00 99 ASP A N 18
ATOM 11981 C CA . ASP A 1 29 ? -18.642 6.388 -17.622 1.00 1.00 99 ASP A CA 18
ATOM 11982 C C . ASP A 1 29 ? -18.511 6.452 -16.081 1.00 1.00 99 ASP A C 18
ATOM 11983 O O . ASP A 1 29 ? -18.851 5.474 -15.409 1.00 1.00 99 ASP A O 18
ATOM 11992 N N . PRO A 1 30 ? -17.999 7.559 -15.498 1.00 1.00 100 PRO A N 18
ATOM 11993 C CA . PRO A 1 30 ? -17.753 7.710 -14.057 1.00 1.00 100 PRO A CA 18
ATOM 11994 C C . PRO A 1 30 ? -18.845 7.197 -13.100 1.00 1.00 100 PRO A C 18
ATOM 11995 O O . PRO A 1 30 ? -18.533 6.647 -12.042 1.00 1.00 100 PRO A O 18
ATOM 12006 N N . ALA A 1 31 ? -20.127 7.342 -13.462 1.00 1.00 101 ALA A N 18
ATOM 12007 C CA . ALA A 1 31 ? -21.257 6.879 -12.658 1.00 1.00 101 ALA A CA 18
ATOM 12008 C C . ALA A 1 31 ? -21.366 5.343 -12.523 1.00 1.00 101 ALA A C 18
ATOM 12009 O O . ALA A 1 31 ? -21.927 4.860 -11.537 1.00 1.00 101 ALA A O 18
ATOM 12016 N N . ALA A 1 32 ? -20.829 4.570 -13.474 1.00 1.00 102 ALA A N 18
ATOM 12017 C CA . ALA A 1 32 ? -20.963 3.109 -13.527 1.00 1.00 102 ALA A CA 18
ATOM 12018 C C . ALA A 1 32 ? -20.187 2.357 -12.421 1.00 1.00 102 ALA A C 18
ATOM 12019 O O . ALA A 1 32 ? -20.553 1.232 -12.067 1.00 1.00 102 ALA A O 18
ATOM 12026 N N . PHE A 1 33 ? -19.132 2.967 -11.871 1.00 1.00 103 PHE A N 18
ATOM 12027 C CA . PHE A 1 33 ? -18.186 2.340 -10.929 1.00 1.00 103 PHE A CA 18
ATOM 12028 C C . PHE A 1 33 ? -17.877 3.201 -9.685 1.00 1.00 103 PHE A C 18
ATOM 12029 O O . PHE A 1 33 ? -16.937 2.907 -8.945 1.00 1.00 103 PHE A O 18
ATOM 12046 N N . LEU A 1 34 ? -18.647 4.269 -9.426 1.00 1.00 104 LEU A N 18
ATOM 12047 C CA . LEU A 1 34 ? -18.586 5.010 -8.155 1.00 1.00 104 LEU A CA 18
ATOM 12048 C C . LEU A 1 34 ? -19.033 4.090 -7.002 1.00 1.00 104 LEU A C 18
ATOM 12049 O O . LEU A 1 34 ? -20.078 3.441 -7.096 1.00 1.00 104 LEU A O 18
ATOM 12065 N N . ILE A 1 35 ? -18.273 4.049 -5.904 1.00 1.00 105 ILE A N 18
ATOM 12066 C CA . ILE A 1 35 ? -18.619 3.283 -4.697 1.00 1.00 105 ILE A CA 18
ATOM 12067 C C . ILE A 1 35 ? -19.850 3.927 -4.032 1.00 1.00 105 ILE A C 18
ATOM 12068 O O . ILE A 1 35 ? -19.803 5.078 -3.592 1.00 1.00 105 ILE A O 18
ATOM 12084 N N . GLN A 1 36 ? -20.973 3.201 -4.026 1.00 1.00 106 GLN A N 18
ATOM 12085 C CA . GLN A 1 36 ? -22.280 3.719 -3.595 1.00 1.00 106 GLN A CA 18
ATOM 12086 C C . GLN A 1 36 ? -22.360 3.939 -2.062 1.00 1.00 106 GLN A C 18
ATOM 12087 O O . GLN A 1 36 ? -21.707 3.212 -1.305 1.00 1.00 106 GLN A O 18
ATOM 12101 N N . PRO A 1 37 ? -23.189 4.893 -1.584 1.00 1.00 107 PRO A N 18
ATOM 12102 C CA . PRO A 1 37 ? -23.332 5.209 -0.154 1.00 1.00 107 PRO A CA 18
ATOM 12103 C C . PRO A 1 37 ? -24.258 4.255 0.634 1.00 1.00 107 PRO A C 18
ATOM 12104 O O . PRO A 1 37 ? -24.422 4.422 1.842 1.00 1.00 107 PRO A O 18
ATOM 12115 N N . ASP A 1 38 ? -24.873 3.263 -0.032 1.00 1.00 108 ASP A N 18
ATOM 12116 C CA . ASP A 1 38 ? -25.931 2.377 0.505 1.00 1.00 108 ASP A CA 18
ATOM 12117 C C . ASP A 1 38 ? -27.095 3.138 1.197 1.00 1.00 108 ASP A C 18
ATOM 12118 O O . ASP A 1 38 ? -27.688 2.672 2.176 1.00 1.00 108 ASP A O 18
ATOM 12127 N N . LEU A 1 39 ? -27.416 4.330 0.673 1.00 1.00 109 LEU A N 18
ATOM 12128 C CA . LEU A 1 39 ? -28.456 5.256 1.148 1.00 1.00 109 LEU A CA 18
ATOM 12129 C C . LEU A 1 39 ? -29.199 5.909 -0.042 1.00 1.00 109 LEU A C 18
ATOM 12130 O O . LEU A 1 39 ? -28.624 6.016 -1.132 1.00 1.00 109 LEU A O 18
ATOM 12146 N N . PRO A 1 40 ? -30.451 6.378 0.141 1.00 1.00 110 PRO A N 18
ATOM 12147 C CA . PRO A 1 40 ? -31.199 7.085 -0.900 1.00 1.00 110 PRO A CA 18
ATOM 12148 C C . PRO A 1 40 ? -30.613 8.471 -1.220 1.00 1.00 110 PRO A C 18
ATOM 12149 O O . PRO A 1 40 ? -29.940 9.100 -0.397 1.00 1.00 110 PRO A O 18
ATOM 12160 N N . ALA A 1 41 ? -30.921 8.959 -2.424 1.00 1.00 111 ALA A N 18
ATOM 12161 C CA . ALA A 1 41 ? -30.524 10.270 -2.943 1.00 1.00 111 ALA A CA 18
ATOM 12162 C C . ALA A 1 41 ? -31.627 10.880 -3.836 1.00 1.00 111 ALA A C 18
ATOM 12163 O O . ALA A 1 41 ? -32.464 10.152 -4.379 1.00 1.00 111 ALA A O 18
ATOM 12170 N N . ILE A 1 42 ? -31.603 12.215 -3.989 1.00 1.00 112 ILE A N 18
ATOM 12171 C CA . ILE A 1 42 ? -32.602 13.061 -4.679 1.00 1.00 112 ILE A CA 18
ATOM 12172 C C . ILE A 1 42 ? -34.049 12.523 -4.611 1.00 1.00 112 ILE A C 18
ATOM 12173 O O . ILE A 1 42 ? -34.728 12.253 -5.603 1.00 1.00 112 ILE A O 18
ATOM 12189 N N . LEU A 1 43 ? -34.497 12.341 -3.365 1.00 1.00 113 LEU A N 18
ATOM 12190 C CA . LEU A 1 43 ? -35.795 11.747 -3.012 1.00 1.00 113 LEU A CA 18
ATOM 12191 C C . LEU A 1 43 ? -36.991 12.702 -3.245 1.00 1.00 113 LEU A C 18
ATOM 12192 O O . LEU A 1 43 ? -38.132 12.244 -3.368 1.00 1.00 113 LEU A O 18
ATOM 12208 N N . GLU A 1 44 ? -36.738 14.018 -3.300 1.00 1.00 114 GLU A N 18
ATOM 12209 C CA . GLU A 1 44 ? -37.729 15.093 -3.528 1.00 1.00 114 GLU A CA 18
ATOM 12210 C C . GLU A 1 44 ? -38.552 14.936 -4.826 1.00 1.00 114 GLU A C 18
ATOM 12211 O O . GLU A 1 44 ? -37.963 14.744 -5.918 1.00 1.00 114 GLU A O 18
ATOM 12223 N N . MET A 1 1 ? -3.779 3.360 3.004 1.00 1.00 71 MET A N 19
ATOM 12224 C CA . MET A 1 1 ? -3.884 4.700 2.349 1.00 1.00 71 MET A CA 19
ATOM 12225 C C . MET A 1 1 ? -4.615 5.693 3.274 1.00 1.00 71 MET A C 19
ATOM 12226 O O . MET A 1 1 ? -5.536 5.302 3.989 1.00 1.00 71 MET A O 19
ATOM 12242 N N . SER A 1 2 ? -4.198 6.966 3.292 1.00 1.00 72 SER A N 19
ATOM 12243 C CA . SER A 1 2 ? -4.655 8.006 4.240 1.00 1.00 72 SER A CA 19
ATOM 12244 C C . SER A 1 2 ? -6.150 8.369 4.191 1.00 1.00 72 SER A C 19
ATOM 12245 O O . SER A 1 2 ? -6.662 8.956 5.146 1.00 1.00 72 SER A O 19
ATOM 12253 N N . THR A 1 3 ? -6.866 8.037 3.107 1.00 1.00 73 THR A N 19
ATOM 12254 C CA . THR A 1 3 ? -8.322 8.245 2.960 1.00 1.00 73 THR A CA 19
ATOM 12255 C C . THR A 1 3 ? -9.015 7.081 2.229 1.00 1.00 73 THR A C 19
ATOM 12256 O O . THR A 1 3 ? -8.359 6.218 1.638 1.00 1.00 73 THR A O 19
ATOM 12267 N N . VAL A 1 4 ? -10.350 7.030 2.293 1.00 1.00 74 VAL A N 19
ATOM 12268 C CA . VAL A 1 4 ? -11.200 6.006 1.657 1.00 1.00 74 VAL A CA 19
ATOM 12269 C C . VAL A 1 4 ? -11.178 6.086 0.113 1.00 1.00 74 VAL A C 19
ATOM 12270 O O . VAL A 1 4 ? -10.961 7.167 -0.447 1.00 1.00 74 VAL A O 19
ATOM 12283 N N . PRO A 1 5 ? -11.447 4.973 -0.605 1.00 1.00 75 PRO A N 19
ATOM 12284 C CA . PRO A 1 5 ? -11.658 5.000 -2.053 1.00 1.00 75 PRO A CA 19
ATOM 12285 C C . PRO A 1 5 ? -12.963 5.720 -2.437 1.00 1.00 75 PRO A C 19
ATOM 12286 O O . PRO A 1 5 ? -13.873 5.903 -1.626 1.00 1.00 75 PRO A O 19
ATOM 12297 N N . LYS A 1 6 ? -13.050 6.077 -3.722 1.00 1.00 76 LYS A N 19
ATOM 12298 C CA . LYS A 1 6 ? -14.209 6.718 -4.372 1.00 1.00 76 LYS A CA 19
ATOM 12299 C C . LYS A 1 6 ? -14.783 5.890 -5.525 1.00 1.00 76 LYS A C 19
ATOM 12300 O O . LYS A 1 6 ? -15.983 5.947 -5.773 1.00 1.00 76 LYS A O 19
ATOM 12319 N N . TYR A 1 7 ? -13.961 5.073 -6.189 1.00 1.00 77 TYR A N 19
ATOM 12320 C CA . TYR A 1 7 ? -14.342 4.335 -7.401 1.00 1.00 77 TYR A CA 19
ATOM 12321 C C . TYR A 1 7 ? -13.802 2.900 -7.357 1.00 1.00 77 TYR A C 19
ATOM 12322 O O . TYR A 1 7 ? -12.691 2.686 -6.868 1.00 1.00 77 TYR A O 19
ATOM 12340 N N . ARG A 1 8 ? -14.549 1.936 -7.909 1.00 1.00 78 ARG A N 19
ATOM 12341 C CA . ARG A 1 8 ? -14.132 0.530 -8.055 1.00 1.00 78 ARG A CA 19
ATOM 12342 C C . ARG A 1 8 ? -14.647 -0.081 -9.363 1.00 1.00 78 ARG A C 19
ATOM 12343 O O . ARG A 1 8 ? -15.852 -0.245 -9.541 1.00 1.00 78 ARG A O 19
ATOM 12364 N N . ASP A 1 9 ? -13.730 -0.441 -10.256 1.00 1.00 79 ASP A N 19
ATOM 12365 C CA . ASP A 1 9 ? -14.009 -1.094 -11.539 1.00 1.00 79 ASP A CA 19
ATOM 12366 C C . ASP A 1 9 ? -14.638 -2.496 -11.340 1.00 1.00 79 ASP A C 19
ATOM 12367 O O . ASP A 1 9 ? -13.975 -3.375 -10.779 1.00 1.00 79 ASP A O 19
ATOM 12376 N N . PRO A 1 10 ? -15.873 -2.767 -11.811 1.00 1.00 80 PRO A N 19
ATOM 12377 C CA . PRO A 1 10 ? -16.518 -4.072 -11.631 1.00 1.00 80 PRO A CA 19
ATOM 12378 C C . PRO A 1 10 ? -15.896 -5.201 -12.475 1.00 1.00 80 PRO A C 19
ATOM 12379 O O . PRO A 1 10 ? -16.067 -6.376 -12.140 1.00 1.00 80 PRO A O 19
ATOM 12390 N N . ALA A 1 11 ? -15.184 -4.874 -13.559 1.00 1.00 81 ALA A N 19
ATOM 12391 C CA . ALA A 1 11 ? -14.593 -5.862 -14.467 1.00 1.00 81 ALA A CA 19
ATOM 12392 C C . ALA A 1 11 ? -13.329 -6.548 -13.901 1.00 1.00 81 ALA A C 19
ATOM 12393 O O . ALA A 1 11 ? -13.084 -7.720 -14.204 1.00 1.00 81 ALA A O 19
ATOM 12400 N N . THR A 1 12 ? -12.541 -5.848 -13.071 1.00 1.00 82 THR A N 19
ATOM 12401 C CA . THR A 1 12 ? -11.236 -6.318 -12.552 1.00 1.00 82 THR A CA 19
ATOM 12402 C C . THR A 1 12 ? -11.034 -6.125 -11.043 1.00 1.00 82 THR A C 19
ATOM 12403 O O . THR A 1 12 ? -10.143 -6.747 -10.463 1.00 1.00 82 THR A O 19
ATOM 12414 N N . GLY A 1 13 ? -11.849 -5.285 -10.388 1.00 1.00 83 GLY A N 19
ATOM 12415 C CA . GLY A 1 13 ? -11.758 -4.988 -8.952 1.00 1.00 83 GLY A CA 19
ATOM 12416 C C . GLY A 1 13 ? -10.799 -3.846 -8.580 1.00 1.00 83 GLY A C 19
ATOM 12417 O O . GLY A 1 13 ? -10.664 -3.540 -7.392 1.00 1.00 83 GLY A O 19
ATOM 12421 N N . LYS A 1 14 ? -10.135 -3.215 -9.562 1.00 1.00 84 LYS A N 19
ATOM 12422 C CA . LYS A 1 14 ? -9.256 -2.040 -9.382 1.00 1.00 84 LYS A CA 19
ATOM 12423 C C . LYS A 1 14 ? -9.998 -0.852 -8.760 1.00 1.00 84 LYS A C 19
ATOM 12424 O O . LYS A 1 14 ? -11.190 -0.672 -9.000 1.00 1.00 84 LYS A O 19
ATOM 12443 N N . THR A 1 15 ? -9.293 -0.021 -7.992 1.00 1.00 85 THR A N 19
ATOM 12444 C CA . THR A 1 15 ? -9.870 1.107 -7.228 1.00 1.00 85 THR A CA 19
ATOM 12445 C C . THR A 1 15 ? -9.121 2.428 -7.427 1.00 1.00 85 THR A C 19
ATOM 12446 O O . THR A 1 15 ? -7.949 2.448 -7.814 1.00 1.00 85 THR A O 19
ATOM 12457 N N . TRP A 1 16 ? -9.807 3.546 -7.149 1.00 1.00 86 TRP A N 19
ATOM 12458 C CA . TRP A 1 16 ? -9.238 4.903 -7.135 1.00 1.00 86 TRP A CA 19
ATOM 12459 C C . TRP A 1 16 ? -9.955 5.787 -6.093 1.00 1.00 86 TRP A C 19
ATOM 12460 O O . TRP A 1 16 ? -11.054 5.449 -5.646 1.00 1.00 86 TRP A O 19
ATOM 12481 N N . SER A 1 17 ? -9.374 6.932 -5.718 1.00 1.00 87 SER A N 19
ATOM 12482 C CA . SER A 1 17 ? -9.817 7.751 -4.568 1.00 1.00 87 SER A CA 19
ATOM 12483 C C . SER A 1 17 ? -9.878 9.271 -4.787 1.00 1.00 87 SER A C 19
ATOM 12484 O O . SER A 1 17 ? -10.049 10.021 -3.825 1.00 1.00 87 SER A O 19
ATOM 12492 N N . GLY A 1 18 ? -9.779 9.758 -6.029 1.00 1.00 88 GLY A N 19
ATOM 12493 C CA . GLY A 1 18 ? -9.862 11.202 -6.316 1.00 1.00 88 GLY A CA 19
ATOM 12494 C C . GLY A 1 18 ? -8.551 11.965 -6.093 1.00 1.00 88 GLY A C 19
ATOM 12495 O O . GLY A 1 18 ? -8.587 13.166 -5.816 1.00 1.00 88 GLY A O 19
ATOM 12499 N N . ARG A 1 19 ? -7.399 11.280 -6.164 1.00 1.00 89 ARG A N 19
ATOM 12500 C CA . ARG A 1 19 ? -6.039 11.828 -5.959 1.00 1.00 89 ARG A CA 19
ATOM 12501 C C . ARG A 1 19 ? -5.134 11.475 -7.148 1.00 1.00 89 ARG A C 19
ATOM 12502 O O . ARG A 1 19 ? -5.194 10.359 -7.664 1.00 1.00 89 ARG A O 19
ATOM 12523 N N . GLY A 1 20 ? -4.295 12.421 -7.577 1.00 1.00 90 GLY A N 19
ATOM 12524 C CA . GLY A 1 20 ? -3.529 12.310 -8.831 1.00 1.00 90 GLY A CA 19
ATOM 12525 C C . GLY A 1 20 ? -4.428 12.338 -10.079 1.00 1.00 90 GLY A C 19
ATOM 12526 O O . GLY A 1 20 ? -5.604 12.713 -10.007 1.00 1.00 90 GLY A O 19
ATOM 12530 N N . ARG A 1 21 ? -3.882 11.950 -11.239 1.00 1.00 91 ARG A N 19
ATOM 12531 C CA . ARG A 1 21 ? -4.670 11.739 -12.474 1.00 1.00 91 ARG A CA 19
ATOM 12532 C C . ARG A 1 21 ? -5.569 10.494 -12.356 1.00 1.00 91 ARG A C 19
ATOM 12533 O O . ARG A 1 21 ? -5.200 9.512 -11.708 1.00 1.00 91 ARG A O 19
ATOM 12554 N N . GLN A 1 22 ? -6.734 10.520 -13.013 1.00 1.00 92 GLN A N 19
ATOM 12555 C CA . GLN A 1 22 ? -7.640 9.364 -13.084 1.00 1.00 92 GLN A CA 19
ATOM 12556 C C . GLN A 1 22 ? -6.994 8.131 -13.764 1.00 1.00 92 GLN A C 19
ATOM 12557 O O . GLN A 1 22 ? -6.140 8.298 -14.646 1.00 1.00 92 GLN A O 19
ATOM 12571 N N . PRO A 1 23 ? -7.416 6.897 -13.423 1.00 1.00 93 PRO A N 19
ATOM 12572 C CA . PRO A 1 23 ? -7.015 5.693 -14.153 1.00 1.00 93 PRO A CA 19
ATOM 12573 C C . PRO A 1 23 ? -7.735 5.580 -15.512 1.00 1.00 93 PRO A C 19
ATOM 12574 O O . PRO A 1 23 ? -8.792 6.178 -15.727 1.00 1.00 93 PRO A O 19
ATOM 12585 N N . ALA A 1 24 ? -7.194 4.764 -16.421 1.00 1.00 94 ALA A N 19
ATOM 12586 C CA . ALA A 1 24 ? -7.709 4.609 -17.790 1.00 1.00 94 ALA A CA 19
ATOM 12587 C C . ALA A 1 24 ? -9.163 4.095 -17.865 1.00 1.00 94 ALA A C 19
ATOM 12588 O O . ALA A 1 24 ? -9.918 4.507 -18.750 1.00 1.00 94 ALA A O 19
ATOM 12595 N N . TRP A 1 25 ? -9.581 3.232 -16.929 1.00 1.00 95 TRP A N 19
ATOM 12596 C CA . TRP A 1 25 ? -10.955 2.710 -16.857 1.00 1.00 95 TRP A CA 19
ATOM 12597 C C . TRP A 1 25 ? -12.006 3.758 -16.447 1.00 1.00 95 TRP A C 19
ATOM 12598 O O . TRP A 1 25 ? -13.195 3.525 -16.675 1.00 1.00 95 TRP A O 19
ATOM 12619 N N . LEU A 1 26 ? -11.609 4.911 -15.885 1.00 1.00 96 LEU A N 19
ATOM 12620 C CA . LEU A 1 26 ? -12.557 5.921 -15.392 1.00 1.00 96 LEU A CA 19
ATOM 12621 C C . LEU A 1 26 ? -13.351 6.646 -16.501 1.00 1.00 96 LEU A C 19
ATOM 12622 O O . LEU A 1 26 ? -14.406 7.221 -16.221 1.00 1.00 96 LEU A O 19
ATOM 12638 N N . GLY A 1 27 ? -12.869 6.613 -17.753 1.00 1.00 97 GLY A N 19
ATOM 12639 C CA . GLY A 1 27 ? -13.534 7.218 -18.917 1.00 1.00 97 GLY A CA 19
ATOM 12640 C C . GLY A 1 27 ? -13.910 8.696 -18.724 1.00 1.00 97 GLY A C 19
ATOM 12641 O O . GLY A 1 27 ? -13.111 9.486 -18.212 1.00 1.00 97 GLY A O 19
ATOM 12645 N N . ASN A 1 28 ? -15.130 9.061 -19.138 1.00 1.00 98 ASN A N 19
ATOM 12646 C CA . ASN A 1 28 ? -15.697 10.417 -19.043 1.00 1.00 98 ASN A CA 19
ATOM 12647 C C . ASN A 1 28 ? -17.095 10.473 -18.371 1.00 1.00 98 ASN A C 19
ATOM 12648 O O . ASN A 1 28 ? -17.743 11.523 -18.384 1.00 1.00 98 ASN A O 19
ATOM 12659 N N . ASP A 1 29 ? -17.560 9.367 -17.774 1.00 1.00 99 ASP A N 19
ATOM 12660 C CA . ASP A 1 29 ? -18.833 9.268 -17.040 1.00 1.00 99 ASP A CA 19
ATOM 12661 C C . ASP A 1 29 ? -18.713 8.252 -15.876 1.00 1.00 99 ASP A C 19
ATOM 12662 O O . ASP A 1 29 ? -19.116 7.092 -16.020 1.00 1.00 99 ASP A O 19
ATOM 12671 N N . PRO A 1 30 ? -18.102 8.642 -14.735 1.00 1.00 100 PRO A N 19
ATOM 12672 C CA . PRO A 1 30 ? -17.736 7.720 -13.650 1.00 1.00 100 PRO A CA 19
ATOM 12673 C C . PRO A 1 30 ? -18.862 6.968 -12.918 1.00 1.00 100 PRO A C 19
ATOM 12674 O O . PRO A 1 30 ? -18.580 6.099 -12.092 1.00 1.00 100 PRO A O 19
ATOM 12685 N N . ALA A 1 31 ? -20.134 7.293 -13.165 1.00 1.00 101 ALA A N 19
ATOM 12686 C CA . ALA A 1 31 ? -21.271 6.745 -12.422 1.00 1.00 101 ALA A CA 19
ATOM 12687 C C . ALA A 1 31 ? -21.401 5.206 -12.475 1.00 1.00 101 ALA A C 19
ATOM 12688 O O . ALA A 1 31 ? -21.971 4.610 -11.559 1.00 1.00 101 ALA A O 19
ATOM 12695 N N . ALA A 1 32 ? -20.837 4.552 -13.500 1.00 1.00 102 ALA A N 19
ATOM 12696 C CA . ALA A 1 32 ? -20.802 3.091 -13.627 1.00 1.00 102 ALA A CA 19
ATOM 12697 C C . ALA A 1 32 ? -20.006 2.373 -12.511 1.00 1.00 102 ALA A C 19
ATOM 12698 O O . ALA A 1 32 ? -20.281 1.206 -12.224 1.00 1.00 102 ALA A O 19
ATOM 12705 N N . PHE A 1 33 ? -19.041 3.052 -11.875 1.00 1.00 103 PHE A N 19
ATOM 12706 C CA . PHE A 1 33 ? -18.126 2.472 -10.867 1.00 1.00 103 PHE A CA 19
ATOM 12707 C C . PHE A 1 33 ? -17.889 3.362 -9.628 1.00 1.00 103 PHE A C 19
ATOM 12708 O O . PHE A 1 33 ? -17.077 3.011 -8.770 1.00 1.00 103 PHE A O 19
ATOM 12725 N N . LEU A 1 34 ? -18.580 4.502 -9.494 1.00 1.00 104 LEU A N 19
ATOM 12726 C CA . LEU A 1 34 ? -18.596 5.300 -8.257 1.00 1.00 104 LEU A CA 19
ATOM 12727 C C . LEU A 1 34 ? -19.134 4.460 -7.082 1.00 1.00 104 LEU A C 19
ATOM 12728 O O . LEU A 1 34 ? -20.250 3.937 -7.148 1.00 1.00 104 LEU A O 19
ATOM 12744 N N . ILE A 1 35 ? -18.348 4.340 -6.009 1.00 1.00 105 ILE A N 19
ATOM 12745 C CA . ILE A 1 35 ? -18.734 3.629 -4.781 1.00 1.00 105 ILE A CA 19
ATOM 12746 C C . ILE A 1 35 ? -19.867 4.399 -4.087 1.00 1.00 105 ILE A C 19
ATOM 12747 O O . ILE A 1 35 ? -19.769 5.607 -3.858 1.00 1.00 105 ILE A O 19
ATOM 12763 N N . GLN A 1 36 ? -20.954 3.687 -3.778 1.00 1.00 106 GLN A N 19
ATOM 12764 C CA . GLN A 1 36 ? -22.201 4.234 -3.228 1.00 1.00 106 GLN A CA 19
ATOM 12765 C C . GLN A 1 36 ? -22.874 3.222 -2.274 1.00 1.00 106 GLN A C 19
ATOM 12766 O O . GLN A 1 36 ? -22.728 2.010 -2.479 1.00 1.00 106 GLN A O 19
ATOM 12780 N N . PRO A 1 37 ? -23.599 3.678 -1.232 1.00 1.00 107 PRO A N 19
ATOM 12781 C CA . PRO A 1 37 ? -24.175 2.785 -0.227 1.00 1.00 107 PRO A CA 19
ATOM 12782 C C . PRO A 1 37 ? -25.367 1.978 -0.774 1.00 1.00 107 PRO A C 19
ATOM 12783 O O . PRO A 1 37 ? -26.215 2.491 -1.511 1.00 1.00 107 PRO A O 19
ATOM 12794 N N . ASP A 1 38 ? -25.447 0.703 -0.381 1.00 1.00 108 ASP A N 19
ATOM 12795 C CA . ASP A 1 38 ? -26.496 -0.241 -0.782 1.00 1.00 108 ASP A CA 19
ATOM 12796 C C . ASP A 1 38 ? -27.911 0.109 -0.264 1.00 1.00 108 ASP A C 19
ATOM 12797 O O . ASP A 1 38 ? -28.917 -0.365 -0.801 1.00 1.00 108 ASP A O 19
ATOM 12806 N N . LEU A 1 39 ? -27.987 0.951 0.775 1.00 1.00 109 LEU A N 19
ATOM 12807 C CA . LEU A 1 39 ? -29.189 1.375 1.492 1.00 1.00 109 LEU A CA 19
ATOM 12808 C C . LEU A 1 39 ? -29.130 2.881 1.845 1.00 1.00 109 LEU A C 19
ATOM 12809 O O . LEU A 1 39 ? -28.031 3.445 1.905 1.00 1.00 109 LEU A O 19
ATOM 12825 N N . PRO A 1 40 ? -30.277 3.540 2.123 1.00 1.00 110 PRO A N 19
ATOM 12826 C CA . PRO A 1 40 ? -30.347 4.946 2.544 1.00 1.00 110 PRO A CA 19
ATOM 12827 C C . PRO A 1 40 ? -29.888 5.153 3.999 1.00 1.00 110 PRO A C 19
ATOM 12828 O O . PRO A 1 40 ? -30.675 5.430 4.907 1.00 1.00 110 PRO A O 19
ATOM 12839 N N . ALA A 1 41 ? -28.580 5.001 4.205 1.00 1.00 111 ALA A N 19
ATOM 12840 C CA . ALA A 1 41 ? -27.889 5.162 5.487 1.00 1.00 111 ALA A CA 19
ATOM 12841 C C . ALA A 1 41 ? -28.221 6.523 6.136 1.00 1.00 111 ALA A C 19
ATOM 12842 O O . ALA A 1 41 ? -27.896 7.575 5.581 1.00 1.00 111 ALA A O 19
ATOM 12849 N N . ILE A 1 42 ? -28.889 6.484 7.300 1.00 1.00 112 ILE A N 19
ATOM 12850 C CA . ILE A 1 42 ? -29.510 7.616 8.017 1.00 1.00 112 ILE A CA 19
ATOM 12851 C C . ILE A 1 42 ? -30.119 8.710 7.112 1.00 1.00 112 ILE A C 19
ATOM 12852 O O . ILE A 1 42 ? -29.924 9.916 7.278 1.00 1.00 112 ILE A O 19
ATOM 12868 N N . LEU A 1 43 ? -30.922 8.231 6.158 1.00 1.00 113 LEU A N 19
ATOM 12869 C CA . LEU A 1 43 ? -31.704 9.006 5.178 1.00 1.00 113 LEU A CA 19
ATOM 12870 C C . LEU A 1 43 ? -33.150 8.474 5.012 1.00 1.00 113 LEU A C 19
ATOM 12871 O O . LEU A 1 43 ? -33.887 8.942 4.139 1.00 1.00 113 LEU A O 19
ATOM 12887 N N . GLU A 1 44 ? -33.572 7.523 5.858 1.00 1.00 114 GLU A N 19
ATOM 12888 C CA . GLU A 1 44 ? -34.915 6.906 5.887 1.00 1.00 114 GLU A CA 19
ATOM 12889 C C . GLU A 1 44 ? -35.367 6.565 7.320 1.00 1.00 114 GLU A C 19
ATOM 12890 O O . GLU A 1 44 ? -36.476 6.998 7.712 1.00 1.00 114 GLU A O 19
ATOM 12902 N N . MET A 1 1 ? 0.316 7.751 5.672 1.00 1.00 71 MET A N 20
ATOM 12903 C CA . MET A 1 1 ? -1.122 8.169 5.703 1.00 1.00 71 MET A CA 20
ATOM 12904 C C . MET A 1 1 ? -1.890 7.679 4.463 1.00 1.00 71 MET A C 20
ATOM 12905 O O . MET A 1 1 ? -1.294 7.478 3.405 1.00 1.00 71 MET A O 20
ATOM 12921 N N . SER A 1 2 ? -3.211 7.488 4.583 1.00 1.00 72 SER A N 20
ATOM 12922 C CA . SER A 1 2 ? -4.113 7.059 3.493 1.00 1.00 72 SER A CA 20
ATOM 12923 C C . SER A 1 2 ? -5.551 7.576 3.711 1.00 1.00 72 SER A C 20
ATOM 12924 O O . SER A 1 2 ? -5.848 8.192 4.739 1.00 1.00 72 SER A O 20
ATOM 12932 N N . THR A 1 3 ? -6.451 7.338 2.750 1.00 1.00 73 THR A N 20
ATOM 12933 C CA . THR A 1 3 ? -7.884 7.703 2.801 1.00 1.00 73 THR A CA 20
ATOM 12934 C C . THR A 1 3 ? -8.782 6.634 2.151 1.00 1.00 73 THR A C 20
ATOM 12935 O O . THR A 1 3 ? -8.298 5.739 1.451 1.00 1.00 73 THR A O 20
ATOM 12946 N N . VAL A 1 4 ? -10.097 6.706 2.383 1.00 1.00 74 VAL A N 20
ATOM 12947 C CA . VAL A 1 4 ? -11.103 5.787 1.814 1.00 1.00 74 VAL A CA 20
ATOM 12948 C C . VAL A 1 4 ? -11.218 5.921 0.280 1.00 1.00 74 VAL A C 20
ATOM 12949 O O . VAL A 1 4 ? -11.025 7.019 -0.257 1.00 1.00 74 VAL A O 20
ATOM 12962 N N . PRO A 1 5 ? -11.553 4.839 -0.451 1.00 1.00 75 PRO A N 20
ATOM 12963 C CA . PRO A 1 5 ? -11.757 4.890 -1.898 1.00 1.00 75 PRO A CA 20
ATOM 12964 C C . PRO A 1 5 ? -13.024 5.662 -2.292 1.00 1.00 75 PRO A C 20
ATOM 12965 O O . PRO A 1 5 ? -13.958 5.836 -1.505 1.00 1.00 75 PRO A O 20
ATOM 12976 N N . LYS A 1 6 ? -13.059 6.072 -3.565 1.00 1.00 76 LYS A N 20
ATOM 12977 C CA . LYS A 1 6 ? -14.191 6.765 -4.218 1.00 1.00 76 LYS A CA 20
ATOM 12978 C C . LYS A 1 6 ? -14.717 6.018 -5.450 1.00 1.00 76 LYS A C 20
ATOM 12979 O O . LYS A 1 6 ? -15.878 6.185 -5.808 1.00 1.00 76 LYS A O 20
ATOM 12998 N N . TYR A 1 7 ? -13.908 5.145 -6.052 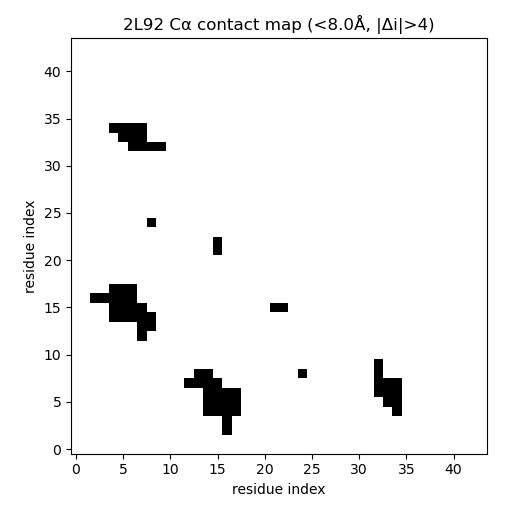1.00 1.00 77 TYR A N 20
ATOM 12999 C CA . TYR A 1 7 ? -14.245 4.396 -7.265 1.00 1.00 77 TYR A CA 20
ATOM 13000 C C . TYR A 1 7 ? -13.760 2.945 -7.186 1.00 1.00 77 TYR A C 20
ATOM 13001 O O . TYR A 1 7 ? -12.693 2.679 -6.626 1.00 1.00 77 TYR A O 20
ATOM 13019 N N . ARG A 1 8 ? -14.504 2.029 -7.814 1.00 1.00 78 ARG A N 20
ATOM 13020 C CA . ARG A 1 8 ? -14.110 0.633 -8.041 1.00 1.00 78 ARG A CA 20
ATOM 13021 C C . ARG A 1 8 ? -14.623 0.122 -9.394 1.00 1.00 78 ARG A C 20
ATOM 13022 O O . ARG A 1 8 ? -15.828 0.061 -9.622 1.00 1.00 78 ARG A O 20
ATOM 13043 N N . ASP A 1 9 ? -13.700 -0.253 -10.275 1.00 1.00 79 ASP A N 20
ATOM 13044 C CA . ASP A 1 9 ? -13.972 -0.829 -11.594 1.00 1.00 79 ASP A CA 20
ATOM 13045 C C . ASP A 1 9 ? -14.697 -2.192 -11.474 1.00 1.00 79 ASP A C 20
ATOM 13046 O O . ASP A 1 9 ? -14.115 -3.126 -10.910 1.00 1.00 79 ASP A O 20
ATOM 13055 N N . PRO A 1 10 ? -15.923 -2.369 -12.005 1.00 1.00 80 PRO A N 20
ATOM 13056 C CA . PRO A 1 10 ? -16.648 -3.636 -11.902 1.00 1.00 80 PRO A CA 20
ATOM 13057 C C . PRO A 1 10 ? -16.048 -4.772 -12.754 1.00 1.00 80 PRO A C 20
ATOM 13058 O O . PRO A 1 10 ? -16.296 -5.947 -12.467 1.00 1.00 80 PRO A O 20
ATOM 13069 N N . ALA A 1 11 ? -15.255 -4.456 -13.787 1.00 1.00 81 ALA A N 20
ATOM 13070 C CA . ALA A 1 11 ? -14.682 -5.447 -14.701 1.00 1.00 81 ALA A CA 20
ATOM 13071 C C . ALA A 1 11 ? -13.488 -6.228 -14.104 1.00 1.00 81 ALA A C 20
ATOM 13072 O O . ALA A 1 11 ? -13.319 -7.413 -14.409 1.00 1.00 81 ALA A O 20
ATOM 13079 N N . THR A 1 12 ? -12.685 -5.594 -13.237 1.00 1.00 82 THR A N 20
ATOM 13080 C CA . THR A 1 12 ? -11.434 -6.161 -12.677 1.00 1.00 82 THR A CA 20
ATOM 13081 C C . THR A 1 12 ? -11.290 -6.029 -11.154 1.00 1.00 82 THR A C 20
ATOM 13082 O O . THR A 1 12 ? -10.445 -6.700 -10.559 1.00 1.00 82 THR A O 20
ATOM 13093 N N . GLY A 1 13 ? -12.094 -5.176 -10.504 1.00 1.00 83 GLY A N 20
ATOM 13094 C CA . GLY A 1 13 ? -12.062 -4.934 -9.054 1.00 1.00 83 GLY A CA 20
ATOM 13095 C C . GLY A 1 13 ? -11.069 -3.856 -8.593 1.00 1.00 83 GLY A C 20
ATOM 13096 O O . GLY A 1 13 ? -11.001 -3.589 -7.390 1.00 1.00 83 GLY A O 20
ATOM 13100 N N . LYS A 1 14 ? -10.309 -3.237 -9.510 1.00 1.00 84 LYS A N 20
ATOM 13101 C CA . LYS A 1 14 ? -9.360 -2.131 -9.246 1.00 1.00 84 LYS A CA 20
ATOM 13102 C C . LYS A 1 14 ? -10.057 -0.902 -8.651 1.00 1.00 84 LYS A C 20
ATOM 13103 O O . LYS A 1 14 ? -11.213 -0.633 -8.964 1.00 1.00 84 LYS A O 20
ATOM 13122 N N . THR A 1 15 ? -9.350 -0.134 -7.824 1.00 1.00 85 THR A N 20
ATOM 13123 C CA . THR A 1 15 ? -9.901 1.004 -7.051 1.00 1.00 85 THR A CA 20
ATOM 13124 C C . THR A 1 15 ? -9.144 2.318 -7.271 1.00 1.00 85 THR A C 20
ATOM 13125 O O . THR A 1 15 ? -7.980 2.321 -7.682 1.00 1.00 85 THR A O 20
ATOM 13136 N N . TRP A 1 16 ? -9.806 3.443 -6.967 1.00 1.00 86 TRP A N 20
ATOM 13137 C CA . TRP A 1 16 ? -9.212 4.790 -6.950 1.00 1.00 86 TRP A CA 20
ATOM 13138 C C . TRP A 1 16 ? -9.916 5.699 -5.924 1.00 1.00 86 TRP A C 20
ATOM 13139 O O . TRP A 1 16 ? -11.039 5.409 -5.500 1.00 1.00 86 TRP A O 20
ATOM 13160 N N . SER A 1 17 ? -9.291 6.823 -5.551 1.00 1.00 87 SER A N 20
ATOM 13161 C CA . SER A 1 17 ? -9.722 7.656 -4.406 1.00 1.00 87 SER A CA 20
ATOM 13162 C C . SER A 1 17 ? -9.728 9.179 -4.643 1.00 1.00 87 SER A C 20
ATOM 13163 O O . SER A 1 17 ? -9.695 9.948 -3.682 1.00 1.00 87 SER A O 20
ATOM 13171 N N . GLY A 1 18 ? -9.771 9.640 -5.898 1.00 1.00 88 GLY A N 20
ATOM 13172 C CA . GLY A 1 18 ? -9.913 11.073 -6.210 1.00 1.00 88 GLY A CA 20
ATOM 13173 C C . GLY A 1 18 ? -8.616 11.895 -6.124 1.00 1.00 88 GLY A C 20
ATOM 13174 O O . GLY A 1 18 ? -8.686 13.116 -5.971 1.00 1.00 88 GLY A O 20
ATOM 13178 N N . ARG A 1 19 ? -7.444 11.245 -6.192 1.00 1.00 89 ARG A N 20
ATOM 13179 C CA . ARG A 1 19 ? -6.111 11.866 -6.054 1.00 1.00 89 ARG A CA 20
ATOM 13180 C C . ARG A 1 19 ? -5.149 11.387 -7.149 1.00 1.00 89 ARG A C 20
ATOM 13181 O O . ARG A 1 19 ? -5.207 10.231 -7.569 1.00 1.00 89 ARG A O 20
ATOM 13202 N N . GLY A 1 20 ? -4.259 12.276 -7.600 1.00 1.00 90 GLY A N 20
ATOM 13203 C CA . GLY A 1 20 ? -3.418 12.049 -8.785 1.00 1.00 90 GLY A CA 20
ATOM 13204 C C . GLY A 1 20 ? -4.238 11.970 -10.086 1.00 1.00 90 GLY A C 20
ATOM 13205 O O . GLY A 1 20 ? -5.419 12.331 -10.119 1.00 1.00 90 GLY A O 20
ATOM 13209 N N . ARG A 1 21 ? -3.616 11.497 -11.175 1.00 1.00 91 ARG A N 20
ATOM 13210 C CA . ARG A 1 21 ? -4.320 11.206 -12.441 1.00 1.00 91 ARG A CA 20
ATOM 13211 C C . ARG A 1 21 ? -5.292 10.027 -12.273 1.00 1.00 91 ARG A C 20
ATOM 13212 O O . ARG A 1 21 ? -4.930 8.998 -11.699 1.00 1.00 91 ARG A O 20
ATOM 13233 N N . GLN A 1 22 ? -6.513 10.165 -12.801 1.00 1.00 92 GLN A N 20
ATOM 13234 C CA . GLN A 1 22 ? -7.505 9.077 -12.830 1.00 1.00 92 GLN A CA 20
ATOM 13235 C C . GLN A 1 22 ? -7.014 7.854 -13.646 1.00 1.00 92 GLN A C 20
ATOM 13236 O O . GLN A 1 22 ? -6.284 8.031 -14.631 1.00 1.00 92 GLN A O 20
ATOM 13250 N N . PRO A 1 23 ? -7.422 6.616 -13.294 1.00 1.00 93 PRO A N 20
ATOM 13251 C CA . PRO A 1 23 ? -7.094 5.413 -14.066 1.00 1.00 93 PRO A CA 20
ATOM 13252 C C . PRO A 1 23 ? -7.877 5.332 -15.389 1.00 1.00 93 PRO A C 20
ATOM 13253 O O . PRO A 1 23 ? -8.956 5.911 -15.534 1.00 1.00 93 PRO A O 20
ATOM 13264 N N . ALA A 1 24 ? -7.344 4.584 -16.362 1.00 1.00 94 ALA A N 20
ATOM 13265 C CA . ALA A 1 24 ? -7.834 4.559 -17.747 1.00 1.00 94 ALA A CA 20
ATOM 13266 C C . ALA A 1 24 ? -9.308 4.127 -17.913 1.00 1.00 94 ALA A C 20
ATOM 13267 O O . ALA A 1 24 ? -10.004 4.652 -18.785 1.00 1.00 94 ALA A O 20
ATOM 13274 N N . TRP A 1 25 ? -9.804 3.205 -17.075 1.00 1.00 95 TRP A N 20
ATOM 13275 C CA . TRP A 1 25 ? -11.202 2.745 -17.107 1.00 1.00 95 TRP A CA 20
ATOM 13276 C C . TRP A 1 25 ? -12.220 3.848 -16.774 1.00 1.00 95 TRP A C 20
ATOM 13277 O O . TRP A 1 25 ? -13.335 3.829 -17.298 1.00 1.00 95 TRP A O 20
ATOM 13298 N N . LEU A 1 26 ? -11.836 4.818 -15.936 1.00 1.00 96 LEU A N 20
ATOM 13299 C CA . LEU A 1 26 ? -12.730 5.844 -15.384 1.00 1.00 96 LEU A CA 20
ATOM 13300 C C . LEU A 1 26 ? -13.237 6.850 -16.436 1.00 1.00 96 LEU A C 20
ATOM 13301 O O . LEU A 1 26 ? -14.358 7.352 -16.331 1.00 1.00 96 LEU A O 20
ATOM 13317 N N . GLY A 1 27 ? -12.435 7.107 -17.476 1.00 1.00 97 GLY A N 20
ATOM 13318 C CA . GLY A 1 27 ? -12.622 8.167 -18.481 1.00 1.00 97 GLY A CA 20
ATOM 13319 C C . GLY A 1 27 ? -13.721 7.929 -19.528 1.00 1.00 97 GLY A C 20
ATOM 13320 O O . GLY A 1 27 ? -13.471 8.102 -20.724 1.00 1.00 97 GLY A O 20
ATOM 13324 N N . ASN A 1 28 ? -14.923 7.528 -19.101 1.00 1.00 98 ASN A N 20
ATOM 13325 C CA . ASN A 1 28 ? -16.096 7.333 -19.965 1.00 1.00 98 ASN A CA 20
ATOM 13326 C C . ASN A 1 28 ? -17.415 7.752 -19.282 1.00 1.00 98 ASN A C 20
ATOM 13327 O O . ASN A 1 28 ? -18.150 8.579 -19.823 1.00 1.00 98 ASN A O 20
ATOM 13338 N N . ASP A 1 29 ? -17.711 7.215 -18.091 1.00 1.00 99 ASP A N 20
ATOM 13339 C CA . ASP A 1 29 ? -18.949 7.483 -17.341 1.00 1.00 99 ASP A CA 20
ATOM 13340 C C . ASP A 1 29 ? -18.778 7.170 -15.833 1.00 1.00 99 ASP A C 20
ATOM 13341 O O . ASP A 1 29 ? -19.017 6.031 -15.426 1.00 1.00 99 ASP A O 20
ATOM 13350 N N . PRO A 1 30 ? -18.342 8.136 -14.995 1.00 1.00 100 PRO A N 20
ATOM 13351 C CA . PRO A 1 30 ? -18.108 7.967 -13.554 1.00 1.00 100 PRO A CA 20
ATOM 13352 C C . PRO A 1 30 ? -19.144 7.132 -12.789 1.00 1.00 100 PRO A C 20
ATOM 13353 O O . PRO A 1 30 ? -18.773 6.318 -11.943 1.00 1.00 100 PRO A O 20
ATOM 13364 N N . ALA A 1 31 ? -20.435 7.279 -13.096 1.00 1.00 101 ALA A N 20
ATOM 13365 C CA . ALA A 1 31 ? -21.510 6.541 -12.437 1.00 1.00 101 ALA A CA 20
ATOM 13366 C C . ALA A 1 31 ? -21.437 5.004 -12.600 1.00 1.00 101 ALA A C 20
ATOM 13367 O O . ALA A 1 31 ? -22.019 4.279 -11.791 1.00 1.00 101 ALA A O 20
ATOM 13374 N N . ALA A 1 32 ? -20.711 4.488 -13.600 1.00 1.00 102 ALA A N 20
ATOM 13375 C CA . ALA A 1 32 ? -20.485 3.052 -13.790 1.00 1.00 102 ALA A CA 20
ATOM 13376 C C . ALA A 1 32 ? -19.593 2.407 -12.700 1.00 1.00 102 ALA A C 20
ATOM 13377 O O . ALA A 1 32 ? -19.644 1.189 -12.514 1.00 1.00 102 ALA A O 20
ATOM 13384 N N . PHE A 1 33 ? -18.787 3.205 -11.982 1.00 1.00 103 PHE A N 20
ATOM 13385 C CA . PHE A 1 33 ? -17.774 2.719 -11.028 1.00 1.00 103 PHE A CA 20
ATOM 13386 C C . PHE A 1 33 ? -17.624 3.570 -9.748 1.00 1.00 103 PHE A C 20
ATOM 13387 O O . PHE A 1 33 ? -16.904 3.164 -8.837 1.00 1.00 103 PHE A O 20
ATOM 13404 N N . LEU A 1 34 ? -18.292 4.721 -9.634 1.00 1.00 104 LEU A N 20
ATOM 13405 C CA . LEU A 1 34 ? -18.388 5.487 -8.385 1.00 1.00 104 LEU A CA 20
ATOM 13406 C C . LEU A 1 34 ? -18.964 4.633 -7.241 1.00 1.00 104 LEU A C 20
ATOM 13407 O O . LEU A 1 34 ? -20.026 4.018 -7.380 1.00 1.00 104 LEU A O 20
ATOM 13423 N N . ILE A 1 35 ? -18.283 4.636 -6.094 1.00 1.00 105 ILE A N 20
ATOM 13424 C CA . ILE A 1 35 ? -18.779 4.049 -4.844 1.00 1.00 105 ILE A CA 20
ATOM 13425 C C . ILE A 1 35 ? -19.800 5.018 -4.219 1.00 1.00 105 ILE A C 20
ATOM 13426 O O . ILE A 1 35 ? -19.560 6.224 -4.128 1.00 1.00 105 ILE A O 20
ATOM 13442 N N . GLN A 1 36 ? -20.932 4.474 -3.771 1.00 1.00 106 GLN A N 20
ATOM 13443 C CA . GLN A 1 36 ? -22.012 5.202 -3.094 1.00 1.00 106 GLN A CA 20
ATOM 13444 C C . GLN A 1 36 ? -22.607 4.376 -1.933 1.00 1.00 106 GLN A C 20
ATOM 13445 O O . GLN A 1 36 ? -22.563 3.141 -1.983 1.00 1.00 106 GLN A O 20
ATOM 13459 N N . PRO A 1 37 ? -23.164 5.023 -0.889 1.00 1.00 107 PRO A N 20
ATOM 13460 C CA . PRO A 1 37 ? -23.740 4.321 0.258 1.00 1.00 107 PRO A CA 20
ATOM 13461 C C . PRO A 1 37 ? -25.030 3.562 -0.096 1.00 1.00 107 PRO A C 20
ATOM 13462 O O . PRO A 1 37 ? -25.758 3.911 -1.027 1.00 1.00 107 PRO A O 20
ATOM 13473 N N . ASP A 1 38 ? -25.323 2.519 0.687 1.00 1.00 108 ASP A N 20
ATOM 13474 C CA . ASP A 1 38 ? -26.496 1.644 0.543 1.00 1.00 108 ASP A CA 20
ATOM 13475 C C . ASP A 1 38 ? -27.862 2.366 0.643 1.00 1.00 108 ASP A C 20
ATOM 13476 O O . ASP A 1 38 ? -28.861 1.896 0.093 1.00 1.00 108 ASP A O 20
ATOM 13485 N N . LEU A 1 39 ? -27.888 3.530 1.306 1.00 1.00 109 LEU A N 20
ATOM 13486 C CA . LEU A 1 39 ? -29.024 4.434 1.470 1.00 1.00 109 LEU A CA 20
ATOM 13487 C C . LEU A 1 39 ? -28.584 5.904 1.284 1.00 1.00 109 LEU A C 20
ATOM 13488 O O . LEU A 1 39 ? -27.435 6.237 1.601 1.00 1.00 109 LEU A O 20
ATOM 13504 N N . PRO A 1 40 ? -29.466 6.797 0.790 1.00 1.00 110 PRO A N 20
ATOM 13505 C CA . PRO A 1 40 ? -29.108 8.183 0.483 1.00 1.00 110 PRO A CA 20
ATOM 13506 C C . PRO A 1 40 ? -28.789 9.011 1.742 1.00 1.00 110 PRO A C 20
ATOM 13507 O O . PRO A 1 40 ? -29.410 8.847 2.797 1.00 1.00 110 PRO A O 20
ATOM 13518 N N . ALA A 1 41 ? -27.830 9.934 1.613 1.00 1.00 111 ALA A N 20
ATOM 13519 C CA . ALA A 1 41 ? -27.478 10.893 2.661 1.00 1.00 111 ALA A CA 20
ATOM 13520 C C . ALA A 1 41 ? -28.610 11.910 2.938 1.00 1.00 111 ALA A C 20
ATOM 13521 O O . ALA A 1 41 ? -29.403 12.230 2.045 1.00 1.00 111 ALA A O 20
ATOM 13528 N N . ILE A 1 42 ? -28.636 12.448 4.168 1.00 1.00 112 ILE A N 20
ATOM 13529 C CA . ILE A 1 42 ? -29.598 13.437 4.700 1.00 1.00 112 ILE A CA 20
ATOM 13530 C C . ILE A 1 42 ? -31.030 13.327 4.133 1.00 1.00 112 ILE A C 20
ATOM 13531 O O . ILE A 1 42 ? -31.616 14.260 3.577 1.00 1.00 112 ILE A O 20
ATOM 13547 N N . LEU A 1 43 ? -31.586 12.120 4.282 1.00 1.00 113 LEU A N 20
ATOM 13548 C CA . LEU A 1 43 ? -32.926 11.754 3.803 1.00 1.00 113 LEU A CA 20
ATOM 13549 C C . LEU A 1 43 ? -34.057 12.470 4.575 1.00 1.00 113 LEU A C 20
ATOM 13550 O O . LEU A 1 43 ? -35.078 12.832 3.982 1.00 1.00 113 LEU A O 20
ATOM 13566 N N . GLU A 1 44 ? -33.868 12.693 5.882 1.00 1.00 114 GLU A N 20
ATOM 13567 C CA . GLU A 1 44 ? -34.815 13.354 6.805 1.00 1.00 114 GLU A CA 20
ATOM 13568 C C . GLU A 1 44 ? -34.132 13.993 8.034 1.00 1.00 114 GLU A C 20
ATOM 13569 O O . GLU A 1 44 ? -33.062 13.508 8.476 1.00 1.00 114 GLU A O 20
#

B-factor: mean 1.0, std 0.0, range [1.0, 1.0]

Foldseek 3Di:
DDDDWFWADPVPRDTHRPDDDDDPVCPPPVVNTTDDDPDDPPPD

InterPro domains:
  IPR027444 DNA-binding protein H-NS-like, C-terminal domain [PF00816] (74-105)
  IPR027444 DNA-binding protein H-NS-like, C-terminal domain [SM00528] (67-105)

Secondary structure (DSSP, 8-state):
------EE-TTT--EE-S-SSPPSTTSS-GGGSB---SS-SS--

Radius of gyration: 11.62 Å; Cα contacts (8 Å, |Δi|>4): 34; chains: 1; bounding box: 21×19×32 Å

Solvent-accessible surface area: 4188 Å² total; per-residue (Å²): 222,115,75,108,65,100,24,141,15,115,92,96,30,133,76,41,38,39,177,74,232,97,30,102,59,4,63,137,74,65,79,74,22,71,81,140,122,136,117,88,106,161,130,223

Nearest PDB structures (foldseek):
  2l92-assembly1_A  TM=7.774E-01  e=2.053E-06  Burkholderia vietnamiensis G4
  2l92-assembly1_A  TM=8.456E-01  e=5.561E-07  Burkholderia vietnamiensis G4
  2l92-assembly1_A  TM=8.101E-01  e=1.192E-06  Burkholderia vietnamiensis G4
  2l92-assembly1_A  TM=8.526E-01  e=1.997E-07  Burkholderia vietnamiensis G4
  2l92-assembly1_A  TM=7.920E-01  e=1.741E-07  Burkholderia vietnamiensis G4

Organism: Burkholderia vietnamiensis (strain G4 / LMG 22486) (NCBI:txid269482)

Sequence (44 aa):
MSTVPKYRDPATGKTWSGRGRQPAWLGNDPAAFLIQPDLPAILEMSTVPKYRDPATGKTWSGRGRQPAWLGNDPAAFLIQPDLPAILEMSTVPKYRDPATGKTWSGRGRQPAWLGNDPAAFLIQPDLPAILEMSTVPKYRDPATGKTWSGRGRQPAWLGNDPAAFLIQPDLPAILEMSTVPKYRDPATGKTWSGRGRQPAWLGNDPAAFLIQPDLPAILEMSTVPKYRDPATGKTWSGRGRQPAWLGNDPAAFLIQPDLPAILEMSTVPKYRDPATGKTWSGRGRQPAWLGNDPAAFLIQPDLPAILEMSTVPKYRDPATGKTWSGRGRQPAWLGNDPAAFLIQPDLPAILEMSTVPKYRDPATGKTWSGRGRQPAWLGNDPAAFLIQPDLPAILEMSTVPKYRDPATGKTWSGRGRQPAWLGNDPAAFLIQPDLPAILEMSTVPKYRDPATGKTWSGRGRQPAWLGNDPAAFLIQPDLPAILEMSTVPKYRDPATGKTWSGRGRQPAWLGNDPAAFLIQPDLPAILEMSTVPKYRDPATGKTWSGRGRQPAWLGNDPAAFLIQPDLPAILEMSTVPKYRDPATGKTWSGRGRQPAWLGNDPAAFLIQPDLPAILEMSTVPKYRDPATGKTWSGRGRQPAWLGNDPAAFLIQPDLPAILEMSTVPKYRDPATGKTWSGRGRQPAWLGNDPAAFLIQPDLPAILEMSTVPKYRDPATGKTWSGRGRQPAWLGNDPAAFLIQPDLPAILEMSTVPKYRDPATGKTWSGRGRQPAWLGNDPAAFLIQPDLPAILEMSTVPKYRDPATGKTWSGRGRQPAWLGNDPAAFLIQPDLPAILEMSTVPKYRDPATGKTWSGRGRQPAWLGNDPAAFLIQPDLPAILE